Protein AF-A0A970GRW5-F1 (afdb_monomer)

Secondary structure (DSSP, 8-state):
----------------HHHHHHHHHHHHHHHHHHHHHHHHTT--HHHHHHHHHHHHHHHHHHHHHHHHHHHHHHHHTTTSPPPP-PPPPHHHHHHHHHHHHHHHHHHHGGG-TTTSSSTT-S--TT-GGGGGG-HHHHHHHHHHHHHHHGGG---HHHHHHHHHHHHHHHHHHHHHHHHHHHTTS-B-SBTHHHHHHHHHHHHHHTT-S-EEETTBTTSEEE-THHHH-HHHHHHHTHHHHTTS-HHHHHHHHHIIIIIIIHHHHHHHHHHHTT--HHHHHHHHHHHHHSBHHHHIIIIIS--HHHHHHHHTHHHHHHHHHHHHH-SSPPPHHHHHHHHHHHHHHTTSHHHHTTHHHHHHHHHHTHHHH-SHHHHHHHHHHHHHHHHHHHHHHHHHHH-HHHHHHHH------S-HHHHHHHHHHHHHHHHHHHB-HIIIIIIHHHHHH-S-HHHHHHHHHHHHHHHHHHHHHHHH-GGGTGGGHHHHHHHHHHHHHHHHHHHHHS---GGGHHHHHHHHHHHHHHHHHHHHHHTT-SSS---BS-HHHHHHHHHHHHHS-TT-EEEE-S--TTTTTTB-STTHHHHHTSEEE-S-SS-PPBTTB-SSSS-HHHHTSTTHHHHHHHHTTEEEEEE--HHHHHHHHH-TTTEEEEEEEE-TT-TT--EEEEEEETT--TTEEES-EEEEEETTEEEEEES-TT-S-EEEEEE--TTEE--TT-EEEEEEEETTEEEEEEE-TT-SEEEEEEPP--

Mean predicted aligned error: 8.78 Å

Radius of gyration: 30.27 Å; Cα contacts (8 Å, |Δi|>4): 1245; chains: 1; bounding box: 78×60×96 Å

Nearest PDB structures (foldseek):
  3waj-assembly1_A  TM=6.011E-01  e=3.168E-07  Archaeoglobus fulgidus DSM 4304
  5gmy-assembly1_A  TM=5.856E-01  e=5.857E-07  Archaeoglobus fulgidus DSM 4304
  7e9s-assembly1_A  TM=5.795E-01  e=8.693E-07  Archaeoglobus fulgidus DSM 4304
  3wak-assembly1_A  TM=5.691E-01  e=7.465E-06  Archaeoglobus fulgidus DSM 4304

Solvent-accessible surface area (backbone atoms only — not comparable to full-atom values): 38844 Å² total; per-residue (Å²): 135,90,89,90,82,91,84,90,84,77,81,91,76,79,72,67,58,63,60,60,46,51,54,48,48,50,50,45,48,49,53,45,51,47,51,47,53,66,44,63,78,75,55,62,78,76,37,58,60,50,36,52,51,49,51,49,54,46,50,52,45,46,49,52,31,48,51,52,45,52,54,50,54,56,63,76,39,79,86,57,82,77,79,72,90,73,74,81,50,61,68,54,51,42,47,48,53,48,34,49,42,43,49,48,56,61,46,65,47,38,62,44,64,82,62,40,49,54,66,47,31,35,84,61,88,90,41,77,88,53,42,92,71,23,46,43,54,53,39,49,54,38,23,37,48,37,34,51,55,47,74,65,61,68,52,74,66,53,48,38,51,50,47,50,48,53,41,51,51,45,38,53,48,44,50,56,32,37,38,65,58,20,70,61,28,20,61,26,15,37,36,22,25,28,47,44,32,44,44,54,49,43,66,50,29,58,87,46,40,48,41,39,34,41,51,40,61,39,28,40,79,50,46,67,50,28,72,46,4,40,60,38,52,43,63,75,29,35,79,44,54,76,72,36,60,49,55,57,26,38,46,57,40,50,41,45,49,54,56,46,43,49,16,50,51,33,19,52,16,33,42,57,50,67,42,52,69,56,18,11,42,46,29,15,43,37,65,63,51,35,38,46,59,53,49,37,41,37,56,20,40,21,47,45,18,43,46,52,12,45,64,21,50,46,26,24,53,24,15,50,50,16,49,37,69,42,82,72,73,52,57,70,69,40,48,54,50,26,34,53,22,45,46,34,17,45,33,14,58,81,47,43,62,56,48,52,58,53,50,52,54,50,58,78,39,38,90,56,28,69,44,74,87,38,32,59,57,52,52,50,36,51,51,51,35,51,63,72,38,42,53,48,54,53,37,52,72,67,38,61,71,63,51,53,57,35,67,48,62,77,89,73,86,74,59,68,70,59,53,38,51,52,41,36,51,52,54,49,52,51,46,66,29,22,29,27,62,61,31,49,51,36,6,61,52,12,46,80,63,46,87,51,66,65,64,30,51,52,53,51,52,47,46,51,50,34,52,47,38,28,28,47,37,36,78,70,32,50,61,64,54,33,50,58,37,51,53,38,43,56,50,43,25,26,58,29,14,14,58,42,50,31,57,51,64,72,49,80,58,74,92,48,40,62,46,40,13,46,52,54,19,51,56,53,49,39,44,60,42,46,55,31,56,38,57,38,68,48,95,67,50,48,38,22,71,46,67,55,52,53,50,51,30,50,49,47,46,73,72,47,54,88,62,30,24,41,31,39,45,31,72,47,52,45,71,64,67,50,10,24,55,42,30,46,30,74,73,27,70,43,37,33,31,59,45,44,37,65,62,66,61,91,82,77,51,64,61,51,23,70,52,65,86,33,62,77,39,90,68,20,57,62,50,50,31,31,63,56,5,23,35,31,39,35,34,64,45,66,75,57,54,52,51,45,68,74,37,60,91,48,29,41,85,75,50,79,47,67,45,93,85,44,93,81,61,57,53,38,39,29,29,38,38,59,82,15,61,40,44,42,82,36,66,58,67,50,72,51,74,41,55,31,36,40,41,35,37,42,76,61,24,81,44,79,53,32,27,38,47,31,51,54,58,92,48,53,44,58,63,78,79,31,46,72,45,82,34,75,81,47,98,96,42,42,21,36,26,34,32,26,72,64,45,40,70,45,59,38,35,50,54,60,99,116

Sequence (754 aa):
MSAWRGNHREAARTRRPGSRAAVLGLIVAALWLWLVTVQFSEIPRSALYRDALSMLLWGAGCLAAYRLVRRRLARGMAGAAAPASAGWSGRERLILVLGAGLVLVTLAALGHSGRFYFYSWPIGFRSFKLWPRQVAWHFLLLTWSFVLLGLLQPSVRRMRQLLAALLAGGQVMCIVLLLRHTGFTAPYSDDHPSFLFRIAEFFGAFPWRENYVPHWNAGVVNSVITSSGVAGYALLGAPLWLLAEPHLAAPYVLLFAFVIFVPWFTACAFRAAGISWTGALIGALLMLCGSRLYFVWMLHFGTVGASLAGAMLPAALAFLYAAIHRRPAAPRRVFAGLFVALFLMCQWPPMMLLAVPLVLLALCAWRHWWRPVVRGRLIWTGVLVVLALLPTVAGSLLGKTVMEHVLETPAGQGGLAARLRTNFLSQTSGLLMNVNPLVLVAGAAGVWVMPWKWLRRWVAGVLLFLVLLFSVAPVCLPNMQLERMAIMAAGLLVLPAAAWLRVALDNRSPRLLVARAVILALLVCSLTNLARVYKSRTPATYTGIRPSIRELTAWVREQVPADGRLLFAGSVVHAYGRGHIAYLPLLAGREIMACDYYGFPAGMVESGYPPETFRRRPGGMERFMRLHGVTHAITFRDNYIEHFRNHPEDYEEVAVFRDPLEQRHNVYTVFKVRDSGGRFREGAGSVQAGFNRLTVTLDDPGVPRAVIAYNWDERLSVAPPAQIEPVEVEPGVVFIGIRPNGEKTINIRYRSRF

Structure (mmCIF, N/CA/C/O backbone):
data_AF-A0A970GRW5-F1
#
_entry.id   AF-A0A970GRW5-F1
#
loop_
_atom_site.group_PDB
_atom_site.id
_atom_site.type_symbol
_atom_site.label_atom_id
_atom_site.label_alt_id
_atom_site.label_comp_id
_atom_site.label_asym_id
_atom_site.label_entity_id
_atom_site.label_seq_id
_atom_site.pdbx_PDB_ins_code
_atom_site.Cartn_x
_atom_site.Cartn_y
_atom_site.Cartn_z
_atom_site.occupancy
_atom_site.B_iso_or_equiv
_atom_site.auth_seq_id
_atom_site.auth_comp_id
_atom_site.auth_asym_id
_atom_site.auth_atom_id
_atom_site.pdbx_PDB_model_num
ATOM 1 N N . MET A 1 1 ? -1.833 7.647 -47.389 1.00 39.03 1 MET A N 1
ATOM 2 C CA . MET A 1 1 ? -0.490 7.670 -48.015 1.00 39.03 1 MET A CA 1
ATOM 3 C C . MET A 1 1 ? -0.176 9.112 -48.409 1.00 39.03 1 MET A C 1
ATOM 5 O O . MET A 1 1 ? -1.115 9.871 -48.557 1.00 39.03 1 MET A O 1
ATOM 9 N N . SER A 1 2 ? 1.115 9.470 -48.450 1.00 34.91 2 SER A N 1
ATOM 10 C CA . SER A 1 2 ? 1.717 10.792 -48.755 1.00 34.91 2 SER A CA 1
ATOM 11 C C . SER A 1 2 ? 1.330 12.014 -47.895 1.00 34.91 2 SER A C 1
ATOM 13 O O . SER A 1 2 ? 0.453 12.781 -48.260 1.00 34.91 2 SER A O 1
ATOM 15 N N . ALA A 1 3 ? 2.066 12.230 -46.794 1.00 28.41 3 ALA A N 1
ATOM 16 C CA . ALA A 1 3 ? 2.520 13.551 -46.304 1.00 28.41 3 ALA A CA 1
ATOM 17 C C . ALA A 1 3 ? 3.319 13.367 -44.994 1.00 28.41 3 ALA A C 1
ATOM 19 O O . ALA A 1 3 ? 2.874 13.700 -43.898 1.00 28.41 3 ALA A O 1
ATOM 20 N N . TRP A 1 4 ? 4.502 12.752 -45.089 1.00 31.41 4 TRP A N 1
ATOM 21 C CA . TRP A 1 4 ? 5.455 12.628 -43.975 1.00 31.41 4 TRP A CA 1
ATOM 22 C C . TRP A 1 4 ? 6.865 12.952 -44.482 1.00 31.41 4 TRP A C 1
ATOM 24 O O . TRP A 1 4 ? 7.764 12.116 -44.500 1.00 31.41 4 TRP A O 1
ATOM 34 N N . ARG A 1 5 ? 7.036 14.176 -44.990 1.00 36.03 5 ARG A N 1
ATOM 35 C CA . ARG A 1 5 ? 8.336 14.777 -45.312 1.00 36.03 5 ARG A CA 1
ATOM 36 C C . ARG A 1 5 ? 8.295 16.232 -44.856 1.00 36.03 5 ARG A C 1
ATOM 38 O O . ARG A 1 5 ? 7.548 17.018 -45.416 1.00 36.03 5 ARG A O 1
ATOM 45 N N . GLY A 1 6 ? 9.060 16.565 -43.819 1.00 28.45 6 GLY A N 1
ATOM 46 C CA . GLY A 1 6 ? 9.157 17.940 -43.325 1.00 28.45 6 GLY A CA 1
ATOM 47 C C . GLY A 1 6 ? 9.756 18.043 -41.925 1.00 28.45 6 GLY A C 1
ATOM 48 O O . GLY A 1 6 ? 9.019 18.232 -40.967 1.00 28.45 6 GLY A O 1
ATOM 49 N N . ASN A 1 7 ? 11.078 17.845 -41.837 1.00 30.11 7 ASN A N 1
ATOM 50 C CA . ASN A 1 7 ? 12.043 18.405 -40.863 1.00 30.11 7 ASN A CA 1
ATOM 51 C C . ASN A 1 7 ? 13.161 17.414 -40.509 1.00 30.11 7 ASN A C 1
ATOM 53 O O . ASN A 1 7 ? 13.298 16.943 -39.383 1.00 30.11 7 ASN A O 1
ATOM 57 N N . HIS A 1 8 ? 14.014 17.153 -41.501 1.00 32.56 8 HIS A N 1
ATOM 58 C CA . HIS A 1 8 ? 15.374 16.652 -41.308 1.00 32.56 8 HIS A CA 1
ATOM 59 C C . HIS A 1 8 ? 16.366 17.631 -41.944 1.00 32.56 8 HIS A C 1
ATOM 61 O O . HIS A 1 8 ? 17.076 17.287 -42.879 1.00 32.56 8 HIS A O 1
ATOM 67 N N . ARG A 1 9 ? 16.401 18.872 -41.454 1.00 34.53 9 ARG A N 1
ATOM 68 C CA . ARG A 1 9 ? 17.531 19.787 -41.663 1.00 34.53 9 ARG A CA 1
ATOM 69 C C . ARG A 1 9 ? 17.736 20.607 -40.396 1.00 34.53 9 ARG A C 1
ATOM 71 O O . ARG A 1 9 ? 17.303 21.742 -40.294 1.00 34.53 9 ARG A O 1
ATOM 78 N N . GLU A 1 10 ? 18.389 19.991 -39.417 1.00 34.53 10 GLU A N 1
ATOM 79 C CA . GLU A 1 10 ? 19.121 20.726 -38.391 1.00 34.53 10 GLU A CA 1
ATOM 80 C C . GLU A 1 10 ? 20.526 20.124 -38.330 1.00 34.53 10 GLU A C 1
ATOM 82 O O . GLU A 1 10 ? 20.706 18.908 -38.217 1.00 34.53 10 GLU A O 1
ATOM 87 N N . ALA A 1 11 ? 21.499 20.998 -38.550 1.00 33.75 11 ALA A N 1
ATOM 88 C CA . ALA A 1 11 ? 22.854 20.698 -38.954 1.00 33.75 11 ALA A CA 1
ATOM 89 C C . ALA A 1 11 ? 23.635 19.806 -37.976 1.00 33.75 11 ALA A C 1
ATOM 91 O O . ALA A 1 11 ? 23.533 19.884 -36.747 1.00 33.75 11 ALA A O 1
ATOM 92 N N . ALA A 1 12 ? 24.493 18.989 -38.580 1.00 36.25 12 ALA A N 1
ATOM 93 C CA . ALA A 1 12 ? 25.529 18.195 -37.957 1.00 36.25 12 ALA A CA 1
ATOM 94 C C . ALA A 1 12 ? 26.534 19.069 -37.180 1.00 36.25 12 ALA A C 1
ATOM 96 O O . ALA A 1 12 ? 27.577 19.454 -37.691 1.00 36.25 12 ALA A O 1
ATOM 97 N N . ARG A 1 13 ? 26.275 19.311 -35.891 1.00 35.09 13 ARG A N 1
ATOM 98 C CA . ARG A 1 13 ? 27.353 19.430 -34.896 1.00 35.09 13 ARG A CA 1
ATOM 99 C C . ARG A 1 13 ? 27.591 18.047 -34.302 1.00 35.09 13 ARG A C 1
ATOM 101 O O . ARG A 1 13 ? 26.927 17.624 -33.353 1.00 35.09 13 ARG A O 1
ATOM 108 N N . THR A 1 14 ? 28.537 17.328 -34.894 1.00 38.56 14 THR A N 1
ATOM 109 C CA . THR A 1 14 ? 29.079 16.048 -34.431 1.00 38.56 14 THR A CA 1
ATOM 110 C C . THR A 1 14 ? 29.791 16.228 -33.085 1.00 38.56 14 THR A C 1
ATOM 112 O O . THR A 1 14 ? 31.012 16.259 -32.983 1.00 38.56 14 THR A O 1
ATOM 115 N N . ARG A 1 15 ? 29.028 16.313 -31.985 1.00 41.91 15 ARG A N 1
ATOM 116 C CA . ARG A 1 15 ? 29.590 16.053 -30.650 1.00 41.91 15 ARG A CA 1
ATOM 117 C C . ARG A 1 15 ? 30.068 14.598 -30.631 1.00 41.91 15 ARG A C 1
ATOM 119 O O . ARG A 1 15 ? 29.239 13.690 -30.707 1.00 41.91 15 ARG A O 1
ATOM 126 N N . ARG A 1 16 ? 31.391 14.395 -30.561 1.00 41.00 16 ARG A N 1
ATOM 127 C CA . ARG A 1 16 ? 32.072 13.088 -30.554 1.00 41.00 16 ARG A CA 1
ATOM 128 C C . ARG A 1 16 ? 31.325 12.083 -29.650 1.00 41.00 16 ARG A C 1
ATOM 130 O O . ARG A 1 16 ? 31.299 12.274 -28.436 1.00 41.00 16 ARG A O 1
ATOM 137 N N . PRO A 1 17 ? 30.744 10.997 -30.195 1.00 44.78 17 PRO A N 1
ATOM 138 C CA . PRO A 1 17 ? 30.052 9.968 -29.409 1.00 44.78 17 PRO A CA 1
ATOM 139 C C . PRO A 1 17 ? 30.948 9.282 -28.363 1.00 44.78 17 PRO A C 1
ATOM 141 O O . PRO A 1 17 ? 30.438 8.721 -27.394 1.00 44.78 17 PRO A O 1
ATOM 144 N N . GLY A 1 18 ? 32.273 9.339 -28.549 1.00 46.03 18 GLY A N 1
ATOM 145 C CA . GLY A 1 18 ? 33.266 8.700 -27.682 1.00 46.03 18 GLY A CA 1
ATOM 146 C C . GLY A 1 18 ? 33.318 9.245 -26.252 1.00 46.03 18 GLY A C 1
ATOM 147 O O . GLY A 1 18 ? 33.483 8.456 -25.328 1.00 46.03 18 GLY A O 1
ATOM 148 N N . SER A 1 19 ? 33.089 10.546 -26.030 1.00 54.84 19 SER A N 1
ATOM 149 C CA . SER A 1 19 ? 33.195 11.131 -24.680 1.00 54.84 19 SER A CA 1
ATOM 150 C C . SER A 1 19 ? 32.075 10.670 -23.745 1.00 54.84 19 SER A C 1
ATOM 152 O O . SER A 1 19 ? 32.308 10.430 -22.566 1.00 54.84 19 SER A O 1
ATOM 154 N N . ARG A 1 20 ? 30.860 10.460 -24.268 1.00 56.38 20 ARG A N 1
ATOM 155 C CA . ARG A 1 20 ? 29.737 9.943 -23.469 1.00 56.38 20 ARG A CA 1
ATOM 156 C C . ARG A 1 20 ? 29.923 8.483 -23.080 1.00 56.38 20 ARG A C 1
ATOM 158 O O . ARG A 1 20 ? 29.581 8.126 -21.963 1.00 56.38 20 ARG A O 1
ATOM 165 N N . ALA A 1 21 ? 30.449 7.655 -23.983 1.00 53.25 21 ALA A N 1
ATOM 166 C CA . ALA A 1 21 ? 30.747 6.258 -23.677 1.00 53.25 21 ALA A CA 1
ATOM 167 C C . ALA A 1 21 ? 31.875 6.136 -22.639 1.00 53.25 21 ALA A C 1
ATOM 169 O O . ALA A 1 21 ? 31.780 5.289 -21.759 1.00 53.25 21 ALA A O 1
ATOM 170 N N . ALA A 1 22 ? 32.882 7.016 -22.696 1.00 56.72 22 ALA A N 1
ATOM 171 C CA . ALA A 1 22 ? 33.960 7.079 -21.709 1.00 56.72 22 ALA A CA 1
ATOM 172 C C . ALA A 1 22 ? 33.454 7.487 -20.314 1.00 56.72 22 ALA A C 1
ATOM 174 O O . ALA A 1 22 ? 33.719 6.783 -19.348 1.00 56.72 22 ALA A O 1
ATOM 175 N N . VAL A 1 23 ? 32.650 8.555 -20.209 1.00 63.69 23 VAL A N 1
ATOM 176 C CA . VAL A 1 23 ? 32.039 8.972 -18.928 1.00 63.69 23 VAL A CA 1
ATOM 177 C C . VAL A 1 23 ? 31.133 7.879 -18.361 1.00 63.69 23 VAL A C 1
ATOM 179 O O . VAL A 1 23 ? 31.147 7.620 -17.165 1.00 63.69 23 VAL A O 1
ATOM 182 N N . LEU A 1 24 ? 30.366 7.193 -19.210 1.00 60.12 24 LEU A N 1
ATOM 183 C CA . LEU A 1 24 ? 29.519 6.092 -18.760 1.00 60.12 24 LEU A CA 1
ATOM 184 C C . LEU A 1 24 ? 30.335 4.874 -18.316 1.00 60.12 24 LEU A C 1
ATOM 186 O O . LEU A 1 24 ? 29.968 4.222 -17.346 1.00 60.12 24 LEU A O 1
ATOM 190 N N . GLY A 1 25 ? 31.440 4.588 -19.010 1.00 57.94 25 GLY A N 1
ATOM 191 C CA . GLY A 1 25 ? 32.420 3.588 -18.602 1.00 57.94 25 GLY A CA 1
ATOM 192 C C . GLY A 1 25 ? 33.020 3.916 -17.238 1.00 57.94 25 GLY A C 1
ATOM 193 O O . GLY A 1 25 ? 33.093 3.028 -16.401 1.00 57.94 25 GLY A O 1
ATOM 194 N N . LEU A 1 26 ? 33.338 5.189 -16.974 1.00 63.06 26 LEU A N 1
ATOM 195 C CA . LEU A 1 26 ? 33.789 5.662 -15.662 1.00 63.06 26 LEU A CA 1
ATOM 196 C C . LEU A 1 26 ? 32.703 5.535 -14.589 1.00 63.06 26 LEU A C 1
ATOM 198 O O . LEU A 1 26 ? 33.012 5.105 -13.490 1.00 63.06 26 LEU A O 1
ATOM 202 N N . ILE A 1 27 ? 31.435 5.841 -14.890 1.00 61.19 27 ILE A N 1
ATOM 203 C CA . ILE A 1 27 ? 30.324 5.658 -13.937 1.00 61.19 27 ILE A CA 1
ATOM 204 C C . ILE A 1 27 ? 30.110 4.175 -13.627 1.00 61.19 27 ILE A C 1
ATOM 206 O O . ILE A 1 27 ? 29.940 3.818 -12.469 1.00 61.19 27 ILE A O 1
ATOM 210 N N . VAL A 1 28 ? 30.127 3.303 -14.641 1.00 58.78 28 VAL A N 1
ATOM 211 C CA . VAL A 1 28 ? 30.013 1.848 -14.450 1.00 58.78 28 VAL A CA 1
ATOM 212 C C . VAL A 1 28 ? 31.215 1.318 -13.674 1.00 58.78 28 VAL A C 1
ATOM 214 O O . VAL A 1 28 ? 31.025 0.516 -12.770 1.00 58.78 28 VAL A O 1
ATOM 217 N N . ALA A 1 29 ? 32.426 1.790 -13.973 1.00 57.28 29 ALA A N 1
ATOM 218 C CA . ALA A 1 29 ? 33.639 1.424 -13.251 1.00 57.28 29 ALA A CA 1
ATOM 219 C C . ALA A 1 29 ? 33.631 1.944 -11.810 1.00 57.28 29 ALA A C 1
ATOM 221 O O . ALA A 1 29 ? 34.037 1.212 -10.924 1.00 57.28 29 ALA A O 1
ATOM 222 N N . ALA A 1 30 ? 33.128 3.152 -11.551 1.00 62.62 30 ALA A N 1
ATOM 223 C CA . ALA A 1 30 ? 32.993 3.714 -10.209 1.00 62.62 30 ALA A CA 1
ATOM 224 C C . ALA A 1 30 ? 31.897 3.006 -9.405 1.00 62.62 30 ALA A C 1
ATOM 226 O O . ALA A 1 30 ? 32.117 2.685 -8.246 1.00 62.62 30 ALA A O 1
ATOM 227 N N . LEU A 1 31 ? 30.745 2.700 -10.017 1.00 58.22 31 LEU A N 1
ATOM 228 C CA . LEU A 1 31 ? 29.706 1.862 -9.411 1.00 58.22 31 LEU A CA 1
ATOM 229 C C . LEU A 1 31 ? 30.236 0.466 -9.114 1.00 58.22 31 LEU A C 1
ATOM 231 O O . LEU A 1 31 ? 29.936 -0.066 -8.055 1.00 58.22 31 LEU A O 1
ATOM 235 N N . TRP A 1 32 ? 31.018 -0.111 -10.02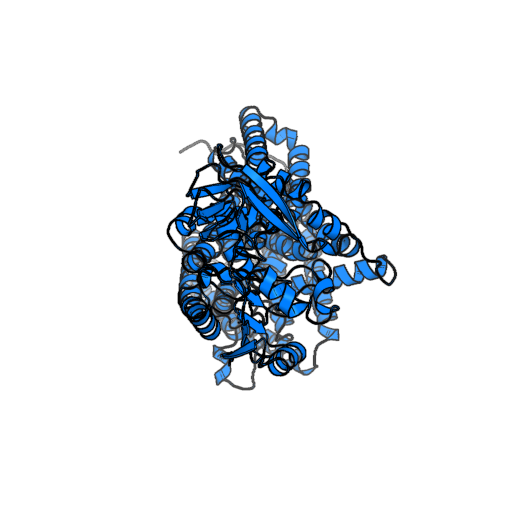8 1.00 61.78 32 TRP A N 1
ATOM 236 C CA . TRP A 1 32 ? 31.654 -1.404 -9.830 1.00 61.78 32 TRP A CA 1
ATOM 237 C C . TRP A 1 32 ? 32.683 -1.334 -8.710 1.00 61.78 32 TRP A C 1
ATOM 239 O O . TRP A 1 32 ? 32.555 -2.106 -7.781 1.00 61.78 32 TRP A O 1
ATOM 249 N N . LEU A 1 33 ? 33.619 -0.381 -8.735 1.00 59.47 33 LEU A N 1
ATOM 250 C CA . LEU A 1 33 ? 34.636 -0.172 -7.702 1.00 59.47 33 LEU A CA 1
ATOM 251 C C . LEU A 1 33 ? 33.998 0.103 -6.338 1.00 59.47 33 LEU A C 1
ATOM 253 O O . LEU A 1 33 ? 34.501 -0.382 -5.334 1.00 59.47 33 LEU A O 1
ATOM 257 N N . TRP A 1 34 ? 32.889 0.843 -6.295 1.00 59.41 34 TRP A N 1
ATOM 258 C CA . TRP A 1 34 ? 32.130 1.100 -5.075 1.00 59.41 34 TRP A CA 1
ATOM 259 C C . TRP A 1 34 ? 31.399 -0.150 -4.581 1.00 59.41 34 TRP A C 1
ATOM 261 O O . TRP A 1 34 ? 31.530 -0.500 -3.416 1.00 59.41 34 TRP A O 1
ATOM 271 N N . LEU A 1 35 ? 30.699 -0.873 -5.465 1.00 58.22 35 LEU A N 1
ATOM 272 C CA . LEU A 1 35 ? 30.105 -2.177 -5.150 1.00 58.22 35 LEU A CA 1
ATOM 273 C C . LEU A 1 35 ? 31.162 -3.114 -4.590 1.00 58.22 35 LEU A C 1
ATOM 275 O O . LEU A 1 35 ? 30.964 -3.641 -3.515 1.00 58.22 35 LEU A O 1
ATOM 279 N N . VAL A 1 36 ? 32.287 -3.234 -5.282 1.00 58.12 36 VAL A N 1
ATOM 280 C CA . VAL A 1 36 ? 33.484 -3.994 -4.927 1.00 58.12 36 VAL A CA 1
ATOM 281 C C . VAL A 1 36 ? 34.023 -3.550 -3.571 1.00 58.12 36 VAL A C 1
ATOM 283 O O . VAL A 1 36 ? 34.183 -4.390 -2.706 1.00 58.12 36 VAL A O 1
ATOM 286 N N . THR A 1 37 ? 34.244 -2.263 -3.308 1.00 57.72 37 THR A N 1
ATOM 287 C CA . THR A 1 37 ? 34.788 -1.793 -2.015 1.00 57.72 37 THR A CA 1
ATOM 288 C C . THR A 1 37 ? 33.821 -1.980 -0.846 1.00 57.72 37 THR A C 1
ATOM 290 O O . THR A 1 37 ? 34.255 -2.429 0.210 1.00 57.72 37 THR A O 1
ATOM 293 N N . VAL A 1 38 ? 32.522 -1.725 -1.035 1.00 57.28 38 VAL A N 1
ATOM 294 C CA . VAL A 1 38 ? 31.467 -2.050 -0.051 1.00 57.28 38 VAL A CA 1
ATOM 295 C C . VAL A 1 38 ? 31.359 -3.569 0.143 1.00 57.28 38 VAL A C 1
ATOM 297 O O . VAL A 1 38 ? 31.154 -4.048 1.252 1.00 57.28 38 VAL A O 1
ATOM 300 N N . GLN A 1 39 ? 31.532 -4.345 -0.927 1.00 54.06 39 GLN A N 1
ATOM 301 C CA . GLN A 1 39 ? 31.558 -5.806 -0.902 1.00 54.06 39 GLN A CA 1
ATOM 302 C C . GLN A 1 39 ? 32.799 -6.343 -0.172 1.00 54.06 39 GLN A C 1
ATOM 304 O O . GLN A 1 39 ? 32.692 -7.289 0.601 1.00 54.06 39 GLN A O 1
ATOM 309 N N . PHE A 1 40 ? 33.975 -5.747 -0.371 1.00 52.28 40 PHE A N 1
ATOM 310 C CA . PHE A 1 40 ? 35.248 -6.237 0.162 1.00 52.28 40 PHE A CA 1
ATOM 311 C C . PHE A 1 40 ? 35.366 -6.091 1.681 1.00 52.28 40 PHE A C 1
ATOM 313 O O . PHE A 1 40 ? 36.108 -6.861 2.285 1.00 52.28 40 PHE A O 1
ATOM 320 N N . SER A 1 41 ? 34.611 -5.189 2.313 1.00 53.28 41 SER A N 1
ATOM 321 C CA . SER A 1 41 ? 34.556 -5.109 3.778 1.00 53.28 41 SER A CA 1
ATOM 322 C C . SER A 1 41 ? 33.749 -6.237 4.437 1.00 53.28 41 SER A C 1
ATOM 324 O O . SER A 1 41 ? 33.917 -6.462 5.630 1.00 53.28 41 SER A O 1
ATOM 326 N N . GLU A 1 42 ? 32.895 -6.963 3.697 1.00 51.41 42 GLU A N 1
ATOM 327 C CA . GLU A 1 42 ? 31.953 -7.950 4.268 1.00 51.41 42 GLU A CA 1
ATOM 328 C C . GLU A 1 42 ? 32.119 -9.395 3.729 1.00 51.41 42 GLU A C 1
ATOM 330 O O . GLU A 1 42 ? 31.386 -10.294 4.146 1.00 51.41 42 GLU A O 1
ATOM 335 N N . ILE A 1 43 ? 33.051 -9.668 2.802 1.00 53.62 43 ILE A N 1
ATOM 336 C CA . ILE A 1 43 ? 33.103 -10.954 2.074 1.00 53.62 43 ILE A CA 1
ATOM 337 C C . ILE A 1 43 ? 34.174 -11.937 2.597 1.00 53.62 43 ILE A C 1
ATOM 339 O O . ILE A 1 43 ? 35.364 -11.621 2.603 1.00 53.62 43 ILE A O 1
ATOM 343 N N . PRO A 1 44 ? 33.809 -13.206 2.886 1.00 58.94 44 PRO A N 1
ATOM 344 C CA . PRO A 1 44 ? 34.773 -14.291 3.065 1.00 58.94 44 PRO A CA 1
ATOM 345 C C . PRO A 1 44 ? 35.524 -14.596 1.758 1.00 58.94 44 PRO A C 1
ATOM 347 O O . PRO A 1 44 ? 34.899 -14.749 0.707 1.00 58.94 44 PRO A O 1
ATOM 350 N N . ARG A 1 45 ? 36.849 -14.816 1.816 1.00 59.09 45 ARG A N 1
ATOM 351 C CA . ARG A 1 45 ? 37.707 -15.140 0.645 1.00 59.09 45 ARG A CA 1
ATOM 352 C C . ARG A 1 45 ? 37.160 -16.265 -0.259 1.00 59.09 45 ARG A C 1
ATOM 354 O O . ARG A 1 45 ? 37.409 -16.271 -1.459 1.00 59.09 45 ARG A O 1
ATOM 361 N N . SER A 1 46 ? 36.371 -17.194 0.285 1.00 59.72 46 SER A N 1
ATOM 362 C CA . SER A 1 46 ? 35.733 -18.300 -0.450 1.00 59.72 46 SER A CA 1
ATOM 363 C C . SER A 1 46 ? 34.588 -17.888 -1.393 1.00 59.72 46 SER A C 1
ATOM 365 O O . SER A 1 46 ? 34.141 -18.697 -2.209 1.00 59.72 46 SER A O 1
ATOM 367 N N . ALA A 1 47 ? 34.057 -16.668 -1.291 1.00 62.38 47 ALA A N 1
ATOM 368 C CA . ALA A 1 47 ? 33.077 -16.151 -2.248 1.00 62.38 47 ALA A CA 1
ATOM 369 C C . ALA A 1 47 ? 33.742 -15.678 -3.552 1.00 62.38 47 ALA A C 1
ATOM 371 O O . ALA A 1 47 ? 33.214 -15.941 -4.625 1.00 62.38 47 ALA A O 1
ATOM 372 N N . LEU A 1 48 ? 34.952 -15.111 -3.473 1.00 61.81 48 LEU A N 1
ATOM 373 C CA . LEU A 1 48 ? 35.688 -14.592 -4.634 1.00 61.81 48 LEU A CA 1
ATOM 374 C C . LEU A 1 48 ? 35.952 -15.673 -5.693 1.00 61.81 48 LEU A C 1
ATOM 376 O O . LEU A 1 48 ? 35.726 -15.456 -6.882 1.00 61.81 48 LEU A O 1
ATOM 380 N N . TYR A 1 49 ? 36.360 -16.869 -5.262 1.00 65.25 49 TYR A N 1
ATOM 381 C CA . TYR A 1 49 ? 36.578 -18.005 -6.164 1.00 65.25 49 TYR A CA 1
ATOM 382 C C . TYR A 1 49 ? 35.291 -18.475 -6.853 1.00 65.25 49 TYR A C 1
ATOM 384 O O . TYR A 1 49 ? 35.316 -18.861 -8.022 1.00 65.25 49 TYR A O 1
ATOM 392 N N . ARG A 1 50 ? 34.151 -18.424 -6.150 1.00 65.56 50 ARG A N 1
ATOM 393 C CA . ARG A 1 50 ? 32.844 -18.797 -6.713 1.00 65.56 50 ARG A CA 1
ATOM 394 C C . ARG A 1 50 ? 32.391 -17.794 -7.766 1.00 65.56 50 ARG A C 1
ATOM 396 O O . ARG A 1 50 ? 31.893 -18.210 -8.813 1.00 65.56 50 ARG A O 1
ATOM 403 N N . ASP A 1 51 ? 32.604 -16.509 -7.517 1.00 65.19 51 ASP A N 1
ATOM 404 C CA . ASP A 1 51 ? 32.242 -15.438 -8.442 1.00 65.19 51 ASP A CA 1
ATOM 405 C C . ASP A 1 51 ? 33.102 -15.522 -9.710 1.00 65.19 51 ASP A C 1
ATOM 407 O O . ASP A 1 51 ? 32.563 -15.553 -10.818 1.00 65.19 51 ASP A O 1
ATOM 411 N N . ALA A 1 52 ? 34.419 -15.706 -9.561 1.00 66.44 52 ALA A N 1
ATOM 412 C CA . ALA A 1 52 ? 35.343 -15.896 -10.679 1.00 66.44 52 ALA A CA 1
ATOM 413 C C . ALA A 1 52 ? 34.992 -17.128 -11.535 1.00 66.44 52 ALA A C 1
ATOM 415 O O . ALA A 1 52 ? 34.891 -17.025 -12.759 1.00 66.44 52 ALA A O 1
ATOM 416 N N . LEU A 1 53 ? 34.727 -18.281 -10.909 1.00 71.50 53 LEU A N 1
ATOM 417 C CA . LEU A 1 53 ? 34.318 -19.497 -11.621 1.00 71.50 53 LEU A CA 1
ATOM 418 C C . LEU A 1 53 ? 32.990 -19.303 -12.367 1.00 71.50 53 LEU A C 1
ATOM 420 O O . LEU A 1 53 ? 32.847 -19.728 -13.512 1.00 71.50 53 LEU A O 1
ATOM 424 N N . SER A 1 54 ? 32.027 -18.621 -11.749 1.00 68.25 54 SER A N 1
ATOM 425 C CA . SER A 1 54 ? 30.730 -18.324 -12.367 1.00 68.25 54 SER A CA 1
ATOM 426 C C . SER A 1 54 ? 30.875 -17.401 -13.578 1.00 68.25 54 SER A C 1
ATOM 428 O O . SER A 1 54 ? 30.237 -17.635 -14.606 1.00 68.25 54 SER A O 1
ATOM 430 N N . MET A 1 55 ? 31.748 -16.389 -13.493 1.00 68.88 55 MET A N 1
ATOM 431 C CA . MET A 1 55 ? 32.093 -15.525 -14.626 1.00 68.88 55 MET A CA 1
ATOM 432 C C . MET A 1 55 ? 32.745 -16.314 -15.766 1.00 68.88 55 MET A C 1
ATOM 434 O O . MET A 1 55 ? 32.370 -16.121 -16.925 1.00 68.88 55 MET A O 1
ATOM 438 N N . LEU A 1 56 ? 33.672 -17.226 -15.452 1.00 76.88 56 LEU A N 1
ATOM 439 C CA . LEU A 1 56 ? 34.334 -18.081 -16.441 1.00 76.88 56 LEU A CA 1
ATOM 440 C C . LEU A 1 56 ? 33.341 -19.015 -17.140 1.00 76.88 56 LEU A C 1
ATOM 442 O O . LEU A 1 56 ? 33.296 -19.044 -18.370 1.00 76.88 56 LEU A O 1
ATOM 446 N N . LEU A 1 57 ? 32.497 -19.720 -16.378 1.00 76.00 57 LEU A N 1
ATOM 447 C CA . LEU A 1 57 ? 31.459 -20.605 -16.917 1.00 76.00 57 LEU A CA 1
ATOM 448 C C . LEU A 1 57 ? 30.474 -19.835 -17.804 1.00 76.00 57 LEU A C 1
ATOM 450 O O . LEU A 1 57 ? 30.178 -20.252 -18.927 1.00 76.00 57 LEU A O 1
ATOM 454 N N . TRP A 1 58 ? 29.996 -18.682 -17.331 1.00 80.94 58 TRP A N 1
ATOM 455 C CA . TRP A 1 58 ? 29.092 -17.823 -18.091 1.00 80.94 58 TRP A CA 1
ATOM 456 C C . TRP A 1 58 ? 29.719 -17.349 -19.406 1.00 80.94 58 TRP A C 1
ATOM 458 O O . TRP A 1 58 ? 29.096 -17.478 -20.467 1.00 80.94 58 TRP A O 1
ATOM 468 N N . GLY A 1 59 ? 30.948 -16.826 -19.338 1.00 77.19 59 GLY A N 1
ATOM 469 C CA . GLY A 1 59 ? 31.685 -16.293 -20.480 1.00 77.19 59 GLY A CA 1
ATOM 470 C C . GLY A 1 59 ? 31.998 -17.367 -21.519 1.00 77.19 59 GLY A C 1
ATOM 471 O O . GLY A 1 59 ? 31.739 -17.161 -22.708 1.00 77.19 59 GLY A O 1
ATOM 472 N N . ALA A 1 60 ? 32.470 -18.536 -21.076 1.00 79.38 60 ALA A N 1
ATOM 473 C CA . ALA A 1 60 ? 32.753 -19.679 -21.938 1.00 79.38 60 ALA A CA 1
ATOM 474 C C . ALA A 1 60 ? 31.491 -20.166 -22.668 1.00 79.38 60 ALA A C 1
ATOM 476 O O . ALA A 1 60 ? 31.511 -20.325 -23.891 1.00 79.38 60 ALA A O 1
ATOM 477 N N . GLY A 1 61 ? 30.369 -20.320 -21.955 1.00 78.00 61 GLY A N 1
ATOM 478 C CA . GLY A 1 61 ? 29.102 -20.740 -22.558 1.00 78.00 61 GLY A CA 1
ATOM 479 C C . GLY A 1 61 ? 28.536 -19.714 -23.547 1.00 78.00 61 GLY A C 1
ATOM 480 O O . GLY A 1 61 ? 28.123 -20.078 -24.650 1.00 78.00 61 GLY A O 1
ATOM 481 N N . CYS A 1 62 ? 28.597 -18.416 -23.222 1.00 78.94 62 CYS A N 1
ATOM 482 C CA . CYS A 1 62 ? 28.205 -17.350 -24.150 1.00 78.94 62 CYS A CA 1
ATOM 483 C C . CYS A 1 62 ? 29.075 -17.343 -25.415 1.00 78.94 62 CYS A C 1
ATOM 485 O O . CYS A 1 62 ? 28.549 -17.193 -26.521 1.00 78.94 62 CYS A O 1
ATOM 487 N N . LEU A 1 63 ? 30.392 -17.523 -25.273 1.00 79.00 63 LEU A N 1
ATOM 488 C CA . LEU A 1 63 ? 31.328 -17.573 -26.395 1.00 79.00 63 LEU A CA 1
ATOM 489 C C . LEU A 1 63 ? 31.077 -18.795 -27.285 1.00 79.00 63 LEU A C 1
ATOM 491 O O . LEU A 1 63 ? 31.052 -18.657 -28.510 1.00 79.00 63 LEU A O 1
ATOM 495 N N . ALA A 1 64 ? 30.863 -19.971 -26.691 1.00 79.44 64 ALA A N 1
ATOM 496 C CA . ALA A 1 64 ? 30.550 -21.200 -27.415 1.00 79.44 64 ALA A CA 1
ATOM 497 C C . ALA A 1 64 ? 29.242 -21.062 -28.209 1.00 79.44 64 ALA A C 1
ATOM 499 O O . ALA A 1 64 ? 29.226 -21.294 -29.422 1.00 79.44 64 ALA A O 1
ATOM 500 N N . ALA A 1 65 ? 28.176 -20.583 -27.558 1.00 77.38 65 ALA A N 1
ATOM 501 C CA . ALA A 1 65 ? 26.892 -20.324 -28.201 1.00 77.38 65 ALA A CA 1
ATOM 502 C C . ALA A 1 65 ? 27.027 -19.295 -29.336 1.00 77.38 65 ALA A C 1
ATOM 504 O O . ALA A 1 65 ? 26.573 -19.537 -30.453 1.00 77.38 65 ALA A O 1
ATOM 505 N N . TYR A 1 66 ? 27.731 -18.183 -29.102 1.00 79.69 66 TYR A N 1
ATOM 506 C CA . TYR A 1 66 ? 27.963 -17.157 -30.120 1.00 79.69 66 TYR A CA 1
ATOM 507 C C . TYR A 1 66 ? 28.765 -17.681 -31.323 1.00 79.69 66 TYR A C 1
ATOM 509 O O . TYR A 1 66 ? 28.421 -17.391 -32.472 1.00 79.69 66 TYR A O 1
ATOM 517 N N . ARG A 1 67 ? 29.814 -18.485 -31.095 1.00 80.88 67 ARG A N 1
ATOM 518 C CA . ARG A 1 67 ? 30.599 -19.119 -32.171 1.00 80.88 67 ARG A CA 1
ATOM 519 C C . ARG A 1 67 ? 29.740 -20.068 -33.005 1.00 80.88 67 ARG A C 1
ATOM 521 O O . ARG A 1 67 ? 29.847 -20.051 -34.230 1.00 80.88 67 ARG A O 1
ATOM 528 N N . LEU A 1 68 ? 28.870 -20.851 -32.367 1.00 80.25 68 LEU A N 1
ATOM 529 C CA . LEU A 1 68 ? 27.948 -21.763 -33.048 1.00 80.25 68 LEU A CA 1
ATOM 530 C C . LEU A 1 68 ? 26.931 -21.000 -33.911 1.00 80.25 68 LEU A C 1
ATOM 532 O O . LEU A 1 68 ? 26.722 -21.347 -35.075 1.00 80.25 68 LEU A O 1
ATOM 536 N N . VAL A 1 69 ? 26.377 -19.907 -33.379 1.00 76.81 69 VAL A N 1
ATOM 537 C CA . VAL A 1 69 ? 25.482 -18.989 -34.101 1.00 76.81 69 VAL A CA 1
ATOM 538 C C . VAL A 1 69 ? 26.188 -18.386 -35.320 1.00 76.81 69 VAL A C 1
ATOM 540 O O . VAL A 1 69 ? 25.662 -18.439 -36.431 1.00 76.81 69 VAL A O 1
ATOM 543 N N . ARG A 1 70 ? 27.411 -17.867 -35.142 1.00 76.19 70 ARG A N 1
ATOM 544 C CA . ARG A 1 70 ? 28.209 -17.275 -36.227 1.00 76.19 70 ARG A CA 1
ATOM 545 C C . 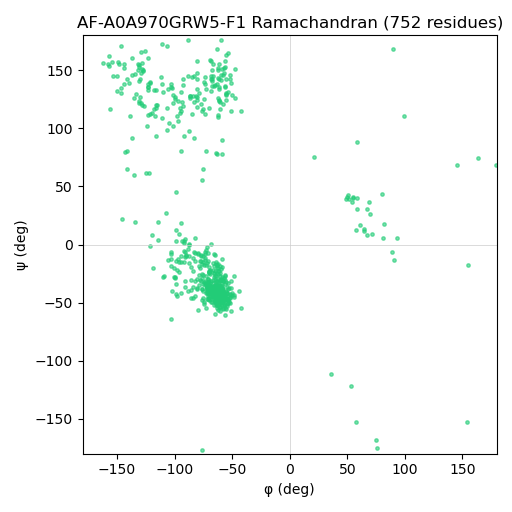ARG A 1 70 ? 28.532 -18.294 -37.322 1.00 76.19 70 ARG A C 1
ATOM 547 O O . ARG A 1 70 ? 28.418 -17.959 -38.496 1.00 76.19 70 ARG A O 1
ATOM 554 N N . ARG A 1 71 ? 28.891 -19.532 -36.956 1.00 78.56 71 ARG A N 1
ATOM 555 C CA . ARG A 1 71 ? 29.145 -20.625 -37.913 1.00 78.56 71 ARG A CA 1
ATOM 556 C C . ARG A 1 71 ? 27.895 -20.978 -38.725 1.00 78.56 71 ARG A C 1
ATOM 558 O O . ARG A 1 71 ? 28.006 -21.171 -39.928 1.00 78.56 71 ARG A O 1
ATOM 565 N N . ARG A 1 72 ? 26.710 -21.027 -38.105 1.00 73.69 72 ARG A N 1
ATOM 566 C CA . ARG A 1 72 ? 25.444 -21.286 -38.819 1.00 73.69 72 ARG A CA 1
ATOM 567 C C . ARG A 1 72 ? 25.044 -20.142 -39.751 1.00 73.69 72 ARG A C 1
ATOM 569 O O . ARG A 1 72 ? 24.668 -20.411 -40.884 1.00 73.69 72 ARG A O 1
ATOM 576 N N . LEU A 1 73 ? 25.177 -18.889 -39.312 1.00 71.31 73 LEU A N 1
ATOM 577 C CA . LEU A 1 73 ? 24.922 -17.720 -40.165 1.00 71.31 73 LEU A CA 1
ATOM 578 C C . LEU A 1 73 ? 25.876 -17.670 -41.365 1.00 71.31 73 LEU A C 1
ATOM 580 O O . LEU A 1 73 ? 25.444 -17.369 -42.469 1.00 71.31 73 LEU A O 1
ATOM 584 N N . ALA A 1 74 ? 27.150 -18.022 -41.166 1.00 69.62 74 ALA A N 1
ATOM 585 C CA . ALA A 1 74 ? 28.121 -18.117 -42.254 1.00 69.62 74 ALA A CA 1
ATOM 586 C C . ALA A 1 74 ? 27.768 -19.222 -43.269 1.00 69.62 74 ALA A C 1
ATOM 588 O O . ALA A 1 74 ? 27.944 -19.017 -44.462 1.00 69.62 74 ALA A O 1
ATOM 589 N N . ARG A 1 75 ? 27.222 -20.362 -42.816 1.00 67.69 75 ARG A N 1
ATOM 590 C CA . ARG A 1 75 ? 26.764 -21.454 -43.698 1.00 67.69 75 ARG A CA 1
ATOM 591 C C . ARG A 1 75 ? 25.464 -21.129 -44.444 1.00 67.69 75 ARG A C 1
ATOM 593 O O . ARG A 1 75 ? 25.306 -21.559 -45.575 1.00 67.69 75 ARG A O 1
ATOM 600 N N . GLY A 1 76 ? 24.552 -20.367 -43.835 1.00 62.09 76 GLY A N 1
ATOM 601 C CA . GLY A 1 76 ? 23.296 -19.936 -44.468 1.00 62.09 76 GLY A CA 1
ATOM 602 C C . GLY A 1 76 ? 23.439 -18.772 -45.458 1.00 62.09 76 GLY A C 1
ATOM 603 O O . GLY A 1 76 ? 22.516 -18.518 -46.221 1.00 62.09 76 GLY A O 1
ATOM 604 N N . MET A 1 77 ? 24.577 -18.068 -45.457 1.00 50.94 77 MET A N 1
ATOM 605 C CA . MET A 1 77 ? 24.901 -16.983 -46.397 1.00 50.94 77 MET A CA 1
ATOM 606 C C . MET A 1 77 ? 25.969 -17.388 -47.425 1.00 50.94 77 MET A C 1
ATOM 608 O O . MET A 1 77 ? 26.698 -16.520 -47.906 1.00 50.94 77 MET A O 1
ATOM 612 N N . ALA A 1 78 ? 26.093 -18.678 -47.754 1.00 44.31 78 ALA A N 1
ATOM 613 C CA . ALA A 1 78 ? 26.946 -19.156 -48.844 1.00 44.31 78 ALA A CA 1
ATOM 614 C C . ALA A 1 78 ? 26.444 -18.594 -50.197 1.00 44.31 78 ALA A C 1
ATOM 616 O O . ALA A 1 78 ? 25.717 -19.255 -50.926 1.00 44.31 78 ALA A O 1
ATOM 617 N N . GLY A 1 79 ? 26.757 -17.323 -50.464 1.00 47.50 79 GLY A N 1
ATOM 618 C CA . GLY A 1 79 ? 26.290 -16.536 -51.609 1.00 47.50 79 GLY A CA 1
ATOM 619 C C . GLY A 1 79 ? 26.284 -15.012 -51.391 1.00 47.50 79 GLY A C 1
ATOM 620 O O . GLY A 1 79 ? 26.283 -14.270 -52.365 1.00 47.50 79 GLY A O 1
ATOM 621 N N . ALA A 1 80 ? 26.334 -14.508 -50.149 1.00 43.94 80 ALA A N 1
ATOM 622 C CA . ALA A 1 80 ? 26.373 -13.066 -49.874 1.00 43.94 80 ALA A CA 1
ATOM 623 C C . ALA A 1 80 ? 27.670 -12.679 -49.151 1.00 43.94 80 ALA A C 1
ATOM 625 O O . ALA A 1 80 ? 27.920 -13.116 -48.025 1.00 43.94 80 ALA A O 1
ATOM 626 N N . ALA A 1 81 ? 28.491 -11.854 -49.809 1.00 41.25 81 ALA A N 1
ATOM 627 C CA . ALA A 1 81 ? 29.756 -11.347 -49.287 1.00 41.25 81 ALA A CA 1
ATOM 628 C C . ALA A 1 81 ? 29.598 -10.817 -47.851 1.00 41.25 81 ALA A C 1
ATOM 630 O O . ALA A 1 81 ? 28.744 -9.975 -47.563 1.00 41.25 81 ALA A O 1
ATOM 631 N N . ALA A 1 82 ? 30.427 -11.325 -46.935 1.00 43.28 82 ALA A N 1
ATOM 632 C CA . ALA A 1 82 ? 30.457 -10.855 -45.560 1.00 43.28 82 ALA A CA 1
ATOM 633 C C . ALA A 1 82 ? 30.824 -9.359 -45.556 1.00 43.28 82 ALA A C 1
ATOM 635 O O . ALA A 1 82 ? 31.887 -9.007 -46.070 1.00 43.28 82 ALA A O 1
ATOM 636 N N . PRO A 1 83 ? 29.995 -8.461 -44.991 1.00 43.88 83 PRO A N 1
ATOM 637 C CA . PRO A 1 83 ? 30.331 -7.049 -44.980 1.00 43.88 83 PRO A CA 1
ATOM 638 C C . PRO A 1 83 ? 31.614 -6.842 -44.172 1.00 43.88 83 PRO A C 1
ATOM 640 O O . PRO A 1 83 ? 31.715 -7.269 -43.014 1.00 43.88 83 PRO A O 1
ATOM 643 N N . ALA A 1 84 ? 32.584 -6.186 -44.814 1.00 43.00 84 ALA A N 1
ATOM 644 C CA . ALA A 1 84 ? 33.842 -5.748 -44.232 1.00 43.00 84 ALA A CA 1
ATOM 645 C C . ALA A 1 84 ? 33.614 -5.025 -42.893 1.00 43.00 84 ALA A C 1
ATOM 647 O O . ALA A 1 84 ? 32.557 -4.439 -42.642 1.00 43.00 84 ALA A O 1
ATOM 648 N N . SER A 1 85 ? 34.608 -5.100 -42.010 1.00 47.78 85 SER A N 1
ATOM 649 C CA . SER A 1 85 ? 34.581 -4.663 -40.613 1.00 47.78 85 SER A CA 1
ATOM 650 C C . SER A 1 85 ? 34.256 -3.173 -40.426 1.00 47.78 85 SER A C 1
ATOM 652 O O . SER A 1 85 ? 35.122 -2.368 -40.098 1.00 47.78 85 SER A O 1
ATOM 654 N N . ALA A 1 86 ? 32.984 -2.795 -40.543 1.00 58.53 86 ALA A N 1
ATOM 655 C CA . ALA A 1 86 ? 32.503 -1.508 -40.066 1.00 58.53 86 ALA A CA 1
ATOM 656 C C . ALA A 1 86 ? 32.727 -1.452 -38.546 1.00 58.53 86 ALA A C 1
ATOM 658 O O . ALA A 1 86 ? 32.278 -2.350 -37.825 1.00 58.53 86 ALA A O 1
ATOM 659 N N . GLY A 1 87 ? 33.442 -0.442 -38.047 1.00 62.47 87 GLY A N 1
ATOM 660 C CA . GLY A 1 87 ? 33.695 -0.266 -36.614 1.00 62.47 87 GLY A CA 1
ATOM 661 C C . GLY A 1 87 ? 32.404 -0.213 -35.781 1.00 62.47 87 GLY A C 1
ATOM 662 O O . GLY A 1 87 ? 31.309 -0.009 -36.301 1.00 62.47 87 GLY A O 1
ATOM 663 N N . TRP A 1 88 ? 32.508 -0.411 -34.463 1.00 67.62 88 TRP A N 1
ATOM 664 C CA . TRP A 1 88 ? 31.353 -0.297 -33.563 1.00 67.62 88 TRP A CA 1
ATOM 665 C C . TRP A 1 88 ? 30.784 1.121 -33.602 1.00 67.62 88 TRP A C 1
ATOM 667 O O . TRP A 1 88 ? 31.495 2.079 -33.268 1.00 67.62 88 TRP A O 1
ATOM 677 N N . SER A 1 89 ? 29.496 1.249 -33.924 1.00 78.44 89 SER A N 1
ATOM 678 C CA . SER A 1 89 ? 28.793 2.525 -33.811 1.00 78.44 89 SER A CA 1
ATOM 679 C C . SER A 1 89 ? 28.778 2.997 -32.352 1.00 78.44 89 SER A C 1
ATOM 681 O O . SER A 1 89 ? 28.779 2.191 -31.417 1.00 78.44 89 SER A O 1
ATOM 683 N N . GLY A 1 90 ? 28.715 4.313 -32.120 1.00 75.06 90 GLY A N 1
ATOM 684 C CA . GLY A 1 90 ? 28.666 4.860 -30.755 1.00 75.06 90 GLY A CA 1
ATOM 685 C C . GLY A 1 90 ? 27.502 4.304 -29.919 1.00 75.06 90 GLY A C 1
ATOM 686 O O . GLY A 1 90 ? 27.635 4.120 -28.712 1.00 75.06 90 GLY A O 1
ATOM 687 N N . ARG A 1 91 ? 26.382 3.960 -30.570 1.00 75.56 91 ARG A N 1
ATOM 688 C CA . ARG A 1 91 ? 25.216 3.329 -29.936 1.00 75.56 91 ARG A CA 1
ATOM 689 C C . ARG A 1 91 ? 25.482 1.876 -29.539 1.00 75.56 91 ARG A C 1
ATOM 691 O O . ARG A 1 91 ? 25.052 1.467 -28.468 1.00 75.56 91 ARG A O 1
ATOM 698 N N . GLU A 1 92 ? 26.186 1.104 -30.364 1.00 78.50 92 GLU A N 1
ATOM 699 C CA . GLU A 1 92 ? 26.554 -0.276 -30.023 1.00 78.50 92 GLU A CA 1
ATOM 700 C C . GLU A 1 92 ? 27.579 -0.324 -28.889 1.00 78.50 92 GLU A C 1
ATOM 702 O O . GLU A 1 92 ? 27.405 -1.121 -27.973 1.00 78.50 92 GLU A O 1
ATOM 707 N N . ARG A 1 93 ? 28.589 0.562 -28.891 1.00 79.19 93 ARG A N 1
ATOM 708 C CA . ARG A 1 93 ? 29.556 0.662 -27.778 1.00 79.19 93 ARG A CA 1
ATOM 709 C C . ARG A 1 93 ? 28.849 0.940 -26.455 1.00 79.19 93 ARG A C 1
ATOM 711 O O . ARG A 1 93 ? 29.146 0.316 -25.448 1.00 79.19 93 ARG A O 1
ATOM 718 N N . LEU A 1 94 ? 27.871 1.841 -26.479 1.00 77.50 94 LEU A N 1
ATOM 719 C CA . LEU A 1 94 ? 27.086 2.194 -25.303 1.00 77.50 94 LEU A CA 1
ATOM 720 C C . LEU A 1 94 ? 26.236 1.027 -24.783 1.00 77.50 94 LEU A C 1
ATOM 722 O O . LEU A 1 94 ? 26.164 0.813 -23.576 1.00 77.50 94 LEU A O 1
ATOM 726 N N . ILE A 1 95 ? 25.609 0.264 -25.688 1.00 79.75 95 ILE A N 1
ATOM 727 C CA . ILE A 1 95 ? 24.852 -0.936 -25.310 1.00 79.75 95 ILE A CA 1
ATOM 728 C C . ILE A 1 95 ? 25.790 -1.999 -24.732 1.00 79.75 95 ILE A C 1
ATOM 730 O O . ILE A 1 95 ? 25.438 -2.638 -23.746 1.00 79.75 95 ILE A O 1
ATOM 734 N N . LEU A 1 96 ? 26.984 -2.160 -25.308 1.00 78.12 96 LEU A N 1
ATOM 735 C CA . LEU A 1 96 ? 27.982 -3.112 -24.833 1.00 78.12 96 LEU A CA 1
ATOM 736 C C . LEU A 1 96 ? 28.492 -2.759 -23.432 1.00 78.12 96 LEU A C 1
ATOM 738 O O . LEU A 1 96 ? 28.491 -3.629 -22.572 1.00 78.12 96 LEU A O 1
ATOM 742 N N . VAL A 1 97 ? 28.873 -1.500 -23.186 1.00 77.75 97 VAL A N 1
ATOM 743 C CA . VAL A 1 97 ? 29.358 -1.037 -21.869 1.00 77.75 97 VAL A CA 1
ATOM 744 C C . VAL A 1 97 ? 28.308 -1.270 -20.787 1.00 77.75 97 VAL A C 1
ATOM 746 O O . VAL A 1 97 ? 28.627 -1.752 -19.707 1.00 77.75 97 VAL A O 1
ATOM 749 N N . LEU A 1 98 ? 27.040 -0.990 -21.081 1.00 75.06 98 LEU A N 1
ATOM 750 C CA . LEU A 1 98 ? 25.958 -1.214 -20.124 1.00 75.06 98 LEU A CA 1
ATOM 751 C C . LEU A 1 98 ? 25.570 -2.678 -19.974 1.00 75.06 98 LEU A C 1
ATOM 753 O O . LEU A 1 98 ? 25.246 -3.101 -18.872 1.00 75.06 98 LEU A O 1
ATOM 757 N N . GLY A 1 99 ? 25.640 -3.462 -21.050 1.00 76.12 99 GLY A N 1
ATOM 758 C CA . GLY A 1 99 ? 25.519 -4.914 -20.974 1.00 76.12 99 GLY A CA 1
ATOM 759 C C . GLY A 1 99 ? 26.615 -5.516 -20.094 1.00 76.12 99 GLY A C 1
ATOM 760 O O . GLY A 1 99 ? 26.320 -6.338 -19.235 1.00 76.12 99 GLY A O 1
ATOM 761 N N . ALA A 1 100 ? 27.857 -5.054 -20.248 1.00 75.50 100 ALA A N 1
ATOM 762 C CA . ALA A 1 100 ? 28.974 -5.447 -19.398 1.00 75.50 100 ALA A CA 1
ATOM 763 C C . ALA A 1 100 ? 28.756 -5.002 -17.946 1.00 75.50 100 ALA A C 1
ATOM 765 O O . ALA A 1 100 ? 28.907 -5.816 -17.046 1.00 75.50 100 ALA A O 1
ATOM 766 N N . GLY A 1 101 ? 28.310 -3.765 -17.710 1.00 75.44 101 GLY A N 1
ATOM 767 C CA . GLY A 1 101 ? 27.949 -3.281 -16.375 1.00 75.44 101 GLY A CA 1
ATOM 768 C C . GLY A 1 101 ? 26.840 -4.106 -15.716 1.00 75.44 101 GLY A C 1
ATOM 769 O O . GLY A 1 101 ? 26.962 -4.471 -14.554 1.00 75.44 101 GLY A O 1
ATOM 770 N N . LEU A 1 102 ? 25.792 -4.470 -16.464 1.00 79.50 102 LEU A N 1
ATOM 771 C CA . LEU A 1 102 ? 24.720 -5.352 -15.988 1.00 79.50 102 LEU A CA 1
ATOM 772 C C . LEU A 1 102 ? 25.267 -6.707 -15.553 1.00 79.50 102 LEU A C 1
ATOM 774 O O . LEU A 1 102 ? 24.939 -7.174 -14.466 1.00 79.50 102 LEU A O 1
ATOM 778 N N . VAL A 1 103 ? 26.103 -7.321 -16.389 1.00 76.00 103 VAL A N 1
ATOM 779 C CA . VAL A 1 103 ? 26.752 -8.599 -16.090 1.00 76.00 103 VAL A CA 1
ATOM 780 C C . VAL A 1 103 ? 27.638 -8.468 -14.856 1.00 76.00 103 VAL A C 1
ATOM 782 O O . VAL A 1 103 ? 27.519 -9.283 -13.952 1.00 76.00 103 VAL A O 1
ATOM 785 N N . LEU A 1 104 ? 28.470 -7.430 -14.780 1.00 72.38 104 LEU A N 1
ATOM 786 C CA . LEU A 1 104 ? 29.369 -7.198 -13.654 1.00 72.38 104 LEU A CA 1
ATOM 787 C C . LEU A 1 104 ? 28.608 -7.003 -12.345 1.00 72.38 104 LEU A C 1
ATOM 789 O O . LEU A 1 104 ? 28.943 -7.660 -11.374 1.00 72.38 104 LEU A O 1
ATOM 793 N N . VAL A 1 105 ? 27.559 -6.178 -12.311 1.00 73.50 105 VAL A N 1
ATOM 794 C CA . VAL A 1 105 ? 26.728 -5.989 -11.105 1.00 73.50 105 VAL A CA 1
ATOM 795 C C . VAL A 1 105 ? 26.032 -7.292 -10.709 1.00 73.50 105 VAL A C 1
ATOM 797 O O . VAL A 1 105 ? 26.009 -7.667 -9.542 1.00 73.50 105 VAL A O 1
ATOM 800 N N . THR A 1 106 ? 25.488 -8.008 -11.691 1.00 72.81 106 THR A N 1
ATOM 801 C CA . THR A 1 106 ? 24.739 -9.252 -11.478 1.00 72.81 106 THR A CA 1
ATOM 802 C C . THR A 1 106 ? 25.645 -10.389 -10.987 1.00 72.81 106 THR A C 1
ATOM 804 O O . THR A 1 106 ? 25.246 -11.167 -10.124 1.00 72.81 106 THR A O 1
ATOM 807 N N . LEU A 1 107 ? 26.875 -10.472 -11.500 1.00 68.44 107 LEU A N 1
ATOM 808 C CA . LEU A 1 107 ? 27.856 -11.487 -11.115 1.00 68.44 107 LEU A CA 1
ATOM 809 C C . LEU A 1 107 ? 28.633 -11.095 -9.852 1.00 68.44 107 LEU A C 1
ATOM 811 O O . LEU A 1 107 ? 28.850 -11.956 -9.015 1.00 68.44 107 LEU A O 1
ATOM 815 N N . ALA A 1 108 ? 28.962 -9.820 -9.635 1.00 65.50 108 ALA A N 1
ATOM 816 C CA . ALA A 1 108 ? 29.565 -9.359 -8.379 1.00 65.50 108 ALA A CA 1
ATOM 817 C C . ALA A 1 108 ? 28.613 -9.541 -7.185 1.00 65.50 108 ALA A C 1
ATOM 819 O O . ALA A 1 108 ? 29.049 -9.716 -6.054 1.00 65.50 108 ALA A O 1
ATOM 820 N N . ALA A 1 109 ? 27.296 -9.532 -7.410 1.00 65.06 109 ALA A N 1
ATOM 821 C CA . ALA A 1 109 ? 26.310 -9.817 -6.369 1.00 65.06 109 ALA A CA 1
ATOM 822 C C . ALA A 1 109 ? 26.239 -11.305 -5.949 1.00 65.06 109 ALA A C 1
ATOM 824 O O . ALA A 1 109 ? 25.502 -11.638 -5.018 1.00 65.06 109 ALA A O 1
ATOM 825 N N . LEU A 1 110 ? 26.982 -12.212 -6.602 1.00 58.44 110 LEU A N 1
ATOM 826 C CA . LEU A 1 110 ? 27.035 -13.640 -6.248 1.00 58.44 110 LEU A CA 1
ATOM 827 C C . LEU A 1 110 ? 27.661 -13.891 -4.862 1.00 58.44 110 LEU A C 1
ATOM 829 O O . LEU A 1 110 ? 27.301 -14.873 -4.213 1.00 58.44 110 LEU A O 1
ATOM 833 N N . GLY A 1 111 ? 28.482 -12.973 -4.345 1.00 54.31 111 GLY A N 1
ATOM 834 C CA . GLY A 1 111 ? 29.057 -13.066 -3.002 1.00 54.31 111 GLY A CA 1
ATOM 835 C C . GLY A 1 111 ? 28.103 -12.790 -1.827 1.00 54.31 111 GLY A C 1
ATOM 836 O O . GLY A 1 111 ? 28.507 -12.974 -0.681 1.00 54.31 111 GLY A O 1
ATOM 837 N N . HIS A 1 112 ? 26.854 -12.353 -2.048 1.00 58.53 112 HIS A N 1
ATOM 838 C CA . HIS A 1 112 ? 25.919 -11.952 -0.979 1.00 58.53 112 HIS A CA 1
ATOM 839 C C . HIS A 1 112 ? 24.597 -12.732 -1.039 1.00 58.53 112 HIS A C 1
ATOM 841 O O . HIS A 1 112 ? 23.703 -12.434 -1.828 1.00 58.53 112 HIS A O 1
ATOM 847 N N . SER A 1 113 ? 24.430 -13.729 -0.165 1.00 56.25 113 SER A N 1
ATOM 848 C CA . SER A 1 113 ? 23.307 -14.676 -0.256 1.00 56.25 113 SER A CA 1
ATOM 849 C C . SER A 1 113 ? 21.948 -14.139 0.224 1.00 56.25 113 SER A C 1
ATOM 851 O O . SER A 1 113 ? 20.920 -14.640 -0.232 1.00 56.25 113 SER A O 1
ATOM 853 N N . GLY A 1 114 ? 21.913 -13.1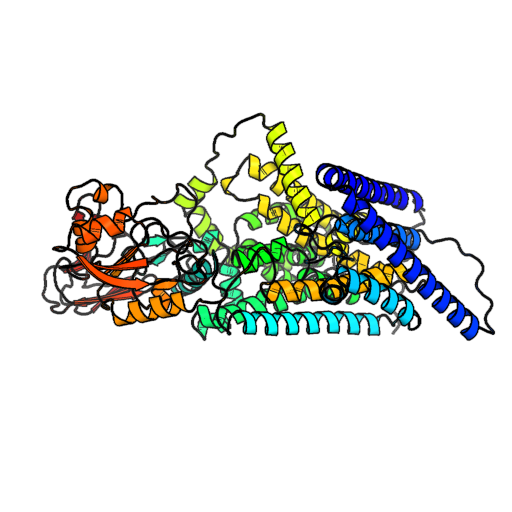42 1.119 1.00 63.06 114 GLY A N 1
ATOM 854 C CA . GLY A 1 114 ? 20.669 -12.704 1.780 1.00 63.06 114 GLY A CA 1
ATOM 855 C C . GLY A 1 114 ? 20.129 -11.323 1.384 1.00 63.06 114 GLY A C 1
ATOM 856 O O . GLY A 1 114 ? 18.916 -11.084 1.463 1.00 63.06 114 GLY A O 1
ATOM 857 N N . ARG A 1 115 ? 21.005 -10.399 0.968 1.00 71.00 115 ARG A N 1
ATOM 858 C CA . ARG A 1 115 ? 20.660 -8.974 0.793 1.00 71.00 115 ARG A CA 1
ATOM 859 C C . ARG A 1 115 ? 20.385 -8.557 -0.653 1.00 71.00 115 ARG A C 1
ATOM 861 O O . ARG A 1 115 ? 19.691 -7.568 -0.848 1.00 71.00 115 ARG A O 1
ATOM 868 N N . PHE A 1 116 ? 20.851 -9.316 -1.646 1.00 83.00 116 PHE A N 1
ATOM 869 C CA . PHE A 1 116 ? 20.623 -8.996 -3.056 1.00 83.00 116 PHE A CA 1
ATOM 870 C C . PHE A 1 116 ? 19.147 -9.151 -3.476 1.00 83.00 116 PHE A C 1
ATOM 872 O O . PHE A 1 116 ? 18.371 -9.881 -2.852 1.00 83.00 116 PHE A O 1
ATOM 879 N N . TYR A 1 117 ? 18.765 -8.465 -4.557 1.00 86.25 117 TYR A N 1
ATOM 880 C CA . TYR A 1 117 ? 17.404 -8.421 -5.091 1.00 86.25 117 TYR A CA 1
ATOM 881 C C . TYR A 1 117 ? 16.875 -9.816 -5.453 1.00 86.25 117 TYR A C 1
ATOM 883 O O . TYR A 1 117 ? 15.718 -10.136 -5.167 1.00 86.25 117 TYR A O 1
ATOM 891 N N . PHE A 1 118 ? 17.710 -10.652 -6.080 1.00 86.62 118 PHE A N 1
ATOM 892 C CA . PHE A 1 118 ? 17.338 -12.021 -6.415 1.00 86.62 118 PHE A CA 1
ATOM 893 C C . PHE A 1 118 ? 17.495 -12.937 -5.198 1.00 86.62 118 PHE A C 1
ATOM 895 O O . PHE A 1 118 ? 18.599 -13.161 -4.704 1.00 86.62 118 PHE A O 1
ATOM 902 N N . TYR A 1 119 ? 16.397 -13.536 -4.742 1.00 81.06 119 TYR A N 1
ATOM 903 C CA . TYR A 1 119 ? 16.448 -14.551 -3.692 1.00 81.06 119 TYR A CA 1
ATOM 904 C C . TYR A 1 119 ? 17.137 -15.818 -4.201 1.00 81.06 119 TYR A C 1
ATOM 906 O O . TYR A 1 119 ? 16.936 -16.218 -5.350 1.00 81.06 119 TYR A O 1
ATOM 914 N N . SER A 1 120 ? 17.925 -16.481 -3.350 1.00 77.25 120 SER A N 1
ATOM 915 C CA . SER A 1 120 ? 18.669 -17.700 -3.720 1.00 77.25 120 SER A CA 1
ATOM 916 C C . SER A 1 120 ? 19.558 -17.497 -4.959 1.00 77.25 120 SER A C 1
ATOM 918 O O . SER A 1 120 ? 19.600 -18.345 -5.855 1.00 77.25 120 SER A O 1
ATOM 920 N N . TRP A 1 121 ? 20.210 -16.335 -5.036 1.00 76.31 121 TRP A N 1
ATOM 921 C CA . TRP A 1 121 ? 21.110 -15.967 -6.123 1.00 76.31 121 TRP A CA 1
ATOM 922 C C . TRP A 1 121 ? 22.425 -16.764 -6.187 1.00 76.31 121 TRP A C 1
ATOM 924 O O . TRP A 1 121 ? 22.714 -17.253 -7.273 1.00 76.31 121 TRP A O 1
ATOM 934 N N . PRO A 1 122 ? 23.216 -16.951 -5.109 1.00 71.38 122 PRO A N 1
ATOM 935 C CA . PRO A 1 122 ? 24.568 -17.507 -5.236 1.00 71.38 122 PRO A CA 1
ATOM 936 C C . PRO A 1 122 ? 24.585 -18.930 -5.804 1.00 71.38 122 PRO A C 1
ATOM 938 O O . PRO A 1 122 ? 23.738 -19.758 -5.454 1.00 71.38 122 PRO A O 1
ATOM 941 N N . ILE A 1 123 ? 25.603 -19.230 -6.620 1.00 66.06 123 ILE A N 1
ATOM 942 C CA . ILE A 1 123 ? 25.852 -20.585 -7.120 1.00 66.06 123 ILE A CA 1
ATOM 943 C C . ILE A 1 123 ? 26.474 -21.422 -6.000 1.00 66.06 123 ILE A C 1
ATOM 945 O O . ILE A 1 123 ? 27.581 -21.168 -5.517 1.00 66.06 123 ILE A O 1
ATOM 949 N N . GLY A 1 124 ? 25.731 -22.434 -5.565 1.00 64.44 124 GLY A N 1
ATOM 950 C CA . GLY A 1 124 ? 26.195 -23.430 -4.611 1.00 64.44 124 GLY A CA 1
ATOM 951 C C . GLY A 1 124 ? 26.655 -24.689 -5.334 1.00 64.44 124 GLY A C 1
ATOM 952 O O . GLY A 1 124 ? 25.824 -25.448 -5.824 1.00 64.44 124 GLY A O 1
ATOM 953 N N . PHE A 1 125 ? 27.961 -24.954 -5.332 1.00 66.44 125 PHE A N 1
ATOM 954 C CA . PHE A 1 125 ? 28.546 -26.171 -5.918 1.00 66.44 125 PHE A CA 1
ATOM 955 C C . PHE A 1 125 ? 28.477 -27.397 -4.993 1.00 66.44 125 PHE A C 1
ATOM 957 O O . PHE A 1 125 ? 28.778 -28.503 -5.418 1.00 66.44 125 PHE A O 1
ATOM 964 N N . ARG A 1 126 ? 28.044 -27.223 -3.736 1.00 63.97 126 ARG A N 1
ATOM 965 C CA . ARG A 1 126 ? 28.034 -28.290 -2.718 1.00 63.97 126 ARG A CA 1
ATOM 966 C C . ARG A 1 126 ? 27.012 -29.405 -2.980 1.00 63.97 126 ARG A C 1
ATOM 968 O O . ARG A 1 126 ? 27.153 -30.483 -2.424 1.00 63.97 126 ARG A O 1
ATOM 975 N N . SER A 1 127 ? 25.964 -29.156 -3.770 1.00 69.44 127 SER A N 1
ATOM 976 C CA . SER A 1 127 ? 24.949 -30.173 -4.070 1.00 69.44 127 SER A CA 1
ATOM 977 C C . SER A 1 127 ? 24.224 -29.893 -5.383 1.00 69.44 127 SER A C 1
ATOM 979 O O . SER A 1 127 ? 23.484 -28.912 -5.493 1.00 69.44 127 SER A O 1
ATOM 981 N N . PHE A 1 128 ? 24.374 -30.800 -6.352 1.00 71.12 128 PHE A N 1
ATOM 982 C CA . PHE A 1 128 ? 23.665 -30.763 -7.636 1.00 71.12 128 PHE A CA 1
ATOM 983 C C . PHE A 1 128 ? 22.137 -30.761 -7.470 1.00 71.12 128 PHE A C 1
ATOM 985 O O . PHE A 1 128 ? 21.427 -30.109 -8.233 1.00 71.12 128 PHE A O 1
ATOM 992 N N . LYS A 1 129 ? 21.615 -31.397 -6.409 1.00 74.06 129 LYS A N 1
ATOM 993 C CA . LYS A 1 129 ? 20.173 -31.421 -6.096 1.00 74.06 129 LYS A CA 1
ATOM 994 C C . LYS A 1 129 ? 19.600 -30.024 -5.808 1.00 74.06 129 LYS A C 1
ATOM 996 O O . LYS A 1 129 ? 18.397 -29.810 -5.944 1.00 74.06 129 LYS A O 1
ATOM 1001 N N . LEU A 1 130 ? 20.439 -29.060 -5.415 1.00 70.19 130 LEU A N 1
ATOM 1002 C CA . LEU A 1 130 ? 20.025 -27.684 -5.122 1.00 70.19 130 LEU A CA 1
ATOM 1003 C C . LEU A 1 130 ? 20.105 -26.752 -6.339 1.00 70.19 130 LEU A C 1
ATOM 1005 O O . LEU A 1 130 ? 19.570 -25.643 -6.279 1.00 70.19 130 LEU A O 1
ATOM 1009 N N . TRP A 1 131 ? 20.730 -27.177 -7.441 1.00 75.38 131 TRP A N 1
ATOM 1010 C CA . TRP A 1 131 ? 20.946 -26.329 -8.617 1.00 75.38 131 TRP A CA 1
ATOM 1011 C C . TRP A 1 131 ? 19.645 -25.817 -9.247 1.00 75.38 131 TRP A C 1
ATOM 1013 O O . TRP A 1 131 ? 19.544 -24.605 -9.453 1.00 75.38 131 TRP A O 1
ATOM 1023 N N . PRO A 1 132 ? 18.593 -26.646 -9.431 1.00 75.38 132 PRO A N 1
ATOM 1024 C CA . PRO A 1 132 ? 17.316 -26.175 -9.973 1.00 75.38 132 PRO A CA 1
ATOM 1025 C C . PRO A 1 132 ? 16.585 -25.178 -9.066 1.00 75.38 132 PRO A C 1
ATOM 1027 O O . PRO A 1 132 ? 15.571 -24.615 -9.459 1.00 75.38 132 PRO A O 1
ATOM 1030 N N . ARG A 1 133 ? 17.049 -24.959 -7.828 1.00 73.81 133 ARG A N 1
ATOM 1031 C CA . ARG A 1 133 ? 16.444 -24.001 -6.889 1.00 73.81 133 ARG A CA 1
ATOM 1032 C C . ARG A 1 133 ? 17.153 -22.644 -6.884 1.00 73.81 133 ARG A C 1
ATOM 1034 O O . ARG A 1 133 ? 16.587 -21.693 -6.344 1.00 73.81 133 ARG A O 1
ATOM 1041 N N . GLN A 1 134 ? 18.341 -22.523 -7.485 1.00 78.31 134 GLN A N 1
ATOM 1042 C CA . GLN A 1 134 ? 19.161 -21.301 -7.481 1.00 78.31 134 GLN A CA 1
ATOM 1043 C C . GLN A 1 134 ? 18.908 -20.455 -8.735 1.00 78.31 134 GLN A C 1
ATOM 1045 O O . GLN A 1 134 ? 18.923 -20.960 -9.856 1.00 78.31 134 GLN A O 1
ATOM 1050 N N . VAL A 1 135 ? 18.679 -19.147 -8.576 1.00 80.50 135 VAL A N 1
ATOM 1051 C CA . VAL A 1 135 ? 18.335 -18.268 -9.718 1.00 80.50 135 VAL A CA 1
ATOM 1052 C C . VAL A 1 135 ? 19.513 -18.078 -10.663 1.00 80.50 135 VAL A C 1
ATOM 1054 O O . VAL A 1 135 ? 19.291 -18.003 -11.868 1.00 80.50 135 VAL A O 1
ATOM 1057 N N . ALA A 1 136 ? 20.750 -18.056 -10.160 1.00 79.25 136 ALA A N 1
ATOM 1058 C CA . ALA A 1 136 ? 21.914 -17.891 -11.022 1.00 79.25 136 ALA A CA 1
ATOM 1059 C C . ALA A 1 136 ? 22.032 -19.005 -12.072 1.00 79.25 136 ALA A C 1
ATOM 1061 O O . ALA A 1 136 ? 22.309 -18.702 -13.227 1.00 79.25 136 ALA A O 1
ATOM 1062 N N . TRP A 1 137 ? 21.717 -20.265 -11.739 1.00 81.06 137 TRP A N 1
ATOM 1063 C CA . TRP A 1 137 ? 21.686 -21.343 -12.739 1.00 81.06 137 TRP A CA 1
ATOM 1064 C C . TRP A 1 137 ? 20.646 -21.098 -13.833 1.00 81.06 137 TRP A C 1
ATOM 1066 O O . TRP A 1 137 ? 20.948 -21.271 -15.013 1.00 81.06 137 TRP A O 1
ATOM 1076 N N . HIS A 1 138 ? 19.454 -20.613 -13.469 1.00 85.94 138 HIS A N 1
ATOM 1077 C CA . HIS A 1 138 ? 18.449 -20.213 -14.455 1.00 85.94 138 HIS A CA 1
ATOM 1078 C C . HIS A 1 138 ? 18.970 -19.073 -15.330 1.00 85.94 138 HIS A C 1
ATOM 1080 O O . HIS A 1 138 ? 18.807 -19.125 -16.542 1.00 85.94 138 HIS A O 1
ATOM 1086 N N . PHE A 1 139 ? 19.632 -18.071 -14.745 1.00 87.56 139 PHE A N 1
ATOM 1087 C CA . PHE A 1 139 ? 20.220 -16.963 -15.495 1.00 87.56 139 PHE A CA 1
ATOM 1088 C C . PHE A 1 139 ? 21.262 -17.446 -16.516 1.00 87.56 139 PHE A C 1
ATOM 1090 O O . PHE A 1 139 ? 21.204 -17.031 -17.676 1.00 87.56 139 PHE A O 1
ATOM 1097 N N . LEU A 1 140 ? 22.171 -18.348 -16.125 1.00 86.00 140 LEU A N 1
ATOM 1098 C CA . LEU A 1 140 ? 23.173 -18.927 -17.028 1.00 86.00 140 LEU A CA 1
ATOM 1099 C C . LEU A 1 140 ? 22.507 -19.681 -18.188 1.00 86.00 140 LEU A C 1
ATOM 1101 O O . LEU A 1 140 ? 22.745 -19.356 -19.353 1.00 86.00 140 LEU A O 1
ATOM 1105 N N . LEU A 1 141 ? 21.615 -20.624 -17.868 1.00 86.50 141 LEU A N 1
ATOM 1106 C CA . LEU A 1 141 ? 20.926 -21.464 -18.851 1.00 86.50 141 LEU A CA 1
ATOM 1107 C C . LEU A 1 141 ? 20.043 -20.644 -19.796 1.00 86.50 141 LEU A C 1
ATOM 1109 O O . LEU A 1 141 ? 20.070 -20.861 -21.008 1.00 86.50 141 LEU A O 1
ATOM 1113 N N . LEU A 1 142 ? 19.292 -19.673 -19.268 1.00 89.69 142 LEU A N 1
ATOM 1114 C CA . LEU A 1 142 ? 18.469 -18.767 -20.068 1.00 89.69 142 LEU A CA 1
ATOM 1115 C C . LEU A 1 142 ? 19.334 -17.895 -20.972 1.00 89.69 142 LEU A C 1
ATOM 1117 O O . LEU A 1 142 ? 18.999 -17.729 -22.141 1.00 89.69 142 LEU A O 1
ATOM 1121 N N . THR A 1 143 ? 20.458 -17.371 -20.476 1.00 88.00 143 THR A N 1
ATOM 1122 C CA . THR A 1 143 ? 21.355 -16.551 -21.301 1.00 88.00 143 THR A CA 1
ATOM 1123 C C . THR A 1 143 ? 21.919 -17.371 -22.458 1.00 88.00 143 THR A C 1
ATOM 1125 O O . THR A 1 143 ? 21.830 -16.934 -23.604 1.00 88.00 143 THR A O 1
ATOM 1128 N N . TRP A 1 144 ? 22.433 -18.578 -22.204 1.00 88.00 144 TRP A N 1
ATOM 1129 C CA . TRP A 1 144 ? 22.930 -19.460 -23.266 1.00 88.00 144 TRP A CA 1
ATOM 1130 C C . TRP A 1 144 ? 21.826 -19.827 -24.260 1.00 88.00 144 TRP A C 1
ATOM 1132 O O . TRP A 1 144 ? 22.021 -19.702 -25.470 1.00 88.00 144 TRP A O 1
ATOM 1142 N N . SER A 1 145 ? 20.640 -20.181 -23.758 1.00 88.06 145 SER A N 1
ATOM 1143 C CA . SER A 1 145 ? 19.474 -20.514 -24.582 1.00 88.06 145 SER A CA 1
ATOM 1144 C C . SER A 1 145 ? 19.042 -19.338 -25.454 1.00 88.06 145 SER A C 1
ATOM 1146 O O . SER A 1 145 ? 18.807 -19.516 -26.643 1.00 88.06 145 SER A O 1
ATOM 1148 N N . PHE A 1 146 ? 18.999 -18.114 -24.920 1.00 88.56 146 PHE A N 1
ATOM 1149 C CA . PHE A 1 146 ? 18.655 -16.922 -25.696 1.00 88.56 146 PHE A CA 1
ATOM 1150 C C . PHE A 1 146 ? 19.739 -16.525 -26.700 1.00 88.56 146 PHE A C 1
ATOM 1152 O O . PHE A 1 146 ? 19.398 -16.014 -27.766 1.00 88.56 146 PHE A O 1
ATOM 1159 N N . VAL A 1 147 ? 21.023 -16.776 -26.421 1.00 85.25 147 VAL A N 1
ATOM 1160 C CA . VAL A 1 147 ? 22.081 -16.616 -27.433 1.00 85.25 147 VAL A CA 1
ATOM 1161 C C . VAL A 1 147 ? 21.868 -17.614 -28.575 1.00 85.25 147 VAL A C 1
ATOM 1163 O O . VAL A 1 147 ? 21.895 -17.209 -29.735 1.00 85.25 147 VAL A O 1
ATOM 1166 N N . LEU A 1 148 ? 21.581 -18.884 -28.270 1.00 81.62 148 LEU A N 1
ATOM 1167 C CA . LEU A 1 148 ? 21.313 -19.923 -29.274 1.00 81.62 148 LEU A CA 1
ATOM 1168 C C . LEU A 1 148 ? 20.041 -19.630 -30.090 1.00 81.62 148 LEU A C 1
ATOM 1170 O O . LEU A 1 148 ? 20.079 -19.626 -31.320 1.00 81.62 148 LEU A O 1
ATOM 1174 N N . LEU A 1 149 ? 18.930 -19.309 -29.419 1.00 79.38 149 LEU A N 1
ATOM 1175 C CA . LEU A 1 149 ? 17.653 -18.924 -30.037 1.00 79.38 149 LEU A CA 1
ATOM 1176 C C . LEU A 1 149 ? 17.734 -17.586 -30.774 1.00 79.38 149 LEU A C 1
ATOM 1178 O O . LEU A 1 149 ? 16.939 -17.320 -31.671 1.00 79.38 149 LEU A O 1
ATOM 1182 N N . GLY A 1 150 ? 18.709 -16.744 -30.434 1.00 68.25 150 GLY A N 1
ATOM 1183 C CA . GLY A 1 150 ? 19.001 -15.483 -31.102 1.00 68.25 150 GLY A CA 1
ATOM 1184 C C . GLY A 1 150 ? 19.327 -15.603 -32.591 1.00 68.25 150 GLY A C 1
ATOM 1185 O O . GLY A 1 150 ? 19.271 -14.591 -33.292 1.00 68.25 150 GLY A O 1
ATOM 1186 N N . LEU A 1 151 ? 19.573 -16.824 -33.088 1.00 55.03 151 LEU A N 1
ATOM 1187 C CA . LEU A 1 151 ? 19.514 -17.172 -34.514 1.00 55.03 151 LEU A CA 1
ATOM 1188 C C . LEU A 1 151 ? 18.205 -16.727 -35.182 1.00 55.03 151 LEU A C 1
ATOM 1190 O O . LEU A 1 151 ? 18.211 -16.361 -36.350 1.00 55.03 151 LEU A O 1
ATOM 1194 N N . LEU A 1 152 ? 17.096 -16.711 -34.440 1.00 61.41 152 LEU A N 1
ATOM 1195 C CA . LEU A 1 152 ? 15.763 -16.391 -34.950 1.00 61.41 152 LEU A CA 1
ATOM 1196 C C . LEU A 1 152 ? 15.478 -14.881 -35.027 1.00 61.41 152 LEU A C 1
ATOM 1198 O O . LEU A 1 152 ? 14.409 -14.518 -35.516 1.00 61.41 152 LEU A O 1
ATOM 1202 N N . GLN A 1 153 ? 16.385 -14.026 -34.510 1.00 69.62 153 GLN A N 1
ATOM 1203 C CA . GLN A 1 153 ? 16.283 -12.556 -34.415 1.00 69.62 153 GLN A CA 1
ATOM 1204 C C . GLN A 1 153 ? 14.836 -12.029 -34.497 1.00 69.62 153 GLN A C 1
ATOM 1206 O O . GLN A 1 153 ? 14.421 -11.517 -35.545 1.00 69.62 153 GLN A O 1
ATOM 1211 N N . PRO A 1 154 ? 14.036 -12.164 -33.420 1.00 74.94 154 PRO A N 1
ATOM 1212 C CA . PRO A 1 154 ? 12.604 -11.927 -33.498 1.00 74.94 154 PRO A CA 1
ATOM 1213 C C . PRO A 1 154 ? 12.310 -10.524 -34.028 1.00 74.94 154 PRO A C 1
ATOM 1215 O O . PRO A 1 154 ? 12.919 -9.528 -33.627 1.00 74.94 154 PRO A O 1
ATOM 1218 N N . SER A 1 155 ? 11.341 -10.443 -34.941 1.00 85.00 155 SER A N 1
ATOM 1219 C CA . SER A 1 155 ? 10.842 -9.160 -35.421 1.00 85.00 155 SER A CA 1
ATOM 1220 C C . SER A 1 155 ? 10.354 -8.309 -34.242 1.00 85.00 155 SER A C 1
ATOM 1222 O O . SER A 1 155 ? 9.970 -8.828 -33.193 1.00 85.00 155 SER A O 1
ATOM 1224 N N . VAL A 1 156 ? 10.300 -6.985 -34.414 1.00 86.69 156 VAL A N 1
ATOM 1225 C CA . VAL A 1 156 ? 9.809 -6.075 -33.357 1.00 86.69 156 VAL A CA 1
ATOM 1226 C C . VAL A 1 156 ? 8.393 -6.470 -32.907 1.00 86.69 156 VAL A C 1
ATOM 1228 O O . VAL A 1 156 ? 8.054 -6.332 -31.735 1.00 86.69 156 VAL A O 1
ATOM 1231 N N . ARG A 1 157 ? 7.571 -7.013 -33.816 1.00 90.44 157 ARG A N 1
ATOM 1232 C CA . ARG A 1 157 ? 6.244 -7.553 -33.494 1.00 90.44 157 ARG A CA 1
ATOM 1233 C C . ARG A 1 157 ? 6.334 -8.775 -32.573 1.00 90.44 157 ARG A C 1
ATOM 1235 O O . ARG A 1 157 ? 5.676 -8.771 -31.538 1.00 90.44 157 ARG A O 1
ATOM 1242 N N . ARG A 1 158 ? 7.177 -9.762 -32.902 1.00 90.31 158 ARG A N 1
ATOM 1243 C CA . ARG A 1 158 ? 7.395 -10.955 -32.062 1.00 90.31 158 ARG A CA 1
ATOM 1244 C C . ARG A 1 158 ? 7.978 -10.597 -30.695 1.00 90.31 158 ARG A C 1
ATOM 1246 O O . ARG A 1 158 ? 7.538 -11.141 -29.694 1.00 90.31 158 ARG A O 1
ATOM 1253 N N . MET A 1 159 ? 8.897 -9.630 -30.634 1.00 90.12 159 MET A N 1
ATOM 1254 C CA . MET A 1 159 ? 9.435 -9.136 -29.360 1.00 90.12 159 MET A CA 1
ATOM 1255 C C . MET A 1 159 ? 8.334 -8.542 -28.472 1.00 90.12 159 MET A C 1
ATOM 1257 O O . MET A 1 159 ? 8.275 -8.826 -27.282 1.00 90.12 159 MET A O 1
ATOM 1261 N N . ARG A 1 160 ? 7.417 -7.753 -29.045 1.00 94.56 160 ARG A N 1
ATOM 1262 C CA . ARG A 1 160 ? 6.266 -7.222 -28.294 1.00 94.56 160 ARG A CA 1
ATOM 1263 C C . ARG A 1 160 ? 5.342 -8.332 -27.802 1.00 94.56 160 ARG A C 1
ATOM 1265 O O . ARG A 1 160 ? 4.904 -8.260 -26.664 1.00 94.56 160 ARG A O 1
ATOM 1272 N N . GLN A 1 161 ? 5.065 -9.335 -28.634 1.00 94.94 161 GLN A N 1
ATOM 1273 C CA . GLN A 1 161 ? 4.253 -10.491 -28.242 1.00 94.94 161 GLN A CA 1
ATOM 1274 C C . GLN A 1 161 ? 4.905 -11.261 -27.092 1.00 94.94 161 GLN A C 1
ATOM 1276 O O . GLN A 1 161 ? 4.228 -11.563 -26.119 1.00 94.94 161 GLN A O 1
ATOM 1281 N N . LEU A 1 162 ? 6.219 -11.493 -27.156 1.00 93.38 162 LEU A N 1
ATOM 1282 C CA . LEU A 1 162 ? 6.972 -12.125 -26.075 1.00 93.38 162 LEU A CA 1
ATOM 1283 C C . LEU A 1 162 ? 6.885 -11.313 -24.778 1.00 93.38 162 LEU A C 1
ATOM 1285 O O . LEU A 1 162 ? 6.555 -11.866 -23.739 1.00 93.38 162 LEU A O 1
ATOM 1289 N N . LEU A 1 163 ? 7.139 -10.002 -24.826 1.00 95.94 163 LEU A N 1
ATOM 1290 C CA . LEU A 1 163 ? 7.064 -9.143 -23.638 1.00 95.94 163 LEU A CA 1
ATOM 1291 C C . LEU A 1 163 ? 5.645 -9.080 -23.054 1.00 95.94 163 LEU A C 1
ATOM 1293 O O . LEU A 1 163 ? 5.488 -9.089 -21.838 1.00 95.94 163 LEU A O 1
ATOM 1297 N N . ALA A 1 164 ? 4.617 -9.042 -23.906 1.00 97.25 164 ALA A N 1
ATOM 1298 C CA . ALA A 1 164 ? 3.224 -9.093 -23.471 1.00 97.25 164 ALA A CA 1
ATOM 1299 C C . ALA A 1 164 ? 2.874 -10.450 -22.840 1.00 97.25 164 ALA A C 1
ATOM 1301 O O . ALA A 1 164 ? 2.230 -10.477 -21.798 1.00 97.25 164 ALA A O 1
ATOM 1302 N N . ALA A 1 165 ? 3.346 -11.558 -23.421 1.00 96.88 165 ALA A N 1
ATOM 1303 C CA . ALA A 1 165 ? 3.164 -12.899 -22.870 1.00 96.88 165 ALA A CA 1
ATOM 1304 C C . ALA A 1 165 ? 3.890 -13.070 -21.528 1.00 96.88 165 ALA A C 1
ATOM 1306 O O . ALA A 1 165 ? 3.324 -13.635 -20.600 1.00 96.88 165 ALA A O 1
ATOM 1307 N N . LEU A 1 166 ? 5.107 -12.533 -21.391 1.00 96.06 166 LEU A N 1
ATOM 1308 C CA . LEU A 1 166 ? 5.838 -12.512 -20.122 1.00 96.06 166 LEU A CA 1
ATOM 1309 C C . LEU A 1 166 ? 5.099 -11.694 -19.059 1.00 96.06 166 LEU A C 1
ATOM 1311 O O . LEU A 1 166 ? 5.014 -12.129 -17.915 1.00 96.06 166 LEU A O 1
ATOM 1315 N N . LEU A 1 167 ? 4.543 -10.535 -19.430 1.00 97.81 167 LEU A N 1
ATOM 1316 C CA . LEU A 1 167 ? 3.761 -9.712 -18.510 1.00 97.81 167 LEU A CA 1
ATOM 1317 C C . LEU A 1 167 ? 2.498 -10.450 -18.061 1.00 97.81 167 LEU A C 1
ATOM 1319 O O . LEU A 1 167 ? 2.290 -10.604 -16.863 1.00 97.81 167 LEU A O 1
ATOM 1323 N N . ALA A 1 168 ? 1.704 -10.955 -19.005 1.00 97.94 168 ALA A N 1
ATOM 1324 C CA . ALA A 1 168 ? 0.470 -11.676 -18.709 1.00 97.94 168 ALA A CA 1
ATOM 1325 C C . ALA A 1 168 ? 0.737 -12.954 -17.894 1.00 97.94 168 ALA A C 1
ATOM 1327 O O . ALA A 1 168 ? 0.074 -13.198 -16.891 1.00 97.94 168 ALA A O 1
ATOM 1328 N N . GLY A 1 169 ? 1.759 -13.732 -18.266 1.00 97.56 169 GLY A N 1
ATOM 1329 C CA . GLY A 1 169 ? 2.178 -14.924 -17.529 1.00 97.56 169 GLY A CA 1
ATOM 1330 C C . GLY A 1 169 ? 2.654 -14.599 -16.113 1.00 97.56 169 GLY A C 1
ATOM 1331 O O . GLY A 1 169 ? 2.267 -15.277 -15.165 1.00 97.56 169 GLY A O 1
ATOM 1332 N N . GLY A 1 170 ? 3.427 -13.520 -15.947 1.00 97.00 170 GLY A N 1
ATOM 1333 C CA . GLY A 1 170 ? 3.818 -13.004 -14.637 1.00 97.00 170 GLY A CA 1
ATOM 1334 C C . GLY A 1 170 ? 2.617 -12.583 -13.788 1.00 97.00 170 GLY A C 1
ATOM 1335 O O . GLY A 1 170 ? 2.559 -12.923 -12.610 1.00 97.00 170 GLY A O 1
ATOM 1336 N N . GLN A 1 171 ? 1.632 -11.909 -14.388 1.00 98.12 171 GLN A N 1
ATOM 1337 C CA . GLN A 1 171 ? 0.402 -11.484 -13.716 1.00 98.12 171 GLN A CA 1
ATOM 1338 C C . GLN A 1 171 ? -0.437 -12.678 -13.247 1.00 98.12 171 GLN A C 1
ATOM 1340 O O . GLN A 1 171 ? -0.775 -12.756 -12.067 1.00 98.12 171 GLN A O 1
ATOM 1345 N N . VAL A 1 172 ? -0.708 -13.643 -14.133 1.00 98.19 172 VAL A N 1
ATOM 1346 C CA . VAL A 1 172 ? -1.437 -14.879 -13.796 1.00 98.19 172 VAL A CA 1
ATOM 1347 C C . VAL A 1 172 ? -0.717 -15.648 -12.691 1.00 98.19 172 VAL A C 1
ATOM 1349 O O . VAL A 1 172 ? -1.344 -16.098 -11.735 1.00 98.19 172 VAL A O 1
ATOM 1352 N N . MET A 1 173 ? 0.608 -15.754 -12.776 1.00 97.31 173 MET A N 1
ATOM 1353 C CA . MET A 1 173 ? 1.410 -16.397 -11.743 1.00 97.31 173 MET A CA 1
ATOM 1354 C C . MET A 1 173 ? 1.269 -15.686 -10.389 1.00 97.31 173 MET A C 1
ATOM 1356 O O . MET A 1 173 ? 1.016 -16.358 -9.395 1.00 97.31 173 MET A O 1
ATOM 1360 N N . CYS A 1 174 ? 1.382 -14.356 -10.320 1.00 96.88 174 CYS A N 1
ATOM 1361 C CA . CYS A 1 174 ? 1.178 -13.618 -9.067 1.00 96.88 174 CYS A CA 1
ATOM 1362 C C . CYS A 1 174 ? -0.214 -13.852 -8.475 1.00 96.88 174 CYS A C 1
ATOM 1364 O O . CYS A 1 174 ? -0.321 -14.101 -7.277 1.00 96.88 174 CYS A O 1
ATOM 1366 N N . ILE A 1 175 ? -1.255 -13.822 -9.314 1.00 97.44 175 ILE A N 1
ATOM 1367 C CA . ILE A 1 175 ? -2.647 -14.070 -8.915 1.00 97.44 175 ILE A CA 1
ATOM 1368 C C . ILE A 1 175 ? -2.786 -15.456 -8.284 1.00 97.44 175 ILE A C 1
ATOM 1370 O O . ILE A 1 175 ? -3.213 -15.575 -7.137 1.00 97.44 175 ILE A O 1
ATOM 1374 N N . VAL A 1 176 ? -2.365 -16.503 -8.997 1.00 97.50 176 VAL A N 1
ATOM 1375 C CA . VAL A 1 176 ? -2.480 -17.889 -8.521 1.00 97.50 176 VAL A CA 1
ATOM 1376 C C . VAL A 1 176 ? -1.686 -18.101 -7.234 1.00 97.50 176 VAL A C 1
ATOM 1378 O O . VAL A 1 176 ? -2.154 -18.781 -6.324 1.00 97.50 176 VAL A O 1
ATOM 1381 N N . LEU A 1 177 ? -0.479 -17.538 -7.147 1.00 96.62 177 LEU A N 1
ATOM 1382 C CA . LEU A 1 177 ? 0.392 -17.734 -5.993 1.00 96.62 177 LEU A CA 1
ATOM 1383 C C . LEU A 1 177 ? -0.094 -16.982 -4.756 1.00 96.62 177 LEU A C 1
ATOM 1385 O O . LEU A 1 177 ? -0.090 -17.583 -3.686 1.00 96.62 177 LEU A O 1
ATOM 1389 N N . LEU A 1 178 ? -0.564 -15.736 -4.901 1.00 95.75 178 LEU A N 1
ATOM 1390 C CA . LEU A 1 178 ? -1.132 -14.984 -3.782 1.00 95.75 178 LEU A CA 1
ATOM 1391 C C . LEU A 1 178 ? -2.353 -15.706 -3.215 1.00 95.75 178 LEU A C 1
ATOM 1393 O O . LEU A 1 178 ? -2.380 -15.996 -2.025 1.00 95.75 178 LEU A O 1
ATOM 1397 N N . LEU A 1 179 ? -3.332 -16.024 -4.071 1.00 96.00 179 LEU A N 1
ATOM 1398 C CA . LEU A 1 179 ? -4.610 -16.590 -3.638 1.00 96.00 179 LEU A CA 1
ATOM 1399 C C . LEU A 1 179 ? -4.430 -17.955 -2.972 1.00 96.00 179 LEU A C 1
ATOM 1401 O O . LEU A 1 179 ? -5.042 -18.219 -1.941 1.00 96.00 179 LEU A O 1
ATOM 1405 N N . ARG A 1 180 ? -3.542 -18.802 -3.511 1.00 95.44 180 ARG A N 1
ATOM 1406 C CA . ARG A 1 180 ? -3.200 -20.082 -2.873 1.00 95.44 180 ARG A CA 1
ATOM 1407 C C . ARG A 1 180 ? -2.480 -19.890 -1.543 1.00 95.44 180 ARG A C 1
ATOM 1409 O O . ARG A 1 180 ? -2.728 -20.653 -0.620 1.00 95.44 180 ARG A O 1
ATOM 1416 N N . HIS A 1 181 ? -1.587 -18.905 -1.445 1.00 93.56 181 HIS A N 1
ATOM 1417 C CA . HIS A 1 181 ? -0.821 -18.653 -0.222 1.00 93.56 181 HIS A CA 1
ATOM 1418 C C . HIS A 1 181 ? -1.687 -18.088 0.907 1.00 93.56 181 HIS A C 1
ATOM 1420 O O . HIS A 1 181 ? -1.511 -18.466 2.061 1.00 93.56 181 HIS A O 1
ATOM 1426 N N . THR A 1 182 ? -2.634 -17.203 0.591 1.00 92.12 182 THR A N 1
ATOM 1427 C CA . THR A 1 182 ? -3.516 -16.585 1.592 1.00 92.12 182 THR A CA 1
ATOM 1428 C C . THR A 1 182 ? -4.826 -17.346 1.810 1.00 92.12 182 THR A C 1
ATOM 1430 O O . THR A 1 182 ? -5.667 -16.898 2.591 1.00 92.12 182 THR A O 1
ATOM 1433 N N . GLY A 1 183 ? -5.034 -18.474 1.121 1.00 92.06 183 GLY A N 1
ATOM 1434 C CA . GLY A 1 183 ? -6.283 -19.237 1.187 1.00 92.06 183 GLY A CA 1
ATOM 1435 C C . GLY A 1 183 ? -7.496 -18.403 0.771 1.00 92.06 183 GLY A C 1
ATOM 1436 O O . GLY A 1 183 ? -8.526 -18.462 1.430 1.00 92.06 183 GLY A O 1
ATOM 1437 N N . PHE A 1 184 ? -7.348 -17.578 -0.273 1.00 92.06 184 PHE A N 1
ATOM 1438 C CA . PHE A 1 184 ? -8.370 -16.646 -0.775 1.00 92.06 184 PHE A CA 1
ATOM 1439 C C . PHE A 1 184 ? -8.826 -15.571 0.227 1.00 92.06 184 PHE A C 1
ATOM 1441 O O . PHE A 1 184 ? -9.837 -14.912 0.005 1.00 92.06 184 PHE A O 1
ATOM 1448 N N . THR A 1 185 ? -8.061 -15.346 1.298 1.00 89.00 185 THR A N 1
ATOM 1449 C CA . THR A 1 185 ? -8.313 -14.268 2.268 1.00 89.00 185 THR A CA 1
ATOM 1450 C C . THR A 1 185 ? -7.249 -13.180 2.204 1.00 89.00 185 THR A C 1
ATOM 1452 O O . THR A 1 185 ? -6.264 -13.296 1.465 1.00 89.00 185 THR A O 1
ATOM 1455 N N . ALA A 1 186 ? -7.460 -12.087 2.934 1.00 88.38 186 ALA A N 1
ATOM 1456 C CA . ALA A 1 186 ? -6.488 -11.011 3.043 1.00 88.38 186 ALA A CA 1
ATOM 1457 C C . ALA A 1 186 ? -5.117 -11.525 3.519 1.00 88.38 186 ALA A C 1
ATOM 1459 O O . ALA A 1 186 ? -5.050 -12.385 4.407 1.00 88.38 186 ALA A O 1
ATOM 1460 N N . PRO A 1 187 ? -4.010 -10.972 2.988 1.00 91.06 187 PRO A N 1
ATOM 1461 C CA . PRO A 1 187 ? -2.767 -10.956 3.739 1.00 91.06 187 PRO A CA 1
ATOM 1462 C C . PRO A 1 187 ? -3.023 -10.387 5.142 1.00 91.06 187 PRO A C 1
ATOM 1464 O O . PRO A 1 187 ? -3.791 -9.444 5.312 1.00 91.06 187 PRO A O 1
ATOM 1467 N N . TYR A 1 188 ? -2.405 -10.995 6.142 1.00 88.88 188 TYR A N 1
ATOM 1468 C CA . TYR A 1 188 ? -2.601 -10.722 7.556 1.00 88.88 188 TYR A CA 1
ATOM 1469 C C . TYR A 1 188 ? -1.241 -10.817 8.248 1.00 88.88 188 TYR A C 1
ATOM 1471 O O . TYR A 1 188 ? -0.846 -11.853 8.787 1.00 88.88 188 TYR A O 1
ATOM 1479 N N . SER A 1 189 ? -0.477 -9.739 8.123 1.00 86.00 189 SER A N 1
ATOM 1480 C CA . SER A 1 189 ? 0.781 -9.503 8.822 1.00 86.00 189 SER A CA 1
ATOM 1481 C C . SER A 1 189 ? 0.953 -8.004 9.023 1.00 86.00 189 SER A C 1
ATOM 1483 O O . SER A 1 189 ? 0.558 -7.227 8.154 1.00 86.00 189 SER A O 1
ATOM 1485 N N . ASP A 1 190 ? 1.548 -7.617 10.144 1.00 88.38 190 ASP A N 1
ATOM 1486 C CA . ASP A 1 190 ? 1.931 -6.238 10.441 1.00 88.38 190 ASP A CA 1
ATOM 1487 C C . ASP A 1 190 ? 0.750 -5.244 10.275 1.00 88.38 190 ASP A C 1
ATOM 1489 O O . ASP A 1 190 ? -0.291 -5.480 10.899 1.00 88.38 190 ASP A O 1
ATOM 1493 N N . ASP A 1 191 ? 0.847 -4.214 9.418 1.00 89.69 191 ASP A N 1
ATOM 1494 C CA . ASP A 1 191 ? -0.203 -3.214 9.144 1.00 89.69 191 ASP A CA 1
ATOM 1495 C C . ASP A 1 191 ? -1.382 -3.707 8.293 1.00 89.69 191 ASP A C 1
ATOM 1497 O O . ASP A 1 191 ? -2.364 -2.973 8.155 1.00 89.69 191 ASP A O 1
ATOM 1501 N N . HIS A 1 192 ? -1.362 -4.910 7.704 1.00 92.38 192 HIS A N 1
ATOM 1502 C CA . HIS A 1 192 ? -2.498 -5.346 6.868 1.00 92.38 192 HIS A CA 1
ATOM 1503 C C . HIS A 1 192 ? -3.854 -5.251 7.592 1.00 92.38 192 HIS A C 1
ATOM 1505 O O . HIS A 1 192 ? -4.769 -4.650 7.023 1.00 92.38 192 HIS A O 1
ATOM 1511 N N . PRO A 1 193 ? -4.016 -5.742 8.838 1.00 92.44 193 PRO A N 1
ATOM 1512 C CA . PRO A 1 193 ? -5.262 -5.581 9.587 1.00 92.44 193 PRO A CA 1
ATOM 1513 C C . PRO A 1 193 ? -5.599 -4.104 9.844 1.00 92.44 193 PRO A C 1
ATOM 1515 O O . PRO A 1 193 ? -6.746 -3.696 9.672 1.00 92.44 193 PRO A O 1
ATOM 1518 N N . SER A 1 194 ? -4.603 -3.272 10.160 1.00 91.50 194 SER A N 1
ATOM 1519 C CA . SER A 1 194 ? -4.777 -1.819 10.293 1.00 91.50 194 SER A CA 1
ATOM 1520 C C . SER A 1 194 ? -5.364 -1.199 9.023 1.00 91.50 194 SER A C 1
ATOM 1522 O O . SER A 1 194 ? -6.302 -0.408 9.097 1.00 91.50 194 SER A O 1
ATOM 1524 N N . PHE A 1 195 ? -4.879 -1.585 7.839 1.00 92.00 195 PHE A N 1
ATOM 1525 C CA . PHE A 1 195 ? -5.422 -1.102 6.566 1.00 92.00 195 PHE A CA 1
ATOM 1526 C C . PHE A 1 195 ? -6.807 -1.673 6.237 1.00 92.00 195 PHE A C 1
ATOM 1528 O O . PHE A 1 195 ? -7.628 -0.933 5.699 1.00 92.00 195 PHE A O 1
ATOM 1535 N N . LEU A 1 196 ? -7.101 -2.935 6.575 1.00 93.81 196 LEU A N 1
ATOM 1536 C CA . LEU A 1 196 ? -8.449 -3.504 6.425 1.00 93.81 196 LEU A CA 1
ATOM 1537 C C . LEU A 1 196 ? -9.479 -2.721 7.243 1.00 93.81 196 LEU A C 1
ATOM 1539 O O . LEU A 1 196 ? -10.549 -2.387 6.732 1.00 93.81 196 LEU A O 1
ATOM 1543 N N . PHE A 1 197 ? -9.141 -2.388 8.490 1.00 93.50 197 PHE A N 1
ATOM 1544 C CA . PHE A 1 197 ? -10.013 -1.595 9.348 1.00 93.50 197 PHE A CA 1
ATOM 1545 C C . PHE A 1 197 ? -10.171 -0.165 8.821 1.00 93.50 197 PHE A C 1
ATOM 1547 O O . PHE A 1 197 ? -11.297 0.300 8.678 1.00 93.50 197 PHE A O 1
ATOM 1554 N N . ARG A 1 198 ? -9.079 0.488 8.396 1.00 92.12 198 ARG A N 1
ATOM 1555 C CA . ARG A 1 198 ? -9.128 1.823 7.766 1.00 92.12 198 ARG A CA 1
ATOM 1556 C C . ARG A 1 198 ? -9.953 1.867 6.475 1.00 92.12 198 ARG A C 1
ATOM 1558 O O . ARG A 1 198 ? -10.465 2.923 6.120 1.00 92.12 198 ARG A O 1
ATOM 1565 N N . ILE A 1 199 ? -10.076 0.758 5.739 1.00 93.56 199 ILE A N 1
ATOM 1566 C CA . ILE A 1 199 ? -10.973 0.678 4.572 1.00 93.56 199 ILE A CA 1
ATOM 1567 C C . ILE A 1 199 ? -12.436 0.723 5.020 1.00 93.56 199 ILE A C 1
ATOM 1569 O O . ILE A 1 199 ? -13.214 1.490 4.456 1.00 93.56 199 ILE A O 1
ATOM 1573 N N . ALA A 1 200 ? -12.806 -0.063 6.035 1.00 92.69 200 ALA A N 1
ATOM 1574 C CA . ALA A 1 200 ? -14.156 -0.032 6.598 1.00 92.69 200 ALA A CA 1
ATOM 1575 C C . ALA A 1 200 ? -14.482 1.350 7.184 1.00 92.69 200 ALA A C 1
ATOM 1577 O O . ALA A 1 200 ? -15.537 1.914 6.907 1.00 92.69 200 ALA A O 1
ATOM 1578 N N . GLU A 1 201 ? -13.522 1.924 7.905 1.00 91.19 201 GLU A N 1
ATOM 1579 C CA . GLU A 1 201 ? -13.568 3.276 8.450 1.00 91.19 201 GLU A CA 1
ATOM 1580 C C . GLU A 1 201 ? -13.783 4.325 7.351 1.00 91.19 201 GLU A C 1
ATOM 1582 O O . GLU A 1 201 ? -14.678 5.159 7.453 1.00 91.19 201 GLU A O 1
ATOM 1587 N N . PHE A 1 202 ? -13.023 4.241 6.252 1.00 92.44 202 PHE A N 1
ATOM 1588 C CA . PHE A 1 202 ? -13.143 5.152 5.116 1.00 92.44 202 PHE A CA 1
ATOM 1589 C C . PHE A 1 202 ? -14.544 5.144 4.504 1.00 92.44 202 PHE A C 1
ATOM 1591 O O . PHE A 1 202 ? -15.079 6.214 4.232 1.00 92.44 202 PHE A O 1
ATOM 1598 N N . PHE A 1 203 ? -15.148 3.971 4.291 1.00 92.12 203 PHE A N 1
ATOM 1599 C CA . PHE A 1 203 ? -16.506 3.895 3.743 1.00 92.12 203 PHE A CA 1
ATOM 1600 C C . PHE A 1 203 ? -17.578 4.285 4.765 1.00 92.12 203 PHE A C 1
ATOM 1602 O O . PHE A 1 203 ? -18.572 4.894 4.382 1.00 92.12 203 PHE A O 1
ATOM 1609 N N . GLY A 1 204 ? -17.362 4.004 6.053 1.00 89.56 204 GLY A N 1
ATOM 1610 C CA . GLY A 1 204 ? -18.252 4.435 7.134 1.00 89.56 204 GLY A CA 1
ATOM 1611 C C . GLY A 1 204 ? -18.221 5.947 7.398 1.00 89.56 204 GLY A C 1
ATOM 1612 O O . GLY A 1 204 ? -19.194 6.510 7.893 1.00 89.56 204 GLY A O 1
ATOM 1613 N N . ALA A 1 205 ? -17.118 6.611 7.045 1.00 87.94 205 ALA A N 1
ATOM 1614 C CA . ALA A 1 205 ? -16.925 8.049 7.208 1.00 87.94 205 ALA A CA 1
ATOM 1615 C C . ALA A 1 205 ? -17.076 8.858 5.911 1.00 87.94 205 ALA A C 1
ATOM 1617 O O . ALA A 1 205 ? -17.038 10.087 5.955 1.00 87.94 205 ALA A O 1
ATOM 1618 N N . PHE A 1 206 ? -17.227 8.195 4.760 1.00 88.25 206 PHE A N 1
ATOM 1619 C CA . PHE A 1 206 ? -17.191 8.839 3.448 1.00 88.25 206 PHE A CA 1
ATOM 1620 C C . PHE A 1 206 ? -18.233 9.973 3.328 1.00 88.25 206 PHE A C 1
ATOM 1622 O O . PHE A 1 206 ? -19.391 9.766 3.691 1.00 88.25 206 PHE A O 1
ATOM 1629 N N . PRO A 1 207 ? -17.876 11.151 2.770 1.00 82.69 207 PRO A N 1
ATOM 1630 C CA . PRO A 1 207 ? -16.599 11.508 2.131 1.00 82.69 207 PRO A CA 1
ATOM 1631 C C . PRO A 1 207 ? -15.516 12.037 3.090 1.00 82.69 207 PRO A C 1
ATOM 1633 O O . PRO A 1 207 ? -14.410 12.376 2.648 1.00 82.69 207 PRO A O 1
ATOM 1636 N N . TRP A 1 208 ? -15.817 12.117 4.384 1.00 81.81 208 TRP A N 1
ATOM 1637 C CA . TRP A 1 208 ? -14.971 12.725 5.405 1.00 81.81 208 TRP A CA 1
ATOM 1638 C C . TRP A 1 208 ? -13.853 11.793 5.877 1.00 81.81 208 TRP A C 1
ATOM 1640 O O . TRP A 1 208 ? -13.889 10.578 5.686 1.00 81.81 208 TRP A O 1
ATOM 1650 N N . ARG A 1 209 ? -12.788 12.388 6.432 1.00 78.81 209 ARG A N 1
ATOM 1651 C CA . ARG A 1 209 ? -11.546 11.681 6.820 1.00 78.81 209 ARG A CA 1
ATOM 1652 C C . ARG A 1 209 ? -11.285 11.663 8.323 1.00 78.81 209 ARG A C 1
ATOM 1654 O O . ARG A 1 209 ? -10.232 11.198 8.750 1.00 78.81 209 ARG A O 1
ATOM 1661 N N . GLU A 1 210 ? -12.232 12.203 9.074 1.00 84.62 210 GLU A N 1
ATOM 1662 C CA . GLU A 1 210 ? -12.313 12.170 10.525 1.00 84.62 210 GLU A CA 1
ATOM 1663 C C . GLU A 1 210 ? -13.637 11.505 10.887 1.00 84.62 210 GLU A C 1
ATOM 1665 O O . GLU A 1 210 ? -14.661 11.779 10.249 1.00 84.62 210 GLU A O 1
ATOM 1670 N N . ASN A 1 211 ? -13.619 10.643 11.895 1.00 88.12 211 ASN A N 1
ATOM 1671 C CA . ASN A 1 211 ? -14.803 9.926 12.325 1.00 88.12 211 ASN A CA 1
ATOM 1672 C C . ASN A 1 211 ? -14.734 9.512 13.791 1.00 88.12 211 ASN A C 1
ATOM 1674 O O . ASN A 1 211 ? -13.664 9.369 14.376 1.00 88.12 211 ASN A O 1
ATOM 1678 N N . TYR A 1 212 ? -15.914 9.293 14.359 1.00 92.75 212 TYR A N 1
ATOM 1679 C CA . TYR A 1 212 ? -16.096 8.646 15.647 1.00 92.75 212 TYR A CA 1
ATOM 1680 C C . TYR A 1 212 ? -16.161 7.129 15.441 1.00 92.75 212 TYR A C 1
ATOM 1682 O O . TYR A 1 212 ? -16.954 6.638 14.625 1.00 92.75 212 TYR A O 1
ATOM 1690 N N . VAL A 1 213 ? -15.315 6.388 16.159 1.00 93.62 213 VAL A N 1
ATOM 1691 C CA . VAL A 1 213 ? -15.134 4.934 16.036 1.00 93.62 213 VAL A CA 1
ATOM 1692 C C . VAL A 1 213 ? -15.547 4.233 17.327 1.00 93.62 213 VAL A C 1
ATOM 1694 O O . VAL A 1 213 ? -14.715 4.060 18.217 1.00 93.62 213 VAL A O 1
ATOM 1697 N N . PRO A 1 214 ? -16.804 3.771 17.435 1.00 93.81 214 PRO A N 1
ATOM 1698 C CA . PRO A 1 214 ? -17.281 3.034 18.608 1.00 93.81 214 PRO A CA 1
ATOM 1699 C C . PRO A 1 214 ? -16.623 1.670 18.821 1.00 93.81 214 PRO A C 1
ATOM 1701 O O . PRO A 1 214 ? -16.580 1.170 19.939 1.00 93.81 214 PRO A O 1
ATOM 1704 N N . HIS A 1 215 ? -16.109 1.062 17.748 1.00 94.44 215 HIS A N 1
ATOM 1705 C CA . HIS A 1 215 ? -15.519 -0.279 17.781 1.00 94.44 215 HIS A CA 1
ATOM 1706 C C . HIS A 1 215 ? -14.285 -0.391 18.684 1.00 94.44 215 HIS A C 1
ATOM 1708 O O . HIS A 1 215 ? -13.938 -1.503 19.084 1.00 94.44 215 HIS A O 1
ATOM 1714 N N . TRP A 1 216 ? -13.641 0.740 18.989 1.00 94.00 216 TRP A N 1
ATOM 1715 C CA . TRP A 1 216 ? -12.452 0.821 19.824 1.00 94.00 216 TRP A CA 1
ATOM 1716 C C . TRP A 1 216 ? -12.674 1.744 21.016 1.00 94.00 216 TRP A C 1
ATOM 1718 O O . TRP A 1 216 ? -13.181 2.853 20.857 1.00 94.00 216 TRP A O 1
ATOM 1728 N N . ASN A 1 217 ? -12.235 1.300 22.196 1.00 94.38 217 ASN A N 1
ATOM 1729 C CA . ASN A 1 217 ? -12.110 2.118 23.409 1.00 94.38 217 ASN A CA 1
ATOM 1730 C C . ASN A 1 217 ? -13.383 2.906 23.762 1.00 94.38 217 ASN A C 1
ATOM 1732 O O . ASN A 1 217 ? -13.298 4.052 24.194 1.00 94.38 217 ASN A O 1
ATOM 1736 N N . ALA A 1 218 ? -14.553 2.285 23.569 1.00 94.38 218 ALA A N 1
ATOM 1737 C CA . ALA A 1 218 ? -15.861 2.889 23.818 1.00 94.38 218 ALA A CA 1
ATOM 1738 C C . ALA A 1 218 ? -16.131 4.177 23.008 1.00 94.38 218 ALA A C 1
ATOM 1740 O O . ALA A 1 218 ? -16.860 5.053 23.460 1.00 94.38 218 ALA A O 1
ATOM 1741 N N . GLY A 1 219 ? -15.570 4.299 21.802 1.00 93.88 219 GLY A N 1
ATOM 1742 C CA . GLY A 1 219 ? -15.767 5.472 20.954 1.00 93.88 219 GLY A CA 1
ATOM 1743 C C . GLY A 1 219 ? -14.613 6.452 21.033 1.00 93.88 219 GLY A C 1
ATOM 1744 O O . GLY A 1 219 ? -14.420 7.128 22.034 1.00 93.88 219 GLY A O 1
ATOM 1745 N N . VAL A 1 220 ? -13.851 6.561 19.951 1.00 89.94 220 VAL A N 1
ATOM 1746 C CA . VAL A 1 220 ? -12.764 7.539 19.834 1.00 89.94 220 VAL A CA 1
ATOM 1747 C C . VAL A 1 220 ? -12.878 8.300 18.528 1.00 89.94 220 VAL A C 1
ATOM 1749 O O . VAL A 1 220 ? -13.225 7.721 17.499 1.00 89.94 220 VAL A O 1
ATOM 1752 N N . VAL A 1 221 ? -12.567 9.594 18.555 1.00 87.88 221 VAL A N 1
ATOM 1753 C CA . VAL A 1 221 ? -12.390 10.356 17.320 1.00 87.88 221 VAL A CA 1
ATOM 1754 C C . VAL A 1 221 ? -10.998 10.096 16.780 1.00 87.88 221 VAL A C 1
ATOM 1756 O O . VAL A 1 221 ? -10.004 10.260 17.489 1.00 87.88 221 VAL A O 1
ATOM 1759 N N . ASN A 1 222 ? -10.913 9.716 15.512 1.00 80.69 222 ASN A N 1
ATOM 1760 C CA . ASN A 1 222 ? -9.642 9.527 14.844 1.00 80.69 222 ASN A CA 1
ATOM 1761 C C . ASN A 1 222 ? -9.654 10.111 13.422 1.00 80.69 222 ASN A C 1
ATOM 1763 O O . ASN A 1 222 ? -10.692 10.405 12.835 1.00 80.69 222 ASN A O 1
ATOM 1767 N N . SER A 1 223 ? -8.454 10.344 12.891 1.00 77.44 223 SER A N 1
ATOM 1768 C CA . SER A 1 223 ? -8.226 10.910 11.553 1.00 77.44 223 SER A CA 1
ATOM 1769 C C . SER A 1 223 ? -7.149 10.140 10.778 1.00 77.44 223 SER A C 1
ATOM 1771 O O . SER A 1 223 ? -6.566 10.629 9.808 1.00 77.44 223 SER A O 1
ATOM 1773 N N . VAL A 1 224 ? -6.875 8.898 11.196 1.00 74.69 224 VAL A N 1
ATOM 1774 C CA . VAL A 1 224 ? -5.756 8.061 10.721 1.00 74.69 224 VAL A CA 1
ATOM 1775 C C . VAL A 1 224 ? -5.903 7.670 9.236 1.00 74.69 224 VAL A C 1
ATOM 1777 O O . VAL A 1 224 ? -4.917 7.367 8.554 1.00 74.69 224 VAL A O 1
ATOM 1780 N N . ILE A 1 225 ? -7.113 7.766 8.673 1.00 78.88 225 ILE A N 1
ATOM 1781 C CA . ILE A 1 225 ? -7.361 7.656 7.224 1.00 78.88 225 ILE A CA 1
ATOM 1782 C C . ILE A 1 225 ? -6.462 8.626 6.434 1.00 78.88 225 ILE A C 1
ATOM 1784 O O . ILE A 1 225 ? -5.979 8.276 5.353 1.00 78.88 225 ILE A O 1
ATOM 1788 N N . THR A 1 226 ? -6.214 9.829 6.963 1.00 75.50 226 THR A N 1
ATOM 1789 C CA . THR A 1 226 ? -5.503 10.911 6.257 1.00 75.50 226 THR A CA 1
ATOM 1790 C C . THR A 1 226 ? -4.006 10.648 6.089 1.00 75.50 226 THR A C 1
ATOM 1792 O O . THR A 1 226 ? -3.439 10.965 5.045 1.00 75.50 226 THR A O 1
ATOM 1795 N N . SER A 1 227 ? -3.353 10.029 7.074 1.00 75.81 227 SER A N 1
ATOM 1796 C CA . SER A 1 227 ? -1.894 9.851 7.089 1.00 75.81 227 SER A CA 1
ATOM 1797 C C . SER A 1 227 ? -1.417 8.603 6.336 1.00 75.81 227 SER A C 1
ATOM 1799 O O . SER A 1 227 ? -0.261 8.524 5.920 1.00 75.81 227 SER A O 1
ATOM 1801 N N . SER A 1 228 ? -2.305 7.633 6.105 1.00 82.06 228 SER A N 1
ATOM 1802 C CA . SER A 1 228 ? -1.951 6.301 5.588 1.00 82.06 228 SER A CA 1
ATOM 1803 C C . SER A 1 228 ? -1.996 6.154 4.060 1.00 82.06 228 SER A C 1
ATOM 1805 O O . SER A 1 228 ? -1.498 5.166 3.510 1.00 82.06 228 SER A O 1
ATOM 1807 N N . GLY A 1 229 ? -2.621 7.100 3.352 1.00 87.25 229 GLY A N 1
ATOM 1808 C CA . GLY A 1 229 ? -2.863 7.002 1.908 1.00 87.25 229 GLY A CA 1
ATOM 1809 C C . GLY A 1 229 ? -3.920 5.970 1.500 1.00 87.25 229 GLY A C 1
ATOM 1810 O O . GLY A 1 229 ? -4.079 5.698 0.308 1.00 87.25 229 GLY A O 1
ATOM 1811 N N . VAL A 1 230 ? -4.659 5.393 2.459 1.00 90.88 230 VAL A N 1
ATOM 1812 C CA . VAL A 1 230 ? -5.667 4.340 2.212 1.00 90.88 230 VAL A CA 1
ATOM 1813 C C . VAL A 1 230 ? -6.769 4.786 1.248 1.00 90.88 230 VAL A C 1
ATOM 1815 O O . VAL A 1 230 ? -7.272 3.987 0.471 1.00 90.88 230 VAL A O 1
ATOM 1818 N N . ALA A 1 231 ? -7.075 6.081 1.229 1.00 91.81 231 ALA A N 1
ATOM 1819 C CA . ALA A 1 231 ? -8.049 6.734 0.366 1.00 91.81 231 ALA A CA 1
ATOM 1820 C C . ALA A 1 231 ? -8.034 6.279 -1.101 1.00 91.81 231 ALA A C 1
ATOM 1822 O O . ALA A 1 231 ? -9.056 5.892 -1.664 1.00 91.81 231 ALA A O 1
ATOM 1823 N N . GLY A 1 232 ? -6.858 6.351 -1.732 1.00 93.50 232 GLY A N 1
ATOM 1824 C CA . GLY A 1 232 ? -6.706 6.047 -3.152 1.00 93.50 232 GLY A CA 1
ATOM 1825 C C . GLY A 1 232 ? -6.892 4.565 -3.418 1.00 93.50 232 GLY A C 1
ATOM 1826 O O . GLY A 1 232 ? -7.482 4.187 -4.423 1.00 93.50 232 GLY A O 1
ATOM 1827 N N . TYR A 1 233 ? -6.437 3.734 -2.482 1.00 95.62 233 TYR A N 1
ATOM 1828 C CA . TYR A 1 233 ? -6.595 2.288 -2.535 1.00 95.62 233 TYR A CA 1
ATOM 1829 C C . TYR A 1 233 ? -8.057 1.863 -2.325 1.00 95.62 233 TYR A C 1
ATOM 1831 O O . TYR A 1 233 ? -8.567 1.017 -3.061 1.00 95.62 233 TYR A O 1
ATOM 1839 N N . ALA A 1 234 ? -8.759 2.504 -1.389 1.00 95.25 234 ALA A N 1
ATOM 1840 C CA . ALA A 1 234 ? -10.177 2.286 -1.140 1.00 95.25 234 ALA A CA 1
ATOM 1841 C C . ALA A 1 234 ? -11.026 2.692 -2.353 1.00 95.25 234 ALA A C 1
ATOM 1843 O O . ALA A 1 234 ? -11.821 1.894 -2.833 1.00 95.25 234 ALA A O 1
ATOM 1844 N N . LEU A 1 235 ? -10.804 3.877 -2.928 1.00 95.12 235 LEU A N 1
ATOM 1845 C CA . LEU A 1 235 ? -11.550 4.327 -4.109 1.00 95.12 235 LEU A CA 1
ATOM 1846 C C . LEU A 1 235 ? -11.254 3.489 -5.357 1.00 95.12 235 LEU A C 1
ATOM 1848 O O . LEU A 1 235 ? -12.172 3.152 -6.100 1.00 95.12 235 LEU A O 1
ATOM 1852 N N . LEU A 1 236 ? -9.991 3.107 -5.578 1.00 96.25 236 LEU A N 1
ATOM 1853 C CA . LEU A 1 236 ? -9.615 2.249 -6.705 1.00 96.25 236 LEU A CA 1
ATOM 1854 C C . LEU A 1 236 ? -10.254 0.853 -6.605 1.00 96.25 236 LEU A C 1
ATOM 1856 O O . LEU A 1 236 ? -10.612 0.270 -7.626 1.00 96.25 236 LEU A O 1
ATOM 1860 N N . GLY A 1 237 ? -10.390 0.322 -5.387 1.00 96.31 237 GLY A N 1
ATOM 1861 C CA . GLY A 1 237 ? -11.016 -0.973 -5.117 1.00 96.31 237 GLY A CA 1
ATOM 1862 C C . GLY A 1 237 ? -12.508 -0.918 -4.788 1.00 96.31 237 GLY A C 1
ATOM 1863 O O . GLY A 1 237 ? -13.076 -1.966 -4.489 1.00 96.31 237 GLY A O 1
ATOM 1864 N N . ALA A 1 238 ? -13.144 0.260 -4.827 1.00 96.31 238 ALA A N 1
ATOM 1865 C CA . ALA A 1 238 ? -14.504 0.474 -4.324 1.00 96.31 238 ALA A CA 1
ATOM 1866 C C . ALA A 1 238 ? -15.539 -0.538 -4.839 1.00 96.31 238 ALA A C 1
ATOM 1868 O O . ALA A 1 238 ? -16.303 -1.032 -4.013 1.00 96.31 238 ALA A O 1
ATOM 1869 N N . PRO A 1 239 ? -15.540 -0.943 -6.129 1.00 95.12 239 PRO A N 1
ATOM 1870 C CA . PRO A 1 239 ? -16.478 -1.959 -6.598 1.00 95.12 239 PRO A CA 1
ATOM 1871 C C . PRO A 1 239 ? -16.408 -3.275 -5.816 1.00 95.12 239 PRO A C 1
ATOM 1873 O O . PRO A 1 239 ? -17.429 -3.913 -5.633 1.00 95.12 239 PRO A O 1
ATOM 1876 N N . LEU A 1 240 ? -15.232 -3.687 -5.335 1.00 95.44 240 LEU A N 1
ATOM 1877 C CA . LEU A 1 240 ? -15.083 -4.921 -4.558 1.00 95.44 240 LEU A CA 1
ATOM 1878 C C . LEU A 1 240 ? -15.362 -4.697 -3.069 1.00 95.44 240 LEU A C 1
ATOM 1880 O O . LEU A 1 240 ? -15.995 -5.539 -2.443 1.00 95.44 240 LEU A O 1
ATOM 1884 N N . TRP A 1 241 ? -14.933 -3.561 -2.513 1.00 94.81 241 TRP A N 1
ATOM 1885 C CA . TRP A 1 241 ? -15.174 -3.227 -1.103 1.00 94.81 241 TRP A CA 1
ATOM 1886 C C . TRP A 1 241 ? -16.652 -3.029 -0.767 1.00 94.81 241 TRP A C 1
ATOM 1888 O O . TRP A 1 241 ? -17.060 -3.288 0.356 1.00 94.81 241 TRP A O 1
ATOM 1898 N N . LEU A 1 242 ? -17.447 -2.561 -1.731 1.00 93.00 242 LEU A N 1
ATOM 1899 C CA . LEU A 1 242 ? -18.885 -2.356 -1.558 1.00 93.00 242 LEU A CA 1
ATOM 1900 C C . LEU A 1 242 ? -19.702 -3.644 -1.757 1.00 93.00 242 LEU A C 1
ATOM 1902 O O . LEU A 1 242 ? -20.876 -3.668 -1.404 1.00 93.00 242 LEU A O 1
ATOM 1906 N N . LEU A 1 243 ? -19.103 -4.699 -2.325 1.00 94.12 243 LEU A N 1
ATOM 1907 C CA . LEU A 1 243 ? -19.774 -5.976 -2.601 1.00 94.12 243 LEU A CA 1
ATOM 1908 C C . LEU A 1 243 ? -19.419 -7.085 -1.605 1.00 94.12 243 LEU A C 1
ATOM 1910 O O . LEU A 1 243 ? -20.129 -8.085 -1.538 1.00 94.12 243 LEU A O 1
ATOM 1914 N N . ALA A 1 244 ? -18.318 -6.952 -0.867 1.00 93.31 244 ALA A N 1
ATOM 1915 C CA . ALA A 1 244 ? -17.848 -7.974 0.057 1.00 93.31 244 ALA A CA 1
ATOM 1916 C C . ALA A 1 244 ? -17.120 -7.359 1.253 1.00 93.31 244 ALA A C 1
ATOM 1918 O O . ALA A 1 244 ? -16.567 -6.262 1.174 1.00 93.31 244 ALA A O 1
ATOM 1919 N N . GLU A 1 245 ? -17.063 -8.109 2.353 1.00 91.44 245 GLU A N 1
ATOM 1920 C CA . GLU A 1 245 ? -16.322 -7.692 3.540 1.00 91.44 245 GLU A CA 1
ATOM 1921 C C . GLU A 1 245 ? -14.835 -7.440 3.223 1.00 91.44 245 GLU A C 1
ATOM 1923 O O . GLU A 1 245 ? -14.245 -8.164 2.407 1.00 91.44 245 GLU A O 1
ATOM 1928 N N . PRO A 1 246 ? -14.181 -6.464 3.889 1.00 92.88 246 PRO A N 1
ATOM 1929 C CA . PRO A 1 246 ? -12.808 -6.088 3.567 1.00 92.88 246 PRO A CA 1
ATOM 1930 C C . PRO A 1 246 ? -11.829 -7.270 3.528 1.00 92.88 246 PRO A C 1
ATOM 1932 O O . PRO A 1 246 ? -11.031 -7.387 2.603 1.00 92.88 246 PRO A O 1
ATOM 1935 N N . HIS A 1 247 ? -11.889 -8.212 4.466 1.00 92.88 247 HIS A N 1
ATOM 1936 C CA . HIS A 1 247 ? -10.944 -9.331 4.451 1.00 92.88 247 HIS A CA 1
ATOM 1937 C C . HIS A 1 247 ? -11.148 -10.344 3.310 1.00 92.88 247 HIS A C 1
ATOM 1939 O O . HIS A 1 247 ? -10.215 -11.089 2.995 1.00 92.88 247 HIS A O 1
ATOM 1945 N N . LEU A 1 248 ? -12.330 -10.370 2.687 1.00 94.12 248 LEU A N 1
ATOM 1946 C CA . LEU A 1 248 ? -12.633 -11.201 1.519 1.00 94.12 248 LEU A CA 1
ATOM 1947 C C . LEU A 1 248 ? -12.283 -10.475 0.217 1.00 94.12 248 LEU A C 1
ATOM 1949 O O . LEU A 1 248 ? -11.721 -11.078 -0.694 1.00 94.12 248 LEU A O 1
ATOM 1953 N N . ALA A 1 249 ? -12.554 -9.171 0.135 1.00 95.56 249 ALA A N 1
ATOM 1954 C CA . ALA A 1 249 ? -12.249 -8.353 -1.039 1.00 95.56 249 ALA A CA 1
ATOM 1955 C C . ALA A 1 249 ? -10.744 -8.045 -1.191 1.00 95.56 249 ALA A C 1
ATOM 1957 O O . ALA A 1 249 ? -10.230 -7.935 -2.309 1.00 95.56 249 ALA A O 1
ATOM 1958 N N . ALA A 1 250 ? -10.010 -7.942 -0.080 1.00 95.00 250 ALA A N 1
ATOM 1959 C CA . ALA A 1 250 ? -8.627 -7.475 -0.058 1.00 95.00 250 ALA A CA 1
ATOM 1960 C C . ALA A 1 250 ? -7.625 -8.183 -0.975 1.00 95.00 250 ALA A C 1
ATOM 1962 O O . ALA A 1 250 ? -6.879 -7.465 -1.649 1.00 95.00 250 ALA A O 1
ATOM 1963 N N . PRO A 1 251 ? -7.551 -9.528 -1.059 1.00 95.50 251 PRO A N 1
ATOM 1964 C CA . PRO A 1 251 ? -6.584 -10.161 -1.951 1.00 95.50 251 PRO A CA 1
ATOM 1965 C C . PRO A 1 251 ? -6.851 -9.798 -3.418 1.00 95.50 251 PRO A C 1
ATOM 1967 O O . PRO A 1 251 ? -5.908 -9.578 -4.179 1.00 95.50 251 PRO A O 1
ATOM 1970 N N . TYR A 1 252 ? -8.118 -9.658 -3.812 1.00 97.00 252 TYR A N 1
ATOM 1971 C CA . TYR A 1 252 ? -8.505 -9.294 -5.174 1.00 97.00 252 TYR A CA 1
ATOM 1972 C C . TYR A 1 252 ? -8.203 -7.830 -5.484 1.00 97.00 252 TYR A C 1
ATOM 1974 O O . TYR A 1 252 ? -7.663 -7.536 -6.550 1.00 97.00 252 TYR A O 1
ATOM 1982 N N . VAL A 1 253 ? -8.477 -6.916 -4.548 1.00 97.19 253 VAL A N 1
ATOM 1983 C CA . VAL A 1 253 ? -8.136 -5.495 -4.717 1.00 97.19 253 VAL A CA 1
ATOM 1984 C C . VAL A 1 253 ? -6.621 -5.301 -4.776 1.00 97.19 253 VAL A C 1
ATOM 1986 O O . VAL A 1 253 ? -6.141 -4.546 -5.619 1.00 97.19 253 VAL A O 1
ATOM 1989 N N . LEU A 1 254 ? -5.852 -6.027 -3.959 1.00 96.50 254 LEU A N 1
ATOM 1990 C CA . LEU A 1 254 ? -4.389 -5.983 -3.983 1.00 96.50 254 LEU A CA 1
ATOM 1991 C C . LEU A 1 254 ? -3.856 -6.441 -5.347 1.00 96.50 254 LEU A C 1
ATOM 1993 O O . LEU A 1 254 ? -3.029 -5.758 -5.957 1.00 96.50 254 LEU A O 1
ATOM 1997 N N . LEU A 1 255 ? -4.359 -7.567 -5.862 1.00 97.25 255 LEU A N 1
ATOM 1998 C CA . LEU A 1 255 ? -4.001 -8.068 -7.191 1.00 97.25 255 LEU A CA 1
ATOM 1999 C C . LEU A 1 255 ? -4.399 -7.081 -8.290 1.00 97.25 255 LEU A C 1
ATOM 2001 O O . LEU A 1 255 ? -3.587 -6.761 -9.161 1.00 97.25 255 LEU A O 1
ATOM 2005 N N . PHE A 1 256 ? -5.617 -6.547 -8.237 1.00 97.94 256 PHE A N 1
ATOM 2006 C CA . PHE A 1 256 ? -6.063 -5.545 -9.193 1.00 97.94 256 PHE A CA 1
ATOM 2007 C C . PHE A 1 256 ? -5.154 -4.313 -9.171 1.00 97.94 256 PHE A C 1
ATOM 2009 O O . PHE A 1 256 ? -4.637 -3.939 -10.218 1.00 97.94 256 PHE A O 1
ATOM 2016 N N . ALA A 1 257 ? -4.887 -3.726 -8.005 1.00 97.62 257 ALA A N 1
ATOM 2017 C CA . ALA A 1 257 ? -4.084 -2.515 -7.877 1.00 97.62 257 ALA A CA 1
ATOM 2018 C C . ALA A 1 257 ? -2.632 -2.723 -8.342 1.00 97.62 257 ALA A C 1
ATOM 2020 O O . ALA A 1 257 ? -2.131 -1.976 -9.185 1.00 97.62 257 ALA A O 1
ATOM 2021 N N . PHE A 1 258 ? -1.950 -3.746 -7.823 1.00 97.12 258 PHE A N 1
ATOM 2022 C CA . PHE A 1 258 ? -0.493 -3.859 -7.945 1.00 97.12 258 PHE A CA 1
ATOM 2023 C C . PHE A 1 258 ? -0.021 -4.813 -9.038 1.00 97.12 258 PHE A C 1
ATOM 2025 O O . PHE A 1 258 ? 1.052 -4.611 -9.607 1.00 97.12 258 PHE A O 1
ATOM 2032 N N . VAL A 1 259 ? -0.814 -5.834 -9.367 1.00 97.56 259 VAL A N 1
ATOM 2033 C CA . VAL A 1 259 ? -0.467 -6.795 -10.422 1.00 97.56 259 VAL A CA 1
ATOM 2034 C C . VAL A 1 259 ? -1.018 -6.341 -11.770 1.00 97.56 259 VAL A C 1
ATOM 2036 O O . VAL A 1 259 ? -0.332 -6.490 -12.782 1.00 97.56 259 VAL A O 1
ATOM 2039 N N . ILE A 1 260 ? -2.212 -5.741 -11.808 1.00 98.12 260 ILE A N 1
ATOM 2040 C CA . ILE A 1 260 ? -2.877 -5.351 -13.061 1.00 98.12 260 ILE A CA 1
ATOM 2041 C C . ILE A 1 260 ? -2.769 -3.844 -13.322 1.00 98.12 260 ILE A C 1
ATOM 2043 O O . ILE A 1 260 ? -2.131 -3.429 -14.291 1.00 98.12 260 ILE A O 1
ATOM 2047 N N . PHE A 1 261 ? -3.368 -3.020 -12.467 1.00 98.44 261 PHE A N 1
ATOM 2048 C CA . PHE A 1 261 ? -3.542 -1.588 -12.682 1.00 98.44 261 PHE A CA 1
ATOM 2049 C C . PHE A 1 261 ? -2.201 -0.854 -12.779 1.00 98.44 261 PHE A C 1
ATOM 2051 O O . PHE A 1 261 ? -1.932 -0.249 -13.813 1.00 98.44 261 PHE A O 1
ATOM 2058 N N . VAL A 1 262 ? -1.319 -0.951 -11.776 1.00 98.19 262 VAL A N 1
ATOM 2059 C CA . VAL A 1 262 ? -0.022 -0.243 -11.757 1.00 98.19 262 VAL A CA 1
ATOM 2060 C C . VAL A 1 262 ? 0.833 -0.532 -13.012 1.00 98.19 262 VAL A C 1
ATOM 2062 O O . VAL A 1 262 ? 1.249 0.432 -13.674 1.00 98.19 262 VAL A O 1
ATOM 2065 N N . PRO A 1 263 ? 1.082 -1.799 -13.417 1.00 98.25 263 PRO A N 1
ATOM 2066 C CA . PRO A 1 263 ? 1.853 -2.094 -14.627 1.00 98.25 263 PRO A CA 1
ATOM 2067 C C . PRO A 1 263 ? 1.221 -1.542 -15.909 1.00 98.25 263 PRO A C 1
ATOM 2069 O O . PRO A 1 263 ? 1.899 -0.882 -16.703 1.00 98.25 263 PRO A O 1
ATOM 2072 N N . TRP A 1 264 ? -0.080 -1.770 -16.118 1.00 98.44 264 TRP A N 1
ATOM 2073 C CA . TRP A 1 264 ? -0.762 -1.352 -17.346 1.00 98.44 264 TRP A CA 1
ATOM 2074 C C . TRP A 1 264 ? -0.961 0.164 -17.419 1.00 98.44 264 TRP A C 1
ATOM 2076 O O . TRP A 1 264 ? -0.777 0.762 -18.483 1.00 98.44 264 TRP A O 1
ATOM 2086 N N . PHE A 1 265 ? -1.243 0.814 -16.292 1.00 98.62 265 PHE A N 1
ATOM 2087 C CA . PHE A 1 265 ? -1.337 2.267 -16.202 1.00 98.62 265 PHE A CA 1
ATOM 2088 C C . PHE A 1 265 ? 0.013 2.928 -16.504 1.00 98.62 265 PHE A C 1
ATOM 2090 O O . PHE A 1 265 ? 0.078 3.887 -17.278 1.00 98.62 265 PHE A O 1
ATOM 2097 N N . THR A 1 266 ? 1.113 2.338 -16.022 1.00 98.38 266 THR A N 1
ATOM 2098 C CA . THR A 1 266 ? 2.474 2.776 -16.365 1.00 98.38 266 THR A CA 1
ATOM 2099 C C . THR A 1 266 ? 2.779 2.594 -17.853 1.00 98.38 266 THR A C 1
ATOM 2101 O O . THR A 1 266 ? 3.299 3.514 -18.491 1.00 98.38 266 THR A O 1
ATOM 2104 N N . ALA A 1 267 ? 2.410 1.456 -18.457 1.00 98.38 267 ALA A N 1
ATOM 2105 C CA . ALA A 1 267 ? 2.554 1.265 -19.902 1.00 98.38 267 ALA A CA 1
ATOM 2106 C C . ALA A 1 267 ? 1.797 2.342 -20.694 1.00 98.38 267 ALA A C 1
ATOM 2108 O O . ALA A 1 267 ? 2.361 2.941 -21.616 1.00 98.38 267 ALA A O 1
ATOM 2109 N N . CYS A 1 268 ? 0.550 2.636 -20.319 1.00 98.50 268 CYS A N 1
ATOM 2110 C CA . CYS A 1 268 ? -0.255 3.695 -20.926 1.00 98.50 268 CYS A CA 1
ATOM 2111 C C . CYS A 1 268 ? 0.404 5.075 -20.789 1.00 98.50 268 CYS A C 1
ATOM 2113 O O . CYS A 1 268 ? 0.490 5.810 -21.779 1.00 98.50 268 CYS A O 1
ATOM 2115 N N . ALA A 1 269 ? 0.937 5.404 -19.611 1.00 98.44 269 ALA A N 1
ATOM 2116 C CA . ALA A 1 269 ? 1.649 6.655 -19.364 1.00 98.44 269 ALA A CA 1
ATOM 2117 C C . ALA A 1 269 ? 2.914 6.775 -20.231 1.00 98.44 269 ALA A C 1
ATOM 2119 O O . ALA A 1 269 ? 3.151 7.794 -20.884 1.00 98.44 269 ALA A O 1
ATOM 2120 N N . PHE A 1 270 ? 3.695 5.699 -20.342 1.00 97.50 270 PHE A N 1
ATOM 2121 C CA . PHE A 1 270 ? 4.912 5.678 -21.157 1.00 97.50 270 PHE A CA 1
ATOM 2122 C C . PHE A 1 270 ? 4.578 5.799 -22.651 1.00 97.50 270 PHE A C 1
ATOM 2124 O O . PHE A 1 270 ? 5.247 6.532 -23.388 1.00 97.50 270 PHE A O 1
ATOM 2131 N N . ARG A 1 271 ? 3.495 5.152 -23.110 1.00 97.06 271 ARG A N 1
ATOM 2132 C CA . ARG A 1 271 ? 2.960 5.342 -24.470 1.00 97.06 271 ARG A CA 1
ATOM 2133 C C . ARG A 1 271 ? 2.522 6.783 -24.708 1.00 97.06 271 ARG A C 1
ATOM 2135 O O . ARG A 1 271 ? 2.774 7.313 -25.794 1.00 97.06 271 ARG A O 1
ATOM 2142 N N . ALA A 1 272 ? 1.887 7.420 -23.724 1.00 96.75 272 ALA A N 1
ATOM 2143 C CA . ALA A 1 272 ? 1.482 8.818 -23.808 1.00 96.75 272 ALA A CA 1
ATOM 2144 C C . ALA A 1 272 ? 2.694 9.749 -23.973 1.00 96.75 272 ALA A C 1
ATOM 2146 O O . ALA A 1 272 ? 2.644 10.634 -24.833 1.00 96.75 272 ALA A O 1
ATOM 2147 N N . ALA A 1 273 ? 3.785 9.474 -23.248 1.00 95.25 273 ALA A N 1
ATOM 2148 C CA . ALA A 1 273 ? 5.063 10.191 -23.307 1.00 95.25 273 ALA A CA 1
ATOM 2149 C C . ALA A 1 273 ? 5.888 9.940 -24.587 1.00 95.25 273 ALA A C 1
ATOM 2151 O O . ALA A 1 273 ? 6.952 10.530 -24.764 1.00 95.25 273 ALA A O 1
ATOM 2152 N N . GLY A 1 274 ? 5.412 9.087 -25.502 1.00 92.88 274 GLY A N 1
ATOM 2153 C CA . GLY A 1 274 ? 6.062 8.825 -26.791 1.00 92.88 274 GLY A CA 1
ATOM 2154 C C . GLY A 1 274 ? 7.023 7.632 -26.802 1.00 92.88 274 GLY A C 1
ATOM 2155 O O . GLY A 1 274 ? 7.652 7.363 -27.827 1.00 92.88 274 GLY A O 1
ATOM 2156 N N . ILE A 1 275 ? 7.109 6.864 -25.713 1.00 93.12 275 ILE A N 1
ATOM 2157 C CA . ILE A 1 275 ? 7.856 5.600 -25.687 1.00 93.12 275 ILE A CA 1
ATOM 2158 C C . ILE A 1 275 ? 7.059 4.551 -26.464 1.00 93.12 275 ILE A C 1
ATOM 2160 O O . ILE A 1 275 ? 5.841 4.479 -26.350 1.00 93.12 275 ILE A O 1
ATOM 2164 N N . SER A 1 276 ? 7.711 3.728 -27.287 1.00 94.06 276 SER A N 1
ATOM 2165 C CA . SER A 1 276 ? 7.038 2.666 -28.059 1.00 94.06 276 SER A CA 1
ATOM 2166 C C . SER A 1 276 ? 6.386 1.598 -27.177 1.00 94.06 276 SER A C 1
ATOM 2168 O O . SER A 1 276 ? 6.793 1.435 -26.033 1.00 94.06 276 SER A O 1
ATOM 2170 N N . TRP A 1 277 ? 5.560 0.736 -27.768 1.00 96.06 277 TRP A N 1
ATOM 2171 C CA . TRP A 1 277 ? 5.062 -0.477 -27.111 1.00 96.06 277 TRP A CA 1
ATOM 2172 C C . TRP A 1 277 ? 6.139 -1.399 -26.528 1.00 96.06 277 TRP A C 1
ATOM 2174 O O . TRP A 1 277 ? 5.938 -1.886 -25.426 1.00 96.06 277 TRP A O 1
ATOM 2184 N N . THR A 1 278 ? 7.291 -1.585 -27.187 1.00 95.81 278 THR A N 1
ATOM 2185 C CA . THR A 1 278 ? 8.393 -2.388 -26.622 1.00 95.81 278 THR A CA 1
ATOM 2186 C C . THR A 1 278 ? 8.838 -1.817 -25.268 1.00 95.81 278 THR A C 1
ATOM 2188 O O . THR A 1 278 ? 8.803 -2.507 -24.259 1.00 95.81 278 THR A O 1
ATOM 2191 N N . GLY A 1 279 ? 9.178 -0.524 -25.227 1.00 95.62 279 GLY A N 1
ATOM 2192 C CA . GLY A 1 279 ? 9.548 0.162 -23.983 1.00 95.62 279 GLY A CA 1
ATOM 2193 C C . GLY A 1 279 ? 8.418 0.230 -22.953 1.00 95.62 279 GLY A C 1
ATOM 2194 O O . GLY A 1 279 ? 8.670 0.035 -21.776 1.00 95.62 279 GLY A O 1
ATOM 2195 N N . ALA A 1 280 ? 7.170 0.448 -23.372 1.00 97.88 280 ALA A N 1
ATOM 2196 C CA . ALA A 1 280 ? 6.031 0.485 -22.455 1.00 97.88 280 ALA A CA 1
ATOM 2197 C C . ALA A 1 280 ? 5.791 -0.868 -21.759 1.00 97.88 280 ALA A C 1
ATOM 2199 O O . ALA A 1 280 ? 5.572 -0.889 -20.554 1.00 97.88 280 ALA A O 1
ATOM 2200 N N . LEU A 1 281 ? 5.897 -1.988 -22.487 1.00 98.31 281 LEU A N 1
ATOM 2201 C CA . LEU A 1 281 ? 5.779 -3.337 -21.916 1.00 98.31 281 LEU A CA 1
ATOM 2202 C C . LEU A 1 281 ? 6.950 -3.674 -20.985 1.00 98.31 281 LEU A C 1
ATOM 2204 O O . LEU A 1 281 ? 6.737 -4.277 -19.940 1.00 98.31 281 LEU A O 1
ATOM 2208 N N . ILE A 1 282 ? 8.172 -3.241 -21.320 1.00 97.25 282 ILE A N 1
ATOM 2209 C CA . ILE A 1 282 ? 9.319 -3.353 -20.405 1.00 97.25 282 ILE A CA 1
ATOM 2210 C C . ILE A 1 282 ? 9.062 -2.538 -19.134 1.00 97.25 282 ILE A C 1
ATOM 2212 O O . ILE A 1 282 ? 9.306 -3.031 -18.042 1.00 97.25 282 ILE A O 1
ATOM 2216 N N . GLY A 1 283 ? 8.537 -1.316 -19.263 1.00 97.19 283 GLY A N 1
ATOM 2217 C CA . GLY A 1 283 ? 8.150 -0.484 -18.124 1.00 97.19 283 GLY A CA 1
ATOM 2218 C C . GLY A 1 283 ? 7.113 -1.163 -17.230 1.00 97.19 283 GLY A C 1
ATOM 2219 O O . GLY A 1 283 ? 7.301 -1.204 -16.023 1.00 97.19 283 GLY A O 1
ATOM 2220 N N . ALA A 1 284 ? 6.072 -1.764 -17.813 1.00 98.25 284 ALA A N 1
ATOM 2221 C CA . ALA A 1 284 ? 5.075 -2.533 -17.067 1.00 98.25 284 ALA A CA 1
ATOM 2222 C C . ALA A 1 284 ? 5.686 -3.737 -16.335 1.00 98.25 284 ALA A C 1
ATOM 2224 O O . ALA A 1 284 ? 5.455 -3.909 -15.141 1.00 98.25 284 ALA A O 1
ATOM 2225 N N . LEU A 1 285 ? 6.515 -4.532 -17.022 1.00 97.62 285 LEU A N 1
ATOM 2226 C CA . LEU A 1 285 ? 7.240 -5.655 -16.418 1.00 97.62 285 LEU A CA 1
ATOM 2227 C C . LEU A 1 285 ? 8.117 -5.199 -15.250 1.00 97.62 285 LEU A C 1
ATOM 2229 O O . LEU A 1 285 ? 8.090 -5.805 -14.186 1.00 97.62 285 LEU A O 1
ATOM 2233 N N . LEU A 1 286 ? 8.874 -4.117 -15.425 1.00 96.81 286 LEU A N 1
ATOM 2234 C CA . LEU A 1 286 ? 9.733 -3.577 -14.377 1.00 96.81 286 LEU A CA 1
ATOM 2235 C C . LEU A 1 286 ? 8.939 -2.925 -13.242 1.00 96.81 286 LEU A C 1
ATOM 2237 O O . LEU A 1 286 ? 9.389 -3.007 -12.113 1.00 96.81 286 LEU A O 1
ATOM 2241 N N . MET A 1 287 ? 7.756 -2.351 -13.469 1.00 96.31 287 MET A N 1
ATOM 2242 C CA . MET A 1 287 ? 6.883 -1.949 -12.356 1.00 96.31 287 MET A CA 1
ATOM 2243 C C . MET A 1 287 ? 6.365 -3.157 -11.572 1.00 96.31 287 MET A C 1
ATOM 2245 O O . MET A 1 287 ? 6.247 -3.086 -10.355 1.00 96.31 287 MET A O 1
ATOM 2249 N N . LEU A 1 288 ? 6.134 -4.285 -12.249 1.00 95.44 288 LEU A N 1
ATOM 2250 C CA . LEU A 1 288 ? 5.715 -5.535 -11.618 1.00 95.44 288 LEU A CA 1
ATOM 2251 C C . LEU A 1 288 ? 6.842 -6.231 -10.831 1.00 95.44 288 LEU A C 1
ATOM 2253 O O . LEU A 1 288 ? 6.541 -7.107 -10.034 1.00 95.44 288 LEU A O 1
ATOM 2257 N N . CYS A 1 289 ? 8.125 -5.898 -11.039 1.00 92.38 289 CYS A N 1
ATOM 2258 C CA . CYS A 1 289 ? 9.258 -6.588 -10.392 1.00 92.38 289 CYS A CA 1
ATOM 2259 C C . CYS A 1 289 ? 10.461 -5.681 -10.057 1.00 92.38 289 CYS A C 1
ATOM 2261 O O . CYS A 1 289 ? 11.586 -6.158 -9.924 1.00 92.38 289 CYS A O 1
ATOM 2263 N N . GLY A 1 290 ? 10.275 -4.369 -9.941 1.00 82.81 290 GLY A N 1
ATOM 2264 C CA . GLY A 1 290 ? 11.384 -3.406 -9.989 1.00 82.81 290 GLY A CA 1
ATOM 2265 C C . GLY A 1 290 ? 12.191 -3.279 -8.704 1.00 82.81 290 GLY A C 1
ATOM 2266 O O . GLY A 1 290 ? 13.367 -2.924 -8.753 1.00 82.81 290 GLY A O 1
ATOM 2267 N N . SER A 1 291 ? 11.584 -3.582 -7.556 1.00 88.25 291 SER A N 1
ATOM 2268 C CA . SER A 1 291 ? 12.205 -3.372 -6.249 1.00 88.25 291 SER A CA 1
ATOM 2269 C C . SER A 1 291 ? 11.716 -4.388 -5.225 1.00 88.25 291 SER A C 1
ATOM 2271 O O . SER A 1 291 ? 10.517 -4.597 -5.065 1.00 88.25 291 SER A O 1
ATOM 2273 N N . ARG A 1 292 ? 12.656 -4.993 -4.495 1.00 88.00 292 ARG A N 1
ATOM 2274 C CA . ARG A 1 292 ? 12.378 -5.828 -3.324 1.00 88.00 292 ARG A CA 1
ATOM 2275 C C . ARG A 1 292 ? 11.780 -4.999 -2.193 1.00 88.00 292 ARG A C 1
ATOM 2277 O O . ARG A 1 292 ? 10.828 -5.457 -1.574 1.00 88.00 292 ARG A O 1
ATOM 2284 N N . LEU A 1 293 ? 12.293 -3.787 -1.958 1.00 86.62 293 LEU A N 1
ATOM 2285 C CA . LEU A 1 293 ? 11.765 -2.891 -0.922 1.00 86.62 293 LEU A CA 1
ATOM 2286 C C . LEU A 1 293 ? 10.280 -2.621 -1.153 1.00 86.62 293 LEU A C 1
ATOM 2288 O O . LEU A 1 293 ? 9.497 -2.708 -0.217 1.00 86.62 293 LEU A O 1
ATOM 2292 N N . TYR A 1 294 ? 9.882 -2.393 -2.406 1.00 90.56 294 TYR A N 1
ATOM 2293 C CA . TYR A 1 294 ? 8.478 -2.192 -2.753 1.00 90.56 294 TYR A CA 1
ATOM 2294 C C . TYR A 1 294 ? 7.584 -3.355 -2.288 1.00 90.56 294 TYR A C 1
ATOM 2296 O O . TYR A 1 294 ? 6.564 -3.130 -1.646 1.00 90.56 294 TYR A O 1
ATOM 2304 N N . PHE A 1 295 ? 7.998 -4.606 -2.526 1.00 90.44 295 PHE A N 1
ATOM 2305 C CA . PHE A 1 295 ? 7.252 -5.779 -2.056 1.00 90.44 295 PHE A CA 1
ATOM 2306 C C . PHE A 1 295 ? 7.249 -5.939 -0.545 1.00 90.44 295 PHE A C 1
ATOM 2308 O O . PHE A 1 295 ? 6.249 -6.384 0.003 1.00 90.44 295 PHE A O 1
ATOM 2315 N N . VAL A 1 296 ? 8.350 -5.605 0.126 1.00 90.50 296 VAL A N 1
ATOM 2316 C CA . VAL A 1 296 ? 8.413 -5.658 1.589 1.00 90.50 296 VAL A CA 1
ATOM 2317 C C . VAL A 1 296 ? 7.364 -4.709 2.175 1.00 90.50 296 VAL A C 1
ATOM 2319 O O . VAL A 1 296 ? 6.523 -5.130 2.959 1.00 90.50 296 VAL A O 1
ATOM 2322 N N . TRP A 1 297 ? 7.322 -3.460 1.721 1.00 90.25 297 TRP A N 1
ATOM 2323 C CA . TRP A 1 297 ? 6.352 -2.482 2.218 1.00 90.25 297 TRP A CA 1
ATOM 2324 C C . TRP A 1 297 ? 4.903 -2.813 1.851 1.00 90.25 297 TRP A C 1
ATOM 2326 O O . TRP A 1 297 ? 4.008 -2.651 2.681 1.00 90.25 297 TRP A O 1
ATOM 2336 N N . MET A 1 298 ? 4.674 -3.332 0.645 1.00 93.00 298 MET A N 1
ATOM 2337 C CA . MET A 1 298 ? 3.341 -3.688 0.158 1.00 93.00 298 MET A CA 1
ATOM 2338 C C . MET A 1 298 ? 2.789 -4.992 0.760 1.00 93.00 298 MET A C 1
ATOM 2340 O O . MET A 1 298 ? 1.629 -5.028 1.155 1.00 93.00 298 MET A O 1
ATOM 2344 N N . LEU A 1 299 ? 3.577 -6.075 0.795 1.00 93.25 299 LEU A N 1
ATOM 2345 C CA . LEU A 1 299 ? 3.111 -7.416 1.188 1.00 93.25 299 LEU A CA 1
ATOM 2346 C C . LEU A 1 299 ? 3.508 -7.810 2.605 1.00 93.25 299 LEU A C 1
ATOM 2348 O O . LEU A 1 299 ? 2.700 -8.442 3.267 1.00 93.25 299 LEU A O 1
ATOM 2352 N N . HIS A 1 300 ? 4.718 -7.486 3.063 1.00 91.12 300 HIS A N 1
ATOM 2353 C CA . HIS A 1 300 ? 5.157 -7.860 4.411 1.00 91.12 300 HIS A CA 1
ATOM 2354 C C . HIS A 1 300 ? 4.582 -6.908 5.459 1.00 91.12 300 HIS A C 1
ATOM 2356 O O . HIS A 1 300 ? 3.856 -7.362 6.340 1.00 91.12 300 HIS A O 1
ATOM 2362 N N . PHE A 1 301 ? 4.849 -5.609 5.298 1.00 89.56 301 PHE A N 1
ATOM 2363 C CA . PHE A 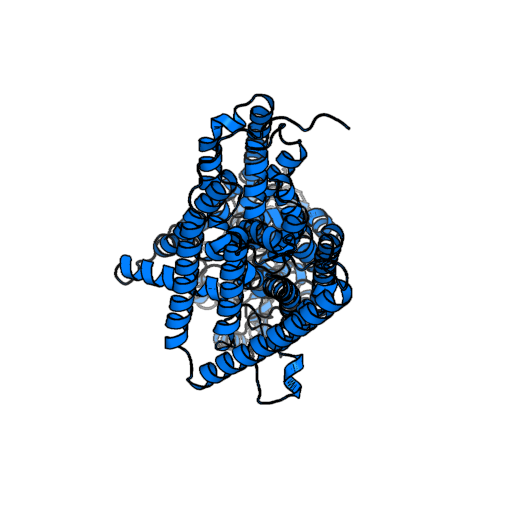1 301 ? 4.356 -4.583 6.214 1.00 89.56 301 PHE A CA 1
ATOM 2364 C C . PHE A 1 301 ? 2.885 -4.235 5.978 1.00 89.56 301 PHE A C 1
ATOM 2366 O O . PHE A 1 301 ? 2.204 -3.885 6.917 1.00 89.56 301 PHE A O 1
ATOM 2373 N N . GLY A 1 302 ? 2.361 -4.337 4.752 1.00 90.62 302 GLY A N 1
ATOM 2374 C CA . GLY A 1 302 ? 0.944 -4.049 4.485 1.00 90.62 302 GLY A CA 1
ATOM 2375 C C . GLY A 1 302 ? 0.600 -2.568 4.317 1.00 90.62 302 GLY A C 1
ATOM 2376 O O . GLY A 1 302 ? -0.569 -2.193 4.323 1.00 90.62 302 GLY A O 1
ATOM 2377 N N . THR A 1 303 ? 1.602 -1.721 4.062 1.00 90.38 303 THR A N 1
ATOM 2378 C CA . THR A 1 303 ? 1.451 -0.275 3.804 1.00 90.38 303 THR A CA 1
ATOM 2379 C C . THR A 1 303 ? 0.927 0.014 2.387 1.00 90.38 303 THR A C 1
ATOM 2381 O O . THR A 1 303 ? 1.540 0.721 1.578 1.00 90.38 303 THR A O 1
ATOM 2384 N N . VAL A 1 304 ? -0.219 -0.578 2.042 1.00 93.38 304 VAL A N 1
ATOM 2385 C CA . VAL A 1 304 ? -0.765 -0.612 0.676 1.00 93.38 304 VAL A CA 1
ATOM 2386 C C . VAL A 1 304 ? -1.136 0.776 0.143 1.00 93.38 304 VAL A C 1
ATOM 2388 O O . VAL A 1 304 ? -0.868 1.064 -1.022 1.00 93.38 304 VAL A O 1
ATOM 2391 N N . GLY A 1 305 ? -1.664 1.674 0.982 1.00 93.12 305 GLY A N 1
ATOM 2392 C CA . GLY A 1 305 ? -2.002 3.046 0.576 1.00 93.12 305 GLY A CA 1
ATOM 2393 C C . GLY A 1 305 ? -0.776 3.836 0.105 1.00 93.12 305 GLY A C 1
ATOM 2394 O O . GLY A 1 305 ? -0.725 4.312 -1.032 1.00 93.12 305 GLY A O 1
ATOM 2395 N N . ALA A 1 306 ? 0.261 3.887 0.946 1.00 91.50 306 ALA A N 1
ATOM 2396 C CA . ALA A 1 306 ? 1.545 4.511 0.624 1.00 91.50 306 ALA A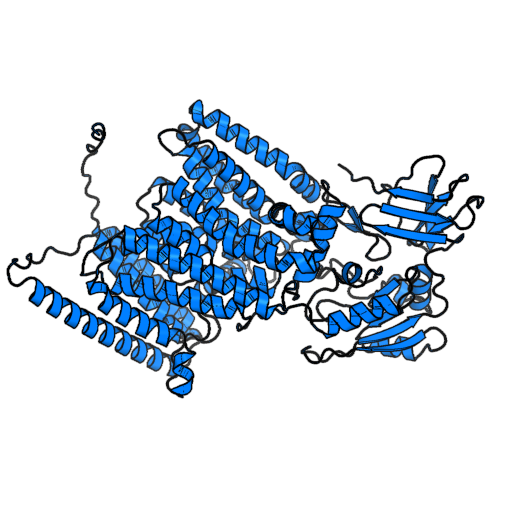 CA 1
ATOM 2397 C C . ALA A 1 306 ? 2.235 3.852 -0.587 1.00 91.50 306 ALA A C 1
ATOM 2399 O O . ALA A 1 306 ? 2.768 4.542 -1.460 1.00 91.50 306 ALA A O 1
ATOM 2400 N N . SER A 1 307 ? 2.180 2.519 -0.683 1.00 94.31 307 SER A N 1
ATOM 2401 C CA . SER A 1 307 ? 2.754 1.763 -1.804 1.00 94.31 307 SER A CA 1
ATOM 2402 C C . SER A 1 307 ? 2.065 2.077 -3.139 1.00 94.31 307 SER A C 1
ATOM 2404 O O . SER A 1 307 ? 2.736 2.187 -4.170 1.00 94.31 307 SER A O 1
ATOM 2406 N N . LEU A 1 308 ? 0.737 2.253 -3.149 1.00 96.19 308 LEU A N 1
ATOM 2407 C CA . LEU A 1 308 ? -0.003 2.660 -4.348 1.00 96.19 308 LEU A CA 1
ATOM 2408 C C . LEU A 1 308 ? 0.350 4.094 -4.748 1.00 96.19 308 LEU A C 1
ATOM 2410 O O . LEU A 1 308 ? 0.707 4.326 -5.902 1.00 96.19 308 LEU A O 1
ATOM 2414 N N . ALA A 1 309 ? 0.305 5.029 -3.796 1.00 95.31 309 ALA A N 1
ATOM 2415 C CA . ALA A 1 309 ? 0.650 6.430 -4.019 1.00 95.31 309 ALA A CA 1
ATOM 2416 C C . ALA A 1 309 ? 2.058 6.577 -4.624 1.00 95.31 309 ALA A C 1
ATOM 2418 O O . ALA A 1 309 ? 2.246 7.219 -5.660 1.00 95.31 309 ALA A O 1
ATOM 2419 N N . GLY A 1 310 ? 3.033 5.881 -4.037 1.00 93.94 310 GLY A N 1
ATOM 2420 C CA . GLY A 1 310 ? 4.408 5.806 -4.516 1.00 93.94 310 GLY A CA 1
ATOM 2421 C C . GLY A 1 310 ? 4.555 5.313 -5.955 1.00 93.94 310 GLY A C 1
ATOM 2422 O O . GLY A 1 310 ? 5.248 5.921 -6.776 1.00 93.94 310 GLY A O 1
ATOM 2423 N N . ALA A 1 311 ? 3.855 4.227 -6.289 1.00 95.94 311 ALA A N 1
ATOM 2424 C CA . ALA A 1 311 ? 3.914 3.609 -7.611 1.00 95.94 311 ALA A CA 1
ATOM 2425 C C . ALA A 1 311 ? 3.323 4.476 -8.733 1.00 95.94 311 ALA A C 1
ATOM 2427 O O . ALA A 1 311 ? 3.589 4.211 -9.907 1.00 95.94 311 ALA A O 1
ATOM 2428 N N . MET A 1 312 ? 2.548 5.515 -8.405 1.00 97.62 312 MET A N 1
ATOM 2429 C CA . MET A 1 312 ? 1.977 6.433 -9.394 1.00 97.62 312 MET A CA 1
ATOM 2430 C C . MET A 1 312 ? 2.970 7.471 -9.913 1.00 97.62 312 MET A C 1
ATOM 2432 O O . MET A 1 312 ? 2.748 8.017 -10.995 1.00 97.62 312 MET A O 1
ATOM 2436 N N . LEU A 1 313 ? 4.086 7.719 -9.219 1.00 97.25 313 LEU A N 1
ATOM 2437 C CA . LEU A 1 313 ? 5.050 8.759 -9.596 1.00 97.25 313 LEU A CA 1
ATOM 2438 C C . LEU A 1 313 ? 5.562 8.649 -11.052 1.00 97.25 313 LEU A C 1
ATOM 2440 O O . LEU A 1 313 ? 5.535 9.660 -11.765 1.00 97.25 313 LEU A O 1
ATOM 2444 N N . PRO A 1 314 ? 5.990 7.471 -11.559 1.00 97.12 314 PRO A N 1
ATOM 2445 C CA . PRO A 1 314 ? 6.456 7.353 -12.942 1.00 97.12 314 PRO A CA 1
ATOM 2446 C C . PRO A 1 314 ? 5.349 7.668 -13.955 1.00 97.12 314 PRO A C 1
ATOM 2448 O O . PRO A 1 314 ? 5.611 8.286 -14.991 1.00 97.12 314 PRO A O 1
ATOM 2451 N N . ALA A 1 315 ? 4.110 7.267 -13.654 1.00 98.19 315 ALA A N 1
ATOM 2452 C CA . ALA A 1 315 ? 2.952 7.534 -14.497 1.00 98.19 315 ALA A CA 1
ATOM 2453 C C . ALA A 1 315 ? 2.568 9.021 -14.474 1.00 98.19 315 ALA A C 1
ATOM 2455 O O . ALA A 1 315 ? 2.378 9.609 -15.540 1.00 98.19 315 ALA A O 1
ATOM 2456 N N . ALA A 1 316 ? 2.536 9.647 -13.293 1.00 98.31 316 ALA A N 1
ATOM 2457 C CA . ALA A 1 316 ? 2.252 11.070 -13.118 1.00 98.31 316 ALA A CA 1
ATOM 2458 C C . ALA A 1 316 ? 3.238 11.936 -13.913 1.00 98.31 316 ALA A C 1
ATOM 2460 O O . ALA A 1 316 ? 2.822 12.776 -14.713 1.00 98.31 316 ALA A O 1
ATOM 2461 N N . LEU A 1 317 ? 4.543 11.662 -13.789 1.00 98.19 317 LEU A N 1
ATOM 2462 C CA . LEU A 1 317 ? 5.576 12.375 -14.540 1.00 98.19 317 LEU A CA 1
ATOM 2463 C C . LEU A 1 317 ? 5.415 12.194 -16.058 1.00 98.19 317 LEU A C 1
ATOM 2465 O O . LEU A 1 317 ? 5.509 13.161 -16.817 1.00 98.19 317 LEU A O 1
ATOM 2469 N N . ALA A 1 318 ? 5.174 10.962 -16.517 1.00 97.81 318 ALA A N 1
ATOM 2470 C CA . ALA A 1 318 ? 5.052 10.655 -17.939 1.00 97.81 318 ALA A CA 1
ATOM 2471 C C . ALA A 1 318 ? 3.790 11.277 -18.568 1.00 97.81 318 ALA A C 1
ATOM 2473 O O . ALA A 1 318 ? 3.869 11.830 -19.670 1.00 97.81 318 ALA A O 1
ATOM 2474 N N . PHE A 1 319 ? 2.646 11.243 -17.876 1.00 98.50 319 PHE A N 1
ATOM 2475 C CA . PHE A 1 319 ? 1.426 11.914 -18.326 1.00 98.50 319 PHE A CA 1
ATOM 2476 C C . PHE A 1 319 ? 1.570 13.437 -18.312 1.00 98.50 319 PHE A C 1
ATOM 2478 O O . PHE A 1 319 ? 1.170 14.073 -19.287 1.00 98.50 319 PHE A O 1
ATOM 2485 N N . LEU A 1 320 ? 2.194 14.020 -17.282 1.00 98.06 320 LEU A N 1
ATOM 2486 C CA . LEU A 1 320 ? 2.428 15.465 -17.207 1.00 98.06 320 LEU A CA 1
ATOM 2487 C C . LEU A 1 320 ? 3.338 15.929 -18.349 1.00 98.06 320 LEU A C 1
ATOM 2489 O O . LEU A 1 320 ? 3.017 16.871 -19.078 1.00 98.06 320 LEU A O 1
ATOM 2493 N N . TYR A 1 321 ? 4.431 15.199 -18.582 1.00 97.31 321 TYR A N 1
ATOM 2494 C CA . TYR A 1 321 ? 5.314 15.439 -19.717 1.00 97.31 321 TYR A CA 1
ATOM 2495 C C . TYR A 1 321 ? 4.554 15.371 -21.049 1.00 97.31 321 TYR A C 1
ATOM 2497 O O . TYR A 1 321 ? 4.694 16.267 -21.887 1.00 97.31 321 TYR A O 1
ATOM 2505 N N . ALA A 1 322 ? 3.728 14.336 -21.239 1.00 96.81 322 ALA A N 1
ATOM 2506 C CA . ALA A 1 322 ? 2.930 14.144 -22.447 1.00 96.81 322 ALA A CA 1
ATOM 2507 C C . ALA A 1 322 ? 1.891 15.255 -22.657 1.00 96.81 322 ALA A C 1
ATOM 2509 O O . ALA A 1 322 ? 1.725 15.720 -23.786 1.00 96.81 322 ALA A O 1
ATOM 2510 N N . ALA A 1 323 ? 1.212 15.691 -21.594 1.00 97.25 323 ALA A N 1
ATOM 2511 C CA . ALA A 1 323 ? 0.225 16.765 -21.635 1.00 97.25 323 ALA A CA 1
ATOM 2512 C C . ALA A 1 323 ? 0.846 18.080 -22.137 1.00 97.25 323 ALA A C 1
ATOM 2514 O O . ALA A 1 323 ? 0.247 18.776 -22.957 1.00 97.25 323 ALA A O 1
ATOM 2515 N N . ILE A 1 324 ? 2.077 18.374 -21.707 1.00 96.38 324 ILE A N 1
ATOM 2516 C CA . ILE A 1 324 ? 2.776 19.629 -22.010 1.00 96.38 324 ILE A CA 1
ATOM 2517 C C . ILE A 1 324 ? 3.493 19.586 -23.368 1.00 96.38 324 ILE A C 1
ATOM 2519 O O . ILE A 1 324 ? 3.387 20.525 -24.160 1.00 96.38 324 ILE A O 1
ATOM 2523 N N . HIS A 1 325 ? 4.231 18.511 -23.667 1.00 94.31 325 HIS A N 1
ATOM 2524 C CA . HIS A 1 325 ? 5.207 18.506 -24.767 1.00 94.31 325 HIS A CA 1
ATOM 2525 C C . HIS A 1 325 ? 4.705 17.879 -26.073 1.00 94.31 325 HIS A C 1
ATOM 2527 O O . HIS A 1 325 ? 5.342 18.059 -27.113 1.00 94.31 325 HIS A O 1
ATOM 2533 N N . ARG A 1 326 ? 3.583 17.150 -26.069 1.00 89.94 326 ARG A N 1
ATOM 2534 C CA . ARG A 1 326 ? 3.115 16.438 -27.267 1.00 89.94 326 ARG A CA 1
ATOM 2535 C C . ARG A 1 326 ? 2.649 17.398 -28.375 1.00 89.94 326 ARG A C 1
ATOM 2537 O O . ARG A 1 326 ? 2.050 18.451 -28.120 1.00 89.94 326 ARG A O 1
ATOM 2544 N N . ARG A 1 327 ? 2.958 17.020 -29.622 1.00 86.19 327 ARG A N 1
ATOM 2545 C CA . ARG A 1 327 ? 2.576 17.710 -30.865 1.00 86.19 327 ARG A CA 1
ATOM 2546 C C . ARG A 1 327 ? 1.984 16.681 -31.849 1.00 86.19 327 ARG A C 1
ATOM 2548 O O . ARG A 1 327 ? 2.677 15.698 -32.118 1.00 86.19 327 ARG A O 1
ATOM 2555 N N . PRO A 1 328 ? 0.742 16.855 -32.355 1.00 88.50 328 PRO A N 1
ATOM 2556 C CA . PRO A 1 328 ? -0.271 17.847 -31.949 1.00 88.50 328 PRO A CA 1
ATOM 2557 C C . PRO A 1 328 ? -0.672 17.706 -30.466 1.00 88.50 328 PRO A C 1
ATOM 2559 O O . PRO A 1 328 ? -0.167 16.826 -29.768 1.00 88.50 328 PRO A O 1
ATOM 2562 N N . ALA A 1 329 ? -1.529 18.606 -29.965 1.00 89.56 329 ALA A N 1
ATOM 2563 C CA . ALA A 1 329 ? -1.936 18.627 -28.556 1.00 89.56 329 ALA A CA 1
ATOM 2564 C C . ALA A 1 329 ? -2.434 17.253 -28.073 1.00 89.56 329 ALA A C 1
ATOM 2566 O O . ALA A 1 329 ? -3.085 16.511 -28.812 1.00 89.56 329 ALA A O 1
ATOM 2567 N N . ALA A 1 330 ? -2.113 16.909 -26.824 1.00 93.25 330 ALA A N 1
ATOM 2568 C CA . ALA A 1 330 ? -2.460 15.610 -26.269 1.00 93.25 330 ALA A CA 1
ATOM 2569 C C . ALA A 1 330 ? -3.992 15.391 -26.234 1.00 93.25 330 ALA A C 1
ATOM 2571 O O . ALA A 1 330 ? -4.750 16.329 -25.961 1.00 93.25 330 ALA A O 1
ATOM 2572 N N . PRO A 1 331 ? -4.472 14.162 -26.500 1.00 95.12 331 PRO A N 1
ATOM 2573 C CA . PRO A 1 331 ? -5.897 13.844 -26.419 1.00 95.12 331 PRO A CA 1
ATOM 2574 C C . PRO A 1 331 ? -6.394 13.873 -24.965 1.00 95.12 331 PRO A C 1
ATOM 2576 O O . PRO A 1 331 ? -5.605 13.680 -24.040 1.00 95.12 331 PRO A O 1
ATOM 2579 N N . ARG A 1 332 ? -7.711 14.036 -24.759 1.00 95.44 332 ARG A N 1
ATOM 2580 C CA . ARG A 1 332 ? -8.350 14.137 -23.425 1.00 95.44 332 ARG A CA 1
ATOM 2581 C C . ARG A 1 332 ? -7.954 13.001 -22.468 1.00 95.44 332 ARG A C 1
ATOM 2583 O O . ARG A 1 332 ? -7.677 13.261 -21.305 1.00 95.44 332 ARG A O 1
ATOM 2590 N N . ARG A 1 333 ? -7.793 11.772 -22.973 1.00 97.00 333 ARG A N 1
ATOM 2591 C CA . ARG A 1 333 ? -7.330 10.608 -22.187 1.00 97.00 333 ARG A CA 1
ATOM 2592 C C . ARG A 1 333 ? -5.975 10.792 -21.484 1.00 97.00 333 ARG A C 1
ATOM 2594 O O . ARG A 1 333 ? -5.737 10.146 -20.476 1.00 97.00 333 ARG A O 1
ATOM 2601 N N . VAL A 1 334 ? -5.083 11.647 -21.998 1.00 97.94 334 VAL A N 1
ATOM 2602 C CA . VAL A 1 334 ? -3.798 11.955 -21.336 1.00 97.94 334 VAL A CA 1
ATOM 2603 C C . VAL A 1 334 ? -4.023 12.813 -20.095 1.00 97.94 334 VAL A C 1
ATOM 2605 O O . VAL A 1 334 ? -3.374 12.584 -19.085 1.00 97.94 334 VAL A O 1
ATOM 2608 N N . PHE A 1 335 ? -4.962 13.758 -20.156 1.00 98.06 335 PHE A N 1
ATOM 2609 C CA . PHE A 1 335 ? -5.341 14.599 -19.021 1.00 98.06 335 PHE A CA 1
ATOM 2610 C C . PHE A 1 335 ? -6.134 13.808 -17.976 1.00 98.06 335 PHE A C 1
ATOM 2612 O O . PHE A 1 335 ? -5.870 13.950 -16.791 1.00 98.06 335 PHE A O 1
ATOM 2619 N N . ALA A 1 336 ? -7.015 12.897 -18.404 1.00 98.25 336 ALA A N 1
ATOM 2620 C CA . ALA A 1 336 ? -7.673 11.955 -17.496 1.00 98.25 336 ALA A CA 1
ATOM 2621 C C . ALA A 1 336 ? -6.656 11.035 -16.792 1.00 98.25 336 ALA A C 1
ATOM 2623 O O . ALA A 1 336 ? -6.707 10.868 -15.579 1.00 98.25 336 ALA A O 1
ATOM 2624 N N . GLY A 1 337 ? -5.680 10.495 -17.535 1.00 98.38 337 GLY A N 1
ATOM 2625 C CA . GLY A 1 337 ? -4.575 9.731 -16.950 1.00 98.38 337 GLY A CA 1
ATOM 2626 C C . GLY A 1 337 ? -3.720 10.561 -15.988 1.00 98.38 337 GLY A C 1
ATOM 2627 O O . GLY A 1 337 ? -3.347 10.070 -14.929 1.00 98.38 337 GLY A O 1
ATOM 2628 N N . LEU A 1 338 ? -3.456 11.832 -16.310 1.00 98.62 338 LEU A N 1
ATOM 2629 C CA . LEU A 1 338 ? -2.756 12.758 -15.416 1.00 98.62 338 LEU A CA 1
ATOM 2630 C C . LEU A 1 338 ? -3.541 13.006 -14.122 1.00 98.62 338 LEU A C 1
ATOM 2632 O O . LEU A 1 338 ? -2.949 12.934 -13.050 1.00 98.62 338 LEU A O 1
ATOM 2636 N N . PHE A 1 339 ? -4.849 13.258 -14.225 1.00 98.44 339 PHE A N 1
ATOM 2637 C CA . PHE A 1 339 ? -5.739 13.420 -13.075 1.00 98.44 339 PHE A CA 1
ATOM 2638 C C . PHE A 1 339 ? -5.673 12.195 -12.163 1.00 98.44 339 PHE A C 1
ATOM 2640 O O . PHE A 1 339 ? -5.333 12.341 -10.998 1.00 98.44 339 PHE A O 1
ATOM 2647 N N . VAL A 1 340 ? -5.901 10.989 -12.700 1.00 98.38 340 VAL A N 1
ATOM 2648 C CA . VAL A 1 340 ? -5.870 9.745 -11.911 1.00 98.38 340 VAL A CA 1
ATOM 2649 C C . VAL A 1 340 ? -4.500 9.530 -11.266 1.00 98.38 340 VAL A C 1
ATOM 2651 O O . VAL A 1 340 ? -4.425 9.199 -10.086 1.00 98.38 340 VAL A O 1
ATOM 2654 N N . ALA A 1 341 ? -3.411 9.753 -12.010 1.00 98.31 341 ALA A N 1
ATOM 2655 C CA . ALA A 1 341 ? -2.061 9.571 -11.491 1.00 98.31 341 ALA A CA 1
ATOM 2656 C C . ALA A 1 341 ? -1.747 10.540 -10.342 1.00 98.31 341 ALA A C 1
ATOM 2658 O O . ALA A 1 341 ? -1.251 10.102 -9.311 1.00 98.31 341 ALA A O 1
ATOM 2659 N N . LEU A 1 342 ? -2.047 11.836 -10.498 1.00 97.88 342 LEU A N 1
ATOM 2660 C CA . LEU A 1 342 ? -1.816 12.840 -9.454 1.00 97.88 342 LEU A CA 1
ATOM 2661 C C . LEU A 1 342 ? -2.755 12.650 -8.263 1.00 97.88 342 LEU A C 1
ATOM 2663 O O . LEU A 1 342 ? -2.303 12.733 -7.127 1.00 97.88 342 LEU A O 1
ATOM 2667 N N . PHE A 1 343 ? -4.029 12.350 -8.515 1.00 96.88 343 PHE A N 1
ATOM 2668 C CA . PHE A 1 343 ? -5.012 12.077 -7.474 1.00 96.88 343 PHE A CA 1
ATOM 2669 C C . PHE A 1 343 ? -4.558 10.926 -6.579 1.00 96.88 343 PHE A C 1
ATOM 2671 O O . PHE A 1 343 ? -4.503 11.108 -5.369 1.00 96.88 343 PHE A O 1
ATOM 2678 N N . LEU A 1 344 ? -4.196 9.776 -7.161 1.00 97.06 344 LEU A N 1
ATOM 2679 C CA . LEU A 1 344 ? -3.738 8.602 -6.413 1.00 97.06 344 LEU A CA 1
ATOM 2680 C C . LEU A 1 344 ? -2.369 8.830 -5.756 1.00 97.06 344 LEU A C 1
ATOM 2682 O O . LEU A 1 344 ? -2.174 8.428 -4.612 1.00 97.06 344 LEU A O 1
ATOM 2686 N N . MET A 1 345 ? -1.436 9.493 -6.450 1.00 96.44 345 MET A N 1
ATOM 2687 C CA . MET A 1 345 ? -0.115 9.826 -5.906 1.00 96.44 345 MET A CA 1
ATOM 2688 C C . MET A 1 345 ? -0.232 10.704 -4.659 1.00 96.44 345 MET A C 1
ATOM 2690 O O . MET A 1 345 ? 0.409 10.427 -3.655 1.00 96.44 345 MET A O 1
ATOM 2694 N N . CYS A 1 346 ? -1.071 11.737 -4.697 1.00 94.50 346 CYS A N 1
ATOM 2695 C CA . CYS A 1 346 ? -1.208 12.695 -3.605 1.00 94.50 346 CYS A CA 1
ATOM 2696 C C . CYS A 1 346 ? -2.132 12.223 -2.472 1.00 94.50 346 CYS A C 1
ATOM 2698 O O . CYS A 1 346 ? -2.372 12.996 -1.554 1.00 94.50 346 CYS A O 1
ATOM 2700 N N . GLN A 1 347 ? -2.647 10.986 -2.484 1.00 92.19 347 GLN A N 1
ATOM 2701 C CA . GLN A 1 347 ? -3.423 10.483 -1.340 1.00 92.19 347 GLN A CA 1
ATOM 2702 C C . GLN A 1 347 ? -2.569 10.239 -0.098 1.00 92.19 347 GLN A C 1
ATOM 2704 O O . GLN A 1 347 ? -3.106 10.219 1.004 1.00 92.19 347 GLN A O 1
ATOM 2709 N N . TRP A 1 348 ? -1.261 10.036 -0.260 1.00 90.31 348 TRP A N 1
ATOM 2710 C CA . TRP A 1 348 ? -0.338 9.884 0.858 1.00 90.31 348 TRP A CA 1
ATOM 2711 C C . TRP A 1 348 ? 0.428 11.202 1.076 1.00 90.31 348 TRP A C 1
ATOM 2713 O O . TRP A 1 348 ? 1.108 11.641 0.142 1.00 90.31 348 TRP A O 1
ATOM 2723 N N . PRO A 1 349 ? 0.360 11.842 2.262 1.00 86.44 349 PRO A N 1
ATOM 2724 C CA . PRO A 1 349 ? 0.922 13.182 2.462 1.00 86.44 349 PRO A CA 1
ATOM 2725 C C . PRO A 1 349 ? 2.406 13.335 2.078 1.00 86.44 349 PRO A C 1
ATOM 2727 O O . PRO A 1 349 ? 2.730 14.294 1.376 1.00 86.44 349 PRO A O 1
ATOM 2730 N N . PRO A 1 350 ? 3.318 12.385 2.379 1.00 87.12 350 PRO A N 1
ATOM 2731 C CA . PRO A 1 350 ? 4.712 12.474 1.931 1.00 87.12 350 PRO A CA 1
ATOM 2732 C C . PRO A 1 350 ? 4.885 12.559 0.407 1.00 87.12 350 PRO A C 1
ATOM 2734 O O . PRO A 1 350 ? 5.836 13.169 -0.077 1.00 87.12 350 PRO A O 1
ATOM 2737 N N . MET A 1 351 ? 3.957 12.003 -0.377 1.00 91.50 351 MET A N 1
ATOM 2738 C CA . MET A 1 351 ? 3.988 12.104 -1.840 1.00 91.50 351 MET A CA 1
ATOM 2739 C C . MET A 1 351 ? 3.501 13.460 -2.356 1.00 91.50 351 MET A C 1
ATOM 2741 O O . MET A 1 351 ? 3.866 13.838 -3.471 1.00 91.50 351 MET A O 1
ATOM 2745 N N . MET A 1 352 ? 2.747 14.229 -1.560 1.00 90.56 352 MET A N 1
ATOM 2746 C CA . MET A 1 352 ? 2.397 15.611 -1.907 1.00 90.56 352 MET A CA 1
ATOM 2747 C C . MET A 1 352 ? 3.649 16.495 -2.015 1.00 90.56 352 MET A C 1
ATOM 2749 O O . MET A 1 352 ? 3.684 17.390 -2.857 1.00 90.56 352 MET A O 1
ATOM 2753 N N . LEU A 1 353 ? 4.724 16.193 -1.272 1.00 89.69 353 LEU A N 1
ATOM 2754 C CA . LEU A 1 353 ? 6.016 16.882 -1.412 1.00 89.69 353 LEU A CA 1
ATOM 2755 C C . LEU A 1 353 ? 6.593 16.746 -2.830 1.00 89.69 353 LEU A C 1
ATOM 2757 O O . LEU A 1 353 ? 7.253 17.656 -3.329 1.00 89.69 353 LEU A O 1
ATOM 2761 N N . LEU A 1 354 ? 6.306 15.639 -3.524 1.00 92.81 354 LEU A N 1
ATOM 2762 C CA . LEU A 1 354 ? 6.741 15.432 -4.907 1.00 92.81 354 LEU A CA 1
ATOM 2763 C C . LEU A 1 354 ? 5.906 16.218 -5.925 1.00 92.81 354 LEU A C 1
ATOM 2765 O O . LEU A 1 354 ? 6.316 16.321 -7.082 1.00 92.81 354 LEU A O 1
ATOM 2769 N N . ALA A 1 355 ? 4.790 16.834 -5.524 1.00 91.81 355 ALA A N 1
ATOM 2770 C CA . ALA A 1 355 ? 4.097 17.796 -6.375 1.00 91.81 355 ALA A CA 1
ATOM 2771 C C . ALA A 1 355 ? 4.971 19.034 -6.645 1.00 91.81 355 ALA A C 1
ATOM 2773 O O . ALA A 1 355 ? 4.911 19.578 -7.745 1.00 91.81 355 ALA A O 1
ATOM 2774 N N . VAL A 1 356 ? 5.844 19.425 -5.706 1.00 93.44 356 VAL A N 1
ATOM 2775 C CA . VAL A 1 356 ? 6.739 20.590 -5.835 1.00 93.44 356 VAL A CA 1
ATOM 2776 C C . VAL A 1 356 ? 7.634 20.504 -7.081 1.00 93.44 356 VAL A C 1
ATOM 2778 O O . VAL A 1 356 ? 7.500 21.361 -7.960 1.00 93.44 356 VAL A O 1
ATOM 2781 N N . PRO A 1 357 ? 8.506 19.487 -7.256 1.00 95.88 357 PRO A N 1
ATOM 2782 C CA . PRO A 1 357 ? 9.334 19.398 -8.457 1.00 95.88 357 PRO A CA 1
ATOM 2783 C C . PRO A 1 357 ? 8.504 19.220 -9.738 1.00 95.88 357 PRO A C 1
ATOM 2785 O O . PRO A 1 357 ? 8.908 19.714 -10.790 1.00 95.88 357 PRO A O 1
ATOM 2788 N N . LEU A 1 358 ? 7.336 18.565 -9.684 1.00 96.06 358 LEU A N 1
ATOM 2789 C CA . LEU A 1 358 ? 6.457 18.419 -10.852 1.00 96.06 358 LEU A CA 1
ATOM 2790 C C . LEU A 1 358 ? 5.870 19.764 -11.304 1.00 96.06 358 LEU A C 1
ATOM 2792 O O . LEU A 1 358 ? 5.878 20.062 -12.501 1.00 96.06 358 LEU A O 1
ATOM 2796 N N . VAL A 1 359 ? 5.405 20.585 -10.360 1.00 95.38 359 VAL A N 1
ATOM 2797 C CA . VAL A 1 359 ? 4.889 21.934 -10.624 1.00 95.38 359 VAL A CA 1
ATOM 2798 C C . VAL A 1 359 ? 6.005 22.833 -11.141 1.00 95.38 359 VAL A C 1
ATOM 2800 O O . VAL A 1 359 ? 5.824 23.465 -12.178 1.00 95.38 359 VAL A O 1
ATOM 2803 N N . LEU A 1 360 ? 7.183 22.836 -10.509 1.00 96.12 360 LEU A N 1
ATOM 2804 C CA . LEU A 1 360 ? 8.327 23.633 -10.968 1.00 96.12 360 LEU A CA 1
ATOM 2805 C C . LEU A 1 360 ? 8.734 23.270 -12.403 1.00 96.12 360 LEU A C 1
ATOM 2807 O O . LEU A 1 360 ? 8.907 24.153 -13.243 1.00 96.12 360 LEU A O 1
ATOM 2811 N N . LEU A 1 361 ? 8.808 21.977 -12.733 1.00 95.19 361 LEU A N 1
ATOM 2812 C CA . LEU A 1 361 ? 9.086 21.523 -14.099 1.00 95.19 361 LEU A CA 1
ATOM 2813 C C . LEU A 1 361 ? 8.003 21.968 -15.092 1.00 95.19 361 LEU A C 1
ATOM 2815 O O . LEU A 1 361 ? 8.328 22.372 -16.214 1.00 95.19 361 LEU A O 1
ATOM 2819 N N . ALA A 1 362 ? 6.729 21.921 -14.693 1.00 94.75 362 ALA A N 1
ATOM 2820 C CA . ALA A 1 362 ? 5.627 22.417 -15.507 1.00 94.75 362 ALA A CA 1
ATOM 2821 C C . ALA A 1 362 ? 5.724 23.936 -15.729 1.00 94.75 362 ALA A C 1
ATOM 2823 O O . ALA A 1 362 ? 5.610 24.383 -16.872 1.00 94.75 362 ALA A O 1
ATOM 2824 N N . LEU A 1 363 ? 6.014 24.722 -14.689 1.00 95.06 363 LEU A N 1
ATOM 2825 C CA . LEU A 1 363 ? 6.213 26.173 -14.769 1.00 95.06 363 LEU A CA 1
ATOM 2826 C C . LEU A 1 363 ? 7.399 26.531 -15.674 1.00 95.06 363 LEU A C 1
ATOM 2828 O O . LEU A 1 363 ? 7.260 27.349 -16.582 1.00 95.06 363 LEU A O 1
ATOM 2832 N N . CYS A 1 364 ? 8.538 25.845 -15.543 1.00 95.50 364 CYS A N 1
ATOM 2833 C CA . CYS A 1 364 ? 9.680 26.031 -16.445 1.00 95.50 364 CYS A CA 1
ATOM 2834 C C . CYS A 1 364 ? 9.340 25.712 -17.913 1.00 95.50 364 CYS A C 1
ATOM 2836 O O . CYS A 1 364 ? 9.979 26.225 -18.834 1.00 95.50 364 CYS A O 1
ATOM 2838 N N . ALA A 1 365 ? 8.325 24.881 -18.155 1.00 94.56 365 ALA A N 1
ATOM 2839 C CA . ALA A 1 365 ? 7.833 24.544 -19.482 1.00 94.56 365 ALA A CA 1
ATOM 2840 C C . ALA A 1 365 ? 6.644 25.413 -19.946 1.00 94.56 365 ALA A C 1
ATOM 2842 O O . ALA A 1 365 ? 5.975 25.024 -20.906 1.00 94.56 365 ALA A O 1
ATOM 2843 N N . TRP A 1 366 ? 6.393 26.586 -19.345 1.00 94.50 366 TRP A N 1
ATOM 2844 C CA . TRP A 1 366 ? 5.248 27.464 -19.661 1.00 94.50 366 TRP A CA 1
ATOM 2845 C C . TRP A 1 366 ? 5.042 27.730 -21.150 1.00 94.50 366 TRP A C 1
ATOM 2847 O O . TRP A 1 366 ? 3.941 27.531 -21.661 1.00 94.50 366 TRP A O 1
ATOM 2857 N N . ARG A 1 367 ? 6.111 28.026 -21.898 1.00 92.62 367 ARG A N 1
ATOM 2858 C CA . ARG A 1 367 ? 6.049 28.235 -23.360 1.00 92.62 367 ARG A CA 1
ATOM 2859 C C . ARG A 1 367 ? 5.441 27.047 -24.118 1.00 92.62 367 ARG A C 1
ATOM 2861 O O . ARG A 1 367 ? 4.882 27.208 -25.200 1.00 92.62 367 ARG A O 1
ATOM 2868 N N . HIS A 1 368 ? 5.543 25.838 -23.566 1.00 90.62 368 HIS A N 1
ATOM 2869 C CA . HIS A 1 368 ? 4.996 24.627 -24.167 1.00 90.62 368 HIS A CA 1
ATOM 2870 C C . HIS A 1 368 ? 3.529 24.402 -23.811 1.00 90.62 368 HIS A C 1
ATOM 2872 O O . HIS A 1 368 ? 2.822 23.835 -24.641 1.00 90.62 368 HIS A O 1
ATOM 2878 N N . TRP A 1 369 ? 3.036 24.829 -22.649 1.00 90.94 369 TRP A N 1
ATOM 2879 C CA . TRP A 1 369 ? 1.641 24.587 -22.259 1.00 90.94 369 TRP A CA 1
ATOM 2880 C C . TRP A 1 369 ? 0.730 25.814 -22.338 1.00 90.94 369 TRP A C 1
ATOM 2882 O O . TRP A 1 369 ? -0.481 25.632 -22.399 1.00 90.94 369 TRP A O 1
ATOM 2892 N N . TRP A 1 370 ? 1.269 27.029 -22.478 1.00 91.94 370 TRP A N 1
ATOM 2893 C CA . TRP A 1 370 ? 0.492 28.275 -22.608 1.00 91.94 370 TRP A CA 1
ATOM 2894 C C . TRP A 1 370 ? -0.294 28.409 -23.927 1.00 91.94 370 TRP A C 1
ATOM 2896 O O . TRP A 1 370 ? -1.007 29.380 -24.163 1.00 91.94 370 TRP A O 1
ATOM 2906 N N . ARG A 1 371 ? -0.208 27.408 -24.805 1.00 91.75 371 ARG A N 1
ATOM 2907 C CA . ARG A 1 371 ? -1.009 27.320 -26.032 1.00 91.75 371 ARG A CA 1
ATOM 2908 C C . ARG A 1 371 ? -2.492 27.137 -25.677 1.00 91.75 371 ARG A C 1
ATOM 2910 O O . ARG A 1 371 ? -2.769 26.245 -24.872 1.00 91.75 371 ARG A O 1
ATOM 2917 N N . PRO A 1 372 ? -3.448 27.830 -26.327 1.00 88.25 372 PRO A N 1
ATOM 2918 C CA . PRO A 1 372 ? -4.871 27.783 -25.959 1.00 88.25 372 PRO A CA 1
ATOM 2919 C C . PRO A 1 372 ? -5.443 26.364 -25.794 1.00 88.25 372 PRO A C 1
ATOM 2921 O O . PRO A 1 372 ? -6.099 26.064 -24.800 1.00 88.25 372 PRO A O 1
ATOM 2924 N N . VAL A 1 373 ? -5.099 25.453 -26.713 1.00 87.50 373 VAL A N 1
ATOM 2925 C CA . VAL A 1 373 ? -5.586 24.058 -26.735 1.00 87.50 373 VAL A CA 1
ATOM 2926 C C . VAL A 1 373 ? -5.099 23.217 -25.541 1.00 87.50 373 VAL A C 1
ATOM 2928 O O . VAL A 1 373 ? -5.759 22.254 -25.151 1.00 87.50 373 VAL A O 1
ATOM 2931 N N . VAL A 1 374 ? -3.935 23.547 -24.972 1.00 92.88 374 VAL A N 1
ATOM 2932 C CA . VAL A 1 374 ? -3.315 22.813 -23.853 1.00 92.88 374 VAL A CA 1
ATOM 2933 C C . VAL A 1 374 ? -3.607 23.505 -22.525 1.00 92.88 374 VAL A C 1
ATOM 2935 O O . VAL A 1 374 ? -3.960 22.825 -21.563 1.00 92.88 374 VAL A O 1
ATOM 2938 N N . ARG A 1 375 ? -3.518 24.840 -22.497 1.00 94.69 375 ARG A N 1
ATOM 2939 C CA . ARG A 1 375 ? -3.671 25.689 -21.311 1.00 94.69 375 ARG A CA 1
ATOM 2940 C C . ARG A 1 375 ? -4.948 25.376 -20.545 1.00 94.69 375 ARG A C 1
ATOM 2942 O O . ARG A 1 375 ? -4.870 24.996 -19.384 1.00 94.69 375 ARG A O 1
ATOM 2949 N N . GLY A 1 376 ? -6.102 25.462 -21.212 1.00 93.75 376 GLY A N 1
ATOM 2950 C CA . GLY A 1 376 ? -7.391 25.215 -20.561 1.00 93.75 376 GLY A CA 1
ATOM 2951 C C . GLY A 1 376 ? -7.471 23.811 -19.961 1.00 93.75 376 GLY A C 1
ATOM 2952 O O . GLY A 1 376 ? -7.831 23.652 -18.804 1.00 93.75 376 GLY A O 1
ATOM 2953 N N . ARG A 1 377 ? -7.045 22.786 -20.710 1.00 95.44 377 ARG A N 1
ATOM 2954 C CA . ARG A 1 377 ? -7.091 21.390 -20.245 1.00 95.44 377 ARG A CA 1
ATOM 2955 C C . ARG A 1 377 ? -6.179 21.142 -19.046 1.00 95.44 377 ARG A C 1
ATOM 2957 O O . ARG A 1 377 ? -6.574 20.421 -18.136 1.00 95.44 377 ARG A O 1
ATOM 2964 N N . LEU A 1 378 ? -4.975 21.715 -19.045 1.00 95.88 378 LEU A N 1
ATOM 2965 C CA . LEU A 1 378 ? -4.020 21.543 -17.952 1.00 95.88 378 LEU A CA 1
ATOM 2966 C C . LEU A 1 378 ? -4.498 22.249 -16.677 1.00 95.88 378 LEU A C 1
ATOM 2968 O O . LEU A 1 378 ? -4.459 21.633 -15.617 1.00 95.88 378 LEU A O 1
ATOM 2972 N N . ILE A 1 379 ? -5.005 23.483 -16.794 1.00 95.50 379 ILE A N 1
ATOM 2973 C CA . ILE A 1 379 ? -5.584 24.234 -15.666 1.00 95.50 379 ILE A CA 1
ATOM 2974 C C . ILE A 1 379 ? -6.773 23.471 -15.081 1.00 95.50 379 ILE A C 1
ATOM 2976 O O . ILE A 1 379 ? -6.776 23.192 -13.888 1.00 95.50 379 ILE A O 1
ATOM 2980 N N . TRP A 1 380 ? -7.725 23.044 -15.917 1.00 96.25 380 TRP A N 1
ATOM 2981 C CA . TRP A 1 380 ? -8.872 22.255 -15.459 1.00 96.25 380 TRP A CA 1
ATOM 2982 C C . TRP A 1 380 ? -8.451 20.952 -14.781 1.00 96.25 380 TRP A C 1
ATOM 2984 O O . TRP A 1 380 ? -9.008 20.592 -13.753 1.00 96.25 380 TRP A O 1
ATOM 2994 N N . THR A 1 381 ? -7.433 20.267 -15.307 1.00 97.19 381 THR A N 1
ATOM 2995 C CA . THR A 1 381 ? -6.889 19.064 -14.657 1.00 97.19 381 THR A CA 1
ATOM 2996 C C . THR A 1 381 ? -6.327 19.393 -13.272 1.00 97.19 381 THR A C 1
ATOM 2998 O O . THR A 1 381 ? -6.597 18.661 -12.328 1.00 97.19 381 THR A O 1
ATOM 3001 N N . GLY A 1 382 ? -5.584 20.496 -13.134 1.00 96.06 382 GLY A N 1
ATOM 3002 C CA . GLY A 1 382 ? -5.059 20.959 -11.848 1.00 96.06 382 GLY A CA 1
ATOM 3003 C C . GLY A 1 382 ? -6.162 21.297 -10.844 1.00 96.06 382 GLY A C 1
ATOM 3004 O O . GLY A 1 382 ? -6.116 20.813 -9.718 1.00 96.06 382 GLY A O 1
ATOM 3005 N N . VAL A 1 383 ? -7.186 22.045 -11.269 1.00 97.06 383 VAL A N 1
ATOM 3006 C CA . VAL A 1 383 ? -8.357 22.380 -10.438 1.00 97.06 383 VAL A CA 1
ATOM 3007 C C . VAL A 1 383 ? -9.069 21.113 -9.969 1.00 97.06 383 VAL A C 1
ATOM 3009 O O . VAL A 1 383 ? -9.322 20.965 -8.779 1.00 97.06 383 VAL A O 1
ATOM 3012 N N . LEU A 1 384 ? -9.326 20.161 -10.871 1.00 97.12 384 LEU A N 1
ATOM 3013 C CA . LEU A 1 384 ? -9.960 18.890 -10.515 1.00 97.12 384 LEU A CA 1
ATOM 3014 C C . LEU A 1 384 ? -9.127 18.090 -9.507 1.00 97.12 384 LEU A C 1
ATOM 3016 O O . LEU A 1 384 ? -9.695 17.524 -8.579 1.00 97.12 384 LEU A O 1
ATOM 3020 N N . VAL A 1 385 ? -7.797 18.051 -9.658 1.00 96.38 385 VAL A N 1
ATOM 3021 C CA . VAL A 1 385 ? -6.909 17.390 -8.687 1.00 96.38 385 VAL A CA 1
ATOM 3022 C C . VAL A 1 385 ? -7.014 18.057 -7.315 1.00 96.38 385 VAL A C 1
ATOM 3024 O O . VAL A 1 385 ? -7.167 17.352 -6.324 1.00 96.38 385 VAL A O 1
ATOM 3027 N N . VAL A 1 386 ? -6.969 19.391 -7.247 1.00 94.25 386 VAL A N 1
ATOM 3028 C CA . VAL A 1 386 ? -7.082 20.130 -5.978 1.00 94.25 386 VAL A CA 1
ATOM 3029 C C . VAL A 1 386 ? -8.434 19.876 -5.312 1.00 94.25 386 VAL A C 1
ATOM 3031 O O . VAL A 1 386 ? -8.464 19.514 -4.140 1.00 94.25 386 VAL A O 1
ATOM 3034 N N . LEU A 1 387 ? -9.538 19.981 -6.058 1.00 94.06 387 LEU A N 1
ATOM 3035 C CA . LEU A 1 387 ? -10.884 19.717 -5.536 1.00 94.06 387 LEU A CA 1
ATOM 3036 C C . LEU A 1 387 ? -11.025 18.277 -5.027 1.00 94.06 387 LEU A C 1
ATOM 3038 O O . LEU A 1 387 ? -11.551 18.054 -3.942 1.00 94.06 387 LEU A O 1
ATOM 3042 N N . ALA A 1 388 ? -10.500 17.298 -5.769 1.00 92.62 388 ALA A N 1
ATOM 3043 C CA . ALA A 1 388 ? -10.549 15.894 -5.369 1.00 92.62 388 ALA A CA 1
ATOM 3044 C C . ALA A 1 388 ? -9.661 15.578 -4.149 1.00 92.62 388 ALA A C 1
ATOM 3046 O O . ALA A 1 388 ? -9.923 14.615 -3.428 1.00 92.62 388 ALA A O 1
ATOM 3047 N N . LEU A 1 389 ? -8.604 16.363 -3.914 1.00 91.31 389 LEU A N 1
ATOM 3048 C CA . LEU A 1 389 ? -7.706 16.219 -2.765 1.00 91.31 389 LEU A CA 1
ATOM 3049 C C . LEU A 1 389 ? -8.140 17.035 -1.547 1.00 91.31 389 LEU A C 1
ATOM 3051 O O . LEU A 1 389 ? -7.579 16.817 -0.473 1.00 91.31 389 LEU A O 1
ATOM 3055 N N . LEU A 1 390 ? -9.122 17.931 -1.684 1.00 88.94 390 LEU A N 1
ATOM 3056 C CA . LEU A 1 390 ? -9.555 18.824 -0.612 1.00 88.94 390 LEU A CA 1
ATOM 3057 C C . LEU A 1 390 ? -9.881 18.072 0.693 1.00 88.94 390 LEU A C 1
ATOM 3059 O O . LEU A 1 390 ? -9.336 18.473 1.720 1.00 88.94 390 LEU A O 1
ATOM 3063 N N . PRO A 1 391 ? -10.622 16.940 0.691 1.00 85.75 391 PRO A N 1
ATOM 3064 C CA . PRO A 1 391 ? -10.879 16.194 1.927 1.00 85.75 391 PRO A CA 1
ATOM 3065 C C . PRO A 1 391 ? -9.604 15.646 2.585 1.00 85.75 391 PRO A C 1
ATOM 3067 O O . PRO A 1 391 ? -9.502 15.597 3.808 1.00 85.75 391 PRO A O 1
ATOM 3070 N N . THR A 1 392 ? -8.617 15.234 1.783 1.00 84.75 392 THR A N 1
ATOM 3071 C CA . THR A 1 392 ? -7.334 14.712 2.278 1.00 84.75 392 THR A CA 1
ATOM 3072 C C . THR A 1 392 ? -6.489 15.836 2.875 1.00 84.75 392 THR A C 1
ATOM 3074 O O . THR A 1 392 ? -5.994 15.696 3.988 1.00 84.75 392 THR A O 1
ATOM 3077 N N . VAL A 1 393 ? -6.366 16.968 2.172 1.00 82.38 393 VAL A N 1
ATOM 3078 C CA . VAL A 1 393 ? -5.607 18.140 2.642 1.00 82.38 393 VAL A CA 1
ATOM 3079 C C . VAL A 1 393 ? -6.222 18.708 3.918 1.00 82.38 393 VAL A C 1
ATOM 3081 O O . VAL A 1 393 ? -5.508 18.955 4.886 1.00 82.38 393 VAL A O 1
ATOM 3084 N N . ALA A 1 394 ? -7.544 18.870 3.940 1.00 80.25 394 ALA A N 1
ATOM 3085 C CA . ALA A 1 394 ? -8.253 19.418 5.084 1.00 80.25 394 ALA A CA 1
ATOM 3086 C C . ALA A 1 394 ? -8.114 18.510 6.318 1.00 80.25 394 ALA A C 1
ATOM 3088 O O . ALA A 1 394 ? -7.775 18.985 7.401 1.00 80.25 394 ALA A O 1
ATOM 3089 N N . GLY A 1 395 ? -8.258 17.192 6.139 1.00 73.88 395 GLY A N 1
ATOM 3090 C CA . GLY A 1 395 ? -8.026 16.225 7.210 1.00 73.88 395 GLY A CA 1
ATOM 3091 C C . GLY A 1 395 ? -6.581 16.222 7.732 1.00 73.88 395 GLY A C 1
ATOM 3092 O O . GLY A 1 395 ? -6.375 16.163 8.941 1.00 73.88 395 GLY A O 1
ATOM 3093 N N . SER A 1 396 ? -5.577 16.334 6.852 1.00 73.06 396 SER A N 1
ATOM 3094 C CA . SER A 1 396 ? -4.163 16.382 7.260 1.00 73.06 396 SER A CA 1
ATOM 3095 C C . SER A 1 396 ? -3.775 17.667 7.997 1.00 73.06 396 SER A C 1
ATOM 3097 O O . SER A 1 396 ? -2.947 17.604 8.899 1.00 73.06 396 SER A O 1
ATOM 3099 N N . LEU A 1 397 ? -4.341 18.822 7.629 1.00 71.06 397 LEU A N 1
ATOM 3100 C CA . LEU A 1 397 ? -4.030 20.104 8.276 1.00 71.06 397 LEU A CA 1
ATOM 3101 C C . LEU A 1 397 ? -4.715 20.266 9.639 1.00 71.06 397 LEU A C 1
ATOM 3103 O O . LEU A 1 397 ? -4.166 20.924 10.517 1.00 71.06 397 LEU A O 1
ATOM 3107 N N . LEU A 1 398 ? -5.905 19.684 9.824 1.00 66.62 398 LEU A N 1
ATOM 3108 C CA . LEU A 1 398 ? -6.676 19.834 11.066 1.00 66.62 398 LEU A CA 1
ATOM 3109 C C . LEU A 1 398 ? -6.452 18.710 12.089 1.00 66.62 398 LEU A C 1
ATOM 3111 O O . LEU A 1 398 ? -6.877 18.843 13.240 1.00 66.62 398 LEU A O 1
ATOM 3115 N N . GLY A 1 399 ? -5.776 17.624 11.705 1.00 62.41 399 GLY A N 1
ATOM 3116 C CA . GLY A 1 399 ? -5.347 16.566 12.619 1.00 62.41 399 GLY A CA 1
ATOM 3117 C C . GLY A 1 399 ? -4.184 17.018 13.508 1.00 62.41 399 GLY A C 1
ATOM 3118 O O . GLY A 1 399 ? -3.035 16.692 13.218 1.00 62.41 399 GLY A O 1
ATOM 3119 N N . LYS A 1 400 ? -4.483 17.762 14.583 1.00 55.06 400 LYS A N 1
ATOM 3120 C CA . LYS A 1 400 ? -3.484 18.383 15.480 1.00 55.06 400 LYS A CA 1
ATOM 3121 C C . LYS A 1 400 ? -2.425 17.396 16.004 1.00 55.06 400 LYS A C 1
ATOM 3123 O O . LYS A 1 400 ? -1.236 17.661 15.888 1.00 55.06 400 LYS A O 1
ATOM 3128 N N . THR A 1 401 ? -2.841 16.215 16.464 1.00 60.03 401 THR A N 1
ATOM 3129 C CA . THR A 1 401 ? -1.967 15.272 17.191 1.00 60.03 401 THR A CA 1
ATOM 3130 C C . THR A 1 401 ? -0.913 14.577 16.324 1.00 60.03 401 THR A C 1
ATOM 3132 O O . THR A 1 401 ? 0.212 14.362 16.763 1.00 60.03 401 THR A O 1
ATOM 3135 N N . VAL A 1 402 ? -1.244 14.224 15.076 1.00 61.16 402 VAL A N 1
ATOM 3136 C CA . VAL A 1 402 ? -0.294 13.541 14.178 1.00 61.16 402 VAL A CA 1
ATOM 3137 C C . VAL A 1 402 ? 0.726 14.530 13.623 1.00 61.16 402 VAL A C 1
ATOM 3139 O O . VAL A 1 402 ? 1.897 14.185 13.493 1.00 61.16 402 VAL A O 1
ATOM 3142 N N . MET A 1 403 ? 0.304 15.755 13.297 1.00 61.94 403 MET A N 1
ATOM 3143 C CA . MET A 1 403 ? 1.210 16.760 12.741 1.00 61.94 403 MET A CA 1
ATOM 3144 C C . MET A 1 403 ? 2.219 17.253 13.783 1.00 61.94 403 MET A C 1
ATOM 3146 O O . MET A 1 403 ? 3.394 17.381 13.454 1.00 61.94 403 MET A O 1
ATOM 3150 N N . GLU A 1 404 ? 1.789 17.464 15.031 1.00 66.12 404 GLU A N 1
ATOM 3151 C CA . GLU A 1 404 ? 2.679 17.818 16.146 1.00 66.12 404 GLU A CA 1
ATOM 3152 C C . GLU A 1 404 ? 3.778 16.762 16.326 1.00 66.12 404 GLU A C 1
ATOM 3154 O O . GLU A 1 404 ? 4.959 17.089 16.219 1.00 66.12 404 GLU A O 1
ATOM 3159 N N . HIS A 1 405 ? 3.408 15.482 16.434 1.00 68.31 405 HIS A N 1
ATOM 3160 C CA . HIS A 1 405 ? 4.378 14.390 16.559 1.00 68.31 405 HIS A CA 1
ATOM 3161 C C . HIS A 1 405 ? 5.320 14.265 15.346 1.00 68.31 405 HIS A C 1
ATOM 3163 O O . HIS A 1 405 ? 6.505 13.961 15.480 1.00 68.31 405 HIS A O 1
ATOM 3169 N N . VAL A 1 406 ? 4.820 14.501 14.131 1.00 65.44 406 VAL A N 1
ATOM 3170 C CA . VAL A 1 406 ? 5.636 14.434 12.908 1.00 65.44 406 VAL A CA 1
ATOM 3171 C C . VAL A 1 406 ? 6.673 15.564 12.838 1.00 65.44 406 VAL A C 1
ATOM 3173 O O . VAL A 1 406 ? 7.745 15.369 12.259 1.00 65.44 406 VAL A O 1
ATOM 3176 N N . LEU A 1 407 ? 6.361 16.730 13.405 1.00 68.50 407 LEU A N 1
ATOM 3177 C CA . LEU A 1 407 ? 7.242 17.899 13.427 1.00 68.50 407 LEU A CA 1
ATOM 3178 C C . LEU A 1 407 ? 8.212 17.899 14.619 1.00 68.50 407 LEU A C 1
ATOM 3180 O O . LEU A 1 407 ? 9.214 18.619 14.585 1.00 68.50 407 LEU A O 1
ATOM 3184 N N . GLU A 1 408 ? 7.970 17.075 15.641 1.00 69.38 408 GLU A N 1
ATOM 3185 C CA . GLU A 1 408 ? 8.921 16.860 16.730 1.00 69.38 408 GLU A CA 1
ATOM 3186 C C . GLU A 1 408 ? 10.258 16.345 16.186 1.00 69.38 408 GLU A C 1
ATOM 3188 O O . GLU A 1 408 ? 10.354 15.304 15.533 1.00 69.38 408 GLU A O 1
ATOM 3193 N N . THR A 1 409 ? 11.322 17.098 16.460 1.00 61.41 409 THR A N 1
ATOM 3194 C CA . THR A 1 409 ? 12.677 16.741 16.042 1.00 61.41 409 THR A CA 1
ATOM 3195 C C . THR A 1 409 ? 13.460 16.278 17.271 1.00 61.41 409 THR A C 1
ATOM 3197 O O . THR A 1 409 ? 13.937 17.122 18.032 1.00 61.41 409 THR A O 1
ATOM 3200 N N . PRO A 1 410 ? 13.600 14.963 17.517 1.00 62.00 410 PRO A N 1
ATOM 3201 C CA . PRO A 1 410 ? 14.408 14.480 18.630 1.00 62.00 410 PRO A CA 1
ATOM 3202 C C . PRO A 1 410 ? 15.866 14.945 18.488 1.00 62.00 410 PRO A C 1
ATOM 3204 O O . PRO A 1 410 ? 16.426 14.983 17.387 1.00 62.00 410 PRO A O 1
ATOM 3207 N N . ALA A 1 411 ? 16.497 15.297 19.613 1.00 57.28 411 ALA A N 1
ATOM 3208 C CA . ALA A 1 411 ? 17.886 15.744 19.643 1.00 57.28 411 ALA A CA 1
ATOM 3209 C C . ALA A 1 411 ? 18.820 14.621 19.158 1.00 57.28 411 ALA A C 1
ATOM 3211 O O . ALA A 1 411 ? 19.004 13.599 19.818 1.00 57.28 411 ALA A O 1
ATOM 3212 N N . GLY A 1 412 ? 19.407 14.795 17.973 1.00 59.78 412 GLY A N 1
ATOM 3213 C CA . GLY A 1 412 ? 20.313 13.804 17.402 1.00 59.78 412 GLY A CA 1
ATOM 3214 C C . GLY A 1 412 ? 21.711 13.881 18.013 1.00 59.78 412 GLY A C 1
ATOM 3215 O O . GLY A 1 412 ? 22.325 14.946 18.029 1.00 59.78 412 GLY A O 1
ATOM 3216 N N . GLN A 1 413 ? 22.243 12.739 18.446 1.00 57.84 413 GLN A N 1
ATOM 3217 C CA . GLN A 1 413 ? 23.620 12.628 18.927 1.00 57.84 413 GLN A CA 1
ATOM 3218 C C . GLN A 1 413 ? 24.620 12.717 17.754 1.00 57.84 413 GLN A C 1
ATOM 3220 O O . GLN A 1 413 ? 24.446 12.076 16.714 1.00 57.84 413 GLN A O 1
ATOM 3225 N N . GLY A 1 414 ? 25.679 13.516 17.918 1.00 73.25 414 GLY A N 1
ATOM 3226 C CA . GLY A 1 414 ? 26.783 13.651 16.958 1.00 73.25 414 GLY A CA 1
ATOM 3227 C C . GLY A 1 414 ? 26.618 14.734 15.876 1.00 73.25 414 GLY A C 1
ATOM 3228 O O . GLY A 1 414 ? 25.545 15.305 15.647 1.00 73.25 414 GLY A O 1
ATOM 3229 N N . GLY A 1 415 ? 27.722 15.018 15.175 1.00 83.94 415 GLY A N 1
ATOM 3230 C CA . GLY A 1 415 ? 27.800 16.077 14.163 1.00 83.94 415 GLY A CA 1
ATOM 3231 C C . GLY A 1 415 ? 26.873 15.850 12.960 1.00 83.94 415 GLY A C 1
ATOM 3232 O O . GLY A 1 415 ? 26.776 14.742 12.429 1.00 83.94 415 GLY A O 1
ATOM 3233 N N . LEU A 1 416 ? 26.215 16.918 12.492 1.00 83.81 416 LEU A N 1
ATOM 3234 C CA . LEU A 1 416 ? 25.240 16.882 11.389 1.00 83.81 416 LEU A CA 1
ATOM 3235 C C . LEU A 1 416 ? 25.812 16.250 10.107 1.00 83.81 416 LEU A C 1
ATOM 3237 O O . LEU A 1 416 ? 25.172 15.396 9.498 1.00 83.81 416 LEU A O 1
ATOM 3241 N N . ALA A 1 417 ? 27.037 16.620 9.724 1.00 85.19 417 ALA A N 1
ATOM 3242 C CA . ALA A 1 417 ? 27.688 16.096 8.523 1.00 85.19 417 ALA A CA 1
ATOM 3243 C C . ALA A 1 417 ? 27.925 14.575 8.591 1.00 85.19 417 ALA A C 1
ATOM 3245 O O . ALA A 1 417 ? 27.730 13.872 7.599 1.00 85.19 417 ALA A O 1
ATOM 3246 N N . ALA A 1 418 ? 28.293 14.055 9.768 1.00 85.94 418 ALA A N 1
ATOM 3247 C CA . ALA A 1 418 ? 28.468 12.622 9.977 1.00 85.94 418 ALA A CA 1
ATOM 3248 C C . ALA A 1 418 ? 27.127 11.883 9.863 1.00 85.94 418 ALA A C 1
ATOM 3250 O O . ALA A 1 418 ? 27.043 10.885 9.150 1.00 85.94 418 ALA A O 1
ATOM 3251 N N . ARG A 1 419 ? 26.058 12.416 10.472 1.00 83.62 419 ARG A N 1
ATOM 3252 C CA . ARG A 1 419 ? 24.700 11.852 10.371 1.00 83.62 419 ARG A CA 1
ATOM 3253 C C . ARG A 1 419 ? 24.192 11.815 8.929 1.00 83.62 419 ARG A C 1
ATOM 3255 O O . ARG A 1 419 ? 23.718 10.774 8.478 1.00 83.62 419 ARG A O 1
ATOM 3262 N N . LEU A 1 420 ? 24.361 12.909 8.182 1.00 86.94 420 LEU A N 1
ATOM 3263 C CA . LEU A 1 420 ? 23.992 12.985 6.764 1.00 86.94 420 LEU A CA 1
ATOM 3264 C C . LEU A 1 420 ? 24.766 11.972 5.916 1.00 86.94 420 LEU A C 1
ATOM 3266 O O . LEU A 1 420 ? 24.167 11.260 5.110 1.00 86.94 420 LEU A O 1
ATOM 3270 N N . ARG A 1 421 ? 26.086 11.861 6.117 1.00 86.06 421 ARG A N 1
ATOM 3271 C CA . ARG A 1 421 ? 26.922 10.885 5.404 1.00 86.06 421 ARG A CA 1
ATOM 3272 C C . ARG A 1 421 ? 26.487 9.451 5.704 1.00 86.06 421 ARG A C 1
ATOM 3274 O O . ARG A 1 421 ? 26.336 8.664 4.772 1.00 86.06 421 ARG A O 1
ATOM 3281 N N . THR A 1 422 ? 26.279 9.115 6.974 1.00 86.12 422 THR A N 1
ATOM 3282 C CA . THR A 1 422 ? 25.859 7.771 7.393 1.00 86.12 422 THR A CA 1
ATOM 3283 C C . THR A 1 422 ? 24.494 7.411 6.814 1.00 86.12 422 THR A C 1
ATOM 3285 O O . THR A 1 422 ? 24.349 6.328 6.247 1.00 86.12 422 THR A O 1
ATOM 3288 N N . ASN A 1 423 ? 23.520 8.326 6.872 1.00 85.31 423 ASN A N 1
ATOM 3289 C CA . ASN A 1 423 ? 22.202 8.095 6.283 1.00 85.31 423 ASN A CA 1
ATOM 3290 C C . ASN A 1 423 ? 22.287 7.941 4.754 1.00 85.31 423 ASN A C 1
ATOM 3292 O O . ASN A 1 423 ? 21.775 6.971 4.205 1.00 85.31 423 ASN A O 1
ATOM 3296 N N . PHE A 1 424 ? 23.006 8.826 4.057 1.00 85.50 424 PHE A N 1
ATOM 3297 C CA . PHE A 1 424 ? 23.200 8.712 2.608 1.00 85.50 424 PHE A CA 1
ATOM 3298 C C . PHE A 1 424 ? 23.797 7.355 2.205 1.00 85.50 424 PHE A C 1
ATOM 3300 O O . PHE A 1 424 ? 23.295 6.703 1.285 1.00 85.50 424 PHE A O 1
ATOM 3307 N N . LEU A 1 425 ? 24.851 6.910 2.897 1.00 85.00 425 LEU A N 1
ATOM 3308 C CA . LEU A 1 425 ? 25.501 5.631 2.610 1.00 85.00 425 LEU A CA 1
ATOM 3309 C C . LEU A 1 425 ? 24.577 4.443 2.902 1.00 85.00 425 LEU A C 1
ATOM 3311 O O . LEU A 1 425 ? 24.521 3.522 2.084 1.00 85.00 425 LEU A O 1
ATOM 3315 N N . SER A 1 426 ? 23.824 4.468 4.008 1.00 83.25 426 SER A N 1
ATOM 3316 C CA . SER A 1 426 ? 22.912 3.371 4.356 1.00 83.25 426 SER A CA 1
ATOM 3317 C C . SER A 1 426 ? 21.764 3.248 3.347 1.00 83.25 426 SER A C 1
ATOM 3319 O O . SER A 1 426 ? 21.530 2.157 2.820 1.00 83.25 426 SER A O 1
ATOM 3321 N N . GLN A 1 427 ? 21.119 4.363 2.983 1.00 84.69 427 GLN A N 1
ATOM 3322 C CA . GLN A 1 427 ? 20.002 4.369 2.035 1.00 84.69 427 GLN A CA 1
ATOM 3323 C C . GLN A 1 427 ? 20.457 3.987 0.625 1.00 84.69 427 GLN A C 1
ATOM 3325 O O . GLN A 1 427 ? 19.810 3.186 -0.053 1.00 84.69 427 GLN A O 1
ATOM 3330 N N . THR A 1 428 ? 21.608 4.502 0.185 1.00 80.50 428 THR A N 1
ATOM 3331 C CA . THR A 1 428 ? 22.147 4.193 -1.147 1.00 80.50 428 THR A CA 1
ATOM 3332 C C . THR A 1 428 ? 22.591 2.732 -1.245 1.00 80.50 428 THR A C 1
ATOM 3334 O O . THR A 1 428 ? 22.301 2.073 -2.245 1.00 80.50 428 THR A O 1
ATOM 3337 N N . SER A 1 429 ? 23.231 2.189 -0.203 1.00 79.19 429 SER A N 1
ATOM 3338 C CA . SER A 1 429 ? 23.570 0.760 -0.127 1.00 79.19 429 SER A CA 1
ATOM 3339 C C . SER A 1 429 ? 22.309 -0.112 -0.158 1.00 79.19 429 SER A C 1
ATOM 3341 O O . SER A 1 429 ? 22.210 -1.057 -0.948 1.00 79.19 429 SER A O 1
ATOM 3343 N N . GLY A 1 430 ? 21.284 0.270 0.612 1.00 77.88 430 GLY A N 1
ATOM 3344 C CA . GLY A 1 430 ? 19.973 -0.374 0.594 1.00 77.88 430 GLY A CA 1
ATOM 3345 C C . GLY A 1 430 ? 19.341 -0.389 -0.801 1.00 77.88 430 GLY A C 1
ATOM 3346 O O . GLY A 1 430 ? 18.837 -1.428 -1.235 1.00 77.88 430 GLY A O 1
ATOM 3347 N N 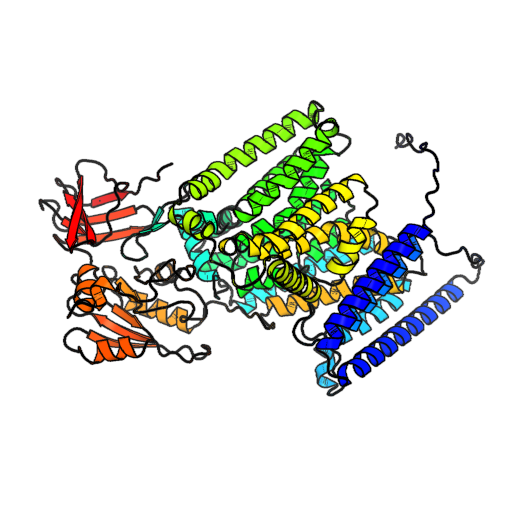. LEU A 1 431 ? 19.418 0.721 -1.539 1.00 79.44 431 LEU A N 1
ATOM 3348 C CA . LEU A 1 431 ? 18.935 0.810 -2.918 1.00 79.44 431 LEU A CA 1
ATOM 3349 C C . LEU A 1 431 ? 19.679 -0.122 -3.869 1.00 79.44 431 LEU A C 1
ATOM 3351 O O . LEU A 1 431 ? 19.033 -0.854 -4.618 1.00 79.44 431 LEU A O 1
ATOM 3355 N N . LEU A 1 432 ? 21.013 -0.138 -3.833 1.00 81.12 432 LEU A N 1
ATOM 3356 C CA . LEU A 1 432 ? 21.790 -1.014 -4.712 1.00 81.12 432 LEU A CA 1
ATOM 3357 C C . LEU A 1 432 ? 21.415 -2.486 -4.549 1.00 81.12 432 LEU A C 1
ATOM 3359 O O . LEU A 1 432 ? 21.318 -3.218 -5.532 1.00 81.12 432 LEU A O 1
ATOM 3363 N N . MET A 1 433 ? 21.226 -2.916 -3.302 1.00 82.44 433 MET A N 1
ATOM 3364 C CA . MET A 1 433 ? 21.022 -4.325 -2.988 1.00 82.44 433 MET A CA 1
ATOM 3365 C C . MET A 1 433 ? 19.584 -4.771 -3.241 1.00 82.44 433 MET A C 1
ATOM 3367 O O . MET A 1 433 ? 19.360 -5.925 -3.596 1.00 82.44 433 MET A O 1
ATOM 3371 N N . ASN A 1 434 ? 18.605 -3.874 -3.105 1.00 86.38 434 ASN A N 1
ATOM 3372 C CA . ASN A 1 434 ? 17.191 -4.233 -3.187 1.00 86.38 434 ASN A CA 1
ATOM 3373 C C . ASN A 1 434 ? 16.503 -3.859 -4.507 1.00 86.38 434 ASN A C 1
ATOM 3375 O O . ASN A 1 434 ? 15.353 -4.252 -4.715 1.00 86.38 434 ASN A O 1
ATOM 3379 N N . VAL A 1 435 ? 17.147 -3.106 -5.395 1.00 89.69 435 VAL A N 1
ATOM 3380 C CA . VAL A 1 435 ? 16.576 -2.733 -6.696 1.00 89.69 435 VAL A CA 1
ATOM 3381 C C . VAL A 1 435 ? 16.989 -3.742 -7.763 1.00 89.69 435 VAL A C 1
ATOM 3383 O O . VAL A 1 435 ? 18.106 -4.254 -7.773 1.00 89.69 435 VAL A O 1
ATOM 3386 N N . ASN A 1 436 ? 16.074 -4.038 -8.685 1.00 91.06 436 ASN A N 1
ATOM 3387 C CA . ASN A 1 436 ? 16.343 -4.927 -9.808 1.00 91.06 436 ASN A CA 1
ATOM 3388 C C . ASN A 1 436 ? 17.564 -4.421 -10.612 1.00 91.06 436 ASN A C 1
ATOM 3390 O O . ASN A 1 436 ? 17.564 -3.251 -11.004 1.00 91.06 436 ASN A O 1
ATOM 3394 N N . PRO A 1 437 ? 18.567 -5.265 -10.932 1.00 89.50 437 PRO A N 1
ATOM 3395 C CA . PRO A 1 437 ? 19.765 -4.842 -11.665 1.00 89.50 437 PRO A CA 1
ATOM 3396 C C . PRO A 1 437 ? 19.473 -4.129 -12.990 1.00 89.50 437 PRO A C 1
ATOM 3398 O O . PRO A 1 437 ? 20.186 -3.195 -13.361 1.00 89.50 437 PRO A O 1
ATOM 3401 N N . LEU A 1 438 ? 18.396 -4.516 -13.686 1.00 92.00 438 LEU A N 1
ATOM 3402 C CA . LEU A 1 438 ? 17.942 -3.829 -14.895 1.00 92.00 438 LEU A CA 1
ATOM 3403 C C . LEU A 1 438 ? 17.502 -2.393 -14.592 1.00 92.00 438 LEU A C 1
ATOM 3405 O O . LEU A 1 438 ? 17.882 -1.479 -15.316 1.00 92.00 438 LEU A O 1
ATOM 3409 N N . VAL A 1 439 ? 16.736 -2.174 -13.523 1.00 92.94 439 VAL A N 1
ATOM 3410 C CA . VAL A 1 439 ? 16.306 -0.831 -13.100 1.00 92.94 439 VAL A CA 1
ATOM 3411 C C . VAL A 1 439 ? 17.499 -0.019 -12.610 1.00 92.94 439 VAL A C 1
ATOM 3413 O O . VAL A 1 439 ? 17.639 1.140 -12.980 1.00 92.94 439 VAL A O 1
ATOM 3416 N N . LEU A 1 440 ? 18.391 -0.627 -11.833 1.00 88.19 440 LEU A N 1
ATOM 3417 C CA . LEU A 1 440 ? 19.544 0.055 -11.265 1.00 88.19 440 LEU A CA 1
ATOM 3418 C C . LEU A 1 440 ? 20.519 0.525 -12.354 1.00 88.19 440 LEU A C 1
ATOM 3420 O O . LEU A 1 440 ? 20.754 1.723 -12.503 1.00 88.19 440 LEU A O 1
ATOM 3424 N N . VAL A 1 441 ? 21.051 -0.402 -13.156 1.00 86.38 441 VAL A N 1
ATOM 3425 C CA . VAL A 1 441 ? 22.084 -0.088 -14.155 1.00 86.38 441 VAL A CA 1
ATOM 3426 C C . VAL A 1 441 ? 21.473 0.635 -15.349 1.00 86.38 441 VAL A C 1
ATOM 3428 O O . VAL A 1 441 ? 21.946 1.708 -15.727 1.00 86.38 441 VAL A O 1
ATOM 3431 N N . ALA A 1 442 ? 20.403 0.091 -15.943 1.00 88.06 442 ALA A N 1
ATOM 3432 C CA . ALA A 1 442 ? 19.801 0.717 -17.116 1.00 88.06 442 ALA A CA 1
ATOM 3433 C C . ALA A 1 442 ? 18.976 1.955 -16.768 1.00 88.06 442 ALA A C 1
ATOM 3435 O O . ALA A 1 442 ? 18.841 2.824 -17.621 1.00 88.06 442 ALA A O 1
ATOM 3436 N N . GLY A 1 443 ? 18.434 2.070 -15.555 1.00 89.50 443 GLY A N 1
ATOM 3437 C CA . GLY A 1 443 ? 17.753 3.282 -15.109 1.00 89.50 443 GLY A CA 1
ATOM 3438 C C . GLY A 1 443 ? 18.741 4.401 -14.825 1.00 89.50 443 GLY A C 1
ATOM 3439 O O . GLY A 1 443 ? 18.634 5.453 -15.452 1.00 89.50 443 GLY A O 1
ATOM 3440 N N . ALA A 1 444 ? 19.742 4.177 -13.965 1.00 84.69 444 ALA A N 1
ATOM 3441 C CA . ALA A 1 444 ? 20.716 5.214 -13.614 1.00 84.69 444 ALA A CA 1
ATOM 3442 C C . ALA A 1 444 ? 21.509 5.690 -14.841 1.00 84.69 444 ALA A C 1
ATOM 3444 O O . ALA A 1 444 ? 21.590 6.889 -15.114 1.00 84.69 444 ALA A O 1
ATOM 3445 N N . ALA A 1 445 ? 22.021 4.762 -15.656 1.00 78.12 445 ALA A N 1
ATOM 3446 C CA . ALA A 1 445 ? 22.684 5.122 -16.906 1.00 78.12 445 ALA A CA 1
ATOM 3447 C C . ALA A 1 445 ? 21.701 5.629 -17.969 1.00 78.12 445 ALA A C 1
ATOM 3449 O O . ALA A 1 445 ? 22.032 6.509 -18.771 1.00 78.12 445 ALA A O 1
ATOM 3450 N N . GLY A 1 446 ? 20.481 5.092 -17.976 1.00 77.25 446 GLY A N 1
ATOM 3451 C CA . GLY A 1 446 ? 19.413 5.487 -18.884 1.00 77.25 446 GLY A CA 1
ATOM 3452 C C . GLY A 1 446 ? 19.058 6.954 -18.738 1.00 77.25 446 GLY A C 1
ATOM 3453 O O . GLY A 1 446 ? 18.847 7.599 -19.762 1.00 77.25 446 GLY A O 1
ATOM 3454 N N . VAL A 1 447 ? 19.096 7.518 -17.521 1.00 85.06 447 VAL A N 1
ATOM 3455 C CA . VAL A 1 447 ? 18.922 8.964 -17.318 1.00 85.06 447 VAL A CA 1
ATOM 3456 C C . VAL A 1 447 ? 19.875 9.726 -18.234 1.00 85.06 447 VAL A C 1
ATOM 3458 O O . VAL A 1 447 ? 19.428 10.548 -19.019 1.00 85.06 447 VAL A O 1
ATOM 3461 N N . TRP A 1 448 ? 21.165 9.403 -18.263 1.00 78.19 448 TRP A N 1
ATOM 3462 C CA . TRP A 1 448 ? 22.147 10.119 -19.089 1.00 78.19 448 TRP A CA 1
ATOM 3463 C C . TRP A 1 448 ? 22.000 9.856 -20.593 1.00 78.19 448 TRP A C 1
ATOM 3465 O O . TRP A 1 448 ? 22.242 10.743 -21.423 1.00 78.19 448 TRP A O 1
ATOM 3475 N N . VAL A 1 449 ? 21.565 8.650 -20.953 1.00 72.75 449 VAL A N 1
ATOM 3476 C CA . VAL A 1 449 ? 21.577 8.123 -22.326 1.00 72.75 449 VAL A CA 1
ATOM 3477 C C . VAL A 1 449 ? 20.247 8.295 -23.068 1.00 72.75 449 VAL A C 1
ATOM 3479 O O . VAL A 1 449 ? 20.213 8.191 -24.296 1.00 72.75 449 VAL A O 1
ATOM 3482 N N . MET A 1 450 ? 19.157 8.602 -22.362 1.00 80.19 450 MET A N 1
ATOM 3483 C CA . MET A 1 450 ? 17.831 8.776 -22.954 1.00 80.19 450 MET A CA 1
ATOM 3484 C C . MET A 1 450 ? 17.863 9.730 -24.163 1.00 80.19 450 MET A C 1
ATOM 3486 O O . MET A 1 450 ? 18.357 10.859 -24.052 1.00 80.19 450 MET A O 1
ATOM 3490 N N . PRO A 1 451 ? 17.299 9.322 -25.319 1.00 72.25 451 PRO A N 1
ATOM 3491 C CA . PRO A 1 451 ? 17.330 10.146 -26.527 1.00 72.25 451 PRO A CA 1
ATOM 3492 C C . PRO A 1 451 ? 16.437 11.393 -26.405 1.00 72.25 451 PRO A C 1
ATOM 3494 O O . PRO A 1 451 ? 16.682 12.406 -27.061 1.00 72.25 451 PRO A O 1
ATOM 3497 N N . TRP A 1 452 ? 15.427 11.355 -25.531 1.00 84.38 452 TRP A N 1
ATOM 3498 C CA . TRP A 1 452 ? 14.498 12.459 -25.293 1.00 84.38 452 TRP A CA 1
ATOM 3499 C C . TRP A 1 452 ? 15.080 13.476 -24.309 1.00 84.38 452 TRP A C 1
ATOM 3501 O O . TRP A 1 452 ? 14.888 13.369 -23.099 1.00 84.38 452 TRP A O 1
ATOM 3511 N N . LYS A 1 453 ? 15.772 14.495 -24.841 1.00 86.50 453 LYS A N 1
ATOM 3512 C CA . LYS A 1 453 ? 16.470 15.530 -24.050 1.00 86.50 453 LYS A CA 1
ATOM 3513 C C . LYS A 1 453 ? 15.605 16.145 -22.940 1.00 86.50 453 LYS A C 1
ATOM 3515 O O . LYS A 1 453 ? 16.106 16.329 -21.835 1.00 86.50 453 LYS A O 1
ATOM 3520 N N . TRP A 1 454 ? 14.344 16.468 -23.234 1.00 89.19 454 TRP A N 1
ATOM 3521 C CA . TRP A 1 454 ? 13.433 17.110 -22.280 1.00 89.19 454 TRP A CA 1
ATOM 3522 C C . TRP A 1 454 ? 12.928 16.147 -21.211 1.00 89.19 454 TRP A C 1
ATOM 3524 O O . TRP A 1 454 ? 13.077 16.443 -20.032 1.00 89.19 454 TRP A O 1
ATOM 3534 N N . LEU A 1 455 ? 12.430 14.971 -21.605 1.00 91.06 455 LEU A N 1
ATOM 3535 C CA . LEU A 1 455 ? 11.988 13.949 -20.652 1.00 91.06 455 LEU A CA 1
ATOM 3536 C C . LEU A 1 455 ? 13.120 13.543 -19.701 1.00 91.06 455 LEU A C 1
ATOM 3538 O O . LEU A 1 455 ? 12.909 13.401 -18.505 1.00 91.06 455 LEU A O 1
ATOM 3542 N N . ARG A 1 456 ? 14.349 13.449 -20.216 1.00 91.75 456 ARG A N 1
ATOM 3543 C CA . ARG A 1 456 ? 15.543 13.225 -19.400 1.00 91.75 456 ARG A CA 1
ATOM 3544 C C . ARG A 1 456 ? 15.735 14.291 -18.319 1.00 91.75 456 ARG A C 1
ATOM 3546 O O . ARG A 1 456 ? 16.020 13.935 -17.185 1.00 91.75 456 ARG A O 1
ATOM 3553 N N . ARG A 1 457 ? 15.615 15.581 -18.660 1.00 92.00 457 ARG A N 1
ATOM 3554 C CA . ARG A 1 457 ? 15.761 16.682 -17.686 1.00 92.00 457 ARG A CA 1
ATOM 3555 C C . ARG A 1 457 ? 14.696 16.605 -16.597 1.00 92.00 457 ARG A C 1
ATOM 3557 O O . ARG A 1 457 ? 15.005 16.831 -15.439 1.00 92.00 457 ARG A O 1
ATOM 3564 N N . TRP A 1 458 ? 13.476 16.246 -16.982 1.00 94.94 458 TRP A N 1
ATOM 3565 C CA . TRP A 1 458 ? 12.359 16.064 -16.062 1.00 94.94 458 TRP A CA 1
ATOM 3566 C C . TRP A 1 458 ? 12.621 14.921 -15.078 1.00 94.94 458 TRP A C 1
ATOM 3568 O O . TRP A 1 458 ? 12.548 15.124 -13.871 1.00 94.94 458 TRP A O 1
ATOM 3578 N N . VAL A 1 459 ? 13.015 13.748 -15.585 1.00 95.19 459 VAL A N 1
ATOM 3579 C CA . VAL A 1 459 ? 13.393 12.600 -14.745 1.00 95.19 459 VAL A CA 1
ATOM 3580 C C . VAL A 1 459 ? 14.562 12.950 -13.827 1.00 95.19 459 VAL A C 1
ATOM 3582 O O . VAL A 1 459 ? 14.490 12.673 -12.637 1.00 95.19 459 VAL A O 1
ATOM 3585 N N . ALA A 1 460 ? 15.613 13.583 -14.353 1.00 94.06 460 ALA A N 1
ATOM 3586 C CA . ALA A 1 460 ? 16.780 13.970 -13.564 1.00 94.06 460 ALA A CA 1
ATOM 3587 C C . ALA A 1 460 ? 16.430 14.974 -12.453 1.00 94.06 460 ALA A C 1
ATOM 3589 O O . ALA A 1 460 ? 16.925 14.827 -11.342 1.00 94.06 460 ALA A O 1
ATOM 3590 N N . GLY A 1 461 ? 15.560 15.953 -12.731 1.00 94.81 461 GLY A N 1
ATOM 3591 C CA . GLY A 1 461 ? 15.118 16.937 -11.741 1.00 94.81 461 GLY A CA 1
ATOM 3592 C C . GLY A 1 461 ? 14.351 16.301 -10.582 1.00 94.81 461 GLY A C 1
ATOM 3593 O O . GLY A 1 461 ? 14.682 16.542 -9.425 1.00 94.81 461 GLY A O 1
ATOM 3594 N N . VAL A 1 462 ? 13.381 15.428 -10.880 1.00 96.44 462 VAL A N 1
ATOM 3595 C CA . VAL A 1 462 ? 12.629 14.711 -9.833 1.00 96.44 462 VAL A CA 1
ATOM 3596 C C . VAL A 1 462 ? 13.525 13.722 -9.083 1.00 96.44 462 VAL A C 1
ATOM 3598 O O . VAL A 1 462 ? 13.428 13.615 -7.865 1.00 96.44 462 VAL A O 1
ATOM 3601 N N . LEU A 1 463 ? 14.428 13.024 -9.779 1.00 94.56 463 LEU A N 1
ATOM 3602 C CA . LEU A 1 463 ? 15.357 12.087 -9.146 1.00 94.56 463 LEU A CA 1
ATOM 3603 C C . LEU A 1 463 ? 16.322 12.801 -8.190 1.00 94.56 463 LEU A C 1
ATOM 3605 O O . LEU A 1 463 ? 16.556 12.303 -7.096 1.00 94.56 463 LEU A O 1
ATOM 3609 N N . LEU A 1 464 ? 16.846 13.969 -8.572 1.00 93.69 464 LEU A N 1
ATOM 3610 C CA . LEU A 1 464 ? 17.696 14.782 -7.701 1.00 93.69 464 LEU A CA 1
ATOM 3611 C C . LEU A 1 464 ? 16.947 15.213 -6.435 1.00 93.69 464 LEU A C 1
ATOM 3613 O O . LEU A 1 464 ? 17.488 15.107 -5.338 1.00 93.69 464 LEU A O 1
ATOM 3617 N N . PHE A 1 465 ? 15.693 15.646 -6.585 1.00 95.06 465 PHE A N 1
ATOM 3618 C CA . PHE A 1 465 ? 14.844 16.006 -5.451 1.00 95.06 465 PHE A CA 1
ATOM 3619 C C . PHE A 1 465 ? 14.595 14.813 -4.518 1.00 95.06 465 PHE A C 1
ATOM 3621 O O . PHE A 1 465 ? 14.714 14.947 -3.306 1.00 95.06 465 PHE A O 1
ATOM 3628 N N . LEU A 1 466 ? 14.328 13.626 -5.071 1.00 93.94 466 LEU A N 1
ATOM 3629 C CA . LEU A 1 466 ? 14.176 12.398 -4.284 1.00 93.94 466 LEU A CA 1
ATOM 3630 C C . LEU A 1 466 ? 15.449 12.026 -3.523 1.00 93.94 466 LEU A C 1
ATOM 3632 O O . LEU A 1 466 ? 15.355 11.659 -2.357 1.00 93.94 466 LEU A O 1
ATOM 3636 N N . VAL A 1 467 ? 16.621 12.137 -4.161 1.00 90.81 467 VAL A N 1
ATOM 3637 C CA . VAL A 1 467 ? 17.916 11.899 -3.504 1.00 90.81 467 VAL A CA 1
ATOM 3638 C C . VAL A 1 467 ? 18.108 12.854 -2.336 1.00 90.81 467 VAL A C 1
ATOM 3640 O O . VAL A 1 467 ? 18.468 12.406 -1.252 1.00 90.81 467 VAL A O 1
ATOM 3643 N N . LEU A 1 468 ? 17.802 14.139 -2.518 1.00 90.81 468 LEU A N 1
ATOM 3644 C CA . LEU A 1 468 ? 17.799 15.112 -1.427 1.00 90.81 468 LEU A CA 1
ATOM 3645 C C . LEU A 1 468 ? 16.849 14.696 -0.299 1.00 90.81 468 LEU A C 1
ATOM 3647 O O . LEU A 1 468 ? 17.268 14.666 0.857 1.00 90.81 468 LEU A O 1
ATOM 3651 N N . LEU A 1 469 ? 15.613 14.309 -0.629 1.00 90.81 469 LEU A N 1
ATOM 3652 C CA . LEU A 1 469 ? 14.623 13.905 0.366 1.00 90.81 469 LEU A CA 1
ATOM 3653 C C . LEU A 1 469 ? 15.072 12.694 1.181 1.00 90.81 469 LEU A C 1
ATOM 3655 O O . LEU A 1 469 ? 15.164 12.825 2.391 1.00 90.81 469 LEU A O 1
ATOM 3659 N N . PHE A 1 470 ? 15.401 11.546 0.579 1.00 89.75 470 PHE A N 1
ATOM 3660 C CA . PHE A 1 470 ? 15.742 10.360 1.385 1.00 89.75 470 PHE A CA 1
ATOM 3661 C C . PHE A 1 470 ? 17.106 10.464 2.087 1.00 89.75 470 PHE A C 1
ATOM 3663 O O . PHE A 1 470 ? 17.380 9.688 3.001 1.00 89.75 470 PHE A O 1
ATOM 3670 N N . SER A 1 471 ? 17.973 11.393 1.672 1.00 86.44 471 SER A N 1
ATOM 3671 C CA . SER A 1 471 ? 19.322 11.533 2.240 1.00 86.44 471 SER A CA 1
ATOM 3672 C C . SER A 1 471 ? 19.389 12.572 3.354 1.00 86.44 471 SER A C 1
ATOM 3674 O O . SER A 1 471 ? 20.039 12.329 4.370 1.00 86.44 471 SER A O 1
ATOM 3676 N N . VAL A 1 472 ? 18.724 13.717 3.173 1.00 87.69 472 VAL A N 1
ATOM 3677 C CA . VAL A 1 472 ? 18.773 14.851 4.108 1.00 87.69 472 VAL A CA 1
ATOM 3678 C C . VAL A 1 472 ? 17.569 14.847 5.039 1.00 87.69 472 VAL A C 1
ATOM 3680 O O . VAL A 1 472 ? 17.728 15.014 6.246 1.00 87.69 472 VAL A O 1
ATOM 3683 N N . ALA A 1 473 ? 16.368 14.617 4.506 1.00 86.00 473 ALA A N 1
ATOM 3684 C CA . ALA A 1 473 ? 15.150 14.824 5.275 1.00 86.00 473 ALA A CA 1
ATOM 3685 C C . ALA A 1 473 ? 14.997 13.877 6.481 1.00 86.00 473 ALA A C 1
ATOM 3687 O O . ALA A 1 473 ? 14.574 14.379 7.509 1.00 86.00 473 ALA A O 1
ATOM 3688 N N . PRO A 1 474 ? 15.418 12.594 6.468 1.00 85.19 474 PRO A N 1
ATOM 3689 C CA . PRO A 1 474 ? 15.386 11.752 7.672 1.00 85.19 474 PRO A CA 1
ATOM 3690 C C . PRO A 1 474 ? 16.255 12.261 8.824 1.00 85.19 474 PRO A C 1
ATOM 3692 O O . PRO A 1 474 ? 16.015 11.916 9.974 1.00 85.19 474 PRO A O 1
ATOM 3695 N N . VAL A 1 475 ? 17.277 13.072 8.533 1.00 83.62 475 VAL A N 1
ATOM 3696 C CA . VAL A 1 475 ? 18.131 13.671 9.568 1.00 83.62 475 VAL A CA 1
ATOM 3697 C C . VAL A 1 475 ? 17.481 14.923 10.160 1.00 83.62 475 VAL A C 1
ATOM 3699 O O . VAL A 1 475 ? 17.685 15.210 11.336 1.00 83.62 475 VAL A O 1
ATOM 3702 N N . CYS A 1 476 ? 16.706 15.657 9.358 1.00 81.69 476 CYS A N 1
ATOM 3703 C CA . CYS A 1 476 ? 16.027 16.887 9.773 1.00 81.69 476 CYS A CA 1
ATOM 3704 C C . CYS A 1 476 ? 14.609 16.650 10.318 1.00 81.69 476 CYS A C 1
ATOM 3706 O O . CYS A 1 476 ? 14.155 17.411 11.155 1.00 81.69 476 CYS A O 1
ATOM 3708 N N . LEU A 1 477 ? 13.915 15.629 9.814 1.00 81.88 477 LEU A N 1
ATOM 3709 C CA . LEU A 1 477 ? 12.505 15.299 10.045 1.00 81.88 477 LEU A CA 1
ATOM 3710 C C . LEU A 1 477 ? 12.351 13.764 10.154 1.00 81.88 477 LEU A C 1
ATOM 3712 O O . LEU A 1 477 ? 11.745 13.135 9.278 1.00 81.88 477 LEU A O 1
ATOM 3716 N N . PRO A 1 478 ? 12.938 13.126 11.185 1.00 75.00 478 PRO A N 1
ATOM 3717 C CA . PRO A 1 478 ? 12.989 11.664 11.299 1.00 75.00 478 PRO A CA 1
ATOM 3718 C C . PRO A 1 478 ? 11.597 11.018 11.374 1.00 75.00 478 PRO A C 1
ATOM 3720 O O . PRO A 1 478 ? 11.377 9.954 10.795 1.00 75.00 478 PRO A O 1
ATOM 3723 N N . ASN A 1 479 ? 10.624 11.688 11.996 1.00 75.56 479 ASN A N 1
ATOM 3724 C CA . ASN A 1 479 ? 9.275 11.151 12.193 1.00 75.56 479 ASN A CA 1
ATOM 3725 C C . ASN A 1 479 ? 8.430 11.125 10.902 1.00 75.56 479 ASN A C 1
ATOM 3727 O O . ASN A 1 479 ? 7.423 10.422 10.840 1.00 75.56 479 ASN A O 1
ATOM 3731 N N . MET A 1 480 ? 8.851 11.814 9.829 1.00 73.12 480 MET A N 1
ATOM 3732 C CA . MET A 1 480 ? 8.178 11.749 8.520 1.00 73.12 480 MET A CA 1
ATOM 3733 C C . MET A 1 480 ? 8.493 10.473 7.720 1.00 73.12 480 MET A C 1
ATOM 3735 O O . MET A 1 480 ? 7.879 10.248 6.673 1.00 73.12 480 MET A O 1
ATOM 3739 N N . GLN A 1 481 ? 9.454 9.656 8.171 1.00 77.50 481 GLN A N 1
ATOM 3740 C CA . GLN A 1 481 ? 9.861 8.404 7.516 1.00 77.50 481 GLN A CA 1
ATOM 3741 C C . GLN A 1 481 ? 10.238 8.587 6.029 1.00 77.50 481 GLN A C 1
ATOM 3743 O O . GLN A 1 481 ? 9.935 7.761 5.154 1.00 77.50 481 GLN A O 1
ATOM 3748 N N . LEU A 1 482 ? 10.875 9.720 5.706 1.00 84.31 482 LEU A N 1
ATOM 3749 C CA . LEU A 1 482 ? 11.200 10.118 4.330 1.00 84.31 482 LEU A CA 1
ATOM 3750 C C . LEU A 1 482 ? 12.313 9.274 3.699 1.00 84.31 482 LEU A C 1
ATOM 3752 O O . LEU A 1 482 ? 12.516 9.343 2.486 1.00 84.31 482 LEU A O 1
ATOM 3756 N N . GLU A 1 483 ? 12.972 8.402 4.461 1.00 82.50 483 GLU A N 1
ATOM 3757 C CA . GLU A 1 483 ? 13.863 7.368 3.936 1.00 82.50 483 GLU A CA 1
ATOM 3758 C C . GLU A 1 483 ? 13.139 6.454 2.937 1.00 82.50 483 GLU A C 1
ATOM 3760 O O . GLU A 1 483 ? 13.727 5.990 1.955 1.00 82.50 483 GLU A O 1
ATOM 3765 N N . ARG A 1 484 ? 11.816 6.290 3.092 1.00 85.00 484 ARG A N 1
ATOM 3766 C CA . ARG A 1 484 ? 10.963 5.535 2.163 1.00 85.00 484 ARG A CA 1
ATOM 3767 C C . ARG A 1 484 ? 10.939 6.136 0.751 1.00 85.00 484 ARG A C 1
ATOM 3769 O O . ARG A 1 484 ? 10.612 5.425 -0.202 1.00 85.00 484 ARG A O 1
ATOM 3776 N N . MET A 1 485 ? 11.355 7.395 0.562 1.00 90.25 485 MET A N 1
ATOM 3777 C CA . MET A 1 485 ? 11.470 8.025 -0.764 1.00 90.25 485 MET A CA 1
ATOM 3778 C C . MET A 1 485 ? 12.506 7.343 -1.668 1.00 90.25 485 MET A C 1
ATOM 3780 O O . MET A 1 485 ? 12.418 7.448 -2.895 1.00 90.25 485 MET A O 1
ATOM 3784 N N . ALA A 1 486 ? 13.418 6.549 -1.100 1.00 88.12 486 ALA A N 1
ATOM 3785 C CA . ALA A 1 486 ? 14.289 5.650 -1.850 1.00 88.12 486 ALA A CA 1
ATOM 3786 C C . ALA A 1 486 ? 13.482 4.686 -2.753 1.00 88.12 486 ALA A C 1
ATOM 3788 O O . ALA A 1 486 ? 13.804 4.489 -3.928 1.00 88.12 486 ALA A O 1
ATOM 3789 N N . ILE A 1 487 ? 12.363 4.147 -2.259 1.00 90.06 487 ILE A N 1
ATOM 3790 C CA . ILE A 1 487 ? 11.480 3.251 -3.027 1.00 90.06 487 ILE A CA 1
ATOM 3791 C C . ILE A 1 487 ? 10.932 3.974 -4.263 1.00 90.06 487 ILE A C 1
ATOM 3793 O O . ILE A 1 487 ? 10.879 3.406 -5.356 1.00 90.06 487 ILE A O 1
ATOM 3797 N N . MET A 1 488 ? 10.585 5.252 -4.104 1.00 93.00 488 MET A N 1
ATOM 3798 C CA . MET A 1 488 ? 10.008 6.075 -5.169 1.00 93.00 488 MET A CA 1
ATOM 3799 C C . MET A 1 488 ? 11.060 6.438 -6.215 1.00 93.00 488 MET A C 1
ATOM 3801 O O . MET A 1 488 ? 10.763 6.444 -7.410 1.00 93.00 488 MET A O 1
ATOM 3805 N N . ALA A 1 489 ? 12.312 6.638 -5.792 1.00 92.69 489 ALA A N 1
ATOM 3806 C CA . ALA A 1 489 ? 13.446 6.778 -6.702 1.00 92.69 489 ALA A CA 1
ATOM 3807 C C . ALA A 1 489 ? 13.636 5.517 -7.557 1.00 92.69 489 ALA A C 1
ATOM 3809 O O . ALA A 1 489 ? 13.766 5.622 -8.778 1.00 92.69 489 ALA A O 1
ATOM 3810 N N . ALA A 1 490 ? 13.562 4.325 -6.956 1.00 91.94 490 ALA A N 1
ATOM 3811 C CA . ALA A 1 490 ? 13.625 3.066 -7.700 1.00 91.94 490 ALA A CA 1
ATOM 3812 C C . ALA A 1 490 ? 12.473 2.928 -8.713 1.00 91.94 490 ALA A C 1
ATOM 3814 O O . ALA A 1 490 ? 12.708 2.554 -9.863 1.00 91.94 490 ALA A O 1
ATOM 3815 N N . GLY A 1 491 ? 11.245 3.286 -8.321 1.00 94.19 491 GLY A N 1
ATOM 3816 C CA . GLY A 1 491 ? 10.096 3.325 -9.230 1.00 94.19 491 GLY A CA 1
ATOM 3817 C C . GLY A 1 491 ? 10.305 4.300 -10.393 1.00 94.19 491 GLY A C 1
ATOM 3818 O O . GLY A 1 491 ? 10.082 3.953 -11.552 1.00 94.19 491 GLY A O 1
ATOM 3819 N N . LEU A 1 492 ? 10.810 5.506 -10.120 1.00 95.44 492 LEU A N 1
ATOM 3820 C CA . LEU A 1 492 ? 11.085 6.513 -11.147 1.00 95.44 492 LEU A CA 1
ATOM 3821 C C . LEU A 1 492 ? 12.150 6.052 -12.156 1.00 95.44 492 LEU A C 1
ATOM 3823 O O . LEU A 1 492 ? 12.017 6.327 -13.352 1.00 95.44 492 LEU A O 1
ATOM 3827 N N . LEU A 1 493 ? 13.168 5.309 -11.707 1.00 95.06 493 LEU A N 1
ATOM 3828 C CA . LEU A 1 493 ? 14.219 4.740 -12.560 1.00 95.06 493 LEU A CA 1
ATOM 3829 C C . LEU A 1 493 ? 13.701 3.702 -13.574 1.00 95.06 493 LEU A C 1
ATOM 3831 O O . LEU A 1 493 ? 14.385 3.420 -14.564 1.00 95.06 493 LEU A O 1
ATOM 3835 N N . VAL A 1 494 ? 12.477 3.190 -13.415 1.00 96.31 494 VAL A N 1
ATOM 3836 C CA . VAL A 1 494 ? 11.845 2.301 -14.403 1.00 96.31 494 VAL A CA 1
ATOM 3837 C C . VAL A 1 494 ? 11.658 2.994 -15.756 1.00 96.31 494 VAL A C 1
ATOM 3839 O O . VAL A 1 494 ? 11.836 2.367 -16.801 1.00 96.31 494 VAL A O 1
ATOM 3842 N N . LEU A 1 495 ? 11.354 4.295 -15.773 1.00 95.50 495 LEU A N 1
ATOM 3843 C CA . LEU A 1 495 ? 11.163 5.065 -17.005 1.00 95.50 495 LEU A CA 1
ATOM 3844 C C . LEU A 1 495 ? 12.438 5.141 -17.878 1.00 95.50 495 LEU A C 1
ATOM 3846 O O . LEU A 1 495 ? 12.380 4.746 -19.051 1.00 95.50 495 LEU A O 1
ATOM 3850 N N . PRO A 1 496 ? 13.598 5.601 -17.364 1.00 94.56 496 PRO A N 1
ATOM 3851 C CA . PRO A 1 496 ? 14.847 5.568 -18.120 1.00 94.56 496 PRO A CA 1
ATOM 3852 C C . PRO A 1 496 ? 15.314 4.141 -18.442 1.00 94.56 496 PRO A C 1
ATOM 3854 O O . PRO A 1 496 ? 15.812 3.918 -19.550 1.00 94.56 496 PRO A O 1
ATOM 3857 N N . ALA A 1 497 ? 15.089 3.166 -17.552 1.00 94.56 497 ALA A N 1
ATOM 3858 C CA . ALA A 1 497 ? 15.417 1.766 -17.822 1.00 94.56 497 ALA A CA 1
ATOM 3859 C C . ALA A 1 497 ? 14.631 1.236 -19.030 1.00 94.56 497 ALA A C 1
ATOM 3861 O O . ALA A 1 497 ? 15.214 0.723 -19.983 1.00 94.56 497 ALA A O 1
ATOM 3862 N N . ALA A 1 498 ? 13.314 1.442 -19.057 1.00 94.94 498 ALA A N 1
ATOM 3863 C CA . ALA A 1 498 ? 12.441 1.047 -20.158 1.00 94.94 498 ALA A CA 1
ATOM 3864 C C . ALA A 1 498 ? 12.837 1.697 -21.496 1.00 94.94 498 ALA A C 1
ATOM 3866 O O . ALA A 1 498 ? 12.851 1.040 -22.544 1.00 94.94 498 ALA A O 1
ATOM 3867 N N . ALA A 1 499 ? 13.190 2.985 -21.467 1.00 90.44 499 ALA A N 1
ATOM 3868 C CA . ALA A 1 499 ? 13.677 3.718 -22.630 1.00 90.44 499 ALA A CA 1
ATOM 3869 C C . ALA A 1 499 ? 14.963 3.107 -23.209 1.00 90.44 499 ALA A C 1
ATOM 3871 O O . ALA A 1 499 ? 15.080 2.958 -24.431 1.00 90.44 499 ALA A O 1
ATOM 3872 N N . TRP A 1 500 ? 15.912 2.740 -22.346 1.00 88.38 500 TRP A N 1
ATOM 3873 C CA . TRP A 1 500 ? 17.184 2.157 -22.759 1.00 88.38 500 TRP A CA 1
ATOM 3874 C C . TRP A 1 500 ? 17.057 0.694 -23.196 1.00 88.38 500 TRP A C 1
ATOM 3876 O O . TRP A 1 500 ? 17.547 0.318 -24.262 1.00 88.38 500 TRP A O 1
ATOM 3886 N N . LEU A 1 501 ? 16.349 -0.130 -22.425 1.00 91.19 501 LEU A N 1
ATOM 3887 C CA . LEU A 1 501 ? 16.175 -1.554 -22.714 1.00 91.19 501 LEU A CA 1
ATOM 3888 C C . LEU A 1 501 ? 15.454 -1.769 -24.047 1.00 91.19 501 LEU A C 1
ATOM 3890 O O . LEU A 1 501 ? 15.847 -2.634 -24.827 1.00 91.19 501 LEU A O 1
ATOM 3894 N N . ARG A 1 502 ? 14.477 -0.913 -24.379 1.00 91.44 502 ARG A N 1
ATOM 3895 C CA . ARG A 1 502 ? 13.888 -0.843 -25.728 1.00 91.44 502 ARG A CA 1
ATOM 3896 C C . ARG A 1 502 ? 14.962 -0.669 -26.796 1.00 91.44 502 ARG A C 1
ATOM 3898 O O . ARG A 1 502 ? 14.944 -1.365 -27.803 1.00 91.44 502 ARG A O 1
ATOM 3905 N N . VAL A 1 503 ? 15.866 0.292 -26.607 1.00 86.25 503 VAL A N 1
ATOM 3906 C CA . VAL A 1 503 ? 16.930 0.598 -27.570 1.00 86.25 503 VAL A CA 1
ATOM 3907 C C . VAL A 1 503 ? 17.862 -0.597 -27.763 1.00 86.25 503 VAL A C 1
ATOM 3909 O O . VAL A 1 503 ? 18.277 -0.829 -28.900 1.00 86.25 503 VAL A O 1
ATOM 3912 N N . ALA A 1 504 ? 18.169 -1.334 -26.695 1.00 86.38 504 ALA A N 1
ATOM 3913 C CA . ALA A 1 504 ? 18.996 -2.534 -26.747 1.00 86.38 504 ALA A CA 1
ATOM 3914 C C . ALA A 1 504 ? 18.279 -3.707 -27.439 1.00 86.38 504 ALA A C 1
ATOM 3916 O O . ALA A 1 504 ? 18.853 -4.323 -28.335 1.00 86.38 504 ALA A O 1
ATOM 3917 N N . LEU A 1 505 ? 17.021 -3.982 -27.081 1.00 88.69 505 LEU A N 1
ATOM 3918 C CA . LEU A 1 505 ? 16.252 -5.110 -27.621 1.00 88.69 505 LEU A CA 1
ATOM 3919 C C . LEU A 1 505 ? 15.794 -4.898 -29.071 1.00 88.69 505 LEU A C 1
ATOM 3921 O O . LEU A 1 505 ? 15.791 -5.850 -29.848 1.00 88.69 505 LEU A O 1
ATOM 3925 N N . ASP A 1 506 ? 15.462 -3.663 -29.465 1.00 86.75 506 ASP A N 1
ATOM 3926 C CA . ASP A 1 506 ? 15.085 -3.343 -30.849 1.00 86.75 506 ASP A CA 1
ATOM 3927 C C . ASP A 1 506 ? 16.309 -3.311 -31.798 1.00 86.75 506 ASP A C 1
ATOM 3929 O O . ASP A 1 506 ? 16.139 -3.327 -33.019 1.00 86.75 506 ASP A O 1
ATOM 3933 N N . ASN A 1 507 ? 17.545 -3.262 -31.274 1.00 82.62 507 ASN A N 1
ATOM 3934 C CA . ASN A 1 507 ? 18.760 -3.289 -32.092 1.00 82.62 507 ASN A CA 1
ATOM 3935 C C . ASN A 1 507 ? 19.055 -4.719 -32.574 1.00 82.62 507 ASN A C 1
ATOM 3937 O O . ASN A 1 507 ? 19.239 -5.635 -31.776 1.00 82.62 507 ASN A O 1
ATOM 3941 N N . ARG A 1 508 ? 19.116 -4.909 -33.896 1.00 81.56 508 ARG A N 1
ATOM 3942 C CA . ARG A 1 508 ? 19.305 -6.221 -34.535 1.00 81.56 508 ARG A CA 1
ATOM 3943 C C . ARG A 1 508 ? 20.760 -6.591 -34.817 1.00 81.56 508 ARG A C 1
ATOM 3945 O O . ARG A 1 508 ? 21.016 -7.668 -35.348 1.00 81.56 508 ARG A O 1
ATOM 3952 N N . SER A 1 509 ? 21.718 -5.750 -34.425 1.00 82.06 509 SER A N 1
ATOM 3953 C CA . SER A 1 509 ? 23.138 -6.046 -34.622 1.00 82.06 509 SER A CA 1
ATOM 3954 C C . SER A 1 509 ? 23.506 -7.402 -33.994 1.00 82.06 509 SER A C 1
ATOM 3956 O O . SER A 1 509 ? 23.281 -7.605 -32.792 1.00 82.06 509 SER A O 1
ATOM 3958 N N . PRO A 1 510 ? 24.077 -8.351 -34.764 1.00 78.00 510 PRO A N 1
ATOM 3959 C CA . PRO A 1 510 ? 24.488 -9.650 -34.233 1.00 78.00 510 PRO A CA 1
ATOM 3960 C C . PRO A 1 510 ? 25.573 -9.504 -33.157 1.00 78.00 510 PRO A C 1
ATOM 3962 O O . PRO A 1 510 ? 25.637 -10.316 -32.239 1.00 78.00 510 PRO A O 1
ATOM 3965 N N . ARG A 1 511 ? 26.350 -8.412 -33.192 1.00 81.31 511 ARG A N 1
ATOM 3966 C CA . ARG A 1 511 ? 27.390 -8.086 -32.202 1.00 81.31 511 ARG A CA 1
ATOM 3967 C C . ARG A 1 511 ? 26.837 -7.869 -30.790 1.00 81.31 511 ARG A C 1
ATOM 3969 O O . ARG A 1 511 ? 27.554 -8.052 -29.815 1.00 81.31 511 ARG A O 1
ATOM 3976 N N . LEU A 1 512 ? 25.559 -7.501 -30.671 1.00 82.19 512 LEU A N 1
ATOM 3977 C CA . LEU A 1 512 ? 24.875 -7.253 -29.396 1.00 82.19 512 LEU A CA 1
ATOM 3978 C C . LEU A 1 512 ? 24.032 -8.444 -28.929 1.00 82.19 512 LEU A C 1
ATOM 3980 O O . LEU A 1 512 ? 23.188 -8.302 -28.045 1.00 82.19 512 LEU A O 1
ATOM 3984 N N . LEU A 1 513 ? 24.205 -9.616 -29.543 1.00 83.94 513 LEU A N 1
ATOM 3985 C CA . LEU A 1 513 ? 23.392 -10.788 -29.238 1.00 83.94 513 LEU A CA 1
ATOM 3986 C C . LEU A 1 513 ? 23.466 -11.184 -27.757 1.00 83.94 513 LEU A C 1
ATOM 3988 O O . LEU A 1 513 ? 22.425 -11.351 -27.128 1.00 83.94 513 LEU A O 1
ATOM 3992 N N . VAL A 1 514 ? 24.674 -11.250 -27.192 1.00 84.94 514 VAL A N 1
ATOM 3993 C CA . VAL A 1 514 ? 24.881 -11.606 -25.779 1.00 84.94 514 VAL A CA 1
ATOM 3994 C C . VAL A 1 514 ? 24.225 -10.584 -24.849 1.00 84.94 514 VAL A C 1
ATOM 3996 O O . VAL A 1 514 ? 23.496 -10.967 -23.943 1.00 84.94 514 VAL A O 1
ATOM 3999 N N . ALA A 1 515 ? 24.388 -9.282 -25.110 1.00 85.25 515 ALA A N 1
ATOM 4000 C CA . ALA A 1 515 ? 23.769 -8.234 -24.293 1.00 85.25 515 ALA A CA 1
ATOM 4001 C C . ALA A 1 515 ? 22.230 -8.331 -24.285 1.00 85.25 515 ALA A C 1
ATOM 4003 O O . ALA A 1 515 ? 21.601 -8.185 -23.239 1.00 85.25 515 ALA A O 1
ATOM 4004 N N . ARG A 1 516 ? 21.612 -8.629 -25.436 1.00 87.75 516 ARG A N 1
ATOM 4005 C CA . ARG A 1 516 ? 20.157 -8.849 -25.530 1.00 87.75 516 ARG A CA 1
ATOM 4006 C C . ARG A 1 516 ? 19.717 -10.110 -24.792 1.00 87.75 516 ARG A C 1
ATOM 4008 O O . ARG A 1 516 ? 18.708 -10.071 -24.094 1.00 87.75 516 ARG A O 1
ATOM 4015 N N . ALA A 1 517 ? 20.475 -11.197 -24.925 1.00 88.81 517 ALA A N 1
ATOM 4016 C CA . ALA A 1 517 ? 20.213 -12.446 -24.219 1.00 88.81 517 ALA A CA 1
ATOM 4017 C C . ALA A 1 517 ? 20.261 -12.255 -22.697 1.00 88.81 517 ALA A C 1
ATOM 4019 O O . ALA A 1 517 ? 19.353 -12.708 -22.010 1.00 88.81 517 ALA A O 1
ATOM 4020 N N . VAL A 1 518 ? 21.246 -11.506 -22.191 1.00 89.06 518 VAL A N 1
ATOM 4021 C CA . VAL A 1 518 ? 21.351 -11.141 -20.768 1.00 89.06 518 VAL A CA 1
ATOM 4022 C C . VAL A 1 518 ? 20.127 -10.350 -20.307 1.00 89.06 518 VAL A C 1
ATOM 4024 O O . VAL A 1 518 ? 19.549 -10.674 -19.275 1.00 89.06 518 VAL A O 1
ATOM 4027 N N . ILE A 1 519 ? 19.695 -9.342 -21.073 1.00 91.12 519 ILE A N 1
ATOM 4028 C CA . ILE A 1 519 ? 18.505 -8.546 -20.730 1.00 91.12 519 ILE A CA 1
ATOM 4029 C C . ILE A 1 519 ? 17.256 -9.433 -20.637 1.00 91.12 519 ILE A C 1
ATOM 4031 O O . ILE A 1 519 ? 16.511 -9.338 -19.665 1.00 91.12 519 ILE A O 1
ATOM 4035 N N . LEU A 1 520 ? 17.025 -10.298 -21.630 1.00 91.56 520 LEU A N 1
ATOM 4036 C CA . LEU A 1 520 ? 15.871 -11.204 -21.637 1.00 91.56 520 LEU A CA 1
ATOM 4037 C C . LEU A 1 520 ? 15.944 -12.232 -20.504 1.00 91.56 520 LEU A C 1
ATOM 4039 O O . LEU A 1 520 ? 14.939 -12.461 -19.834 1.00 91.56 520 LEU A O 1
ATOM 4043 N N . ALA A 1 521 ? 17.123 -12.805 -20.249 1.00 91.75 521 ALA A N 1
ATOM 4044 C CA . ALA A 1 521 ? 17.344 -13.721 -19.135 1.00 91.75 521 ALA A CA 1
ATOM 4045 C C . ALA A 1 521 ? 17.028 -13.050 -17.797 1.00 91.75 521 ALA A C 1
ATOM 4047 O O . ALA A 1 521 ? 16.291 -13.620 -16.999 1.00 91.75 521 ALA A O 1
ATOM 4048 N N . LEU A 1 522 ? 17.498 -11.817 -17.578 1.00 91.81 522 LEU A N 1
ATOM 4049 C CA . LEU A 1 522 ? 17.206 -11.074 -16.352 1.00 91.81 522 LEU A CA 1
ATOM 4050 C C . LEU A 1 522 ? 15.715 -10.771 -16.199 1.00 91.81 522 LEU A C 1
ATOM 4052 O O . LEU A 1 522 ? 15.198 -10.950 -15.102 1.00 91.81 522 LEU A O 1
ATOM 4056 N N . LEU A 1 523 ? 15.012 -10.393 -17.274 1.00 93.25 523 LEU A N 1
ATOM 4057 C CA . LEU A 1 523 ? 13.558 -10.187 -17.232 1.00 93.25 523 LEU A CA 1
ATOM 4058 C C . LEU A 1 523 ? 12.814 -11.463 -16.806 1.00 93.25 523 LEU A C 1
ATOM 4060 O O . LEU A 1 523 ? 11.938 -11.401 -15.947 1.00 93.25 523 LEU A O 1
ATOM 4064 N N . VAL A 1 524 ? 13.184 -12.623 -17.359 1.00 92.88 524 VAL A N 1
ATOM 4065 C CA . VAL A 1 524 ? 12.587 -13.914 -16.974 1.00 92.88 524 VAL A CA 1
ATOM 4066 C C . VAL A 1 524 ? 12.952 -14.283 -15.533 1.00 92.88 524 VAL A C 1
ATOM 4068 O O . VAL A 1 524 ? 12.074 -14.648 -14.753 1.00 92.88 524 VAL A O 1
ATOM 4071 N N . CYS A 1 525 ? 14.216 -14.121 -15.131 1.00 91.62 525 CYS A N 1
ATOM 4072 C CA . CYS A 1 525 ? 14.645 -14.344 -13.750 1.00 91.62 525 CYS A CA 1
ATOM 4073 C C . CYS A 1 525 ? 13.888 -13.449 -12.760 1.00 91.62 525 CYS A C 1
ATOM 4075 O O . CYS A 1 525 ? 13.594 -13.895 -11.651 1.00 91.62 525 CYS A O 1
ATOM 4077 N N . SER A 1 526 ? 13.548 -12.208 -13.130 1.00 92.69 526 SER A N 1
ATOM 4078 C CA . SER A 1 526 ? 12.752 -11.311 -12.282 1.00 92.69 526 SER A CA 1
ATOM 4079 C C . SER A 1 526 ? 11.34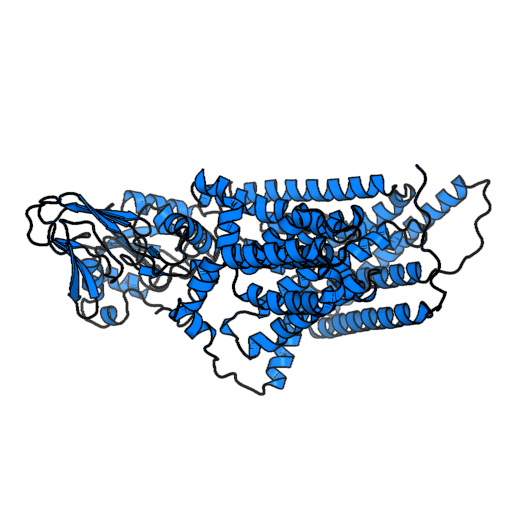8 -11.851 -12.028 1.00 92.69 526 SER A C 1
ATOM 4081 O O . SER A 1 526 ? 10.861 -11.737 -10.905 1.00 92.69 526 SER A O 1
ATOM 4083 N N . LEU A 1 527 ? 10.730 -12.519 -13.006 1.00 91.75 527 LEU A N 1
ATOM 4084 C CA . LEU A 1 527 ? 9.457 -13.217 -12.799 1.00 91.75 527 LEU A CA 1
ATOM 4085 C C . LEU A 1 527 ? 9.627 -14.425 -11.867 1.00 91.75 527 LEU A C 1
ATOM 4087 O O . LEU A 1 527 ? 8.847 -14.597 -10.934 1.00 91.75 527 LEU A O 1
ATOM 4091 N N . THR A 1 528 ? 10.688 -15.219 -12.024 1.00 88.81 528 THR A N 1
ATOM 4092 C CA . THR A 1 528 ? 10.983 -16.320 -11.086 1.00 88.81 528 THR A CA 1
ATOM 4093 C C . THR A 1 528 ? 11.207 -15.810 -9.657 1.00 88.81 528 THR A C 1
ATOM 4095 O O . THR A 1 528 ? 10.790 -16.449 -8.690 1.00 88.81 528 THR A O 1
ATOM 4098 N N . ASN A 1 529 ? 11.830 -14.638 -9.505 1.00 90.06 529 ASN A N 1
ATOM 4099 C CA . ASN A 1 529 ? 11.987 -13.976 -8.212 1.00 90.06 529 ASN A CA 1
ATOM 4100 C C . ASN A 1 529 ? 10.633 -13.577 -7.613 1.00 90.06 529 ASN A C 1
ATOM 4102 O O . ASN A 1 529 ? 10.365 -13.845 -6.442 1.00 90.06 529 ASN A O 1
ATOM 4106 N N . LEU A 1 530 ? 9.763 -13.001 -8.444 1.00 91.69 530 LEU A N 1
ATOM 4107 C CA . LEU A 1 530 ? 8.406 -12.608 -8.082 1.00 91.69 530 LEU A CA 1
ATOM 4108 C C . LEU A 1 530 ? 7.575 -13.802 -7.599 1.00 91.69 530 LEU A C 1
ATOM 4110 O O . LEU A 1 530 ? 6.859 -13.695 -6.608 1.00 91.69 530 LEU A O 1
ATOM 4114 N N . ALA A 1 531 ? 7.747 -14.972 -8.217 1.00 91.81 531 ALA A N 1
ATOM 4115 C CA . ALA A 1 531 ? 7.104 -16.204 -7.769 1.00 91.81 531 ALA A CA 1
ATOM 4116 C C . ALA A 1 531 ? 7.470 -16.571 -6.321 1.00 91.81 531 ALA A C 1
ATOM 4118 O O . ALA A 1 531 ? 6.655 -17.144 -5.601 1.00 91.81 531 ALA A O 1
ATOM 4119 N N . ARG A 1 532 ? 8.695 -16.260 -5.875 1.00 90.75 532 ARG A N 1
ATOM 4120 C CA . ARG A 1 532 ? 9.100 -16.478 -4.478 1.00 90.75 532 ARG A CA 1
ATOM 4121 C C . ARG A 1 532 ? 8.497 -15.444 -3.542 1.00 90.75 532 ARG A C 1
ATOM 4123 O O . ARG A 1 532 ? 8.058 -15.830 -2.465 1.00 90.75 532 ARG A O 1
ATOM 4130 N N . VAL A 1 533 ? 8.440 -14.180 -3.968 1.00 92.00 533 VAL A N 1
ATOM 4131 C CA . VAL A 1 533 ? 7.755 -13.107 -3.232 1.00 92.00 533 VAL A CA 1
ATOM 4132 C C . VAL A 1 533 ? 6.309 -13.505 -2.966 1.00 92.00 533 VAL A C 1
ATOM 4134 O O . VAL A 1 533 ? 5.923 -13.605 -1.811 1.00 92.00 533 VAL A O 1
ATOM 4137 N N . TYR A 1 534 ? 5.551 -13.845 -4.010 1.00 94.00 534 TYR A N 1
ATOM 4138 C CA . TYR A 1 534 ? 4.120 -14.143 -3.897 1.00 94.00 534 TYR A CA 1
ATOM 4139 C C . TYR A 1 534 ? 3.791 -15.503 -3.246 1.00 94.00 534 TYR A C 1
ATOM 4141 O O . TYR A 1 534 ? 2.647 -15.755 -2.882 1.00 94.00 534 TYR A O 1
ATOM 4149 N N . LYS A 1 535 ? 4.791 -16.379 -3.071 1.00 91.25 535 LYS A N 1
ATOM 4150 C CA . LYS A 1 535 ? 4.712 -17.593 -2.232 1.00 91.25 535 LYS A CA 1
ATOM 4151 C C . LYS A 1 535 ? 5.159 -17.349 -0.784 1.00 91.25 535 LYS A C 1
ATOM 4153 O O . LYS A 1 535 ? 5.347 -18.315 -0.050 1.00 91.25 535 LYS A O 1
ATOM 4158 N N . SER A 1 536 ? 5.470 -16.103 -0.415 1.00 90.50 536 SER A N 1
ATOM 4159 C CA . SER A 1 536 ? 6.105 -15.740 0.857 1.00 90.50 536 SER A CA 1
ATOM 4160 C C . SER A 1 536 ? 7.354 -16.584 1.189 1.00 90.50 536 SER A C 1
ATOM 4162 O O . SER A 1 536 ? 7.599 -16.959 2.335 1.00 90.50 536 SER A O 1
ATOM 4164 N N . ARG A 1 537 ? 8.180 -16.897 0.181 1.00 88.12 537 ARG A N 1
ATOM 4165 C CA . ARG A 1 537 ? 9.455 -17.629 0.329 1.00 88.12 537 ARG A CA 1
ATOM 4166 C C . ARG A 1 537 ? 10.650 -16.677 0.339 1.00 88.12 537 ARG A C 1
ATOM 4168 O O . ARG A 1 537 ? 11.635 -16.887 -0.370 1.00 88.12 537 ARG A O 1
ATOM 4175 N N . THR A 1 538 ? 10.527 -15.597 1.098 1.00 86.62 538 THR A N 1
ATOM 4176 C CA . THR A 1 538 ? 11.536 -14.542 1.244 1.00 86.62 538 THR A CA 1
ATOM 4177 C C . THR A 1 538 ? 11.791 -14.292 2.735 1.00 86.62 538 THR A C 1
ATOM 4179 O O . THR A 1 538 ? 10.991 -14.734 3.554 1.00 86.62 538 THR A O 1
ATOM 4182 N N . PRO A 1 539 ? 12.870 -13.589 3.129 1.00 84.31 539 PRO A N 1
ATOM 4183 C CA . PRO A 1 539 ? 13.089 -13.238 4.534 1.00 84.31 539 PRO A CA 1
ATOM 4184 C C . PRO A 1 539 ? 11.970 -12.366 5.130 1.00 84.31 539 PRO A C 1
ATOM 4186 O O . PRO A 1 539 ? 11.668 -12.476 6.312 1.00 84.31 539 PRO A O 1
ATOM 4189 N N . ALA A 1 540 ? 11.331 -11.528 4.307 1.00 87.00 540 ALA A N 1
ATOM 4190 C CA . ALA A 1 540 ? 10.201 -10.687 4.698 1.00 87.00 540 ALA A CA 1
ATOM 4191 C C . ALA A 1 540 ? 8.888 -11.413 4.363 1.00 87.00 540 ALA A C 1
ATOM 4193 O O . ALA A 1 540 ? 8.293 -11.205 3.304 1.00 87.00 540 ALA A O 1
ATOM 4194 N N . THR A 1 541 ? 8.502 -12.339 5.240 1.00 89.19 541 THR A N 1
ATOM 4195 C CA . THR A 1 541 ? 7.340 -13.219 5.046 1.00 89.19 541 THR A CA 1
ATOM 4196 C C . THR A 1 541 ? 6.024 -12.536 5.392 1.00 89.19 541 THR A C 1
ATOM 4198 O O . THR A 1 541 ? 5.960 -11.759 6.336 1.00 89.19 541 THR A O 1
ATOM 4201 N N . TYR A 1 542 ? 4.954 -12.892 4.693 1.00 90.88 542 TYR A N 1
ATOM 4202 C CA . TYR A 1 542 ? 3.588 -12.514 5.047 1.00 90.88 542 TYR A CA 1
ATOM 4203 C C . TYR A 1 542 ? 2.705 -13.757 5.082 1.00 90.88 542 TYR A C 1
ATOM 4205 O O . TYR A 1 542 ? 3.003 -14.783 4.462 1.00 90.88 542 TYR A O 1
ATOM 4213 N N . THR A 1 543 ? 1.612 -13.684 5.825 1.00 88.94 543 THR A N 1
ATOM 4214 C CA . THR A 1 543 ? 0.685 -14.805 6.022 1.00 88.94 543 THR A CA 1
ATOM 4215 C C . THR A 1 543 ? -0.718 -14.411 5.595 1.00 88.94 543 THR A C 1
ATOM 4217 O O . THR A 1 543 ? -0.996 -13.228 5.457 1.00 88.94 543 THR A O 1
ATOM 4220 N N . GLY A 1 544 ? -1.596 -15.380 5.332 1.00 90.50 544 GLY A N 1
ATOM 4221 C CA . GLY A 1 544 ? -3.039 -15.125 5.389 1.00 90.50 544 GLY A CA 1
ATOM 4222 C C . GLY A 1 544 ? -3.519 -15.070 6.843 1.00 90.50 544 GLY A C 1
ATOM 4223 O O . GLY A 1 544 ? -2.714 -15.225 7.766 1.00 90.50 544 GLY A O 1
ATOM 4224 N N . ILE A 1 545 ? -4.827 -14.902 7.051 1.00 90.19 545 ILE A N 1
ATOM 4225 C CA . ILE A 1 545 ? -5.431 -14.967 8.393 1.00 90.19 545 ILE A CA 1
ATOM 4226 C C . ILE A 1 545 ? -5.172 -16.352 8.998 1.00 90.19 545 ILE A C 1
ATOM 4228 O O . ILE A 1 545 ? -5.647 -17.364 8.468 1.00 90.19 545 ILE A O 1
ATOM 4232 N N . ARG A 1 546 ? -4.416 -16.389 10.101 1.00 87.81 546 ARG A N 1
ATOM 4233 C CA . ARG A 1 546 ? -4.018 -17.627 10.783 1.00 87.81 546 ARG A CA 1
ATOM 4234 C C . ARG A 1 546 ? -5.218 -18.342 11.421 1.00 87.81 546 ARG A C 1
ATOM 4236 O O . ARG A 1 546 ? -6.149 -17.664 11.854 1.00 87.81 546 ARG A O 1
ATOM 4243 N N . PRO A 1 547 ? -5.184 -19.684 11.541 1.00 88.12 547 PRO A N 1
ATOM 4244 C CA . PRO A 1 547 ? -6.221 -20.441 12.243 1.00 88.12 547 PRO A CA 1
ATOM 4245 C C . PRO A 1 547 ? -6.461 -19.954 13.677 1.00 88.12 547 PRO A C 1
ATOM 4247 O O . PRO A 1 547 ? -7.610 -19.751 14.039 1.00 88.12 547 PRO A O 1
ATOM 4250 N N . SER A 1 548 ? -5.396 -19.642 14.425 1.00 87.44 548 SER A N 1
ATOM 4251 C CA . SER A 1 548 ? -5.462 -19.091 15.791 1.00 87.44 548 SER A CA 1
ATOM 4252 C C . SER A 1 548 ? -6.295 -17.808 15.884 1.00 87.44 548 SER A C 1
ATOM 4254 O O . SER A 1 548 ? -7.077 -17.630 16.810 1.00 87.44 548 SER A O 1
ATOM 4256 N N . ILE A 1 549 ? -6.180 -16.918 14.894 1.00 89.88 549 ILE A N 1
ATOM 4257 C CA . ILE A 1 549 ? -6.981 -15.688 14.836 1.00 89.88 549 ILE A CA 1
ATOM 4258 C C . ILE A 1 549 ? -8.438 -15.991 14.504 1.00 89.88 549 ILE A C 1
ATOM 4260 O O . ILE A 1 549 ? -9.325 -15.340 15.049 1.00 89.88 549 ILE A O 1
ATOM 4264 N N . ARG A 1 550 ? -8.711 -16.974 13.639 1.00 91.25 550 ARG A N 1
ATOM 4265 C CA . ARG A 1 550 ? -10.089 -17.391 13.329 1.00 91.25 550 ARG A CA 1
ATOM 4266 C C . ARG A 1 550 ? -10.763 -18.024 14.539 1.00 91.25 550 ARG A C 1
ATOM 4268 O O . ARG A 1 550 ? -11.914 -17.709 14.801 1.00 91.25 550 ARG A O 1
ATOM 4275 N N . GLU A 1 551 ? -10.034 -18.863 15.264 1.00 92.69 551 GLU A N 1
ATOM 4276 C CA . GLU A 1 551 ? -10.478 -19.494 16.503 1.00 92.69 551 GLU A CA 1
ATOM 4277 C C . GLU A 1 551 ? -10.772 -18.445 17.577 1.00 92.69 551 GLU A C 1
ATOM 4279 O O . GLU A 1 551 ? -11.892 -18.394 18.076 1.00 92.69 551 GLU A O 1
ATOM 4284 N N . LEU A 1 552 ? -9.831 -17.527 17.835 1.00 92.75 552 LEU A N 1
ATOM 4285 C CA . LEU A 1 552 ? -10.047 -16.406 18.752 1.00 92.75 552 LEU A CA 1
ATOM 4286 C C . LEU A 1 552 ? -11.266 -15.573 18.334 1.00 92.75 552 LEU A C 1
ATOM 4288 O O . LEU A 1 552 ? -12.103 -15.237 19.160 1.00 92.75 552 LEU A O 1
ATOM 4292 N N . THR A 1 553 ? -11.397 -15.256 17.046 1.00 94.25 553 THR A N 1
ATOM 4293 C CA . THR A 1 553 ? -12.533 -14.482 16.521 1.00 94.25 553 THR A CA 1
ATOM 4294 C C . THR A 1 553 ? -13.865 -15.204 16.740 1.00 94.25 553 THR A C 1
ATOM 4296 O O . THR A 1 553 ? -14.843 -14.571 17.137 1.00 94.25 553 THR A O 1
ATOM 4299 N N . ALA A 1 554 ? -13.914 -16.510 16.465 1.00 96.00 554 ALA A N 1
ATOM 4300 C CA . ALA A 1 554 ? -15.106 -17.328 16.655 1.00 96.00 554 ALA A CA 1
ATOM 4301 C C . ALA A 1 554 ? -15.483 -17.405 18.137 1.00 96.00 554 ALA A C 1
ATOM 4303 O O . ALA A 1 554 ? -16.627 -17.122 18.483 1.00 96.00 554 ALA A O 1
ATOM 4304 N N . TRP A 1 555 ? -14.501 -17.664 19.003 1.00 96.62 555 TRP A N 1
ATOM 4305 C CA . TRP A 1 555 ? -14.694 -17.698 20.447 1.00 96.62 555 TRP A CA 1
ATOM 4306 C C . TRP A 1 555 ? -15.197 -16.357 20.982 1.00 96.62 555 TRP A C 1
ATOM 4308 O O . TRP A 1 555 ? -16.174 -16.318 21.717 1.00 96.62 555 TRP A O 1
ATOM 4318 N N . VAL A 1 556 ? -14.600 -15.236 20.560 1.00 96.81 556 VAL A N 1
ATOM 4319 C CA . VAL A 1 556 ? -15.042 -13.898 20.985 1.00 96.81 556 VAL A CA 1
ATOM 4320 C C . VAL A 1 556 ? -16.485 -13.641 20.559 1.00 96.81 556 VAL A C 1
ATOM 4322 O O . VAL A 1 556 ? -17.266 -13.094 21.331 1.00 96.81 556 VAL A O 1
ATOM 4325 N N . ARG A 1 557 ? -16.867 -14.046 19.346 1.00 95.94 557 ARG A N 1
ATOM 4326 C CA . ARG A 1 557 ? -18.242 -13.891 18.859 1.00 95.94 557 ARG A CA 1
ATOM 4327 C C . ARG A 1 557 ? -19.245 -14.722 19.661 1.00 95.94 557 ARG A C 1
ATOM 4329 O O . ARG A 1 557 ? -20.383 -14.290 19.817 1.00 95.94 557 ARG A O 1
ATOM 4336 N N . GLU A 1 558 ? -18.846 -15.899 20.121 1.00 96.25 558 GLU A N 1
ATOM 4337 C CA . GLU A 1 558 ? -19.712 -16.818 20.859 1.00 96.25 558 GLU A CA 1
ATOM 4338 C C . GLU A 1 558 ? -19.813 -16.458 22.347 1.00 96.25 558 GLU A C 1
ATOM 4340 O O . GLU A 1 558 ? -20.908 -16.436 22.898 1.00 96.25 558 GLU A O 1
ATOM 4345 N N . GLN A 1 559 ? -18.684 -16.131 22.979 1.00 96.12 559 GLN A N 1
ATOM 4346 C CA . GLN A 1 559 ? -18.567 -16.030 24.436 1.00 96.12 559 GLN A CA 1
ATOM 4347 C C . GLN A 1 559 ? -18.646 -14.596 24.965 1.00 96.12 559 GLN A C 1
ATOM 4349 O O . GLN A 1 559 ? -19.089 -14.378 26.091 1.00 96.12 559 GLN A O 1
ATOM 4354 N N . VAL A 1 560 ? -18.248 -13.590 24.175 1.00 95.50 560 VAL A N 1
ATOM 4355 C CA . VAL A 1 560 ? -18.394 -12.188 24.589 1.00 95.50 560 VAL A CA 1
ATOM 4356 C C . VAL A 1 560 ? -19.826 -11.736 24.278 1.00 95.50 560 VAL A C 1
ATOM 4358 O O . VAL A 1 560 ? -20.236 -11.795 23.112 1.00 95.50 560 VAL A O 1
ATOM 4361 N N . PRO A 1 561 ? -20.599 -11.254 25.269 1.00 93.00 561 PRO A N 1
ATOM 4362 C CA . PRO A 1 561 ? -21.953 -10.755 25.048 1.00 93.00 561 PRO A CA 1
ATOM 4363 C C . PRO A 1 561 ? -21.998 -9.597 24.045 1.00 93.00 561 PRO A C 1
ATOM 4365 O O . PRO A 1 561 ? -21.047 -8.822 23.918 1.00 93.00 561 PRO A O 1
ATOM 4368 N N . ALA A 1 562 ? -23.114 -9.460 23.325 1.00 89.50 562 ALA A N 1
ATOM 4369 C CA . ALA A 1 562 ? -23.282 -8.413 22.314 1.00 89.50 562 ALA A CA 1
ATOM 4370 C C . ALA A 1 562 ? -23.283 -6.993 22.908 1.00 89.50 562 ALA A C 1
ATOM 4372 O O . ALA A 1 562 ? -22.899 -6.051 22.215 1.00 89.50 562 ALA A O 1
ATOM 4373 N N . ASP A 1 563 ? -23.679 -6.850 24.173 1.00 88.88 563 ASP A N 1
ATOM 4374 C CA . ASP A 1 563 ? -23.647 -5.635 24.990 1.00 88.88 563 ASP A CA 1
ATOM 4375 C C . ASP A 1 563 ? -22.347 -5.491 25.808 1.00 88.88 563 ASP A C 1
ATOM 4377 O O . ASP A 1 563 ? -22.107 -4.444 26.402 1.00 88.88 563 ASP A O 1
ATOM 4381 N N . GLY A 1 564 ? -21.467 -6.493 25.789 1.00 92.31 564 GLY A N 1
ATOM 4382 C CA . GLY A 1 564 ? -20.160 -6.460 26.438 1.00 92.31 564 GLY A CA 1
ATOM 4383 C C . GLY A 1 564 ? -19.045 -5.886 25.561 1.00 92.31 564 GLY A C 1
ATOM 4384 O O . GLY A 1 564 ? -19.231 -5.576 24.376 1.00 92.31 564 GLY A O 1
ATOM 4385 N N . ARG A 1 565 ? -17.855 -5.767 26.162 1.00 96.19 565 ARG A N 1
ATOM 4386 C CA . ARG A 1 565 ? -16.583 -5.478 25.477 1.00 96.19 565 ARG A CA 1
ATOM 4387 C C . ARG A 1 565 ? -15.497 -6.478 25.853 1.00 96.19 565 ARG A C 1
ATOM 4389 O O . ARG A 1 565 ? -15.500 -7.002 26.971 1.00 96.19 565 ARG A O 1
ATOM 4396 N N . LEU A 1 566 ? -14.566 -6.692 24.923 1.00 96.88 566 LEU A N 1
ATOM 4397 C CA . LEU A 1 566 ? -13.311 -7.407 25.159 1.00 96.88 566 LEU A CA 1
ATOM 4398 C C . LEU A 1 566 ? -12.177 -6.399 25.367 1.00 96.88 566 LEU A C 1
ATOM 4400 O O . LEU A 1 566 ? -11.928 -5.566 24.500 1.00 96.88 566 LEU A O 1
ATOM 4404 N N . LEU A 1 567 ? -11.453 -6.494 26.474 1.00 96.62 567 LEU A N 1
ATOM 4405 C CA . LEU A 1 567 ? -10.275 -5.676 26.741 1.00 96.62 567 LEU A CA 1
ATOM 4406 C C . LEU A 1 567 ? -8.997 -6.473 26.494 1.00 96.62 567 LEU A C 1
ATOM 4408 O O . LEU A 1 567 ? -8.858 -7.591 26.967 1.00 96.62 567 LEU A O 1
ATOM 4412 N N . PHE A 1 568 ? -8.028 -5.885 25.804 1.00 95.38 568 PHE A N 1
ATOM 4413 C CA . PHE A 1 568 ? -6.672 -6.406 25.734 1.00 95.38 568 PHE A CA 1
ATOM 4414 C C . PHE A 1 568 ? -5.809 -5.714 26.787 1.00 95.38 568 PHE A C 1
ATOM 4416 O O . PHE A 1 568 ? -5.561 -4.510 26.688 1.00 95.38 568 PHE A O 1
ATOM 4423 N N . ALA A 1 569 ? -5.363 -6.463 27.797 1.00 93.69 569 ALA A N 1
ATOM 4424 C CA . ALA A 1 569 ? -4.596 -5.906 28.903 1.00 93.69 569 ALA A CA 1
ATOM 4425 C C . ALA A 1 569 ? -3.095 -5.873 28.575 1.00 93.69 569 ALA A C 1
ATOM 4427 O O . ALA A 1 569 ? -2.493 -6.881 28.186 1.00 93.69 569 ALA A O 1
ATOM 4428 N N . GLY A 1 570 ? -2.491 -4.699 28.750 1.00 89.06 570 GLY A N 1
ATOM 4429 C CA . GLY A 1 570 ? -1.114 -4.406 28.373 1.00 89.06 570 GLY A CA 1
ATOM 4430 C C . GLY A 1 570 ? -0.898 -4.214 26.866 1.00 89.06 570 GLY A C 1
ATOM 4431 O O . GLY A 1 570 ? -1.822 -4.075 26.070 1.00 89.06 570 GLY A O 1
ATOM 4432 N N . SER A 1 571 ? 0.375 -4.187 26.475 1.00 83.31 571 SER A N 1
ATOM 4433 C CA . SER A 1 571 ? 0.795 -3.908 25.100 1.00 83.31 571 SER A CA 1
ATOM 4434 C C . SER A 1 571 ? 0.529 -5.093 24.164 1.00 83.31 571 SER A C 1
ATOM 4436 O O . SER A 1 571 ? 1.027 -6.197 24.407 1.00 83.31 571 SER A O 1
ATOM 4438 N N . VAL A 1 572 ? -0.200 -4.837 23.071 1.00 78.38 572 VAL A N 1
ATOM 4439 C CA . VAL A 1 572 ? -0.645 -5.842 22.086 1.00 78.38 572 VAL A CA 1
ATOM 4440 C C . VAL A 1 572 ? 0.218 -5.923 20.816 1.00 78.38 572 VAL A C 1
ATOM 4442 O O . VAL A 1 572 ? 0.415 -7.021 20.298 1.00 78.38 572 VAL A O 1
ATOM 4445 N N . VAL A 1 573 ? 0.769 -4.800 20.334 1.00 70.88 573 VAL A N 1
ATOM 4446 C CA . VAL A 1 573 ? 1.651 -4.658 19.147 1.00 70.88 573 VAL A CA 1
ATOM 4447 C C . VAL A 1 573 ? 1.286 -5.615 17.990 1.00 70.88 573 VAL A C 1
ATOM 4449 O O . VAL A 1 573 ? 0.231 -5.460 17.378 1.00 70.88 573 VAL A O 1
ATOM 4452 N N . HIS A 1 574 ? 2.137 -6.611 17.699 1.00 68.19 574 HIS A N 1
ATOM 4453 C CA . HIS A 1 574 ? 1.931 -7.668 16.697 1.00 68.19 574 HIS A CA 1
ATOM 4454 C C . HIS A 1 574 ? 1.815 -9.062 17.333 1.00 68.19 574 HIS A C 1
ATOM 4456 O O . HIS A 1 574 ? 2.082 -10.067 16.668 1.00 68.19 574 HIS A O 1
ATOM 4462 N N . ALA A 1 575 ? 1.518 -9.132 18.635 1.00 73.19 575 ALA A N 1
ATOM 4463 C CA . ALA A 1 575 ? 1.498 -10.396 19.363 1.00 73.19 575 ALA A CA 1
ATOM 4464 C C . ALA A 1 575 ? 0.464 -11.349 18.754 1.00 73.19 575 ALA A C 1
ATOM 4466 O O . ALA A 1 575 ? 0.747 -12.516 18.548 1.00 73.19 575 ALA A O 1
ATOM 4467 N N . TYR A 1 576 ? -0.692 -10.844 18.332 1.00 77.44 576 TYR A N 1
ATOM 4468 C CA . TYR A 1 576 ? -1.796 -11.675 17.866 1.00 77.44 576 TYR A CA 1
ATOM 4469 C C . TYR A 1 576 ? -1.676 -11.994 16.370 1.00 77.44 576 TYR A C 1
ATOM 4471 O O . TYR A 1 576 ? -2.058 -11.216 15.494 1.00 77.44 576 TYR A O 1
ATOM 4479 N N . GLY A 1 577 ? -1.146 -13.180 16.059 1.00 71.56 577 GLY A N 1
ATOM 4480 C CA . GLY A 1 577 ? -1.129 -13.719 14.696 1.00 71.56 577 GLY A CA 1
ATOM 4481 C C . GLY A 1 577 ? -0.199 -12.980 13.726 1.00 71.56 577 GLY A C 1
ATOM 4482 O O . GLY A 1 577 ? -0.427 -13.017 12.516 1.00 71.56 577 GLY A O 1
ATOM 4483 N N . ARG A 1 578 ? 0.854 -12.331 14.251 1.00 77.69 578 ARG A N 1
ATOM 4484 C CA . ARG A 1 578 ? 1.829 -11.482 13.529 1.00 77.69 578 ARG A CA 1
ATOM 4485 C C . ARG A 1 578 ? 1.254 -10.210 12.901 1.00 77.69 578 ARG A C 1
ATOM 4487 O O . ARG A 1 578 ? 1.937 -9.605 12.077 1.00 77.69 578 ARG A O 1
ATOM 4494 N N . GLY A 1 579 ? 0.036 -9.810 13.246 1.00 81.44 579 GLY A N 1
ATOM 4495 C CA . GLY A 1 579 ? -0.590 -8.578 12.769 1.00 81.44 579 GLY A CA 1
ATOM 4496 C C . GLY A 1 579 ? -1.065 -7.705 13.919 1.00 81.44 579 GLY A C 1
ATOM 4497 O O . GLY A 1 579 ? -1.141 -8.153 15.061 1.00 81.44 579 GLY A O 1
ATOM 4498 N N . HIS A 1 580 ? -1.391 -6.456 13.606 1.00 87.81 580 HIS A N 1
ATOM 4499 C CA . HIS A 1 580 ? -2.129 -5.607 14.535 1.00 87.81 580 HIS A CA 1
ATOM 4500 C C . HIS A 1 580 ? -3.555 -6.120 14.760 1.00 87.81 580 HIS A C 1
ATOM 4502 O O . HIS A 1 580 ? -4.136 -6.796 13.907 1.00 87.81 580 HIS A O 1
ATOM 4508 N N . ILE A 1 581 ? -4.144 -5.770 15.904 1.00 90.62 581 ILE A N 1
ATOM 4509 C CA . ILE A 1 581 ? -5.503 -6.200 16.262 1.00 90.62 581 ILE A CA 1
ATOM 4510 C C . ILE A 1 581 ? -6.601 -5.270 15.729 1.00 90.62 581 ILE A C 1
ATOM 4512 O O . ILE A 1 581 ? -7.770 -5.585 15.914 1.00 90.62 581 ILE A O 1
ATOM 4516 N N . ALA A 1 582 ? -6.259 -4.179 15.026 1.00 91.81 582 ALA A N 1
ATOM 4517 C CA . ALA A 1 582 ? -7.192 -3.163 14.513 1.00 91.81 582 ALA A CA 1
ATOM 4518 C C . ALA A 1 582 ? -8.468 -3.718 13.862 1.00 91.81 582 ALA A C 1
ATOM 4520 O O . ALA A 1 582 ? -9.542 -3.155 14.048 1.00 91.81 582 ALA A O 1
ATOM 4521 N N . TYR A 1 583 ? -8.360 -4.801 13.086 1.00 93.88 583 TYR A N 1
ATOM 4522 C CA . TYR A 1 583 ? -9.486 -5.370 12.337 1.00 93.88 583 TYR A CA 1
ATOM 4523 C C . TYR A 1 583 ? -10.324 -6.379 13.135 1.00 93.88 583 TYR A C 1
ATOM 4525 O O . TYR A 1 583 ? -11.409 -6.765 12.698 1.00 93.88 583 TYR A O 1
ATOM 4533 N N . LEU A 1 584 ? -9.852 -6.792 14.314 1.00 94.00 584 LEU A N 1
ATOM 4534 C CA . LEU A 1 584 ? -10.510 -7.795 15.144 1.00 94.00 584 LEU A CA 1
ATOM 4535 C C . LEU A 1 584 ? -11.950 -7.426 15.553 1.00 94.00 584 LEU A C 1
ATOM 4537 O O . LEU A 1 584 ? -12.781 -8.328 15.512 1.00 94.00 584 LEU A O 1
ATOM 4541 N N . PRO A 1 585 ? -12.312 -6.159 15.855 1.00 94.62 585 PRO A N 1
ATOM 4542 C CA . PRO A 1 585 ? -13.694 -5.809 16.182 1.00 94.62 585 PRO A CA 1
ATOM 4543 C C . PRO A 1 585 ? -14.677 -6.141 15.061 1.00 94.62 585 PRO A C 1
ATOM 4545 O O . PRO A 1 585 ? -15.776 -6.625 15.319 1.00 94.62 585 PRO A O 1
ATOM 4548 N N . LEU A 1 586 ? -14.267 -5.919 13.807 1.00 94.38 586 LEU A N 1
ATOM 4549 C CA . LEU A 1 586 ? -15.090 -6.213 12.633 1.00 94.38 586 LEU A CA 1
ATOM 4550 C C . LEU A 1 586 ? -15.118 -7.712 12.338 1.00 94.38 586 LEU A C 1
ATOM 4552 O O . LEU A 1 586 ? -16.170 -8.242 12.002 1.00 94.38 586 LEU A O 1
ATOM 4556 N N . LEU A 1 587 ? -13.988 -8.406 12.512 1.00 93.50 587 LEU A N 1
ATOM 4557 C CA . LEU A 1 587 ? -13.938 -9.863 12.384 1.00 93.50 587 LEU A CA 1
ATOM 4558 C C . LEU A 1 587 ? -14.829 -10.554 13.420 1.00 93.50 587 LEU A C 1
ATOM 4560 O O . LEU A 1 587 ? -15.570 -11.471 13.076 1.00 93.50 587 LEU A O 1
ATOM 4564 N N . ALA A 1 588 ? -14.762 -10.140 14.683 1.00 94.94 588 ALA A N 1
ATOM 4565 C CA . ALA A 1 588 ? -15.487 -10.779 15.776 1.00 94.94 588 ALA A CA 1
ATOM 4566 C C . ALA A 1 588 ? -16.933 -10.283 15.895 1.00 94.94 588 ALA A C 1
ATOM 4568 O O . ALA A 1 588 ? -17.785 -11.000 16.416 1.00 94.94 588 ALA A O 1
ATOM 4569 N N . GLY A 1 589 ? -17.229 -9.083 15.388 1.00 94.50 589 GLY A N 1
ATOM 4570 C CA . GLY A 1 589 ? -18.511 -8.415 15.599 1.00 94.50 589 GLY A CA 1
ATOM 4571 C C . GLY A 1 589 ? -18.688 -7.972 17.053 1.00 94.50 589 GLY A C 1
ATOM 4572 O O . GLY A 1 589 ? -19.785 -8.087 17.599 1.00 94.50 589 GLY A O 1
ATOM 4573 N N . ARG A 1 590 ? -17.604 -7.534 17.704 1.00 95.19 590 ARG A N 1
ATOM 4574 C CA . ARG A 1 590 ? -17.576 -7.106 19.112 1.00 95.19 590 ARG A CA 1
ATOM 4575 C C . ARG A 1 590 ? -16.752 -5.841 19.275 1.00 95.19 590 ARG A C 1
ATOM 4577 O O . ARG A 1 590 ? -15.774 -5.645 18.564 1.00 95.19 590 ARG A O 1
ATOM 4584 N N . GLU A 1 591 ? -17.151 -4.985 20.208 1.00 95.81 591 GLU A N 1
ATOM 4585 C CA . GLU A 1 591 ? -16.360 -3.813 20.589 1.00 95.81 591 GLU A CA 1
ATOM 4586 C C . GLU A 1 591 ? -15.161 -4.240 21.436 1.00 95.81 591 GLU A C 1
ATOM 4588 O O . GLU A 1 591 ? -15.272 -5.123 22.294 1.00 95.81 591 GLU A O 1
ATOM 4593 N N . ILE A 1 592 ? -14.012 -3.615 21.185 1.00 96.06 592 ILE A N 1
ATOM 4594 C CA . ILE A 1 592 ? -12.742 -3.995 21.803 1.00 96.06 592 ILE A CA 1
ATOM 4595 C C . ILE A 1 592 ? -12.083 -2.772 22.437 1.00 96.06 592 ILE A C 1
ATOM 4597 O O . ILE A 1 592 ? -12.247 -1.641 21.981 1.00 96.06 592 ILE A O 1
ATOM 4601 N N . MET A 1 593 ? -11.325 -2.993 23.506 1.00 95.44 593 MET A N 1
ATOM 4602 C CA . MET A 1 593 ? -10.529 -1.966 24.164 1.00 95.44 593 MET A CA 1
ATOM 4603 C C . MET A 1 593 ? -9.052 -2.364 24.212 1.00 95.44 593 MET A C 1
ATOM 4605 O O . MET A 1 593 ? -8.735 -3.501 24.547 1.00 95.44 593 MET A O 1
ATOM 4609 N N . ALA A 1 594 ? -8.152 -1.449 23.852 1.00 93.50 594 ALA A N 1
ATOM 4610 C CA . ALA A 1 594 ? -6.704 -1.657 23.848 1.00 93.50 594 ALA A CA 1
ATOM 4611 C C . ALA A 1 594 ? -5.947 -0.318 23.808 1.00 93.50 594 ALA A C 1
ATOM 4613 O O . ALA A 1 594 ? -6.452 0.677 23.280 1.00 93.50 594 ALA A O 1
ATOM 4614 N N . CYS A 1 595 ? -4.699 -0.311 24.283 1.00 85.88 595 CYS A N 1
ATOM 4615 C CA . CYS A 1 595 ? -3.824 0.862 24.193 1.00 85.88 595 CYS A CA 1
ATOM 4616 C C . CYS A 1 595 ? -3.344 1.160 22.765 1.00 85.88 595 CYS A C 1
ATOM 4618 O O . CYS A 1 595 ? -3.360 2.310 22.334 1.00 85.88 595 CYS A O 1
ATOM 4620 N N . ASP A 1 596 ? -2.935 0.129 22.025 1.00 81.06 596 ASP A N 1
ATOM 4621 C CA . ASP A 1 596 ? -2.371 0.269 20.684 1.00 81.06 596 ASP A CA 1
ATOM 4622 C C . ASP A 1 596 ? -2.928 -0.783 19.727 1.00 81.06 596 ASP A C 1
ATOM 4624 O O . ASP A 1 596 ? -2.391 -1.875 19.592 1.00 81.06 596 ASP A O 1
ATOM 4628 N N . TYR A 1 597 ? -4.010 -0.459 19.029 1.00 82.25 597 TYR A N 1
ATOM 4629 C CA . TYR A 1 597 ? -4.610 -1.376 18.063 1.00 82.25 597 TYR A CA 1
ATOM 4630 C C . TYR A 1 597 ? -4.128 -1.152 16.626 1.00 82.25 597 TYR A C 1
ATOM 4632 O O . TYR A 1 597 ? -4.329 -2.041 15.801 1.00 82.25 597 TYR A O 1
ATOM 4640 N N . TYR A 1 598 ? -3.481 -0.018 16.321 1.00 77.94 598 TYR A N 1
ATOM 4641 C CA . TYR A 1 598 ? -3.021 0.338 14.973 1.00 77.94 598 TYR A CA 1
ATOM 4642 C C . TYR A 1 598 ? -1.515 0.163 14.740 1.00 77.94 598 TYR A C 1
ATOM 4644 O O . TYR A 1 598 ? -1.117 0.246 13.578 1.00 77.94 598 TYR A O 1
ATOM 4652 N N . GLY A 1 599 ? -0.711 -0.042 15.789 1.00 74.56 599 GLY A N 1
ATOM 4653 C CA . GLY A 1 599 ? 0.747 0.067 15.713 1.00 74.56 599 GLY A CA 1
ATOM 4654 C C . GLY A 1 599 ? 1.216 1.516 15.772 1.00 74.56 599 GLY A C 1
ATOM 4655 O O . GLY A 1 599 ? 2.029 1.938 14.949 1.00 74.56 599 GLY A O 1
ATOM 4656 N N . PHE A 1 600 ? 0.635 2.319 16.664 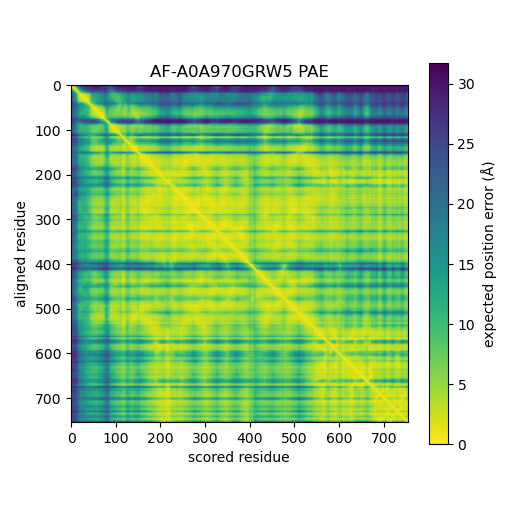1.00 73.44 600 PHE A N 1
ATOM 4657 C CA . PHE A 1 600 ? 0.966 3.734 16.789 1.00 73.44 600 PHE A CA 1
ATOM 4658 C C . PHE A 1 600 ? 2.469 3.937 17.061 1.00 73.44 600 PHE A C 1
ATOM 4660 O O . PHE A 1 600 ? 3.099 3.110 17.726 1.00 73.44 600 PHE A O 1
ATOM 4667 N N . PRO A 1 601 ? 3.068 5.039 16.565 1.00 68.81 601 PRO A N 1
ATOM 4668 C CA . PRO A 1 601 ? 4.457 5.367 16.861 1.00 68.81 601 PRO A CA 1
ATOM 4669 C C . PRO A 1 601 ? 4.744 5.362 18.365 1.00 68.81 601 PRO A C 1
ATOM 4671 O O . PRO A 1 601 ? 3.902 5.752 19.179 1.00 68.81 601 PRO A O 1
ATOM 4674 N N . ALA A 1 602 ? 5.958 4.949 18.732 1.00 66.38 602 ALA A N 1
ATOM 4675 C CA . ALA A 1 602 ? 6.394 4.955 20.122 1.00 66.38 602 ALA A CA 1
ATOM 4676 C C . ALA A 1 602 ? 6.243 6.362 20.727 1.00 66.38 602 ALA A C 1
ATOM 4678 O O . ALA A 1 602 ? 6.692 7.344 20.140 1.00 66.38 602 ALA A O 1
ATOM 4679 N N . GLY A 1 603 ? 5.606 6.444 21.897 1.00 67.69 603 GLY A N 1
ATOM 4680 C CA . GLY A 1 603 ? 5.330 7.706 22.590 1.00 67.69 603 GLY A CA 1
ATOM 4681 C C . GLY A 1 603 ? 3.986 8.357 22.244 1.00 67.69 603 GLY A C 1
ATOM 4682 O O . GLY A 1 603 ? 3.552 9.224 22.991 1.00 67.69 603 GLY A O 1
ATOM 4683 N N . MET A 1 604 ? 3.287 7.922 21.185 1.00 71.12 604 MET A N 1
ATOM 4684 C CA . MET A 1 604 ? 1.952 8.451 20.855 1.00 71.12 604 MET A CA 1
ATOM 4685 C C . MET A 1 604 ? 0.854 7.892 21.772 1.00 71.12 604 MET A C 1
ATOM 4687 O O . MET A 1 604 ? -0.157 8.549 22.007 1.00 71.12 604 MET A O 1
ATOM 4691 N N . VAL A 1 605 ? 1.045 6.672 22.278 1.00 76.12 605 VAL A N 1
ATOM 4692 C CA . VAL A 1 605 ? 0.127 6.007 23.208 1.00 76.12 605 VAL A CA 1
ATOM 4693 C C . VAL A 1 605 ? 0.902 5.373 24.356 1.00 76.12 605 VAL A C 1
ATOM 4695 O O . VAL A 1 605 ? 2.024 4.884 24.185 1.00 76.12 605 VAL A O 1
ATOM 4698 N N . GLU A 1 606 ? 0.289 5.362 25.537 1.00 82.38 606 GLU A N 1
ATOM 4699 C CA . GLU A 1 606 ? 0.795 4.605 26.677 1.00 82.38 606 GLU A CA 1
ATOM 4700 C C . GLU A 1 606 ? 0.814 3.109 26.327 1.00 82.38 606 GLU A C 1
ATOM 4702 O O . GLU A 1 606 ? -0.149 2.580 25.787 1.00 82.38 606 GLU A O 1
ATOM 4707 N N . SER A 1 607 ? 1.900 2.395 26.628 1.00 78.38 607 SER A N 1
ATOM 4708 C CA . SER A 1 607 ? 1.984 0.956 26.323 1.00 78.38 607 SER A CA 1
ATOM 4709 C C . SER A 1 607 ? 1.179 0.071 27.290 1.00 78.38 607 SER A C 1
ATOM 4711 O O . SER A 1 607 ? 0.933 -1.097 26.984 1.00 78.38 607 SER A O 1
ATOM 4713 N N . GLY A 1 608 ? 0.787 0.594 28.455 1.00 84.25 608 GLY A N 1
ATOM 4714 C CA . GLY A 1 608 ? -0.062 -0.088 29.434 1.00 84.25 608 GLY A CA 1
ATOM 4715 C C . GLY A 1 608 ? -1.550 0.078 29.122 1.00 84.25 608 GLY A C 1
ATOM 4716 O O . GLY A 1 608 ? -1.973 1.128 28.647 1.00 84.25 608 GLY A O 1
ATOM 4717 N N . TYR A 1 609 ? -2.343 -0.965 29.381 1.00 90.62 609 TYR A N 1
ATOM 4718 C CA . TYR A 1 609 ? -3.804 -0.884 29.316 1.00 90.62 609 TYR A CA 1
ATOM 4719 C C . TYR A 1 609 ? -4.432 -1.808 30.370 1.00 90.62 609 TYR A C 1
ATOM 4721 O O . TYR A 1 609 ? -4.030 -2.974 30.407 1.00 90.62 609 TYR A O 1
ATOM 4729 N N . PRO A 1 610 ? -5.389 -1.367 31.212 1.00 92.75 610 PRO A N 1
ATOM 4730 C CA . PRO A 1 610 ? -5.962 -0.014 31.332 1.00 92.75 610 PRO A CA 1
ATOM 4731 C C . PRO A 1 610 ? -4.939 1.126 31.535 1.00 92.75 610 PRO A C 1
ATOM 4733 O O . PRO A 1 610 ? -3.778 0.840 31.843 1.00 92.75 610 PRO A O 1
ATOM 4736 N N . PRO A 1 611 ? -5.327 2.405 31.351 1.00 90.69 611 PRO A N 1
ATOM 4737 C CA . PRO A 1 611 ? -4.418 3.543 31.510 1.00 90.69 611 PRO A CA 1
ATOM 4738 C C . PRO A 1 611 ? -3.772 3.613 32.899 1.00 90.69 611 PRO A C 1
ATOM 4740 O O . PRO A 1 611 ? -4.354 3.179 33.898 1.00 90.69 611 PRO A O 1
ATOM 4743 N N . GLU A 1 612 ? -2.576 4.196 32.984 1.00 89.94 612 GLU A N 1
ATOM 4744 C CA . GLU A 1 612 ? -1.787 4.274 34.219 1.00 89.94 612 GLU A CA 1
ATOM 4745 C C . GLU A 1 612 ? -2.542 4.909 35.396 1.00 89.94 612 GLU A C 1
ATOM 4747 O O . GLU A 1 612 ? -2.406 4.458 36.536 1.00 89.94 612 GLU A O 1
ATOM 4752 N N . THR A 1 613 ? -3.377 5.913 35.121 1.00 89.62 613 THR A N 1
ATOM 4753 C CA . THR A 1 613 ? -4.204 6.609 36.120 1.00 89.62 613 THR A CA 1
ATOM 4754 C C . THR A 1 613 ? -5.145 5.672 36.877 1.00 89.62 613 THR A C 1
ATOM 4756 O O . THR A 1 613 ? -5.399 5.897 38.061 1.00 89.62 613 THR A O 1
ATOM 4759 N N . PHE A 1 614 ? -5.613 4.605 36.226 1.00 91.62 614 PHE A N 1
ATOM 4760 C CA . PHE A 1 614 ? -6.403 3.547 36.848 1.00 91.62 614 PHE A CA 1
ATOM 4761 C C . PHE A 1 614 ? -5.508 2.486 37.486 1.00 91.62 614 PHE A C 1
ATOM 4763 O O . PHE A 1 614 ? -5.716 2.134 38.641 1.00 91.62 614 PHE A O 1
ATOM 4770 N N . ARG A 1 615 ? -4.464 2.022 36.784 1.00 90.62 615 ARG A N 1
ATOM 4771 C CA . ARG A 1 615 ? -3.587 0.938 37.272 1.00 90.62 615 ARG A CA 1
ATOM 4772 C C . ARG A 1 615 ? -2.873 1.256 38.589 1.00 90.62 615 ARG A C 1
ATOM 4774 O O . ARG A 1 615 ? -2.577 0.339 39.343 1.00 90.62 615 ARG A O 1
ATOM 4781 N N . ARG A 1 616 ? -2.563 2.529 38.865 1.00 88.56 616 ARG A N 1
ATOM 4782 C CA . ARG A 1 616 ? -1.884 2.942 40.110 1.00 88.56 616 ARG A CA 1
ATOM 4783 C C . ARG A 1 616 ? -2.803 2.988 41.336 1.00 88.56 616 ARG A C 1
ATOM 4785 O O . ARG A 1 616 ? -2.298 3.099 42.450 1.00 88.56 616 ARG A O 1
ATOM 4792 N N . ARG A 1 617 ? -4.126 2.957 41.156 1.00 88.56 617 ARG A N 1
ATOM 4793 C CA . ARG A 1 617 ? -5.094 3.013 42.259 1.00 88.56 617 ARG A CA 1
ATOM 4794 C C . ARG A 1 617 ? -5.465 1.590 42.699 1.00 88.56 617 ARG A C 1
ATOM 4796 O O . ARG A 1 617 ? -5.715 0.758 41.827 1.00 88.56 617 ARG A O 1
ATOM 4803 N N . PRO A 1 618 ? -5.562 1.303 44.011 1.00 87.06 618 PRO A N 1
ATOM 4804 C CA . PRO A 1 618 ? -6.114 0.035 44.491 1.00 87.06 618 PRO A CA 1
ATOM 4805 C C . PRO A 1 618 ? -7.510 -0.217 43.901 1.00 87.06 618 PRO A C 1
ATOM 4807 O O . PRO A 1 618 ? -8.339 0.694 43.893 1.00 87.06 618 PRO A O 1
ATOM 4810 N N . GLY A 1 619 ? -7.754 -1.415 43.360 1.00 88.81 619 GLY A N 1
ATOM 4811 C CA . GLY A 1 619 ? -9.019 -1.770 42.693 1.00 88.81 619 GLY A CA 1
ATOM 4812 C C . GLY A 1 619 ? -9.299 -1.016 41.379 1.00 88.81 619 GLY A C 1
ATOM 4813 O O . GLY A 1 619 ? -10.413 -1.042 40.848 1.00 88.81 619 GLY A O 1
ATOM 4814 N N . GLY A 1 620 ? -8.328 -0.250 40.870 1.00 91.19 620 GLY A N 1
ATOM 4815 C CA . GLY A 1 620 ? -8.540 0.650 39.740 1.00 91.19 620 GLY A CA 1
ATOM 4816 C C . GLY A 1 620 ? -8.705 -0.068 38.400 1.00 91.19 620 GLY A C 1
ATOM 4817 O O . GLY A 1 620 ? -9.387 0.455 37.518 1.00 91.19 620 GLY A O 1
ATOM 4818 N N . MET A 1 621 ? -8.136 -1.267 38.237 1.00 91.50 621 MET A N 1
ATOM 4819 C CA . MET A 1 621 ? -8.309 -2.065 37.018 1.00 91.50 621 MET A CA 1
ATOM 4820 C C . MET A 1 621 ? -9.737 -2.602 36.906 1.00 91.50 621 MET A C 1
ATOM 4822 O O . MET A 1 621 ? -10.377 -2.436 35.868 1.00 91.50 621 MET A O 1
ATOM 4826 N N . GLU A 1 622 ? -10.245 -3.170 37.993 1.00 92.38 622 GLU A N 1
ATOM 4827 C CA . GLU A 1 622 ? -11.593 -3.713 38.147 1.00 92.38 622 GLU A CA 1
ATOM 4828 C C . GLU A 1 622 ? -12.609 -2.594 37.905 1.00 92.38 622 GLU A C 1
ATOM 4830 O O . GLU A 1 622 ? -13.515 -2.712 37.076 1.00 92.38 622 GLU A O 1
ATOM 4835 N N . ARG A 1 623 ? -12.392 -1.447 38.563 1.00 91.62 623 ARG A N 1
ATOM 4836 C CA . ARG A 1 623 ? -13.214 -0.246 38.405 1.00 91.62 623 ARG A CA 1
ATOM 4837 C C . ARG A 1 623 ? -13.250 0.242 36.960 1.00 91.62 623 ARG A C 1
ATOM 4839 O O . ARG A 1 623 ? -14.336 0.506 36.455 1.00 91.62 623 ARG A O 1
ATOM 4846 N N . PHE A 1 624 ? -12.105 0.319 36.278 1.00 94.06 624 PHE A N 1
ATOM 4847 C CA . PHE A 1 624 ? -12.050 0.697 34.863 1.00 94.06 624 PHE A CA 1
ATOM 4848 C C . PHE A 1 624 ? -12.860 -0.266 33.988 1.00 94.06 624 PHE A C 1
ATOM 4850 O O . PHE A 1 624 ? -13.649 0.161 33.142 1.00 94.06 624 PHE A O 1
ATOM 4857 N N . MET A 1 625 ? -12.685 -1.573 34.195 1.00 94.81 625 MET A N 1
ATOM 4858 C CA . MET A 1 625 ? -13.384 -2.596 33.420 1.00 94.81 625 MET A CA 1
ATOM 4859 C C . MET A 1 625 ? -14.898 -2.513 33.610 1.00 94.81 625 MET A C 1
ATOM 4861 O O . MET A 1 625 ? -15.630 -2.470 32.618 1.00 94.81 625 MET A O 1
ATOM 4865 N N . ARG A 1 626 ? -15.368 -2.395 34.856 1.00 93.00 626 ARG A N 1
ATOM 4866 C CA . ARG A 1 626 ? -16.792 -2.202 35.162 1.00 93.00 626 ARG A CA 1
ATOM 4867 C C . ARG A 1 626 ? -17.311 -0.883 34.592 1.00 93.00 626 ARG A C 1
ATOM 4869 O O . ARG A 1 626 ? -18.343 -0.872 33.935 1.00 93.00 626 ARG A O 1
ATOM 4876 N N . LEU A 1 627 ? -16.569 0.219 34.725 1.00 93.62 627 LEU A N 1
ATOM 4877 C CA . LEU A 1 627 ? -16.963 1.525 34.181 1.00 93.62 627 LEU A CA 1
ATOM 4878 C C . LEU A 1 627 ? -17.176 1.476 32.664 1.00 93.62 627 LEU A C 1
ATOM 4880 O O . LEU A 1 627 ? -18.147 2.033 32.149 1.00 93.62 627 LEU A O 1
ATOM 4884 N N . HIS A 1 628 ? -16.329 0.750 31.940 1.00 95.00 628 HIS A N 1
ATOM 4885 C CA . HIS A 1 628 ? -16.405 0.645 30.486 1.00 95.00 628 HIS A CA 1
ATOM 4886 C C . HIS A 1 628 ? -17.161 -0.592 29.974 1.00 95.00 628 HIS A C 1
ATOM 4888 O O . HIS A 1 628 ? -17.158 -0.831 28.766 1.00 95.00 628 HIS A O 1
ATOM 4894 N N . GLY A 1 629 ? -17.842 -1.365 30.826 1.00 94.88 629 GLY A N 1
ATOM 4895 C CA . GLY A 1 629 ? -18.644 -2.508 30.367 1.00 94.88 629 GLY A CA 1
ATOM 4896 C C . GLY A 1 629 ? -17.804 -3.640 29.775 1.00 94.88 629 GLY A C 1
ATOM 4897 O O . GLY A 1 629 ? -18.217 -4.322 28.832 1.00 94.88 629 GLY A O 1
ATOM 4898 N N . VAL A 1 630 ? -16.581 -3.801 30.274 1.00 96.94 630 VAL A N 1
ATOM 4899 C CA . VAL A 1 630 ? -15.683 -4.885 29.889 1.00 96.94 630 VAL A CA 1
ATOM 4900 C C . VAL A 1 630 ? -16.164 -6.158 30.566 1.00 96.94 630 VAL A C 1
ATOM 4902 O O . VAL A 1 630 ? -16.159 -6.261 31.786 1.00 96.94 630 VAL A O 1
ATOM 4905 N N . THR A 1 631 ? -16.565 -7.132 29.756 1.00 96.88 631 THR A N 1
ATOM 4906 C CA . THR A 1 631 ? -17.029 -8.447 30.238 1.00 96.88 631 THR A CA 1
ATOM 4907 C C . THR A 1 631 ? -15.918 -9.482 30.214 1.00 96.88 631 THR A C 1
ATOM 4909 O O . THR A 1 631 ? -15.983 -10.472 30.934 1.00 96.88 631 THR A O 1
ATOM 4912 N N . HIS A 1 632 ? -14.913 -9.269 29.365 1.00 97.75 632 HIS A N 1
ATOM 4913 C CA . HIS A 1 632 ? -13.799 -10.180 29.174 1.00 97.75 632 HIS A CA 1
ATOM 4914 C C . HIS A 1 632 ? -12.507 -9.390 28.993 1.00 97.75 632 HIS A C 1
ATOM 4916 O O . HIS A 1 632 ? -12.497 -8.363 28.313 1.00 97.75 632 HIS A O 1
ATOM 4922 N N . ALA A 1 633 ? -11.413 -9.896 29.550 1.00 97.00 633 ALA A N 1
ATOM 4923 C CA . ALA A 1 633 ? -10.067 -9.379 29.369 1.00 97.00 633 ALA A CA 1
ATOM 4924 C C . ALA A 1 633 ? -9.151 -10.484 28.825 1.00 97.00 633 ALA A C 1
ATOM 4926 O O . ALA A 1 633 ? -9.190 -11.613 29.298 1.00 97.00 633 ALA A O 1
ATOM 4927 N N . ILE A 1 634 ? -8.318 -10.169 27.836 1.00 96.00 634 ILE A N 1
ATOM 4928 C CA . ILE A 1 634 ? -7.316 -11.072 27.264 1.00 96.00 634 ILE A CA 1
ATOM 4929 C C . ILE A 1 634 ? -5.921 -10.473 27.406 1.00 96.00 634 ILE A C 1
ATOM 4931 O O . ILE A 1 634 ? -5.716 -9.272 27.213 1.00 96.00 634 ILE A O 1
ATOM 4935 N N . THR A 1 635 ? -4.937 -11.307 27.726 1.00 94.12 635 THR A N 1
ATOM 4936 C CA . THR A 1 635 ? -3.536 -10.888 27.782 1.00 94.12 635 THR A CA 1
ATOM 4937 C C . THR A 1 635 ? -2.581 -12.064 27.609 1.00 94.12 635 THR A C 1
ATOM 4939 O O . THR A 1 635 ? -2.958 -13.217 27.782 1.00 94.12 635 THR A O 1
ATOM 4942 N N . PHE A 1 636 ? -1.329 -11.756 27.282 1.00 90.94 636 PHE A N 1
ATOM 4943 C CA . PHE A 1 636 ? -0.201 -12.695 27.320 1.00 90.94 636 PHE A CA 1
ATOM 4944 C C . PHE A 1 636 ? 0.902 -12.241 28.285 1.00 90.94 636 PHE A C 1
ATOM 4946 O O . PHE A 1 636 ? 2.015 -12.756 28.256 1.00 90.94 636 PHE A O 1
ATOM 4953 N N . ARG A 1 637 ? 0.646 -11.188 29.066 1.00 91.25 637 ARG A N 1
ATOM 4954 C CA . ARG A 1 637 ? 1.643 -10.568 29.936 1.00 91.25 637 ARG A CA 1
ATOM 4955 C C . ARG A 1 637 ? 1.557 -11.183 31.324 1.00 91.25 637 ARG A C 1
ATOM 4957 O O . ARG A 1 637 ? 0.532 -11.029 31.982 1.00 91.25 637 ARG A O 1
ATOM 4964 N N . ASP A 1 638 ? 2.644 -11.804 31.769 1.00 91.94 638 ASP A N 1
ATOM 4965 C CA . ASP A 1 638 ? 2.693 -12.551 33.033 1.00 91.94 638 ASP A CA 1
ATOM 4966 C C . ASP A 1 638 ? 2.182 -11.738 34.226 1.00 91.94 638 ASP A C 1
ATOM 4968 O O . ASP A 1 638 ? 1.351 -12.224 34.980 1.00 91.94 638 ASP A O 1
ATOM 4972 N N . ASN A 1 639 ? 2.567 -10.463 34.331 1.00 92.44 639 ASN A N 1
ATOM 4973 C CA . ASN A 1 639 ? 2.128 -9.588 35.419 1.00 92.44 639 ASN A CA 1
ATOM 4974 C C . ASN A 1 639 ? 0.603 -9.352 35.444 1.00 92.44 639 ASN A C 1
ATOM 4976 O O . ASN A 1 639 ? 0.028 -9.189 36.513 1.00 92.44 639 ASN A O 1
ATOM 4980 N N . TYR A 1 640 ? -0.062 -9.321 34.283 1.00 94.06 640 TYR A N 1
ATOM 4981 C CA . TYR A 1 640 ? -1.522 -9.198 34.215 1.00 94.06 640 TYR A CA 1
ATOM 4982 C C . TYR A 1 640 ? -2.205 -10.549 34.462 1.00 94.06 640 TYR A C 1
ATOM 4984 O O . TYR A 1 640 ? -3.236 -10.591 35.121 1.00 94.06 640 TYR A O 1
ATOM 4992 N N . ILE A 1 641 ? -1.627 -11.649 33.965 1.00 95.62 641 ILE A N 1
ATOM 4993 C CA . ILE A 1 641 ? -2.129 -13.009 34.224 1.00 95.62 641 ILE A CA 1
ATOM 4994 C C . ILE A 1 641 ? -2.097 -13.304 35.728 1.00 95.62 641 ILE A C 1
ATOM 4996 O O . ILE A 1 641 ? -3.080 -13.789 36.281 1.00 95.62 641 ILE A O 1
ATOM 5000 N N . GLU A 1 642 ? -0.980 -12.995 36.383 1.00 95.50 642 GLU A N 1
ATOM 5001 C CA . GLU A 1 642 ? -0.805 -13.138 37.827 1.00 95.50 642 GLU A CA 1
ATOM 5002 C C . GLU A 1 642 ? -1.803 -12.267 38.594 1.00 95.50 642 GLU A C 1
ATOM 5004 O O . GLU A 1 642 ? -2.487 -12.774 39.480 1.00 95.50 642 GLU A O 1
ATOM 5009 N N . HIS A 1 643 ? -1.974 -10.998 38.196 1.00 93.75 643 HIS A N 1
ATOM 5010 C CA . HIS A 1 643 ? -2.985 -10.114 38.788 1.00 93.75 643 HIS A CA 1
ATOM 5011 C C . HIS A 1 643 ? -4.385 -10.730 38.736 1.00 93.75 643 HIS A C 1
ATOM 5013 O O . HIS A 1 643 ? -5.029 -10.844 39.772 1.00 93.75 643 HIS A O 1
ATOM 5019 N N . PHE A 1 644 ? -4.853 -11.169 37.564 1.00 96.19 644 PHE A N 1
ATOM 5020 C CA . PHE A 1 644 ? -6.207 -11.717 37.430 1.00 96.19 644 PHE A CA 1
ATOM 5021 C C . PHE A 1 644 ? -6.405 -13.020 38.213 1.00 96.19 644 PHE A C 1
ATOM 5023 O O . PHE A 1 644 ? -7.474 -13.237 38.774 1.00 96.19 644 PHE A O 1
ATOM 5030 N N . ARG A 1 645 ? -5.379 -13.875 38.299 1.00 96.81 645 ARG A N 1
ATOM 5031 C CA . ARG A 1 645 ? -5.439 -15.120 39.086 1.00 96.81 645 ARG A CA 1
ATOM 5032 C C . ARG A 1 645 ? -5.436 -14.881 40.593 1.00 96.81 645 ARG A C 1
ATOM 5034 O O . ARG A 1 645 ? -6.014 -15.682 41.320 1.00 96.81 645 ARG A O 1
ATOM 5041 N N . ASN A 1 646 ? -4.812 -13.796 41.046 1.00 96.19 646 ASN A N 1
ATOM 5042 C CA . ASN A 1 646 ? -4.763 -13.419 42.458 1.00 96.19 646 ASN A CA 1
ATOM 5043 C C . ASN A 1 646 ? -6.045 -12.723 42.954 1.00 96.19 646 ASN A C 1
ATOM 5045 O O . ASN A 1 646 ? -6.162 -12.522 44.157 1.00 96.19 646 ASN A O 1
ATOM 5049 N N . HIS A 1 647 ? -6.988 -12.397 42.060 1.00 94.88 647 HIS A N 1
ATOM 5050 C CA . HIS A 1 647 ? -8.281 -11.775 42.392 1.00 94.88 647 HIS A CA 1
ATOM 5051 C C . HIS A 1 647 ? -9.464 -12.612 41.846 1.00 94.88 647 HIS A C 1
ATOM 5053 O O . HIS A 1 647 ? -10.214 -12.156 40.973 1.00 94.88 647 HIS A O 1
ATOM 5059 N N . PRO A 1 648 ? -9.630 -13.877 42.285 1.00 95.44 648 PRO A N 1
ATOM 5060 C CA . PRO A 1 648 ? -10.682 -14.777 41.790 1.00 95.44 648 PRO A CA 1
ATOM 5061 C C . PRO A 1 648 ? -12.116 -14.296 42.090 1.00 95.44 648 PRO A C 1
ATOM 5063 O O . PRO A 1 648 ? -13.076 -14.723 41.439 1.00 95.44 648 PRO A O 1
ATOM 5066 N N . GLU A 1 649 ? -12.274 -13.407 43.069 1.00 94.12 649 GLU A N 1
ATOM 5067 C CA . GLU A 1 649 ? -13.523 -12.718 43.395 1.00 94.12 649 GLU A CA 1
ATOM 5068 C C . GLU A 1 649 ? -13.995 -11.770 42.286 1.00 94.12 649 GLU A C 1
ATOM 5070 O O . GLU A 1 649 ? -15.195 -11.532 42.168 1.00 94.12 649 GLU A O 1
ATOM 5075 N N . ASP A 1 650 ? -13.080 -11.284 41.443 1.00 94.00 650 ASP A N 1
ATOM 5076 C CA . ASP A 1 650 ? -13.359 -10.340 40.358 1.00 94.00 650 ASP A CA 1
ATOM 5077 C C . ASP A 1 650 ? -13.243 -10.978 38.969 1.00 94.00 650 ASP A C 1
ATOM 5079 O O . ASP A 1 650 ? -13.911 -10.546 38.021 1.00 94.00 650 ASP A O 1
ATOM 5083 N N . TYR A 1 651 ? -12.426 -12.025 38.837 1.00 96.44 651 TYR A N 1
ATOM 5084 C CA . TYR A 1 651 ? -12.083 -12.620 37.549 1.00 96.44 651 TYR A CA 1
ATOM 5085 C C . TYR A 1 651 ? -12.224 -14.142 37.532 1.00 96.44 651 TYR A C 1
ATOM 5087 O O . TYR A 1 651 ? -12.014 -14.836 38.521 1.00 96.44 651 TYR A O 1
ATOM 5095 N N . GLU A 1 652 ? -12.545 -14.682 36.360 1.00 96.94 652 GLU A N 1
ATOM 5096 C CA . GLU A 1 652 ? -12.612 -16.123 36.114 1.00 96.94 652 GLU A CA 1
ATOM 5097 C C . GLU A 1 652 ? -11.834 -16.463 34.844 1.00 96.94 652 GLU A C 1
ATOM 5099 O O . GLU A 1 652 ? -12.138 -15.930 33.780 1.00 96.94 652 GLU A O 1
ATOM 5104 N N . GLU A 1 653 ? -10.825 -17.331 34.926 1.00 97.69 653 GLU A N 1
ATOM 5105 C CA . GLU A 1 653 ? -10.112 -17.812 33.737 1.00 97.69 653 GLU A CA 1
ATOM 5106 C C . GLU A 1 653 ? -11.035 -18.732 32.922 1.00 97.69 653 GLU A C 1
ATOM 5108 O O . GLU A 1 653 ? -11.462 -19.774 33.410 1.00 97.69 653 GLU A O 1
ATOM 5113 N N . VAL A 1 654 ? -11.349 -18.345 31.681 1.00 97.62 654 VAL A N 1
ATOM 5114 C CA . VAL A 1 654 ? -12.363 -19.028 30.851 1.00 97.62 654 VAL A CA 1
ATOM 5115 C C . VAL A 1 654 ? -11.810 -19.622 29.559 1.00 97.62 654 VAL A C 1
ATOM 5117 O O . VAL A 1 654 ? -12.443 -20.497 28.970 1.00 97.62 654 VAL A O 1
ATOM 5120 N N . ALA A 1 655 ? -10.649 -19.163 29.085 1.00 96.38 655 ALA A N 1
ATOM 5121 C CA . ALA A 1 655 ? -10.025 -19.718 27.888 1.00 96.38 655 ALA A CA 1
ATOM 5122 C C . ALA A 1 655 ? -8.519 -19.458 27.830 1.00 96.38 655 ALA A C 1
ATOM 5124 O O . ALA A 1 655 ? -8.012 -18.470 28.362 1.00 96.38 655 ALA A O 1
ATOM 5125 N N . VAL A 1 656 ? -7.814 -20.326 27.103 1.00 94.12 656 VAL A N 1
ATOM 5126 C CA . VAL A 1 656 ? -6.387 -20.190 26.808 1.00 94.12 656 VAL A CA 1
ATOM 5127 C C . VAL A 1 656 ? -6.152 -20.497 25.334 1.00 94.12 656 VAL A C 1
ATOM 5129 O O . VAL A 1 656 ? -6.494 -21.575 24.856 1.00 94.12 656 VAL A O 1
ATOM 5132 N N . PHE A 1 657 ? -5.512 -19.571 24.626 1.00 90.31 657 PHE A N 1
ATOM 5133 C CA . PHE A 1 657 ? -5.149 -19.711 23.220 1.00 90.31 657 PHE A CA 1
ATOM 5134 C C . PHE A 1 657 ? -3.638 -19.810 23.061 1.00 90.31 657 PHE A C 1
ATOM 5136 O O . PHE A 1 657 ? -2.864 -19.143 23.753 1.00 90.31 657 PHE A O 1
ATOM 5143 N N . ARG A 1 658 ? -3.211 -20.617 22.090 1.00 87.56 658 ARG A N 1
ATOM 5144 C CA . ARG A 1 658 ? -1.807 -20.743 21.694 1.00 87.56 658 ARG A CA 1
ATOM 5145 C C . ARG A 1 658 ? -1.717 -20.680 20.182 1.00 87.56 658 ARG A C 1
ATOM 5147 O O . ARG A 1 658 ? -2.412 -21.418 19.490 1.00 87.56 658 ARG A O 1
ATOM 5154 N N . ASP A 1 659 ? -0.841 -19.828 19.662 1.00 82.69 659 ASP A N 1
ATOM 5155 C CA . ASP A 1 659 ? -0.517 -19.843 18.240 1.00 82.69 659 ASP A CA 1
ATOM 5156 C C . ASP A 1 659 ? 0.769 -20.662 18.027 1.00 82.69 659 ASP A C 1
ATOM 5158 O O . ASP A 1 659 ? 1.864 -20.179 18.325 1.00 82.69 659 ASP A O 1
ATOM 5162 N N . PRO A 1 660 ? 0.685 -21.893 17.485 1.00 78.06 660 PRO A N 1
ATOM 5163 C CA . PRO A 1 660 ? 1.862 -22.740 17.283 1.00 78.06 660 PRO A CA 1
ATOM 5164 C C . PRO A 1 660 ? 2.861 -22.144 16.280 1.00 78.06 660 PRO A C 1
ATOM 5166 O O . PRO A 1 660 ? 4.011 -22.574 16.214 1.00 78.06 660 PRO A O 1
ATOM 5169 N N . LEU A 1 661 ? 2.437 -21.161 15.479 1.00 75.19 661 LEU A N 1
ATOM 5170 C CA . LEU A 1 661 ? 3.260 -20.468 14.492 1.00 75.19 661 LEU A CA 1
ATOM 5171 C C . LEU A 1 661 ? 3.785 -19.121 15.006 1.00 75.19 661 LEU A C 1
ATOM 5173 O O . LEU A 1 661 ? 4.361 -18.345 14.228 1.00 75.19 661 LEU A O 1
ATOM 5177 N N . GLU A 1 662 ? 3.513 -18.758 16.256 1.00 74.50 662 GLU A N 1
ATOM 5178 C CA . GLU A 1 662 ? 4.065 -17.567 16.884 1.00 74.50 662 GLU A CA 1
ATOM 5179 C C . GLU A 1 662 ? 5.486 -17.833 17.383 1.00 74.50 662 GLU A C 1
ATOM 5181 O O . GLU A 1 662 ? 5.751 -18.765 18.131 1.00 74.50 662 GLU A O 1
ATOM 5186 N N . GLN A 1 663 ? 6.421 -16.975 16.977 1.00 71.75 663 GLN A N 1
ATOM 5187 C CA . GLN A 1 663 ? 7.845 -17.148 17.285 1.00 71.75 663 GLN A CA 1
ATOM 5188 C C . GLN A 1 663 ? 8.184 -16.926 18.761 1.00 71.75 663 GLN A C 1
ATOM 5190 O O . GLN A 1 663 ? 9.222 -17.386 19.219 1.00 71.75 663 GLN A O 1
ATOM 5195 N N . ARG A 1 664 ? 7.345 -16.172 19.479 1.00 77.06 664 ARG A N 1
ATOM 5196 C CA . ARG A 1 664 ? 7.527 -15.883 20.904 1.00 77.06 664 ARG A CA 1
ATOM 5197 C C . ARG A 1 664 ? 6.829 -16.895 21.808 1.00 77.06 664 ARG A C 1
ATOM 5199 O O . ARG A 1 664 ? 7.047 -16.832 23.008 1.00 77.06 664 ARG A O 1
ATOM 5206 N N . HIS A 1 665 ? 6.045 -17.816 21.237 1.00 78.25 665 HIS A N 1
ATOM 5207 C CA . HIS A 1 665 ? 5.276 -18.814 21.981 1.00 78.25 665 HIS A CA 1
ATOM 5208 C C . HIS A 1 665 ? 4.444 -18.195 23.116 1.00 78.25 665 HIS A C 1
ATOM 5210 O O . HIS A 1 665 ? 4.384 -18.753 24.211 1.00 78.25 665 HIS A O 1
ATOM 5216 N N . ASN A 1 666 ? 3.826 -17.035 22.865 1.00 83.06 666 ASN A N 1
ATOM 5217 C CA . ASN A 1 666 ? 2.987 -16.403 23.867 1.00 83.06 666 ASN A CA 1
ATOM 5218 C C . ASN A 1 666 ? 1.756 -17.285 24.111 1.00 83.06 666 ASN A C 1
ATOM 5220 O O . ASN A 1 666 ? 1.213 -17.927 23.206 1.00 83.06 666 ASN A O 1
ATOM 5224 N N . VAL A 1 667 ? 1.313 -17.304 25.363 1.00 87.81 667 VAL A N 1
ATOM 5225 C CA . VAL A 1 667 ? 0.070 -17.949 25.776 1.00 87.81 667 VAL A CA 1
ATOM 5226 C C . VAL A 1 667 ? -0.918 -16.835 26.071 1.00 87.81 667 VAL A C 1
ATOM 5228 O O . VAL A 1 667 ? -0.663 -16.008 26.943 1.00 87.81 667 VAL A O 1
ATOM 5231 N N . TYR A 1 668 ? -2.011 -16.777 25.316 1.00 91.00 668 TYR A N 1
ATOM 5232 C CA . TYR A 1 668 ? -3.034 -15.757 25.519 1.00 91.00 668 TYR A CA 1
ATOM 5233 C C . TYR A 1 668 ? -4.115 -16.325 26.426 1.00 91.00 668 TYR A C 1
ATOM 5235 O O . TYR A 1 668 ? -4.820 -17.256 26.039 1.00 91.00 668 TYR A O 1
ATOM 5243 N N . THR A 1 669 ? -4.255 -15.761 27.615 1.00 95.25 669 THR A N 1
ATOM 5244 C CA . THR A 1 669 ? -5.257 -16.181 28.592 1.00 95.25 669 THR A CA 1
ATOM 5245 C C . THR A 1 669 ? -6.404 -15.184 28.598 1.00 95.25 669 THR A C 1
ATOM 5247 O O . THR A 1 669 ? -6.175 -13.971 28.563 1.00 95.25 669 THR A O 1
ATOM 5250 N N . VAL A 1 670 ? -7.632 -15.698 28.620 1.00 97.38 670 VAL A N 1
ATOM 5251 C CA . VAL A 1 670 ? -8.858 -14.906 28.692 1.00 97.38 670 VAL A CA 1
ATOM 5252 C C . VAL A 1 670 ? -9.520 -15.093 30.043 1.00 97.38 670 VAL A C 1
ATOM 5254 O O . VAL A 1 670 ? -9.751 -16.216 30.491 1.00 97.38 670 VAL A O 1
ATOM 5257 N N . PHE A 1 671 ? -9.874 -13.967 30.641 1.00 97.81 671 PHE A N 1
ATOM 5258 C CA . PHE A 1 671 ? -10.573 -13.867 31.904 1.00 97.81 671 PHE A CA 1
ATOM 5259 C C . PHE A 1 671 ? -11.938 -13.226 31.677 1.00 97.81 671 PHE A C 1
ATOM 5261 O O . PHE A 1 671 ? -12.045 -12.205 30.996 1.00 97.81 671 PHE A O 1
ATOM 5268 N N . LYS A 1 672 ? -12.986 -13.809 32.245 1.00 97.06 672 LYS A N 1
ATOM 5269 C CA . LYS A 1 672 ? -14.296 -13.181 32.385 1.00 97.06 672 LYS A CA 1
ATOM 5270 C C . LYS A 1 672 ? -14.257 -12.245 33.589 1.00 97.06 672 LYS A C 1
ATOM 5272 O O . LYS A 1 672 ? -13.755 -12.618 34.644 1.00 97.06 672 LYS A O 1
ATOM 5277 N N . VAL A 1 673 ? -14.782 -11.038 33.416 1.00 95.69 673 VAL A N 1
ATOM 5278 C CA . VAL A 1 673 ? -14.887 -10.009 34.455 1.00 95.69 673 VAL A CA 1
ATOM 5279 C C . VAL A 1 673 ? -16.259 -10.122 35.107 1.00 95.69 673 VAL A C 1
ATOM 5281 O O . VAL A 1 673 ? -17.287 -10.049 34.421 1.00 95.69 673 VAL A O 1
ATOM 5284 N N . ARG A 1 674 ? -16.287 -10.311 36.426 1.00 92.19 674 ARG A N 1
ATOM 5285 C CA . ARG A 1 674 ? -17.524 -10.358 37.209 1.00 92.19 674 ARG A CA 1
ATOM 5286 C C . ARG A 1 674 ? -18.107 -8.945 37.343 1.00 92.19 674 ARG A C 1
ATOM 5288 O O . ARG A 1 674 ? -17.381 -7.954 37.393 1.00 92.19 674 ARG A O 1
ATOM 5295 N N . ASP A 1 675 ? -19.435 -8.853 37.322 1.00 86.00 675 ASP A N 1
ATOM 5296 C CA . ASP A 1 675 ? -20.188 -7.609 37.542 1.00 86.00 675 ASP A CA 1
ATOM 5297 C C . ASP A 1 675 ? -19.821 -6.425 36.626 1.00 86.00 675 ASP A C 1
ATOM 5299 O O . ASP A 1 675 ? -19.799 -5.268 37.042 1.00 86.00 675 ASP A O 1
ATOM 5303 N N . SER A 1 676 ? -19.571 -6.690 35.337 1.00 82.38 676 SER A N 1
ATOM 5304 C CA . SER A 1 676 ? -19.186 -5.656 34.354 1.00 82.38 676 SER A CA 1
ATOM 5305 C C . SER A 1 676 ? -20.192 -4.507 34.161 1.00 82.38 676 SER A C 1
ATOM 5307 O O . SER A 1 676 ? -19.837 -3.477 33.593 1.00 82.38 676 SER A O 1
ATOM 5309 N N . GLY A 1 677 ? -21.457 -4.690 34.559 1.00 77.25 677 GLY A N 1
ATOM 5310 C CA . GLY A 1 677 ? -22.512 -3.680 34.438 1.00 77.25 677 GLY A CA 1
ATOM 5311 C C . GLY A 1 677 ? -22.896 -3.287 33.001 1.00 77.25 677 GLY A C 1
ATOM 5312 O O . GLY A 1 677 ? -23.570 -2.276 32.824 1.00 77.25 677 GLY A O 1
ATOM 5313 N N . GLY A 1 678 ? -22.453 -4.014 31.967 1.00 88.75 678 GLY A N 1
ATOM 5314 C CA . GLY A 1 678 ? -22.834 -3.770 30.566 1.00 88.75 678 GLY A CA 1
ATOM 5315 C C . GLY A 1 678 ? -22.505 -2.358 30.053 1.00 88.75 678 GLY A C 1
ATOM 5316 O O . GLY A 1 678 ? -21.575 -1.708 30.530 1.00 88.75 678 GLY A O 1
ATOM 5317 N N . ARG A 1 679 ? -23.262 -1.865 29.063 1.00 92.50 679 ARG A N 1
ATOM 5318 C CA . ARG A 1 679 ? -23.052 -0.539 28.432 1.00 92.50 679 ARG A CA 1
ATOM 5319 C C . ARG A 1 679 ? -23.797 0.622 29.084 1.00 92.50 679 ARG A C 1
ATOM 5321 O O . ARG A 1 679 ? -23.535 1.757 28.695 1.00 92.50 679 ARG A O 1
ATOM 5328 N N . PHE A 1 680 ? -24.699 0.380 30.029 1.00 94.44 680 PHE A N 1
ATOM 5329 C CA . PHE A 1 680 ? -25.482 1.432 30.681 1.00 94.44 680 PHE A CA 1
ATOM 5330 C C . PHE A 1 680 ? -24.976 1.685 32.101 1.00 94.44 680 PHE A C 1
ATOM 5332 O O . PHE A 1 680 ? -24.723 0.756 32.862 1.00 94.44 680 PHE A O 1
ATOM 5339 N N . ARG A 1 681 ? -24.808 2.959 32.455 1.00 94.44 681 ARG A N 1
ATOM 5340 C CA . ARG A 1 681 ? -24.522 3.410 33.827 1.00 94.44 681 ARG A CA 1
ATOM 5341 C C . ARG A 1 681 ? -25.777 3.917 34.525 1.00 94.44 681 ARG A C 1
ATOM 5343 O O . ARG A 1 681 ? -25.889 3.774 35.734 1.00 94.44 681 ARG A O 1
ATOM 5350 N N . GLU A 1 682 ? -26.724 4.440 33.752 1.00 94.62 682 GLU A N 1
ATOM 5351 C CA . GLU A 1 682 ? -28.064 4.814 34.200 1.00 94.62 682 GLU A CA 1
ATOM 5352 C C . GLU A 1 682 ? -29.075 4.405 33.125 1.00 94.62 682 GLU A C 1
ATOM 5354 O O . GLU A 1 682 ? -28.811 4.593 31.933 1.00 94.62 682 GLU A O 1
ATOM 5359 N N . GLY A 1 683 ? -30.225 3.871 33.539 1.00 92.69 683 GLY A N 1
ATOM 5360 C CA . GLY A 1 683 ? -31.215 3.284 32.633 1.00 92.69 683 GLY A CA 1
ATOM 5361 C C . GLY A 1 683 ? -30.816 1.895 32.118 1.00 92.69 683 GLY A C 1
ATOM 5362 O O . GLY A 1 683 ? -29.814 1.320 32.542 1.00 92.69 683 GLY A O 1
ATOM 5363 N N . ALA A 1 684 ? -31.619 1.352 31.205 1.00 93.69 684 ALA A N 1
ATOM 5364 C CA . ALA A 1 684 ? -31.407 0.040 30.600 1.00 93.69 684 ALA A CA 1
ATOM 5365 C C . ALA A 1 684 ? -31.837 0.035 29.127 1.00 93.69 684 ALA A C 1
ATOM 5367 O O . ALA A 1 684 ? -32.650 0.862 28.694 1.00 93.69 684 ALA A O 1
ATOM 5368 N N . GLY A 1 685 ? -31.252 -0.877 28.355 1.00 94.31 685 GLY A N 1
ATOM 5369 C CA . GLY A 1 685 ? -31.537 -1.031 26.938 1.00 94.31 685 GLY A CA 1
ATOM 5370 C C . GLY A 1 685 ? -30.377 -1.640 26.161 1.00 94.31 685 GLY A C 1
ATOM 5371 O O . GLY A 1 685 ? -29.529 -2.353 26.696 1.00 94.31 685 GLY A O 1
ATOM 5372 N N . SER A 1 686 ? -30.304 -1.316 24.872 1.00 94.75 686 SER A N 1
ATOM 5373 C CA . SER A 1 686 ? -29.261 -1.796 23.963 1.00 94.75 686 SER A CA 1
ATOM 5374 C C . SER A 1 686 ? -28.637 -0.664 23.153 1.00 94.75 686 SER A C 1
ATOM 5376 O O . SER A 1 686 ? -29.267 0.357 22.871 1.00 94.75 686 SER A O 1
ATOM 5378 N N . VAL A 1 687 ? -27.375 -0.851 22.756 1.00 95.25 687 VAL A N 1
ATOM 5379 C CA . VAL A 1 687 ? -26.663 0.081 21.875 1.00 95.25 687 VAL A CA 1
ATOM 5380 C C . VAL A 1 687 ? -26.094 -0.677 20.687 1.00 95.25 687 VAL A C 1
ATOM 5382 O O . VAL A 1 687 ? -25.246 -1.554 20.849 1.00 95.25 687 VAL A O 1
ATOM 5385 N N . GLN A 1 688 ? -26.527 -0.304 19.486 1.00 95.00 688 GLN A N 1
ATOM 5386 C CA . GLN A 1 688 ? -25.914 -0.741 18.240 1.00 95.00 688 GLN A CA 1
ATOM 5387 C C . GLN A 1 688 ? -24.944 0.328 17.747 1.00 95.00 688 GLN A C 1
ATOM 5389 O O . GLN A 1 688 ? -25.326 1.479 17.521 1.00 95.00 688 GLN A O 1
ATOM 5394 N N . ALA A 1 689 ? -23.693 -0.066 17.544 1.00 93.56 689 ALA A N 1
ATOM 5395 C CA . ALA A 1 689 ? -22.627 0.853 17.205 1.00 93.56 689 ALA A CA 1
ATOM 5396 C C . ALA A 1 689 ? -22.130 0.665 15.767 1.00 93.56 689 ALA A C 1
ATOM 5398 O O . ALA A 1 689 ? -21.950 -0.458 15.294 1.00 93.56 689 ALA A O 1
ATOM 5399 N N . GLY A 1 690 ? -21.893 1.778 15.079 1.00 92.75 690 GLY A N 1
ATOM 5400 C CA . GLY A 1 690 ? -21.270 1.824 13.762 1.00 92.75 690 GLY A CA 1
ATOM 5401 C C . GLY A 1 690 ? -20.428 3.086 13.602 1.00 92.75 690 GLY A C 1
ATOM 5402 O O . GLY A 1 690 ? -20.458 3.991 14.435 1.00 92.75 690 GLY A O 1
ATOM 5403 N N . PHE A 1 691 ? -19.658 3.176 12.521 1.00 92.88 691 PHE A N 1
ATOM 5404 C CA . PHE A 1 691 ? -18.883 4.386 12.239 1.00 92.88 691 PHE A CA 1
ATOM 5405 C C . PHE A 1 691 ? -19.799 5.621 12.200 1.00 92.88 691 PHE A C 1
ATOM 5407 O O . PHE A 1 691 ? -20.828 5.612 11.526 1.00 92.88 691 PHE A O 1
ATOM 5414 N N . ASN A 1 692 ? -19.435 6.669 12.949 1.00 94.06 692 ASN A N 1
ATOM 5415 C CA . ASN A 1 692 ? -20.195 7.921 13.086 1.00 94.06 692 ASN A CA 1
ATOM 5416 C C . ASN A 1 692 ? -21.639 7.795 13.603 1.00 94.06 692 ASN A C 1
ATOM 5418 O O . ASN A 1 692 ? -22.390 8.774 13.533 1.00 94.06 692 ASN A O 1
ATOM 5422 N N . ARG A 1 693 ? -22.051 6.634 14.128 1.00 94.69 693 ARG A N 1
ATOM 5423 C CA . ARG A 1 693 ? -23.428 6.411 14.574 1.00 94.69 693 ARG A CA 1
ATOM 5424 C C . ARG A 1 693 ? -23.510 5.479 15.777 1.00 94.69 693 ARG A C 1
ATOM 5426 O O . ARG A 1 693 ? -22.962 4.381 15.762 1.00 94.69 693 ARG A O 1
ATOM 5433 N N . LEU A 1 694 ? -24.312 5.875 16.757 1.00 97.06 694 LEU A N 1
ATOM 5434 C CA . LEU A 1 694 ? -24.830 4.991 17.796 1.00 97.06 694 LEU A CA 1
ATOM 5435 C C . LEU A 1 694 ? -26.356 4.974 17.686 1.00 97.06 694 LEU A C 1
ATOM 5437 O O . LEU A 1 694 ? -26.984 6.023 17.552 1.00 97.06 694 LEU A O 1
ATOM 5441 N N . THR A 1 695 ? -26.950 3.787 17.715 1.00 97.56 695 THR A N 1
ATOM 5442 C CA . THR A 1 695 ? -28.404 3.617 17.815 1.00 97.56 695 THR A CA 1
ATOM 5443 C C . THR A 1 695 ? -28.695 3.034 19.184 1.00 97.56 695 THR A C 1
ATOM 5445 O O . THR A 1 695 ? -28.349 1.884 19.451 1.00 97.56 695 THR A O 1
ATOM 5448 N N . VAL A 1 696 ? -29.279 3.846 20.055 1.00 97.50 696 VAL A N 1
ATOM 5449 C CA . VAL A 1 696 ? -29.624 3.475 21.426 1.00 97.50 696 VAL A CA 1
ATOM 5450 C C . VAL A 1 696 ? -31.105 3.134 21.458 1.00 97.50 696 VAL A C 1
ATOM 5452 O O . VAL A 1 696 ? -31.919 3.926 20.994 1.00 97.50 696 VAL A O 1
ATOM 5455 N N . THR A 1 697 ? -31.459 1.966 21.977 1.00 97.50 697 THR A N 1
ATOM 5456 C CA . THR A 1 697 ? -32.855 1.592 22.231 1.00 97.50 697 THR A CA 1
ATOM 5457 C C . THR A 1 697 ? -33.028 1.412 23.723 1.00 97.50 697 THR A C 1
ATOM 5459 O O . THR A 1 697 ? -32.360 0.558 24.299 1.00 97.50 697 THR A O 1
ATOM 5462 N N . LEU A 1 698 ? -33.884 2.225 24.332 1.00 96.75 698 LEU A N 1
ATOM 5463 C CA . LEU A 1 698 ? -34.166 2.182 25.763 1.00 96.75 698 LEU A CA 1
ATOM 5464 C C . LEU A 1 698 ? -35.300 1.202 26.052 1.00 96.75 698 LEU A C 1
ATOM 5466 O O . LEU A 1 698 ? -36.242 1.082 25.261 1.00 96.75 698 LEU A O 1
ATOM 5470 N N . ASP A 1 699 ? -35.218 0.526 27.193 1.00 95.62 699 ASP A N 1
ATOM 5471 C CA . ASP A 1 699 ? -36.295 -0.353 27.652 1.00 95.62 699 ASP A CA 1
ATOM 5472 C C . ASP A 1 699 ? -37.518 0.471 28.082 1.00 95.62 699 ASP A C 1
ATOM 5474 O O . ASP A 1 699 ? -38.643 0.152 27.690 1.00 95.62 699 ASP A O 1
ATOM 5478 N N . ASP A 1 700 ? -37.277 1.586 28.782 1.00 93.44 700 ASP A N 1
ATOM 5479 C CA . ASP A 1 700 ? -38.281 2.571 29.187 1.00 93.44 700 ASP A CA 1
ATOM 5480 C C . ASP A 1 700 ? -37.936 3.974 28.632 1.00 93.44 700 ASP A C 1
ATOM 5482 O O . ASP A 1 700 ? -36.943 4.573 29.052 1.00 93.44 700 ASP A O 1
ATOM 5486 N N . PRO A 1 701 ? -38.723 4.528 27.687 1.00 89.31 701 PRO A N 1
ATOM 5487 C CA . PRO A 1 701 ? -38.519 5.876 27.151 1.00 89.31 701 PRO A CA 1
ATOM 5488 C C . PRO A 1 701 ? -38.963 7.004 28.099 1.00 89.31 701 PRO A C 1
ATOM 5490 O O . PRO A 1 701 ? -38.700 8.174 27.814 1.00 89.31 701 PRO A O 1
ATOM 5493 N N . GLY A 1 702 ? -39.657 6.678 29.196 1.00 89.12 702 GLY A N 1
ATOM 5494 C CA . GLY A 1 702 ? -40.104 7.625 30.217 1.00 89.12 702 GLY A CA 1
ATOM 5495 C C . GLY A 1 702 ? -39.016 8.020 31.217 1.00 89.12 702 GLY A C 1
ATOM 5496 O O . GLY A 1 702 ? -39.228 8.939 32.010 1.00 89.12 702 GLY A O 1
ATOM 5497 N N . VAL A 1 703 ? -37.847 7.366 31.181 1.00 92.38 703 VAL A N 1
ATOM 5498 C CA . VAL A 1 703 ? -36.740 7.703 32.081 1.00 92.38 703 VAL A CA 1
ATOM 5499 C C . VAL A 1 703 ? -36.281 9.149 31.856 1.00 92.38 703 VAL A C 1
ATOM 5501 O O . VAL A 1 703 ? -36.101 9.571 30.712 1.00 92.38 703 VAL A O 1
ATOM 5504 N N . PRO A 1 704 ? -36.042 9.929 32.927 1.00 93.00 704 PRO A N 1
ATOM 5505 C CA . PRO A 1 704 ? -35.618 11.322 32.788 1.00 93.00 704 PRO A CA 1
ATOM 5506 C C . PRO A 1 704 ? -34.220 11.435 32.167 1.00 93.00 704 PRO A C 1
ATOM 5508 O O . PRO A 1 704 ? -33.916 12.408 31.475 1.00 93.00 704 PRO A O 1
ATOM 5511 N N . ARG A 1 705 ? -33.368 10.431 32.410 1.00 96.25 705 ARG A N 1
ATOM 5512 C CA . ARG A 1 705 ? -32.005 10.346 31.896 1.00 96.25 705 ARG A CA 1
ATOM 5513 C C . ARG A 1 705 ? -31.554 8.891 31.781 1.00 96.25 705 ARG A C 1
ATOM 5515 O O . ARG A 1 705 ? -31.891 8.067 32.626 1.00 96.25 705 ARG A O 1
ATOM 5522 N N . ALA A 1 706 ? -30.752 8.608 30.763 1.00 96.88 706 ALA A N 1
ATOM 5523 C CA . ALA A 1 706 ? -29.945 7.401 30.638 1.00 96.88 706 ALA A CA 1
ATOM 5524 C C . ALA A 1 706 ? -28.485 7.791 30.367 1.00 96.88 706 ALA A C 1
ATOM 5526 O O . ALA A 1 706 ? -28.225 8.825 29.756 1.00 96.88 706 ALA A O 1
ATOM 5527 N N . VAL A 1 707 ? -27.524 6.975 30.794 1.00 97.44 707 VAL A N 1
ATOM 5528 C CA . VAL A 1 707 ? -26.089 7.225 30.569 1.00 97.44 707 VAL A CA 1
ATOM 5529 C C . VAL A 1 707 ? -25.469 5.986 29.951 1.00 97.44 707 VAL A C 1
ATOM 5531 O O . VAL A 1 707 ? -25.490 4.913 30.555 1.00 97.44 707 VAL A O 1
ATOM 5534 N N . ILE A 1 708 ? -24.901 6.131 28.753 1.00 97.38 708 ILE A N 1
ATOM 5535 C CA . ILE A 1 708 ? -24.240 5.035 28.037 1.00 97.38 708 ILE A CA 1
ATOM 5536 C C . ILE A 1 708 ? -22.720 5.173 28.135 1.00 97.38 708 ILE A C 1
ATOM 5538 O O . ILE A 1 708 ? -22.171 6.260 27.981 1.00 97.38 708 ILE A O 1
ATOM 5542 N N . ALA A 1 709 ? -22.026 4.057 28.349 1.00 96.31 709 ALA A N 1
ATOM 5543 C CA . ALA A 1 709 ? -20.575 3.975 28.477 1.00 96.31 709 ALA A CA 1
ATOM 5544 C C . ALA A 1 709 ? -19.884 4.100 27.110 1.00 96.31 709 ALA A C 1
ATOM 5546 O O . ALA A 1 709 ? -19.283 3.141 26.619 1.00 96.31 709 ALA A O 1
ATOM 5547 N N . TYR A 1 710 ? -20.025 5.266 26.484 1.00 97.56 710 TYR A N 1
ATOM 5548 C CA . TYR A 1 710 ? -19.323 5.702 25.281 1.00 97.56 710 TYR A CA 1
ATOM 5549 C C . TYR A 1 710 ? -18.757 7.098 25.519 1.00 97.56 710 TYR A C 1
ATOM 5551 O O . TYR A 1 710 ? -19.426 7.922 26.140 1.00 97.56 710 TYR A O 1
ATOM 5559 N N . ASN A 1 711 ? -17.546 7.372 25.036 1.00 97.12 711 ASN A N 1
ATOM 5560 C CA . ASN A 1 711 ? -16.884 8.646 25.307 1.00 97.12 711 ASN A CA 1
ATOM 5561 C C . ASN A 1 711 ? -17.623 9.801 24.624 1.00 97.12 711 ASN A C 1
ATOM 5563 O O . ASN A 1 711 ? -17.993 9.707 23.448 1.00 97.12 711 ASN A O 1
ATOM 5567 N N . TRP A 1 712 ? -17.798 10.897 25.354 1.00 97.00 712 TRP A N 1
ATOM 5568 C CA . TRP A 1 712 ? -18.382 12.124 24.827 1.00 97.00 712 TRP A CA 1
ATOM 5569 C C . TRP A 1 712 ? -17.461 12.814 23.805 1.00 97.00 712 TRP A C 1
ATOM 5571 O O . TRP A 1 712 ? -16.241 12.830 23.951 1.00 97.00 712 TRP A O 1
ATOM 5581 N N . ASP A 1 713 ? -18.064 13.435 22.793 1.00 95.50 713 ASP A N 1
ATOM 5582 C CA . ASP A 1 713 ? -17.438 14.437 21.929 1.00 95.50 713 ASP A CA 1
ATOM 5583 C C . ASP A 1 713 ? -18.503 15.485 21.588 1.00 95.50 713 ASP A C 1
ATOM 5585 O O . ASP A 1 713 ? -19.647 15.140 21.291 1.00 95.50 713 ASP A O 1
ATOM 5589 N N . GLU A 1 714 ? -18.131 16.764 21.602 1.00 94.62 714 GLU A N 1
ATOM 5590 C CA . GLU A 1 714 ? -19.053 17.889 21.378 1.00 94.62 714 GLU A CA 1
ATOM 5591 C C . GLU A 1 714 ? -19.734 17.868 20.002 1.00 94.62 714 GLU A C 1
ATOM 5593 O O . GLU A 1 714 ? -20.752 18.524 19.794 1.00 94.62 714 GLU A O 1
ATOM 5598 N N . ARG A 1 715 ? -19.182 17.122 19.038 1.00 93.69 715 ARG A N 1
ATOM 5599 C CA . ARG A 1 715 ? -19.743 16.984 17.688 1.00 93.69 715 ARG A CA 1
ATOM 5600 C C . ARG A 1 715 ? -20.760 15.854 17.570 1.00 93.69 715 ARG A C 1
ATOM 5602 O O . ARG A 1 715 ? -21.334 15.658 16.492 1.00 93.69 715 ARG A O 1
ATOM 5609 N N . LEU A 1 716 ? -20.975 15.081 18.632 1.00 96.62 716 LEU A N 1
ATOM 5610 C CA . LEU A 1 716 ? -22.098 14.158 18.694 1.00 96.62 716 LEU A CA 1
ATOM 5611 C C . LEU A 1 716 ? -23.395 14.961 18.750 1.00 96.62 716 LEU A C 1
ATOM 5613 O O . LEU A 1 716 ? -23.490 16.013 19.373 1.00 96.62 716 LEU A O 1
ATOM 5617 N N . SER A 1 717 ? -24.410 14.472 18.052 1.00 96.50 717 SER A N 1
ATOM 5618 C CA . SER A 1 717 ? -25.701 15.142 17.967 1.00 96.50 717 SER A CA 1
ATOM 5619 C C . SER A 1 717 ? -26.827 14.136 17.824 1.00 96.50 717 SER A C 1
ATOM 5621 O O . SER A 1 717 ? -26.635 13.031 17.316 1.00 96.50 717 SER A O 1
ATOM 5623 N N . VAL A 1 718 ? -28.017 14.551 18.230 1.00 97.25 718 VAL A N 1
ATOM 5624 C CA . VAL A 1 718 ? -29.255 13.786 18.117 1.00 97.25 718 VAL A CA 1
ATOM 5625 C C . VAL A 1 718 ? -30.338 14.687 17.518 1.00 97.25 718 VAL A C 1
ATOM 5627 O O . VAL A 1 718 ? -30.226 15.913 17.570 1.00 97.25 718 VAL A O 1
ATOM 5630 N N . ALA A 1 719 ? -31.350 14.097 16.887 1.00 95.44 719 ALA A N 1
ATOM 5631 C CA . ALA A 1 719 ? -32.530 14.842 16.459 1.00 95.44 719 ALA A CA 1
ATOM 5632 C C . ALA A 1 719 ? -33.488 15.049 17.653 1.00 95.44 719 ALA A C 1
ATOM 5634 O O . ALA A 1 719 ? -33.640 14.116 18.445 1.00 95.44 719 ALA A O 1
ATOM 5635 N N . PRO A 1 720 ? -34.152 16.216 17.774 1.00 93.94 720 PRO A N 1
ATOM 5636 C CA . PRO A 1 720 ? -35.230 16.406 18.744 1.00 93.94 720 PRO A CA 1
ATOM 5637 C C . PRO A 1 720 ? -36.350 15.360 18.562 1.00 93.94 720 PRO A C 1
ATOM 5639 O O . PRO A 1 720 ? -36.541 14.894 17.436 1.00 93.94 720 PRO A O 1
ATOM 5642 N N . PRO A 1 721 ? -37.109 15.018 19.622 1.00 95.06 721 PRO A N 1
ATOM 5643 C CA . PRO A 1 721 ? -37.139 15.674 20.934 1.00 95.06 721 PRO A CA 1
ATOM 5644 C C . PRO A 1 721 ? -36.048 15.203 21.909 1.00 95.06 721 PRO A C 1
ATOM 5646 O O . PRO A 1 721 ? -35.836 15.865 22.926 1.00 95.06 721 PRO A O 1
ATOM 5649 N N . ALA A 1 722 ? -35.333 14.114 21.607 1.00 96.69 722 ALA A N 1
ATOM 5650 C CA . ALA A 1 722 ? -34.233 13.629 22.437 1.00 96.69 722 ALA A CA 1
ATOM 5651 C C . ALA A 1 722 ? -33.089 14.656 22.529 1.00 96.69 722 ALA A C 1
ATOM 5653 O O . ALA A 1 722 ? -32.841 15.431 21.602 1.00 96.69 722 ALA A O 1
ATOM 5654 N N . GLN A 1 723 ? -32.368 14.646 23.648 1.00 97.38 723 GLN A N 1
ATOM 5655 C CA . GLN A 1 723 ? -31.189 15.485 23.880 1.00 97.38 723 GLN A CA 1
ATOM 5656 C C . GLN A 1 723 ? -30.036 14.634 24.411 1.00 97.38 723 GLN A C 1
ATOM 5658 O O . GLN A 1 723 ? -30.258 13.588 25.021 1.00 97.38 723 GLN A O 1
ATOM 5663 N N . ILE A 1 724 ? -28.805 15.084 24.180 1.00 98.06 724 ILE A N 1
ATOM 5664 C CA . ILE A 1 724 ? -27.603 14.450 24.724 1.00 98.06 724 ILE A CA 1
ATOM 5665 C C . ILE A 1 724 ? -26.726 15.487 25.420 1.00 98.06 724 ILE A C 1
ATOM 5667 O O . ILE A 1 724 ? -26.687 16.644 25.003 1.00 98.06 724 ILE A O 1
ATOM 5671 N N . GLU A 1 725 ? -26.027 15.066 26.466 1.00 97.62 725 GLU A N 1
ATOM 5672 C CA . GLU A 1 725 ? -25.172 15.926 27.284 1.00 97.62 725 GLU A CA 1
ATOM 5673 C C . GLU A 1 725 ? -23.917 15.175 27.758 1.00 97.62 725 GLU A C 1
ATOM 5675 O O . GLU A 1 725 ? -23.957 13.947 27.896 1.00 97.62 725 GLU A O 1
ATOM 5680 N N . PRO A 1 726 ? -22.795 15.875 28.007 1.00 98.06 726 PRO A N 1
ATOM 5681 C CA . PRO A 1 726 ? -21.642 15.266 28.654 1.00 98.06 726 PRO A CA 1
ATOM 5682 C C . PRO A 1 726 ? -21.971 14.930 30.110 1.00 98.06 726 PRO A C 1
ATOM 5684 O O . PRO A 1 726 ? -22.461 15.781 30.852 1.00 98.06 726 PRO A O 1
ATOM 5687 N N . VAL A 1 727 ? -21.652 13.710 30.539 1.00 97.88 727 VAL A N 1
ATOM 5688 C CA . VAL A 1 727 ? -21.780 13.281 31.937 1.00 97.88 727 VAL A CA 1
ATOM 5689 C C . VAL A 1 727 ? -20.426 12.788 32.426 1.00 97.88 727 VAL A C 1
ATOM 5691 O O . VAL A 1 727 ? -19.931 11.760 31.966 1.00 97.88 727 VAL A O 1
ATOM 5694 N N . GLU A 1 728 ? -19.812 13.524 33.351 1.00 96.62 728 GLU A N 1
ATOM 5695 C CA . GLU A 1 728 ? -18.600 13.070 34.032 1.00 96.62 728 GLU A CA 1
ATOM 5696 C C . GLU A 1 728 ? -18.971 11.977 35.039 1.00 96.62 728 GLU A C 1
ATOM 5698 O O . GLU A 1 728 ? -19.677 12.221 36.015 1.00 96.62 728 GLU A O 1
ATOM 5703 N N . VAL A 1 729 ? -18.531 10.750 34.764 1.00 93.75 729 VAL A N 1
ATOM 5704 C CA . VAL A 1 729 ? -18.825 9.568 35.594 1.00 93.75 729 VAL A CA 1
ATOM 5705 C C . VAL A 1 729 ? -17.686 9.243 36.560 1.00 93.75 729 VAL A C 1
ATOM 5707 O O . VAL A 1 729 ? -17.887 8.583 37.576 1.00 93.75 729 VAL A O 1
ATOM 5710 N N . GLU A 1 730 ? -16.481 9.712 36.248 1.00 89.56 730 GLU A N 1
ATOM 5711 C CA . GLU A 1 730 ? -15.285 9.638 37.081 1.00 89.56 730 GLU A CA 1
ATOM 5712 C C . GLU A 1 730 ? -14.324 10.759 36.646 1.00 89.56 730 GLU A C 1
ATOM 5714 O O . GLU A 1 730 ? -14.388 11.144 35.478 1.00 89.56 730 GLU A O 1
ATOM 5719 N N . PRO A 1 731 ? -13.423 11.280 37.508 1.00 87.12 731 PRO A N 1
ATOM 5720 C CA . PRO A 1 731 ? -12.499 12.339 37.111 1.00 87.12 731 PRO A CA 1
ATOM 5721 C C . PRO A 1 731 ? -11.739 12.025 35.819 1.00 87.12 731 PRO A C 1
ATOM 5723 O O . PRO A 1 731 ? -10.937 11.088 35.766 1.00 87.12 731 PRO A O 1
ATOM 5726 N N . GLY A 1 732 ? -11.994 12.825 34.781 1.00 85.69 732 GLY A N 1
ATOM 5727 C CA . GLY A 1 732 ? -11.387 12.662 33.455 1.00 85.69 732 GLY A CA 1
ATOM 5728 C C . GLY A 1 732 ? -12.041 11.609 32.548 1.00 85.69 732 GLY A C 1
ATOM 5729 O O . GLY A 1 732 ? -11.532 11.367 31.454 1.00 85.69 732 GLY A O 1
ATOM 5730 N N . VAL A 1 733 ? -13.162 11.004 32.956 1.00 92.31 733 VAL A N 1
ATOM 5731 C CA . VAL A 1 733 ? -13.980 10.102 32.131 1.00 92.31 733 VAL A CA 1
ATOM 5732 C C . VAL A 1 733 ? -15.367 10.705 31.935 1.00 92.31 733 VAL A C 1
ATOM 5734 O O . VAL A 1 733 ? -16.181 10.769 32.857 1.00 92.31 733 VAL A O 1
ATOM 5737 N N . VAL A 1 734 ? -15.644 11.119 30.698 1.00 97.00 734 VAL A N 1
ATOM 5738 C CA . VAL A 1 734 ? -16.905 11.759 30.312 1.00 97.00 734 VAL A CA 1
ATOM 5739 C C . VAL A 1 734 ? -17.645 10.879 29.313 1.00 97.00 734 VAL A C 1
ATOM 5741 O O . VAL A 1 734 ? -17.140 10.587 28.225 1.00 97.00 734 VAL A O 1
ATOM 5744 N N . PHE A 1 735 ? -18.853 10.472 29.685 1.00 97.94 735 PHE A N 1
ATOM 5745 C CA . PHE A 1 735 ? -19.739 9.635 28.888 1.00 97.94 735 PHE A CA 1
ATOM 5746 C C . PHE A 1 735 ? -20.921 10.414 28.311 1.00 97.94 735 PHE A C 1
ATOM 5748 O O . PHE A 1 735 ? -21.141 11.582 28.631 1.00 97.94 735 PHE A O 1
ATOM 5755 N N . ILE A 1 736 ? -21.670 9.760 27.423 1.00 98.50 736 ILE A N 1
ATOM 5756 C CA . ILE A 1 736 ? -22.864 10.333 26.804 1.00 98.50 736 ILE A CA 1
ATOM 5757 C C . ILE A 1 736 ? -24.071 10.118 27.725 1.00 98.50 736 ILE A C 1
ATOM 5759 O O . ILE A 1 736 ? -24.543 8.990 27.897 1.00 98.50 736 ILE A O 1
ATOM 5763 N N . GLY A 1 737 ? -24.595 11.212 28.274 1.00 98.19 737 GLY A N 1
ATOM 5764 C CA . GLY A 1 737 ? -25.927 11.278 28.864 1.00 98.19 737 GLY A CA 1
ATOM 5765 C C . GLY A 1 737 ? -26.986 11.515 27.793 1.00 98.19 737 GLY A C 1
ATOM 5766 O O . GLY A 1 737 ? -26.747 12.213 26.809 1.00 98.19 737 GLY A O 1
ATOM 5767 N N . ILE A 1 738 ? -28.157 10.920 27.978 1.00 98.25 738 ILE A N 1
ATOM 5768 C CA . ILE A 1 738 ? -29.284 10.958 27.052 1.00 98.25 738 ILE A CA 1
ATOM 5769 C C . ILE A 1 738 ? -30.532 11.342 27.838 1.00 98.25 738 ILE A C 1
ATOM 5771 O O . ILE A 1 738 ? -30.877 10.677 28.811 1.00 98.25 738 ILE A O 1
ATOM 5775 N N . ARG A 1 739 ? -31.238 12.376 27.382 1.00 97.56 739 ARG A N 1
ATOM 5776 C CA . ARG A 1 739 ? -32.592 12.718 27.831 1.00 97.56 739 ARG A CA 1
ATOM 5777 C C . ARG A 1 739 ? -33.565 12.293 26.732 1.00 97.56 739 ARG A C 1
ATOM 5779 O O . ARG A 1 739 ? -33.589 12.941 25.681 1.00 97.56 739 ARG A O 1
ATOM 5786 N N . PRO A 1 740 ? -34.307 11.187 26.913 1.00 95.31 740 PRO A N 1
ATOM 5787 C CA . PRO A 1 740 ? -35.095 10.584 25.838 1.00 95.31 740 PRO A CA 1
ATOM 5788 C C . PRO A 1 740 ? -36.272 11.453 25.404 1.00 95.31 740 PRO A C 1
ATOM 5790 O O . PRO A 1 740 ? -36.596 11.498 24.222 1.00 95.31 740 PRO A O 1
ATOM 5793 N N . ASN A 1 741 ? -36.903 12.149 26.357 1.00 94.75 741 ASN A N 1
ATOM 5794 C CA . ASN A 1 741 ? -38.108 12.953 26.136 1.00 94.75 741 ASN A CA 1
ATOM 5795 C C . ASN A 1 741 ? -39.215 12.166 25.404 1.00 94.75 741 ASN A C 1
ATOM 5797 O O . ASN A 1 741 ? -39.845 12.679 24.481 1.00 94.75 741 ASN A O 1
ATOM 5801 N N . GLY A 1 742 ? -39.426 10.906 25.808 1.00 92.06 742 GLY A N 1
ATOM 5802 C CA . GLY A 1 742 ? -40.421 10.001 25.225 1.00 92.06 742 GLY A CA 1
ATOM 5803 C C . GLY A 1 742 ? -39.932 9.170 24.031 1.00 92.06 742 GLY A C 1
ATOM 5804 O O . GLY A 1 742 ? -40.650 8.272 23.594 1.00 92.06 742 GLY A O 1
ATOM 5805 N N . GLU A 1 743 ? -38.717 9.401 23.521 1.00 95.38 743 GLU A N 1
ATOM 5806 C CA . GLU A 1 743 ? -38.156 8.610 22.418 1.00 95.38 743 GLU A CA 1
ATOM 5807 C C . GLU A 1 743 ? -37.571 7.281 22.894 1.00 95.38 743 GLU A C 1
ATOM 5809 O O . GLU A 1 743 ? -36.657 7.233 23.717 1.00 95.38 743 GLU A O 1
ATOM 5814 N N . LYS A 1 744 ? -38.045 6.179 22.306 1.00 95.81 744 LYS A N 1
ATOM 5815 C CA . LYS A 1 744 ? -37.521 4.839 22.602 1.00 95.81 744 LYS A CA 1
ATOM 5816 C C . LYS A 1 744 ? -36.229 4.526 21.852 1.00 95.81 744 LYS A C 1
ATOM 5818 O O . LYS A 1 744 ? -35.342 3.877 22.403 1.00 95.81 744 LYS A O 1
ATOM 5823 N N . THR A 1 745 ? -36.119 4.969 20.599 1.00 97.25 745 THR A N 1
ATOM 5824 C CA . THR A 1 745 ? -34.967 4.684 19.734 1.00 97.25 745 THR A CA 1
ATOM 5825 C C . THR A 1 745 ? -34.285 5.973 19.315 1.00 97.25 745 THR A C 1
ATOM 5827 O O . THR A 1 745 ? -34.808 6.764 18.537 1.00 97.25 745 THR A O 1
ATOM 5830 N N . ILE A 1 746 ? -33.060 6.150 19.789 1.00 97.94 746 ILE A N 1
ATOM 5831 C CA . ILE A 1 746 ? -32.327 7.404 19.724 1.00 97.94 746 ILE A CA 1
ATOM 5832 C C . ILE A 1 746 ? -31.099 7.207 18.841 1.00 97.94 7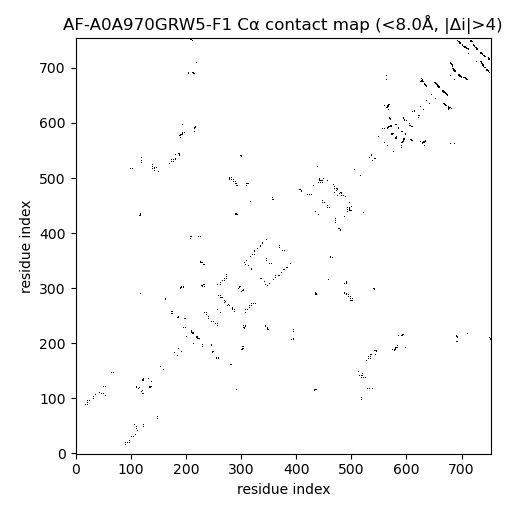46 ILE A C 1
ATOM 5834 O O . ILE A 1 746 ? -30.236 6.366 19.099 1.00 97.94 746 ILE A O 1
ATOM 5838 N N . ASN A 1 747 ? -31.027 7.985 17.763 1.00 97.75 747 ASN A N 1
ATOM 5839 C CA . ASN A 1 747 ? -29.936 7.917 16.798 1.00 97.75 747 ASN A CA 1
ATOM 5840 C C . ASN A 1 747 ? -28.947 9.053 17.041 1.00 97.75 747 ASN A C 1
ATOM 5842 O O . ASN A 1 747 ? -29.174 10.186 16.613 1.00 97.75 747 ASN A O 1
ATOM 5846 N N . ILE A 1 748 ? -27.827 8.730 17.677 1.00 97.88 748 ILE A N 1
ATOM 5847 C CA . ILE A 1 748 ? -26.726 9.662 17.892 1.00 97.88 748 ILE A CA 1
ATOM 5848 C C . ILE A 1 748 ? -25.815 9.604 16.669 1.00 97.88 748 ILE A C 1
ATOM 5850 O O . ILE A 1 748 ? -25.384 8.529 16.245 1.00 97.88 748 ILE A O 1
ATOM 5854 N N . ARG A 1 749 ? -25.522 10.765 16.086 1.00 95.81 749 ARG A N 1
ATOM 5855 C CA . ARG A 1 749 ? -24.656 10.912 14.915 1.00 95.81 749 ARG A CA 1
ATOM 5856 C C . ARG A 1 749 ? -23.511 11.857 15.207 1.00 95.81 749 ARG A C 1
ATOM 5858 O O . ARG A 1 749 ? -23.709 12.929 15.776 1.00 95.81 749 ARG A O 1
ATOM 5865 N N . TYR A 1 750 ? -22.335 11.479 14.735 1.00 94.31 750 TYR A N 1
ATOM 5866 C CA . TYR A 1 750 ? -21.164 12.337 14.749 1.00 94.31 750 TYR A CA 1
ATOM 5867 C C . TYR A 1 750 ? -21.167 13.274 13.539 1.00 94.31 750 TYR A C 1
ATOM 5869 O O . TYR A 1 750 ? -21.303 12.821 12.399 1.00 94.31 750 TYR A O 1
ATOM 5877 N N . ARG A 1 751 ? -21.015 14.579 13.776 1.00 88.50 751 ARG A N 1
ATOM 5878 C CA . ARG A 1 751 ? -20.879 15.583 12.717 1.00 88.50 751 ARG A CA 1
ATOM 5879 C C . ARG A 1 751 ? -19.403 15.859 12.466 1.00 88.50 751 ARG A C 1
ATOM 5881 O O . ARG A 1 751 ? -18.696 16.341 13.347 1.00 88.50 751 ARG A O 1
ATOM 5888 N N . SER A 1 752 ? -18.932 15.558 11.257 1.00 77.50 752 SER A N 1
ATOM 5889 C CA . SER A 1 752 ? -17.578 15.956 10.869 1.00 77.50 752 SER A CA 1
ATOM 5890 C C . SER A 1 752 ? -17.455 17.482 10.891 1.00 77.50 752 SER A C 1
ATOM 5892 O O . SER A 1 752 ? -18.443 18.197 10.729 1.00 77.50 752 SER A O 1
ATOM 5894 N N . ARG A 1 753 ? -16.232 17.988 11.070 1.00 71.56 753 ARG A N 1
ATOM 5895 C CA . ARG A 1 753 ? -15.935 19.428 10.981 1.00 71.56 753 ARG A CA 1
ATOM 5896 C C . ARG A 1 753 ? -16.123 20.014 9.574 1.00 71.56 753 ARG A C 1
ATOM 5898 O O . ARG A 1 753 ? -15.987 21.225 9.419 1.00 71.56 753 ARG A O 1
ATOM 5905 N N . PHE A 1 754 ? -16.360 19.169 8.575 1.00 61.19 754 PHE A N 1
ATOM 5906 C CA . PHE A 1 754 ? -16.367 19.509 7.158 1.00 61.19 754 PHE A CA 1
ATOM 5907 C C . PHE A 1 754 ? -17.718 19.247 6.506 1.00 61.19 754 PHE A C 1
ATOM 5909 O O . PHE A 1 754 ? -18.391 18.276 6.927 1.00 61.19 754 PHE A O 1
#

pLDDT: mean 85.12, std 14.24, range [28.41, 98.62]

Foldseek 3Di:
DDDDDDDPDDDDPCPPLVVLLVVLLVVLVVVLVVLVVVDVVPFDPVQVVQLVVLCVLLVVLLVVLLVVLVVVVVVVPPPDDDDPDDDDDSLNSNLVSLLVSLVSLLSSCLRPQFQFQFHQAHDDPPDPVCLVVHLSSLLSVLLSVLSNVCSVLDAPVVLLVVLVCLLVVLLVLLLVLQCVFQVLWFFFFAQQLVLLLLLQLVVLQPPAQWFWDCLEPQTDIDRVQLALLSVLLSVQQVVQVVVDRSGNSHSVSLSCQQSPCLLVLQLVLLVLLVHDSQLSSLLSLCSNQFWQVLLLVCRLNNSPSQSSLLSLVQSLLSLLNSLQADPPHRDLVSLVSNLSSLLSNPSHPLSVVLVVLSVVLSVVSCVRQVPPVRVVSNVVSVVSSCVSCVSSVVSVVPRVLLVVQQQDQPDDPDDLVVQLVVQLVVLVVSLSRTGQSLLVSQLVSLLVVQPPPSSSVSLVSSLVVLSCQLRRVCNNRVSSVSVCSSVSSSSSSSSSSSRSLSSLSNDSPSSSSSSVSSSVSSSSSSSVSSSCSSNQVHPSGIGHQDPLLLVVLQCCLVPADLLAEEEEFFADNCQRRNYACSNSCVSNVHRYYYQDRSNDPPPSTDRGPPDPVQVVDVCSNLVVQLLQRHQKYKYQDPVVVVVQVVCVVFKDFDDWTFDPPGPVRGIMTMITGPNSNGFWPAADFDWDDDIQKIKTFGPDLPDQKIWTNHADDPQKDWDPPKDWDWDCPDVPGTTIMIGSVSPRIIMIGGDDPD